Protein AF-A0A0K1W2I0-F1 (afdb_monomer_lite)

InterPro domains:
  IPR000515 ABC transporter type 1, transmembrane domain MetI-like [PF00528] (78-245)
  IPR000515 ABC transporter type 1, transmembrane domain MetI-like [PF00528] (479-649)
  IPR000515 ABC transporter type 1, transmembrane domain MetI-like [PS50928] (64-247)
  IPR000515 ABC transporter type 1, transmembrane domain MetI-like [PS50928] (460-642)
  IPR000515 ABC transporter type 1, transmembrane domain MetI-like [cd06261] (457-638)
  IPR035906 MetI-like superfamily [G3DSA:1.10.3720.10] (53-251)
  IPR035906 MetI-like superfamily [G3DSA:1.10.3720.10] (443-652)
  IPR035906 MetI-like superfamily [SSF161098] (61-244)
  IPR035906 MetI-like superfamily [SSF161098] (456-642)

pLDDT: mean 78.91, std 13.65, range [30.11, 96.5]

Foldseek 3Di:
DVVVVLVVLLVVLCVLQVQPVVLCVVLVVVLVVLVVLLPDADVVQQQDADPVRDGVVVQLVVLLVLLLLLLLQLLVLLLVVLLVLLQQLACVRHVDPVSNVVSVVLLLLLQLFFLLLQLLLCCLWFNLFSVSLSVSLSSVNSNQNSVQLNVQVNPFDCPQLVVCVVVVDDNVVSCVPRGCLSNVLSSLVSSLVSSLVSSLVCLLSCVVSVGGLVVVLNVCVVVVSSNSNSVSLVVLLVVSLVSVVVSVCCSPPQRDPDPPQPLCVVVVVLVVVLVCLVPDDLLRQVCCVVCVPPPDCPPVNVVVVVVLVVVLVVQQVVLVVVCVVPVDPVVQWDQDPVVNDTDGSSCVSVVVSSVVSVVVSVVVSVVSVVVSVVSVVVSVVQPDVVNCVVPDDPSVVSNVVVVVVSVVSNVVSVVPTDRGTDDPVSSVVSVVLVVLLQLAPPCLQPDADPVRPHRLVSQLSSLLSLLSLLLVLLLVLLLVLLQQLACLRDPPVSNVVSVVVLSSLQSRRLLVQLLSQCVSSNFGQNSLSNSSSSNSNSVSNVQSNVQQNPFDVVQLVVCVVVPDDSVRSCVVGPCVSRVLSSVLSSLVSSLVSSSVLLSSCSSRNGDLVVVLVVCSVVSVSNSNSNSSVSSSVVSVVSVVVSVQVNCCSPVVDHDPVVVVVVVVVCLLVVLVVLVVVCVVVVDLDADPSNVVSPVVVLVVQLVVVLVVVCVVDVPDDSVVSSVVSNVVSCVVVDVDPVVVVVSVVVVVVVVVVVVVVVLVVVVVVLVVVVVVLVVVLVVVLVVDPDPVVNVVVVVVSVVVVVVSVVVNVVVVVVVVVVVVVVVVVVVVD

Structure (mmCIF, N/CA/C/O backbone):
data_AF-A0A0K1W2I0-F1
#
_entry.id   AF-A0A0K1W2I0-F1
#
loop_
_atom_site.group_PDB
_atom_site.id
_atom_site.type_symbol
_atom_site.label_atom_id
_atom_site.label_alt_id
_atom_site.label_comp_id
_atom_site.label_asym_id
_atom_site.label_entity_id
_atom_site.label_seq_id
_atom_site.pdbx_PDB_ins_code
_atom_site.Cartn_x
_atom_site.Cartn_y
_atom_site.Cartn_z
_atom_site.occupancy
_atom_site.B_iso_or_equiv
_atom_site.auth_seq_id
_atom_site.auth_comp_id
_atom_site.auth_asym_id
_atom_site.auth_atom_id
_atom_site.pdbx_PDB_model_num
ATOM 1 N N . MET A 1 1 ? -6.404 26.599 7.116 1.00 41.75 1 MET A N 1
ATOM 2 C CA . MET A 1 1 ? -5.001 26.542 6.641 1.00 41.75 1 MET A CA 1
ATOM 3 C C . MET A 1 1 ? -4.699 25.268 5.850 1.00 41.75 1 MET A C 1
ATOM 5 O O . MET A 1 1 ? -4.425 25.400 4.671 1.00 41.75 1 MET A O 1
ATOM 9 N N . ILE A 1 2 ? -4.815 24.057 6.423 1.00 58.53 2 ILE A N 1
ATOM 10 C CA . ILE A 1 2 ? -4.527 22.793 5.698 1.00 58.53 2 ILE A CA 1
ATOM 11 C C . ILE A 1 2 ? -5.401 22.629 4.444 1.00 58.53 2 ILE A C 1
ATOM 13 O O . ILE A 1 2 ? -4.863 22.356 3.384 1.00 58.53 2 ILE A O 1
ATOM 17 N N . VAL A 1 3 ? -6.714 22.882 4.543 1.00 66.12 3 VAL A N 1
ATOM 18 C CA . VAL A 1 3 ? -7.646 22.783 3.399 1.00 66.12 3 VAL A CA 1
ATOM 19 C C . VAL A 1 3 ? -7.267 23.735 2.255 1.00 66.12 3 VAL A C 1
ATOM 21 O O . VAL A 1 3 ? -7.290 23.349 1.093 1.00 66.12 3 VAL A O 1
ATOM 24 N N . ILE A 1 4 ? -6.863 24.964 2.585 1.00 66.38 4 ILE A N 1
ATOM 25 C CA . ILE A 1 4 ? -6.439 25.971 1.598 1.00 66.38 4 ILE A CA 1
ATOM 26 C C . ILE A 1 4 ? -5.144 25.518 0.917 1.00 66.38 4 ILE A C 1
ATOM 28 O O . ILE A 1 4 ? -5.048 25.545 -0.303 1.00 66.38 4 ILE A O 1
ATOM 32 N N . PHE A 1 5 ? -4.173 25.028 1.693 1.00 72.88 5 PHE A N 1
ATOM 33 C CA . PHE A 1 5 ? -2.927 24.491 1.148 1.00 72.88 5 PHE A CA 1
ATOM 34 C C . PHE A 1 5 ? -3.173 23.295 0.220 1.00 72.88 5 PHE A C 1
ATOM 36 O O . PHE A 1 5 ? -2.599 23.238 -0.862 1.00 72.88 5 PHE A O 1
ATOM 43 N N . THR A 1 6 ? -4.059 22.368 0.601 1.00 76.62 6 THR A N 1
ATOM 44 C CA . THR A 1 6 ? -4.414 21.227 -0.254 1.00 76.62 6 THR A CA 1
ATOM 45 C C . THR A 1 6 ? -5.123 21.665 -1.530 1.00 76.62 6 THR A C 1
ATOM 47 O O . THR A 1 6 ? -4.810 21.132 -2.586 1.00 76.62 6 THR A O 1
ATOM 50 N N . MET A 1 7 ? -6.023 22.652 -1.465 1.00 80.12 7 MET A N 1
ATOM 51 C CA . MET A 1 7 ? -6.707 23.166 -2.657 1.00 80.12 7 MET A CA 1
ATOM 52 C C . MET A 1 7 ? -5.734 23.866 -3.603 1.00 80.12 7 MET A C 1
ATOM 54 O O . MET A 1 7 ? -5.746 23.580 -4.794 1.00 80.12 7 MET A O 1
ATOM 58 N N . ASN A 1 8 ? -4.822 24.687 -3.078 1.00 81.38 8 ASN A N 1
ATOM 59 C CA . ASN A 1 8 ? -3.780 25.316 -3.890 1.00 81.38 8 ASN A CA 1
ATOM 60 C C . ASN A 1 8 ? -2.857 24.275 -4.532 1.00 81.38 8 ASN A C 1
ATOM 62 O O . ASN A 1 8 ? -2.556 24.381 -5.714 1.00 81.38 8 ASN A O 1
ATOM 66 N N . ALA A 1 9 ? -2.445 23.243 -3.787 1.00 83.69 9 ALA A N 1
ATOM 67 C CA . ALA A 1 9 ? -1.625 22.166 -4.335 1.00 83.69 9 ALA A CA 1
ATOM 68 C C . ALA A 1 9 ? -2.345 21.423 -5.470 1.00 83.69 9 ALA A C 1
ATOM 70 O O . ALA A 1 9 ? -1.724 21.111 -6.480 1.00 83.69 9 ALA A O 1
ATOM 71 N N . VAL A 1 10 ? -3.652 21.180 -5.337 1.00 88.62 10 VAL A N 1
ATOM 72 C CA . VAL A 1 10 ? -4.473 20.557 -6.386 1.00 88.62 10 VAL A CA 1
ATOM 73 C C . VAL A 1 10 ? -4.577 21.458 -7.615 1.00 88.62 10 VAL A C 1
ATOM 75 O O . VAL A 1 10 ? -4.345 20.977 -8.717 1.00 88.62 10 VAL A O 1
ATOM 78 N N . ILE A 1 11 ? -4.854 22.754 -7.441 1.00 86.62 11 ILE A N 1
ATOM 79 C CA . ILE A 1 11 ? -4.939 23.723 -8.549 1.00 86.62 11 ILE A CA 1
ATOM 80 C C . ILE A 1 11 ? -3.606 23.805 -9.299 1.00 86.62 11 ILE A C 1
ATOM 82 O O . ILE A 1 11 ? -3.575 23.656 -10.516 1.00 86.62 11 ILE A O 1
ATOM 86 N N . VAL A 1 12 ? -2.494 23.964 -8.576 1.00 86.94 12 VAL A N 1
ATOM 87 C CA . VAL A 1 12 ? -1.147 23.979 -9.169 1.00 86.94 12 VAL A CA 1
ATOM 88 C C . VAL A 1 12 ? -0.862 22.673 -9.903 1.00 86.94 12 VAL A C 1
ATOM 90 O O . VAL A 1 12 ? -0.312 22.688 -10.998 1.00 86.94 12 VAL A O 1
ATOM 93 N N . SER A 1 13 ? -1.275 21.539 -9.338 1.00 87.81 13 SER A N 1
ATOM 94 C CA . SER A 1 13 ? -1.063 20.252 -9.991 1.00 87.81 13 SER A CA 1
ATOM 95 C C . SER A 1 13 ? -1.888 20.115 -11.274 1.00 87.81 13 SER A C 1
ATOM 97 O O . SER A 1 13 ? -1.385 19.553 -12.238 1.00 87.81 13 SER A O 1
ATOM 99 N N . PHE A 1 14 ? -3.113 20.656 -11.318 1.00 85.94 14 PHE A N 1
ATOM 100 C CA . PHE A 1 14 ? -3.935 20.699 -12.536 1.00 85.94 14 PHE A CA 1
ATOM 101 C C . PHE A 1 14 ? -3.268 21.498 -13.654 1.00 85.94 14 PHE A C 1
ATOM 103 O O . PHE A 1 14 ? -3.353 21.086 -14.807 1.00 85.94 14 PHE A O 1
ATOM 110 N N . ILE A 1 15 ? -2.599 22.597 -13.296 1.00 85.25 15 ILE A N 1
ATOM 111 C CA . ILE A 1 15 ? -1.836 23.425 -14.234 1.00 85.25 15 ILE A CA 1
ATOM 112 C C . ILE A 1 15 ? -0.607 22.656 -14.737 1.00 85.25 15 ILE A C 1
ATOM 114 O O . ILE A 1 15 ? -0.405 22.564 -15.933 1.00 85.25 15 ILE A O 1
ATOM 118 N N . ILE A 1 16 ? 0.187 22.052 -13.846 1.00 85.88 16 ILE A N 1
ATOM 119 C CA . ILE A 1 16 ? 1.435 21.352 -14.221 1.00 85.88 16 ILE A CA 1
ATOM 120 C C . ILE A 1 16 ? 1.182 20.119 -15.095 1.00 85.88 16 ILE A C 1
ATOM 122 O O . ILE A 1 16 ? 1.988 19.792 -15.956 1.00 85.88 16 ILE A O 1
ATOM 126 N N . VAL A 1 17 ? 0.097 19.392 -14.836 1.00 84.25 17 VAL A N 1
ATOM 127 C CA . VAL A 1 17 ? -0.219 18.148 -15.550 1.00 84.25 17 VAL A CA 1
ATOM 128 C C . VAL A 1 17 ? -0.859 18.420 -16.922 1.00 84.25 17 VAL A C 1
ATOM 130 O O . VAL A 1 17 ? -1.106 17.463 -17.654 1.00 84.25 17 VAL A O 1
ATOM 133 N N . ASP A 1 18 ? -1.123 19.691 -17.267 1.00 75.50 18 ASP A N 1
ATOM 134 C CA . ASP A 1 18 ? -1.845 20.118 -18.473 1.00 75.50 18 ASP A CA 1
ATOM 135 C C . ASP A 1 18 ? -3.101 19.267 -18.688 1.00 75.50 18 ASP A C 1
ATOM 137 O O . ASP A 1 18 ? -3.238 18.517 -19.656 1.00 75.50 18 ASP A O 1
ATOM 141 N N . GLY A 1 19 ? -4.009 19.313 -17.704 1.00 68.06 19 GLY A N 1
ATOM 142 C CA . GLY A 1 19 ? -5.184 18.447 -17.653 1.00 68.06 19 GLY A CA 1
ATOM 143 C C . GLY A 1 19 ? -6.075 18.576 -18.890 1.00 68.06 19 GLY A C 1
ATOM 144 O O . GLY A 1 19 ? -6.979 19.410 -18.923 1.00 68.06 19 GLY A O 1
ATOM 145 N N . ASN A 1 20 ? -5.856 17.716 -19.888 1.00 74.94 20 ASN A N 1
ATOM 146 C CA . ASN A 1 20 ? -6.513 17.789 -21.190 1.00 74.94 20 ASN A CA 1
ATOM 147 C C . ASN A 1 20 ? -7.908 17.136 -21.164 1.00 74.94 20 ASN A C 1
ATOM 149 O O . ASN A 1 20 ? -8.203 16.163 -21.863 1.00 74.94 20 ASN A O 1
ATOM 153 N N . TRP A 1 21 ? -8.782 17.660 -20.299 1.00 77.94 21 TRP A N 1
ATOM 154 C CA . TRP A 1 21 ? -10.155 17.178 -20.128 1.00 77.94 21 TRP A CA 1
ATOM 155 C C . TRP A 1 21 ? -10.953 17.237 -21.431 1.00 77.94 21 TRP A C 1
ATOM 157 O O . TRP A 1 21 ? -11.729 16.324 -21.701 1.00 77.94 21 TRP A O 1
ATOM 167 N N . GLY A 1 22 ? -10.724 18.260 -22.263 1.00 77.38 22 GLY A N 1
ATOM 168 C CA . GLY A 1 22 ? -11.358 18.385 -23.577 1.00 77.38 22 GLY A CA 1
ATOM 169 C C . GLY A 1 22 ? -11.068 17.180 -24.471 1.00 77.38 22 GLY A C 1
ATOM 170 O O . GLY A 1 22 ? -11.991 16.584 -25.017 1.00 77.38 22 GLY A O 1
ATOM 171 N N . GLN A 1 23 ? -9.810 16.739 -24.541 1.00 81.44 23 GLN A N 1
ATOM 172 C CA . GLN A 1 23 ? -9.437 15.554 -25.316 1.00 81.44 23 GLN A CA 1
ATOM 173 C C . GLN A 1 23 ? -10.052 14.265 -24.748 1.00 81.44 23 GLN A C 1
ATOM 175 O O . GLN A 1 23 ? -10.505 13.417 -25.516 1.00 81.44 23 GLN A O 1
ATOM 180 N N . LEU A 1 24 ? -10.128 14.125 -23.418 1.00 81.94 24 LEU A N 1
ATOM 181 C CA . LEU A 1 24 ? -10.789 12.981 -22.779 1.00 81.94 24 LEU A CA 1
ATOM 182 C C . LEU A 1 24 ? -12.282 12.917 -23.120 1.00 81.94 24 LEU A C 1
ATOM 184 O O . LEU A 1 24 ? -12.774 11.846 -23.474 1.00 81.94 24 LEU A O 1
ATOM 188 N N . PHE A 1 25 ? -13.001 14.038 -23.014 1.00 84.31 25 PHE A N 1
ATOM 189 C CA . PHE A 1 25 ? -14.437 14.075 -23.292 1.00 84.31 25 PHE A CA 1
ATOM 190 C C . PHE A 1 25 ? -14.732 13.933 -24.789 1.00 84.31 25 PHE A C 1
ATOM 192 O O . PHE A 1 25 ? -15.638 13.185 -25.152 1.00 84.31 25 PHE A O 1
ATOM 199 N N . ASN A 1 26 ? -13.914 14.531 -25.661 1.00 85.81 26 ASN A N 1
ATOM 200 C CA . ASN A 1 26 ? -14.048 14.382 -27.113 1.00 85.81 26 ASN A CA 1
ATOM 201 C C . ASN A 1 26 ? -13.794 12.935 -27.566 1.00 85.81 26 ASN A C 1
ATOM 203 O O . ASN A 1 26 ? -14.534 12.394 -28.386 1.00 85.81 26 ASN A O 1
ATOM 207 N N . ASN A 1 27 ? -12.800 12.262 -26.979 1.00 85.69 27 ASN A N 1
ATOM 208 C CA . ASN A 1 27 ? -12.487 10.864 -27.283 1.00 85.69 27 ASN A CA 1
ATOM 209 C C . ASN A 1 27 ? -13.275 9.864 -26.418 1.00 85.69 27 ASN A C 1
ATOM 211 O O . ASN A 1 27 ? -12.984 8.665 -26.454 1.00 85.69 27 ASN A O 1
ATOM 215 N N . PHE A 1 28 ? -14.289 10.300 -25.662 1.00 84.38 28 PHE A N 1
ATOM 216 C CA . PHE A 1 28 ? -15.050 9.407 -24.786 1.00 84.38 28 PHE A CA 1
ATOM 217 C C . PHE A 1 28 ? -15.751 8.291 -25.572 1.00 84.38 28 PHE A C 1
ATOM 219 O O . PHE A 1 28 ? -15.770 7.139 -25.139 1.00 84.38 28 PHE A O 1
ATOM 226 N N . ASN A 1 29 ? -16.225 8.586 -26.785 1.00 85.81 29 ASN A N 1
ATOM 227 C CA . ASN A 1 29 ? -16.778 7.570 -27.683 1.00 85.81 29 ASN A CA 1
ATOM 228 C C . ASN A 1 29 ? -15.737 6.502 -28.050 1.00 85.81 29 ASN A C 1
ATOM 230 O O . ASN A 1 29 ? -16.048 5.312 -28.029 1.00 85.81 29 ASN A O 1
ATOM 234 N N . ASN A 1 30 ? -14.482 6.893 -28.295 1.00 83.38 30 ASN A N 1
ATOM 235 C CA . ASN A 1 30 ? -13.389 5.952 -28.552 1.00 83.38 30 ASN A CA 1
ATOM 236 C C . ASN A 1 30 ? -13.070 5.100 -27.318 1.00 83.38 30 ASN A C 1
ATOM 238 O O . ASN A 1 30 ? -12.800 3.908 -27.455 1.00 83.38 30 ASN A O 1
ATOM 242 N N . LEU A 1 31 ? -13.151 5.678 -26.115 1.00 82.31 31 LEU A N 1
ATOM 243 C CA . LEU A 1 31 ? -13.019 4.937 -24.857 1.00 82.31 31 LEU A CA 1
ATOM 244 C C . LEU A 1 31 ? -14.104 3.864 -24.741 1.00 82.31 31 LEU A C 1
ATOM 246 O O . LEU A 1 31 ? -13.796 2.699 -24.495 1.00 82.31 31 LEU A O 1
ATOM 250 N N . VAL A 1 32 ? -15.365 4.237 -24.972 1.00 85.38 32 VAL A N 1
ATOM 251 C CA . VAL A 1 32 ? -16.505 3.311 -24.931 1.00 85.38 32 VAL A CA 1
ATOM 252 C C . VAL A 1 32 ? -16.375 2.228 -26.006 1.00 85.38 32 VAL A C 1
ATOM 254 O O . VAL A 1 32 ? -16.613 1.056 -25.718 1.00 85.38 32 VAL A O 1
ATOM 257 N N . LEU A 1 33 ? -15.946 2.579 -27.223 1.00 85.75 33 LEU A N 1
ATOM 258 C CA . LEU A 1 33 ? -15.707 1.622 -28.308 1.00 85.75 33 LEU A CA 1
ATOM 259 C C . LEU A 1 33 ? -14.598 0.625 -27.963 1.00 85.75 33 LEU A C 1
ATOM 261 O O . LEU A 1 33 ? -14.789 -0.576 -28.152 1.00 85.75 33 LEU A O 1
ATOM 265 N N . ARG A 1 34 ? -13.471 1.089 -27.414 1.00 82.56 34 ARG A N 1
ATOM 266 C CA . ARG A 1 34 ? -12.367 0.213 -26.993 1.00 82.56 34 ARG A CA 1
ATOM 267 C C . ARG A 1 34 ? -12.769 -0.685 -25.836 1.00 82.56 34 ARG A C 1
ATOM 269 O O . ARG A 1 34 ? -12.517 -1.882 -25.898 1.00 82.56 34 ARG A O 1
ATOM 276 N N . LEU A 1 35 ? -13.478 -0.159 -24.835 1.00 84.31 35 LEU A N 1
ATOM 277 C CA . LEU A 1 35 ? -14.062 -0.990 -23.781 1.00 84.31 35 LEU A CA 1
ATOM 278 C C . LEU A 1 35 ? -15.005 -2.042 -24.378 1.00 84.31 35 LEU A C 1
ATOM 280 O O . LEU A 1 35 ? -14.909 -3.214 -24.032 1.00 84.31 35 LEU A O 1
ATOM 284 N N . LYS A 1 36 ? -15.864 -1.667 -25.333 1.00 87.69 36 LYS A N 1
ATOM 285 C CA . LYS A 1 36 ? -16.755 -2.612 -26.021 1.00 87.69 36 LYS A CA 1
ATOM 286 C C . LYS A 1 36 ? -15.972 -3.693 -26.774 1.00 87.69 36 LYS A C 1
ATOM 288 O O . LYS A 1 36 ? -16.373 -4.850 -26.728 1.00 87.69 36 LYS A O 1
ATOM 293 N N . GLN A 1 37 ? -14.865 -3.349 -27.431 1.00 86.69 37 GLN A N 1
ATOM 294 C CA . GLN A 1 37 ? -13.967 -4.319 -28.072 1.00 86.69 37 GLN A CA 1
ATOM 295 C C . GLN A 1 37 ? -13.312 -5.252 -27.047 1.00 86.69 37 GLN A C 1
ATOM 297 O O . GLN A 1 37 ? -13.280 -6.457 -27.266 1.00 86.69 37 GLN A O 1
ATOM 302 N N . MET A 1 38 ? -12.886 -4.730 -25.895 1.00 87.31 38 MET A N 1
ATOM 303 C CA . MET A 1 38 ? -12.307 -5.530 -24.809 1.00 87.31 38 MET A CA 1
ATOM 304 C C . MET A 1 38 ? -13.272 -6.568 -24.230 1.00 87.31 38 MET A C 1
ATOM 306 O O . MET A 1 38 ? -12.813 -7.553 -23.660 1.00 87.31 38 MET A O 1
ATOM 310 N N . PHE A 1 39 ? -14.585 -6.383 -24.376 1.00 88.56 39 PHE A N 1
ATOM 311 C CA . PHE A 1 39 ? -15.599 -7.356 -23.951 1.00 88.56 39 PHE A CA 1
ATOM 312 C C . PHE A 1 39 ? -16.151 -8.223 -25.097 1.00 88.56 39 PHE A C 1
ATOM 314 O O . PHE A 1 39 ? -16.976 -9.101 -24.850 1.00 88.56 39 PHE A O 1
ATOM 321 N N . LYS A 1 40 ? -15.708 -8.018 -26.344 1.00 90.75 40 LYS A N 1
ATOM 322 C CA . LYS A 1 40 ? -16.050 -8.883 -27.483 1.00 90.75 40 LYS A CA 1
ATOM 323 C C . LYS A 1 40 ? -15.021 -10.005 -27.605 1.00 90.75 40 LYS A C 1
ATOM 325 O O . LYS A 1 40 ? -14.029 -9.864 -28.310 1.00 90.75 40 LYS A O 1
ATOM 330 N N . TRP A 1 41 ? -15.252 -11.112 -26.906 1.00 91.50 41 TRP A N 1
ATOM 331 C CA . TRP A 1 41 ? -14.350 -12.267 -26.940 1.00 91.50 41 TRP A CA 1
ATOM 332 C C . TRP A 1 41 ? -14.772 -13.274 -28.004 1.00 91.50 41 TRP A C 1
ATOM 334 O O . TRP A 1 41 ? -15.841 -13.877 -27.907 1.00 91.50 41 TRP A O 1
ATOM 344 N N . ASP A 1 42 ? -13.907 -13.483 -28.993 1.00 86.75 42 ASP A N 1
ATOM 345 C CA . ASP A 1 42 ? -14.069 -14.540 -29.987 1.00 86.75 42 ASP A CA 1
ATOM 346 C C . ASP A 1 42 ? -13.348 -15.812 -29.523 1.00 86.75 42 ASP A C 1
ATOM 348 O O . ASP A 1 42 ? -12.169 -16.046 -29.805 1.00 86.75 42 ASP A O 1
ATOM 352 N N . PHE A 1 43 ? -14.073 -16.647 -28.775 1.00 89.12 43 PHE A N 1
ATOM 353 C CA . PHE A 1 43 ? -13.524 -17.896 -28.256 1.00 89.12 43 PHE A CA 1
ATOM 354 C C . PHE A 1 43 ? -13.068 -18.847 -29.365 1.00 89.12 43 PHE A C 1
ATOM 356 O O . PHE A 1 43 ? -12.105 -19.579 -29.150 1.00 89.12 43 PHE A O 1
ATOM 363 N N . LYS A 1 44 ? -13.686 -18.819 -30.554 1.00 86.56 44 LYS A N 1
ATOM 364 C CA . LYS A 1 44 ? -13.301 -19.709 -31.657 1.00 86.56 44 LYS A CA 1
ATOM 365 C C . LYS A 1 44 ? -11.871 -19.403 -32.110 1.00 86.56 44 LYS A C 1
ATOM 367 O O . LYS A 1 44 ? -11.016 -20.284 -32.058 1.00 86.56 44 LYS A O 1
ATOM 372 N N . ASN A 1 45 ? -11.584 -18.131 -32.388 1.00 87.38 45 ASN A N 1
ATOM 373 C CA . ASN A 1 45 ? -10.238 -17.635 -32.699 1.00 87.38 45 ASN A CA 1
ATOM 374 C C . ASN A 1 45 ? -9.240 -17.892 -31.549 1.00 87.38 45 ASN A C 1
ATOM 376 O O . ASN A 1 45 ? -8.058 -18.143 -31.770 1.00 87.38 45 ASN A O 1
ATOM 380 N N . PHE A 1 46 ? -9.694 -17.879 -30.292 1.00 88.94 46 PHE A N 1
ATOM 381 C CA . PHE A 1 46 ? -8.802 -18.122 -29.152 1.00 88.94 46 PHE A CA 1
ATOM 382 C C . PHE A 1 46 ? -8.331 -19.578 -29.040 1.00 88.94 46 PHE A C 1
ATOM 384 O O . PHE A 1 46 ? -7.223 -19.813 -28.539 1.00 88.94 46 PHE A O 1
ATOM 391 N N . PHE A 1 47 ? -9.148 -20.538 -29.482 1.00 89.62 47 PHE A N 1
ATOM 392 C CA . PHE A 1 47 ? -8.812 -21.964 -29.497 1.00 89.62 47 PHE A CA 1
ATOM 393 C C . PHE A 1 47 ? -8.134 -22.418 -30.795 1.00 89.62 47 PHE A C 1
ATOM 395 O O . PHE A 1 47 ? -7.474 -23.460 -30.782 1.00 89.62 47 PHE A O 1
ATOM 402 N N . GLU A 1 48 ? -8.232 -21.640 -31.875 1.00 88.31 48 GLU A N 1
ATOM 403 C CA . GLU A 1 48 ? -7.508 -21.908 -33.118 1.00 88.31 48 GLU A CA 1
ATOM 404 C C . GLU A 1 48 ? -5.995 -21.971 -32.874 1.00 88.31 48 GLU A C 1
ATOM 406 O O . GLU A 1 48 ? -5.395 -21.131 -32.194 1.00 88.31 48 GLU A O 1
ATOM 411 N N . LYS A 1 49 ? -5.377 -23.030 -33.403 1.00 86.25 49 LYS A N 1
ATOM 412 C CA . LYS A 1 49 ? -3.940 -23.262 -33.285 1.00 86.25 49 LYS A CA 1
ATOM 413 C C . LYS A 1 49 ? -3.215 -22.434 -34.336 1.00 86.25 49 LYS A C 1
ATOM 415 O O . LYS A 1 49 ? -3.544 -22.478 -35.518 1.00 86.25 49 LYS A O 1
ATOM 420 N N . ASN A 1 50 ? -2.185 -21.713 -33.909 1.00 81.50 50 ASN A N 1
ATOM 421 C CA . ASN A 1 50 ? -1.277 -21.045 -34.833 1.00 81.50 50 ASN A CA 1
ATOM 422 C C . ASN A 1 50 ? -0.462 -22.082 -35.636 1.00 81.50 50 ASN A C 1
ATOM 424 O O . ASN A 1 50 ? -0.465 -23.268 -35.316 1.00 81.50 50 ASN A O 1
ATOM 428 N N . ARG A 1 51 ? 0.339 -21.621 -36.609 1.00 76.31 51 ARG A N 1
ATOM 429 C CA . ARG A 1 51 ? 1.282 -22.461 -37.386 1.00 76.31 51 ARG A CA 1
ATOM 430 C C . ARG A 1 51 ? 2.235 -23.316 -36.527 1.00 76.31 51 ARG A C 1
ATOM 432 O O . ARG A 1 51 ? 2.746 -24.314 -37.005 1.00 76.31 51 ARG A O 1
ATOM 439 N N . PHE A 1 52 ? 2.432 -22.943 -35.262 1.00 75.62 52 PHE A N 1
ATOM 440 C CA . PHE A 1 52 ? 3.245 -23.661 -34.274 1.00 75.62 52 PHE A CA 1
ATOM 441 C C . PHE A 1 52 ? 2.438 -24.616 -33.369 1.00 75.62 52 PHE A C 1
ATOM 443 O O . PHE A 1 52 ? 2.945 -25.079 -32.356 1.00 75.62 52 PHE A O 1
ATOM 450 N N . GLY A 1 53 ? 1.160 -24.873 -33.666 1.00 78.62 53 GLY A N 1
ATOM 451 C CA . GLY A 1 53 ? 0.307 -25.787 -32.894 1.00 78.62 53 GLY A CA 1
ATOM 452 C C . GLY A 1 53 ? -0.248 -25.223 -31.577 1.00 78.62 53 GLY A C 1
ATOM 453 O O . GLY A 1 53 ? -1.049 -25.888 -30.920 1.00 78.62 53 GLY A O 1
ATOM 454 N N . GLU A 1 54 ? 0.118 -23.996 -31.197 1.00 82.88 54 GLU A N 1
ATOM 455 C CA . GLU A 1 54 ? -0.331 -23.361 -29.955 1.00 82.88 54 GLU A CA 1
ATOM 456 C C . GLU A 1 54 ? -1.522 -22.423 -30.164 1.00 82.88 54 GLU A C 1
ATOM 458 O O . GLU A 1 54 ? -1.476 -21.491 -30.975 1.00 82.88 54 GLU A O 1
ATOM 463 N N . SER A 1 55 ? -2.570 -22.620 -29.365 1.00 90.81 55 SER A N 1
ATOM 464 C CA . SER A 1 55 ? -3.701 -21.697 -29.293 1.00 90.81 55 SER A CA 1
ATOM 465 C C . SER A 1 55 ? -3.381 -20.474 -28.428 1.00 90.81 55 SER A C 1
ATOM 467 O O . SER A 1 55 ? -2.467 -20.478 -27.594 1.00 90.81 55 SER A O 1
ATOM 469 N N . PHE A 1 56 ? -4.120 -19.381 -28.625 1.00 90.94 56 PHE A N 1
ATOM 470 C CA . PHE A 1 56 ? -4.009 -18.210 -27.751 1.00 90.94 56 PHE A CA 1
ATOM 471 C C . PHE A 1 56 ? -4.456 -18.536 -26.319 1.00 90.94 56 PHE A C 1
ATOM 473 O O . PHE A 1 56 ? -3.789 -18.124 -25.372 1.00 90.94 56 PHE A O 1
ATOM 480 N N . MET A 1 57 ? -5.521 -19.331 -26.157 1.00 91.69 57 MET A N 1
ATOM 481 C CA . MET A 1 57 ? -6.027 -19.745 -24.844 1.00 91.69 57 MET A CA 1
ATOM 482 C C . MET A 1 57 ? -4.973 -20.509 -24.031 1.00 91.69 57 MET A C 1
ATOM 484 O O . MET A 1 57 ? -4.762 -20.205 -22.857 1.00 91.69 57 MET A O 1
ATOM 488 N N . ASN A 1 58 ? -4.272 -21.464 -24.655 1.00 91.69 58 ASN A N 1
ATOM 489 C CA . ASN A 1 58 ? -3.234 -22.231 -23.966 1.00 91.69 58 ASN A CA 1
ATOM 490 C C . ASN A 1 58 ? -2.085 -21.322 -23.509 1.00 91.69 58 ASN A C 1
ATOM 492 O O . ASN A 1 58 ? -1.662 -21.381 -22.356 1.00 91.69 58 ASN A O 1
ATOM 496 N N . ARG A 1 59 ? -1.643 -20.403 -24.378 1.00 91.44 59 ARG A N 1
ATOM 497 C CA . ARG A 1 59 ? -0.624 -19.407 -24.020 1.00 91.44 59 ARG A CA 1
ATOM 498 C C . ARG A 1 59 ? -1.079 -18.502 -22.882 1.00 91.44 59 ARG A C 1
ATOM 500 O O . ARG A 1 59 ? -0.300 -18.272 -21.965 1.00 91.44 59 ARG A O 1
ATOM 507 N N . ALA A 1 60 ? -2.327 -18.032 -22.893 1.00 92.81 60 ALA A N 1
ATOM 508 C CA . ALA A 1 60 ? -2.875 -17.204 -21.820 1.00 92.81 60 ALA A CA 1
ATOM 509 C C . ALA A 1 60 ? -2.853 -17.929 -20.460 1.00 92.81 60 ALA A C 1
ATOM 511 O O . ALA A 1 60 ? -2.411 -17.353 -19.465 1.00 92.81 60 ALA A O 1
ATOM 512 N N . LEU A 1 61 ? -3.265 -19.201 -20.419 1.00 92.62 61 LEU A N 1
ATOM 513 C CA . LEU A 1 61 ? -3.280 -20.010 -19.196 1.00 92.62 61 LEU A CA 1
ATOM 514 C C . LEU A 1 61 ? -1.872 -20.362 -18.701 1.00 92.62 61 LEU A C 1
ATOM 516 O O . LEU A 1 61 ? -1.589 -20.183 -17.517 1.00 92.62 61 LEU A O 1
ATOM 520 N N . MET A 1 62 ? -0.973 -20.796 -19.590 1.00 91.50 62 MET A N 1
ATOM 521 C CA . MET A 1 62 ? 0.429 -21.068 -19.239 1.00 91.50 62 MET A CA 1
ATOM 522 C C . MET A 1 62 ? 1.132 -19.811 -18.729 1.00 91.50 62 MET A C 1
ATOM 524 O O . MET A 1 62 ? 1.884 -19.844 -17.756 1.00 91.50 62 MET A O 1
ATOM 528 N N . SER A 1 63 ? 0.836 -18.675 -19.350 1.00 92.12 63 SER A N 1
ATOM 529 C CA . SER A 1 63 ? 1.376 -17.386 -18.959 1.00 92.12 63 SER A CA 1
ATOM 530 C C . SER A 1 63 ? 0.871 -16.948 -17.577 1.00 92.12 63 SER A C 1
ATOM 532 O O . SER A 1 63 ? 1.681 -16.566 -16.729 1.00 92.12 63 SER A O 1
ATOM 534 N N . LEU A 1 64 ? -0.425 -17.121 -17.282 1.00 92.62 64 LEU A N 1
ATOM 535 C CA . LEU A 1 64 ? -0.979 -16.912 -15.937 1.00 92.62 64 LEU A CA 1
ATOM 536 C C . LEU A 1 64 ? -0.325 -17.843 -14.903 1.00 92.62 64 LEU A C 1
ATOM 538 O O . LEU A 1 64 ? 0.053 -17.390 -13.821 1.00 92.62 64 LEU A O 1
ATOM 542 N N . LEU A 1 65 ? -0.164 -19.129 -15.235 1.00 92.06 65 LEU A N 1
ATOM 543 C CA . LEU A 1 65 ? 0.478 -20.113 -14.362 1.00 92.06 65 LEU A CA 1
ATOM 544 C C . LEU A 1 65 ? 1.928 -19.713 -14.065 1.00 92.06 65 LEU A C 1
ATOM 546 O O . LEU A 1 65 ? 2.348 -19.744 -12.910 1.00 92.06 65 LEU A O 1
ATOM 550 N N . SER A 1 66 ? 2.679 -19.274 -15.077 1.00 90.75 66 SER A N 1
ATOM 551 C CA . SER A 1 66 ? 4.059 -18.818 -14.895 1.00 90.75 66 SER A CA 1
ATOM 552 C C . SER A 1 66 ? 4.133 -17.587 -13.981 1.00 90.75 66 SER A C 1
ATOM 554 O O . SER A 1 66 ? 4.944 -17.555 -13.057 1.00 90.75 66 SER A O 1
ATOM 556 N N . THR A 1 67 ? 3.226 -16.617 -14.151 1.00 92.69 67 THR A N 1
ATOM 557 C CA . THR A 1 67 ? 3.078 -15.466 -13.251 1.00 92.69 67 THR A CA 1
ATOM 558 C C . THR A 1 67 ? 2.766 -15.897 -11.817 1.00 92.69 67 THR A C 1
ATOM 560 O O . THR A 1 67 ? 3.375 -15.377 -10.881 1.00 92.69 67 THR A O 1
ATOM 563 N N . PHE A 1 68 ? 1.867 -16.863 -11.624 1.00 92.69 68 PHE A N 1
ATOM 564 C CA . PHE A 1 68 ? 1.542 -17.392 -10.299 1.00 92.69 68 PHE A CA 1
ATOM 565 C C . PHE A 1 68 ? 2.748 -18.056 -9.631 1.00 92.69 68 PHE A C 1
ATOM 567 O O . PHE A 1 68 ? 3.056 -17.740 -8.482 1.00 92.69 68 PHE A O 1
ATOM 574 N N . LEU A 1 69 ? 3.459 -18.926 -10.350 1.00 92.88 69 LEU A N 1
ATOM 575 C CA . LEU A 1 69 ? 4.632 -19.624 -9.830 1.00 92.88 69 LEU A CA 1
ATOM 576 C C . LEU A 1 69 ? 5.744 -18.631 -9.472 1.00 92.88 69 LEU A C 1
ATOM 578 O O . LEU A 1 69 ? 6.175 -18.599 -8.327 1.00 92.88 69 LEU A O 1
ATOM 582 N N . ILE A 1 70 ? 6.130 -17.735 -10.386 1.00 93.31 70 ILE A N 1
ATOM 583 C CA . ILE A 1 70 ? 7.147 -16.700 -10.113 1.00 93.31 70 ILE A CA 1
ATOM 584 C C . ILE A 1 70 ? 6.760 -15.847 -8.893 1.00 93.31 70 ILE A C 1
ATOM 586 O O . ILE A 1 70 ? 7.618 -15.467 -8.092 1.00 93.31 70 ILE A O 1
ATOM 590 N N . SER A 1 71 ? 5.464 -15.570 -8.713 1.00 93.81 71 SER A N 1
ATOM 591 C CA . SER A 1 71 ? 4.984 -14.861 -7.529 1.00 93.81 71 SER A CA 1
ATOM 592 C C . SER A 1 71 ? 5.184 -15.662 -6.244 1.00 93.81 71 SER A C 1
ATOM 594 O O . SER A 1 71 ? 5.548 -15.067 -5.234 1.00 93.81 71 SER A O 1
ATOM 596 N N . ILE A 1 72 ? 4.947 -16.979 -6.244 1.00 94.12 72 ILE A N 1
ATOM 597 C CA . ILE A 1 72 ? 5.117 -17.827 -5.053 1.00 94.12 72 ILE A CA 1
ATOM 598 C C . ILE A 1 72 ? 6.574 -17.805 -4.598 1.00 94.12 72 ILE A C 1
ATOM 600 O O . ILE A 1 72 ? 6.846 -17.484 -3.437 1.00 94.12 72 ILE A O 1
ATOM 604 N N . SER A 1 73 ? 7.510 -18.114 -5.498 1.00 94.44 73 SER A N 1
ATOM 605 C CA . SER A 1 73 ? 8.933 -18.171 -5.156 1.00 94.44 73 SER A CA 1
ATOM 606 C C . SER A 1 73 ? 9.462 -16.814 -4.696 1.00 94.44 73 SER A C 1
ATOM 608 O O . SER A 1 73 ? 10.069 -16.722 -3.625 1.00 94.44 73 SER A O 1
ATOM 610 N N . GLY A 1 74 ? 9.154 -15.747 -5.440 1.00 94.50 74 GLY A N 1
ATOM 611 C CA . GLY A 1 74 ? 9.554 -14.384 -5.098 1.00 94.50 74 GLY A CA 1
ATOM 612 C C . GLY A 1 74 ? 8.992 -13.916 -3.751 1.00 94.50 74 GLY A C 1
ATOM 613 O O . GLY A 1 74 ? 9.724 -13.326 -2.952 1.00 94.50 74 GLY A O 1
ATOM 614 N N . THR A 1 75 ? 7.720 -14.215 -3.448 1.00 95.56 75 THR A N 1
ATOM 615 C CA . THR A 1 75 ? 7.115 -13.844 -2.159 1.00 95.56 75 THR A CA 1
ATOM 616 C C . THR A 1 75 ? 7.723 -14.620 -0.996 1.00 95.56 75 THR A C 1
ATOM 618 O O . THR A 1 75 ? 8.013 -14.026 0.042 1.00 95.56 75 THR A O 1
ATOM 621 N N . ILE A 1 76 ? 7.908 -15.935 -1.121 1.00 95.19 76 ILE A N 1
ATOM 622 C CA . ILE A 1 76 ? 8.402 -16.760 -0.010 1.00 95.19 76 ILE A CA 1
ATOM 623 C C . ILE A 1 76 ? 9.854 -16.399 0.318 1.00 95.19 76 ILE A C 1
ATOM 625 O O . ILE A 1 76 ? 10.154 -16.093 1.472 1.00 95.19 76 ILE A O 1
ATOM 629 N N . ILE A 1 77 ? 10.733 -16.322 -0.686 1.00 95.81 77 ILE A N 1
ATOM 630 C CA . ILE A 1 77 ? 12.137 -15.931 -0.479 1.00 95.81 77 ILE A CA 1
ATOM 631 C C . ILE A 1 77 ? 12.209 -14.511 0.092 1.00 95.81 77 ILE A C 1
ATOM 633 O O . ILE A 1 77 ? 12.860 -14.274 1.113 1.00 95.81 77 ILE A O 1
ATOM 637 N N . GLY A 1 78 ? 11.478 -13.572 -0.516 1.00 96.00 78 GLY A N 1
ATOM 638 C CA . GLY A 1 78 ? 11.483 -12.181 -0.085 1.00 96.00 78 GLY A CA 1
ATOM 639 C C . GLY A 1 78 ? 10.950 -11.998 1.335 1.00 96.00 78 GLY A C 1
ATOM 640 O O . GLY A 1 78 ? 11.534 -11.255 2.120 1.00 96.00 78 GLY A O 1
ATOM 641 N N . THR A 1 79 ? 9.887 -12.712 1.716 1.00 94.88 79 THR A N 1
ATOM 642 C CA . THR A 1 79 ? 9.323 -12.624 3.071 1.00 94.88 79 THR A CA 1
ATOM 643 C C . THR A 1 79 ? 10.265 -13.190 4.126 1.00 94.88 79 THR A C 1
ATOM 645 O O . THR A 1 79 ? 10.419 -12.548 5.166 1.00 94.88 79 THR A O 1
ATOM 648 N N . ILE A 1 80 ? 10.945 -14.309 3.857 1.00 94.44 80 ILE A N 1
ATOM 649 C CA . ILE A 1 80 ? 11.952 -14.891 4.760 1.00 94.44 80 ILE A CA 1
ATOM 650 C C . ILE A 1 80 ? 13.103 -13.903 4.985 1.00 94.44 80 ILE A C 1
ATOM 652 O O . ILE A 1 80 ? 13.410 -13.569 6.131 1.00 94.44 80 ILE A O 1
ATOM 656 N N . ILE A 1 81 ? 13.685 -13.364 3.909 1.00 95.75 81 ILE A N 1
ATOM 657 C CA . ILE A 1 81 ? 14.779 -12.383 3.999 1.00 95.75 81 ILE A CA 1
ATOM 658 C C . ILE A 1 81 ? 14.309 -11.122 4.733 1.00 95.75 81 ILE A C 1
ATOM 660 O O . ILE A 1 81 ? 14.982 -10.622 5.635 1.00 95.75 81 ILE A O 1
ATOM 664 N N . SER A 1 82 ? 13.116 -10.627 4.405 1.00 95.12 82 SER A N 1
ATOM 665 C CA . SER A 1 82 ? 12.561 -9.429 5.036 1.00 95.12 82 SER A CA 1
ATOM 666 C C . SER A 1 82 ? 12.303 -9.599 6.529 1.00 95.12 82 SER A C 1
ATOM 668 O O . SER A 1 82 ? 12.431 -8.634 7.276 1.00 95.12 82 SER A O 1
ATOM 670 N N . LEU A 1 83 ? 11.952 -10.810 6.972 1.00 92.00 83 LEU A N 1
ATOM 671 C CA . LEU A 1 83 ? 11.722 -11.115 8.377 1.00 92.00 83 LEU A CA 1
ATOM 672 C C . LEU A 1 83 ? 13.032 -10.996 9.159 1.00 92.00 83 LEU A C 1
ATOM 674 O O . LEU A 1 83 ? 13.058 -10.365 10.213 1.00 92.00 83 LEU A O 1
ATOM 678 N N . ILE A 1 84 ? 14.122 -11.534 8.603 1.00 91.81 84 ILE A N 1
ATOM 679 C CA . ILE A 1 84 ? 15.470 -11.433 9.175 1.00 91.81 84 ILE A CA 1
ATOM 680 C C . ILE A 1 84 ? 15.888 -9.961 9.269 1.00 91.81 84 ILE A C 1
ATOM 682 O O . ILE A 1 84 ? 16.254 -9.491 10.347 1.00 91.81 84 ILE A O 1
ATOM 686 N N . ILE A 1 85 ? 15.762 -9.206 8.173 1.00 92.62 85 ILE A N 1
ATOM 687 C CA . ILE A 1 85 ? 16.128 -7.782 8.143 1.00 92.62 85 ILE A CA 1
ATOM 688 C C . ILE A 1 85 ? 15.267 -6.974 9.127 1.00 92.62 85 ILE A C 1
ATOM 690 O O . ILE A 1 85 ? 15.799 -6.159 9.875 1.00 92.62 85 ILE A O 1
ATOM 694 N N . ALA A 1 86 ? 13.956 -7.223 9.195 1.00 90.88 86 ALA A N 1
ATOM 695 C CA . ALA A 1 86 ? 13.049 -6.517 10.100 1.00 90.88 86 ALA A CA 1
ATOM 696 C C . ALA A 1 86 ? 13.370 -6.768 11.581 1.00 90.88 86 ALA A C 1
ATOM 698 O O . ALA A 1 86 ? 13.308 -5.839 12.391 1.00 90.88 86 ALA A O 1
ATOM 699 N N . ILE A 1 87 ? 13.745 -8.002 11.937 1.00 88.31 87 ILE A N 1
ATOM 700 C CA . ILE A 1 87 ? 14.224 -8.337 13.283 1.00 88.31 87 ILE A CA 1
ATOM 701 C C . ILE A 1 87 ? 15.511 -7.557 13.587 1.00 88.31 87 ILE A C 1
ATOM 703 O O . ILE A 1 87 ? 15.606 -6.939 14.650 1.00 88.31 87 ILE A O 1
ATOM 707 N N . CYS A 1 88 ? 16.457 -7.509 12.643 1.00 88.94 88 CYS A N 1
ATOM 708 C CA . CYS A 1 88 ? 17.707 -6.754 12.782 1.00 88.94 88 CYS A CA 1
ATOM 709 C C . CYS A 1 88 ? 17.501 -5.232 12.883 1.00 88.94 88 CYS A C 1
ATOM 711 O O . CYS A 1 88 ? 18.237 -4.547 13.596 1.00 88.94 88 CYS A O 1
ATOM 713 N N . SER A 1 89 ? 16.481 -4.695 12.214 1.00 87.38 89 SER A N 1
ATOM 714 C CA . SER A 1 89 ? 16.110 -3.278 12.259 1.00 87.38 89 SER A CA 1
ATOM 715 C C . SER A 1 89 ? 15.347 -2.869 13.527 1.00 87.38 89 SER A C 1
ATOM 717 O O . SER A 1 89 ? 15.211 -1.676 13.801 1.00 87.38 89 SER A O 1
ATOM 719 N N . SER A 1 90 ? 14.832 -3.808 14.325 1.00 85.69 90 SER A N 1
ATOM 720 C CA . SER A 1 90 ? 14.049 -3.462 15.516 1.00 85.69 90 SER A CA 1
ATOM 721 C C . SER A 1 90 ? 14.942 -2.995 16.667 1.00 85.69 90 SER A C 1
ATOM 723 O O . SER A 1 90 ? 15.737 -3.765 17.209 1.00 85.69 90 SER A O 1
ATOM 725 N N . TYR A 1 91 ? 14.742 -1.752 17.126 1.00 81.62 91 TYR A N 1
ATOM 726 C CA . TYR A 1 91 ? 15.478 -1.172 18.264 1.00 81.62 91 TYR A CA 1
ATOM 727 C C . TYR A 1 91 ? 15.235 -1.906 19.593 1.00 81.62 91 TYR A C 1
ATOM 729 O O . TYR A 1 91 ? 15.991 -1.737 20.551 1.00 81.62 91 TYR A O 1
ATOM 737 N N . ARG A 1 92 ? 14.157 -2.697 19.670 1.00 74.81 92 ARG A N 1
ATOM 738 C CA . ARG A 1 92 ? 13.806 -3.493 20.853 1.00 74.81 92 ARG A CA 1
ATOM 739 C C . ARG A 1 92 ? 14.556 -4.821 20.903 1.00 74.81 92 ARG A C 1
ATOM 741 O O . ARG A 1 92 ? 14.794 -5.320 21.999 1.00 74.81 92 ARG A O 1
ATOM 748 N N . VAL A 1 93 ? 14.913 -5.375 19.742 1.00 79.38 93 VAL A N 1
ATOM 749 C CA . VAL A 1 93 ? 15.571 -6.684 19.626 1.00 79.38 93 VAL A CA 1
ATOM 750 C C . VAL A 1 93 ? 17.085 -6.511 19.520 1.00 79.38 93 VAL A C 1
ATOM 752 O O . VAL A 1 93 ? 17.825 -7.038 20.349 1.00 79.38 93 VAL A O 1
ATOM 755 N N . VAL A 1 94 ? 17.555 -5.720 18.550 1.00 83.00 94 VAL A N 1
ATOM 756 C CA . VAL A 1 94 ? 18.984 -5.470 18.322 1.00 83.00 94 VAL A CA 1
ATOM 757 C C . VAL A 1 94 ? 19.380 -4.133 18.940 1.00 83.00 94 VAL A C 1
ATOM 759 O O . VAL A 1 94 ? 18.988 -3.066 18.472 1.00 83.00 94 VAL A O 1
ATOM 762 N N . LYS A 1 95 ? 20.195 -4.187 20.001 1.00 82.31 95 LYS A N 1
ATOM 763 C CA . LYS A 1 95 ? 20.689 -2.988 20.704 1.00 82.31 95 LYS A CA 1
ATOM 764 C C . LYS A 1 95 ? 21.817 -2.265 19.958 1.00 82.31 95 LYS A C 1
ATOM 766 O O . LYS A 1 95 ? 22.046 -1.084 20.214 1.00 82.31 95 LYS A O 1
ATOM 771 N N . ASN A 1 96 ? 22.534 -2.955 19.065 1.00 89.44 96 ASN A N 1
ATOM 772 C CA . ASN A 1 96 ? 23.620 -2.350 18.297 1.00 89.44 96 ASN A CA 1
ATOM 773 C C . ASN A 1 96 ? 23.054 -1.345 17.278 1.00 89.44 96 ASN A C 1
ATOM 775 O O . ASN A 1 96 ? 22.410 -1.729 16.301 1.00 89.44 96 ASN A O 1
ATOM 779 N N . LYS A 1 97 ? 23.331 -0.055 17.503 1.00 87.50 97 LYS A N 1
ATOM 780 C CA . LYS A 1 97 ? 22.855 1.044 16.653 1.00 87.50 97 LYS A CA 1
ATOM 781 C C . LYS A 1 97 ? 23.374 0.954 15.218 1.00 87.50 97 LYS A C 1
ATOM 783 O O . LYS A 1 97 ? 22.657 1.359 14.313 1.00 87.50 97 LYS A O 1
ATOM 788 N N . PHE A 1 98 ? 24.580 0.423 15.009 1.00 90.94 98 PHE A N 1
ATOM 789 C CA . PHE A 1 98 ? 25.194 0.342 13.684 1.00 90.94 98 PHE A CA 1
ATOM 790 C C . PHE A 1 98 ? 24.458 -0.655 12.783 1.00 90.94 98 PHE A C 1
ATOM 792 O O . PHE A 1 98 ? 23.953 -0.276 11.730 1.00 90.94 98 PHE A O 1
ATOM 799 N N . ILE A 1 99 ? 24.300 -1.900 13.251 1.00 89.12 99 ILE A N 1
ATOM 800 C CA . ILE A 1 99 ? 23.565 -2.958 12.534 1.00 89.12 99 ILE A CA 1
ATOM 801 C C . ILE A 1 99 ? 22.127 -2.514 12.259 1.00 89.12 99 ILE A C 1
ATOM 803 O O . ILE A 1 99 ? 21.634 -2.646 11.139 1.00 89.12 99 ILE A O 1
ATOM 807 N N . ASN A 1 100 ? 21.478 -1.940 13.273 1.00 88.69 100 ASN A N 1
ATOM 808 C CA . ASN A 1 100 ? 20.121 -1.430 13.159 1.00 88.69 100 ASN A CA 1
ATOM 809 C C . ASN A 1 100 ? 20.017 -0.353 12.058 1.00 88.69 100 ASN A C 1
ATOM 811 O O . ASN A 1 100 ? 19.200 -0.477 11.145 1.00 88.69 100 ASN A O 1
ATOM 815 N N . SER A 1 101 ? 20.898 0.652 12.098 1.00 86.62 101 SER A N 1
ATOM 816 C CA . SER A 1 101 ? 20.925 1.747 11.124 1.00 86.62 101 SER A CA 1
ATOM 817 C C . SER A 1 101 ? 21.187 1.252 9.700 1.00 86.62 101 SER A C 1
ATOM 819 O O . SER A 1 101 ? 20.533 1.715 8.769 1.00 86.62 101 SER A O 1
ATOM 821 N N . ILE A 1 102 ? 22.097 0.290 9.512 1.00 91.69 102 ILE A N 1
ATOM 822 C CA . ILE A 1 102 ? 22.364 -0.312 8.197 1.00 91.69 102 ILE A CA 1
ATOM 823 C C . ILE A 1 102 ? 21.124 -1.026 7.663 1.00 91.69 102 ILE A C 1
ATOM 825 O O . ILE A 1 102 ? 20.714 -0.770 6.533 1.00 91.69 102 ILE A O 1
ATOM 829 N N . CYS A 1 103 ? 20.487 -1.878 8.470 1.00 90.38 103 CYS A N 1
ATOM 830 C CA . CYS A 1 103 ? 19.314 -2.634 8.031 1.00 90.38 103 CYS A CA 1
ATOM 831 C C . CYS A 1 103 ? 18.139 -1.706 7.679 1.00 90.38 103 CYS A C 1
ATOM 833 O O . CYS A 1 103 ? 17.448 -1.929 6.686 1.00 90.38 103 CYS A O 1
ATOM 835 N N . ILE A 1 104 ? 17.937 -0.628 8.451 1.00 86.19 104 ILE A N 1
ATOM 836 C CA . ILE A 1 104 ? 16.935 0.403 8.136 1.00 86.19 104 ILE A CA 1
ATOM 837 C C . ILE A 1 104 ? 17.261 1.103 6.813 1.00 86.19 104 ILE A C 1
ATOM 839 O O . ILE A 1 104 ? 16.360 1.289 5.995 1.00 86.19 104 ILE A O 1
ATOM 843 N N . SER A 1 105 ? 18.525 1.467 6.586 1.00 84.69 105 SER A N 1
ATOM 844 C CA . SER A 1 105 ? 18.956 2.104 5.338 1.00 84.69 105 SER A CA 1
ATOM 845 C C . SER A 1 105 ? 18.741 1.193 4.130 1.00 84.69 105 SER A C 1
ATOM 847 O O . SER A 1 105 ? 18.199 1.649 3.129 1.00 84.69 105 SER A O 1
ATOM 849 N N . ILE A 1 106 ? 19.077 -0.099 4.236 1.00 89.06 106 ILE A N 1
ATOM 850 C CA . ILE A 1 106 ? 18.836 -1.092 3.175 1.00 89.06 106 ILE A CA 1
ATOM 851 C C . ILE A 1 106 ? 17.344 -1.164 2.834 1.00 89.06 106 ILE A C 1
ATOM 853 O O . ILE A 1 106 ? 16.979 -1.042 1.666 1.00 89.06 106 ILE A O 1
ATOM 857 N N . LEU A 1 107 ? 16.471 -1.308 3.839 1.00 87.56 107 LEU A N 1
ATOM 858 C CA . LEU A 1 107 ? 15.021 -1.345 3.611 1.00 87.56 107 LEU A CA 1
ATOM 859 C C . LEU A 1 107 ? 14.508 -0.068 2.950 1.00 87.56 107 LEU A C 1
ATOM 861 O O . LEU A 1 107 ? 13.614 -0.127 2.109 1.00 87.56 107 LEU A O 1
ATOM 865 N N . ALA A 1 108 ? 15.058 1.083 3.331 1.00 83.06 108 ALA A N 1
ATOM 866 C CA . ALA A 1 108 ? 14.635 2.344 2.762 1.00 83.06 108 ALA A CA 1
ATOM 867 C C . ALA A 1 108 ? 15.082 2.480 1.297 1.00 83.06 108 ALA A C 1
ATOM 869 O O . ALA A 1 108 ? 14.246 2.782 0.455 1.00 83.06 108 ALA A O 1
ATOM 870 N N . ILE A 1 109 ? 16.334 2.143 0.963 1.00 85.50 109 ILE A N 1
ATOM 871 C CA . ILE A 1 109 ? 16.845 2.149 -0.422 1.00 85.50 109 ILE A CA 1
ATOM 872 C C . ILE A 1 109 ? 16.049 1.186 -1.317 1.00 85.50 109 ILE A C 1
ATOM 874 O O . ILE A 1 109 ? 15.639 1.546 -2.418 1.00 85.50 109 ILE A O 1
ATOM 878 N N . LEU A 1 110 ? 15.762 -0.029 -0.839 1.00 88.00 110 LEU A N 1
ATOM 879 C CA . LEU A 1 110 ? 14.955 -0.998 -1.593 1.00 88.00 110 LEU A CA 1
ATOM 880 C C . LEU A 1 110 ? 13.507 -0.527 -1.822 1.00 88.00 110 LEU A C 1
ATOM 882 O O . LEU A 1 110 ? 12.810 -1.058 -2.684 1.00 88.00 110 LEU A O 1
ATOM 886 N N . ARG A 1 111 ? 13.024 0.452 -1.051 1.00 84.44 111 ARG A N 1
ATOM 887 C CA . ARG A 1 111 ? 11.675 1.023 -1.173 1.00 84.44 111 ARG A CA 1
ATOM 888 C C . ARG A 1 111 ? 11.598 2.260 -2.042 1.00 84.44 111 ARG A C 1
ATOM 890 O O . ARG A 1 111 ? 10.514 2.580 -2.530 1.00 84.44 111 ARG A O 1
ATOM 897 N N . THR A 1 112 ? 12.708 2.955 -2.223 1.00 82.88 112 THR A N 1
ATOM 898 C CA . THR A 1 112 ? 12.759 4.149 -3.061 1.00 82.88 112 THR A CA 1
ATOM 899 C C . THR A 1 112 ? 12.915 3.805 -4.538 1.00 82.88 112 THR A C 1
ATOM 901 O O . THR A 1 112 ? 12.322 4.479 -5.377 1.00 82.88 112 THR A O 1
ATOM 904 N N . ILE A 1 113 ? 13.648 2.736 -4.861 1.00 84.19 113 ILE A N 1
ATOM 905 C CA . ILE A 1 113 ? 13.859 2.284 -6.239 1.00 84.19 113 ILE A CA 1
ATOM 906 C C . ILE A 1 113 ? 12.618 1.519 -6.742 1.00 84.19 113 ILE A C 1
ATOM 908 O O . ILE A 1 113 ? 12.230 0.518 -6.131 1.00 84.19 113 ILE A O 1
ATOM 912 N N . PRO A 1 114 ? 11.989 1.939 -7.857 1.00 83.75 114 PRO A N 1
ATOM 913 C CA . PRO A 1 114 ? 10.880 1.200 -8.456 1.00 83.75 114 PRO A CA 1
ATOM 914 C C . PRO A 1 114 ? 11.279 -0.233 -8.837 1.00 83.75 114 PRO A C 1
ATOM 916 O O . PRO A 1 114 ? 12.373 -0.476 -9.340 1.00 83.75 114 PRO A O 1
ATOM 919 N N . SER A 1 115 ? 10.373 -1.196 -8.666 1.00 82.38 115 SER A N 1
ATOM 920 C CA . SER A 1 115 ? 10.673 -2.622 -8.880 1.00 82.38 115 SER A CA 1
ATOM 921 C C . SER A 1 115 ? 11.185 -2.944 -10.288 1.00 82.38 115 SER A C 1
ATOM 923 O O . SER A 1 115 ? 12.113 -3.737 -10.443 1.00 82.38 115 SER A O 1
ATOM 925 N N . PHE A 1 116 ? 10.648 -2.288 -11.318 1.00 86.00 116 PHE A N 1
ATOM 926 C CA . PHE A 1 116 ? 11.094 -2.498 -12.696 1.00 86.00 116 PHE A CA 1
ATOM 927 C C . PHE A 1 116 ? 12.522 -1.993 -12.961 1.00 86.00 116 PHE A C 1
ATOM 929 O O . PHE A 1 116 ? 13.195 -2.537 -13.829 1.00 86.00 116 PHE A O 1
ATOM 936 N N . VAL A 1 117 ? 13.009 -0.996 -12.212 1.00 88.25 117 VAL A N 1
ATOM 937 C CA . VAL A 1 117 ? 14.394 -0.503 -12.327 1.00 88.25 117 VAL A CA 1
ATOM 938 C C . VAL A 1 117 ? 15.361 -1.614 -11.925 1.00 88.25 117 VAL A C 1
ATOM 940 O O . VAL A 1 117 ? 16.346 -1.852 -12.621 1.00 88.25 117 VAL A O 1
ATOM 943 N N . PHE A 1 118 ? 15.031 -2.376 -10.874 1.00 89.50 118 PHE A N 1
ATOM 944 C CA . PHE A 1 118 ? 15.779 -3.591 -10.543 1.00 89.50 118 PHE A CA 1
ATOM 945 C C . PHE A 1 118 ? 15.726 -4.612 -11.677 1.00 89.50 118 PHE A C 1
ATOM 947 O O . PHE A 1 118 ? 16.749 -5.209 -11.986 1.00 89.50 118 PHE A O 1
ATOM 954 N N . SER A 1 119 ? 14.570 -4.795 -12.324 1.00 90.12 119 SER A N 1
ATOM 955 C CA . SER A 1 119 ? 14.473 -5.700 -13.477 1.00 90.12 119 SER A CA 1
ATOM 956 C C . SER A 1 119 ? 15.384 -5.276 -14.624 1.00 90.12 119 SER A C 1
ATOM 958 O O . SER A 1 119 ? 16.101 -6.120 -15.141 1.00 90.12 119 SER A O 1
ATOM 960 N N . LEU A 1 120 ? 15.416 -3.988 -14.981 1.00 88.62 120 LEU A N 1
ATOM 961 C CA . LEU A 1 120 ? 16.299 -3.474 -16.033 1.00 88.62 120 LEU A CA 1
ATOM 962 C C . LEU A 1 120 ? 17.770 -3.798 -15.741 1.00 88.62 120 LEU A C 1
ATOM 964 O O . LEU A 1 120 ? 18.459 -4.348 -16.595 1.00 88.62 120 LEU A O 1
ATOM 968 N N . ILE A 1 121 ? 18.228 -3.551 -14.512 1.00 89.31 121 ILE A N 1
ATOM 969 C CA . ILE A 1 121 ? 19.605 -3.863 -14.097 1.00 89.31 121 ILE A CA 1
ATOM 970 C C . ILE A 1 121 ? 19.863 -5.381 -14.125 1.00 89.31 121 ILE A C 1
ATOM 972 O O . ILE A 1 121 ? 20.903 -5.826 -14.605 1.00 89.31 121 ILE A O 1
ATOM 976 N N . LEU A 1 122 ? 18.914 -6.188 -13.641 1.00 92.06 122 LEU A N 1
ATOM 977 C CA . LEU A 1 122 ? 19.044 -7.647 -13.565 1.00 92.06 122 LEU A CA 1
ATOM 978 C C . LEU A 1 122 ? 19.028 -8.329 -14.942 1.00 92.06 122 LEU A C 1
ATOM 980 O O . LEU A 1 122 ? 19.620 -9.400 -15.077 1.00 92.06 122 LEU A O 1
ATOM 984 N N . ILE A 1 123 ? 18.415 -7.716 -15.965 1.00 90.81 123 ILE A N 1
ATOM 985 C CA . ILE A 1 123 ? 18.428 -8.237 -17.343 1.00 90.81 123 ILE A CA 1
ATOM 986 C C . ILE A 1 123 ? 19.863 -8.404 -17.853 1.00 90.81 123 ILE A C 1
ATOM 988 O O . ILE A 1 123 ? 20.115 -9.369 -18.559 1.00 90.81 123 ILE A O 1
ATOM 992 N N . GLY A 1 124 ? 20.807 -7.537 -17.472 1.00 87.94 124 GLY A N 1
ATOM 993 C CA . GLY A 1 124 ? 22.210 -7.664 -17.891 1.00 87.94 124 GLY A CA 1
ATOM 994 C C . GLY A 1 124 ? 22.972 -8.840 -17.257 1.00 87.94 124 GLY A C 1
ATOM 995 O O . GLY A 1 124 ? 24.029 -9.225 -17.749 1.00 87.94 124 GLY A O 1
ATOM 996 N N . TYR A 1 125 ? 22.441 -9.429 -16.180 1.00 91.94 125 TYR A N 1
ATOM 997 C CA . TYR A 1 125 ? 23.053 -10.573 -15.489 1.00 91.94 125 TYR A CA 1
ATOM 998 C C . TYR A 1 125 ? 22.360 -11.900 -15.795 1.00 91.94 125 TYR A C 1
ATOM 1000 O O . TYR A 1 125 ? 23.021 -12.925 -15.954 1.00 91.94 125 TYR A O 1
ATOM 1008 N N . PHE A 1 126 ? 21.028 -11.888 -15.860 1.00 92.62 126 PHE A N 1
ATOM 1009 C CA . PHE A 1 126 ? 20.194 -13.093 -15.938 1.00 92.62 126 PHE A CA 1
ATOM 1010 C C . PHE A 1 126 ? 19.331 -13.147 -17.211 1.00 92.62 126 PHE A C 1
ATOM 1012 O O . PHE A 1 126 ? 18.511 -14.055 -17.379 1.00 92.62 126 PHE A O 1
ATOM 1019 N N . GLY A 1 127 ? 19.482 -12.170 -18.110 1.00 89.94 127 GLY A N 1
ATOM 1020 C CA . GLY A 1 127 ? 18.722 -12.060 -19.352 1.00 89.94 127 GLY A CA 1
ATOM 1021 C C . GLY A 1 127 ? 17.243 -11.715 -19.151 1.00 89.94 127 GLY A C 1
ATOM 1022 O O . GLY A 1 127 ? 16.780 -11.365 -18.063 1.00 89.94 127 GLY A O 1
ATOM 1023 N N . GLN A 1 128 ? 16.464 -11.835 -20.224 1.00 90.38 128 GLN A N 1
ATOM 1024 C CA . GLN A 1 128 ? 14.997 -11.757 -20.203 1.00 90.38 128 GLN A CA 1
ATOM 1025 C C . GLN A 1 128 ? 14.412 -13.116 -19.783 1.00 90.38 128 GLN A C 1
ATOM 1027 O O . GLN A 1 128 ? 13.858 -13.852 -20.592 1.00 90.38 128 GLN A O 1
ATOM 1032 N N . SER A 1 129 ? 14.626 -13.497 -18.521 1.00 90.44 129 SER A N 1
ATOM 1033 C CA . SER A 1 129 ? 14.264 -14.816 -17.990 1.00 90.44 129 SER A CA 1
ATOM 1034 C C . SER A 1 129 ? 13.311 -14.735 -16.794 1.00 90.44 129 SER A C 1
ATOM 1036 O O . SER A 1 129 ? 13.166 -13.701 -16.134 1.00 90.44 129 SER A O 1
ATOM 1038 N N . SER A 1 130 ? 12.674 -15.864 -16.467 1.00 91.56 130 SER A N 1
ATOM 1039 C CA . SER A 1 130 ? 11.859 -16.007 -15.252 1.00 91.56 130 SER A CA 1
ATOM 1040 C C . SER A 1 130 ? 12.654 -15.741 -13.969 1.00 91.56 130 SER A C 1
ATOM 1042 O O . SER A 1 130 ? 12.071 -15.310 -12.974 1.00 91.56 130 SER A O 1
ATOM 1044 N N . LEU A 1 131 ? 13.975 -15.971 -13.987 1.00 92.88 131 LEU A N 1
ATOM 1045 C CA . LEU A 1 131 ? 14.858 -15.728 -12.848 1.00 92.88 131 LEU A CA 1
ATOM 1046 C C . LEU A 1 131 ? 14.992 -14.227 -12.554 1.00 92.88 131 LEU A C 1
ATOM 1048 O O . LEU A 1 131 ? 14.824 -13.811 -11.408 1.00 92.88 131 LEU A O 1
ATOM 1052 N N . THR A 1 132 ? 15.205 -13.408 -13.588 1.00 93.06 132 THR A N 1
ATOM 1053 C CA . THR A 1 132 ? 15.246 -11.938 -13.496 1.00 93.06 132 THR A CA 1
ATOM 1054 C C . THR A 1 132 ? 13.993 -11.388 -12.824 1.00 93.06 132 THR A C 1
ATOM 1056 O O . THR A 1 132 ? 14.068 -10.596 -11.879 1.00 93.06 132 THR A O 1
ATOM 1059 N N . LEU A 1 133 ? 12.828 -11.862 -13.277 1.00 92.12 133 LEU A N 1
ATOM 1060 C CA . LEU A 1 133 ? 11.534 -11.444 -12.752 1.00 92.12 133 LEU A CA 1
ATOM 1061 C C . LEU A 1 133 ? 11.332 -11.899 -11.299 1.00 92.12 133 LEU A C 1
ATOM 1063 O O . LEU A 1 133 ? 10.886 -11.106 -10.470 1.00 92.12 133 LEU A O 1
ATOM 1067 N N . MET A 1 134 ? 11.715 -13.137 -10.961 1.00 93.50 134 MET A N 1
ATOM 1068 C CA . MET A 1 134 ? 11.656 -13.643 -9.586 1.00 93.50 134 MET A CA 1
ATOM 1069 C C . MET A 1 134 ? 12.511 -12.798 -8.633 1.00 93.50 134 MET A C 1
ATOM 1071 O O . MET A 1 134 ? 12.029 -12.412 -7.568 1.00 93.50 134 MET A O 1
ATOM 1075 N N . ILE A 1 135 ? 13.761 -12.488 -8.998 1.00 94.12 135 ILE A N 1
ATOM 1076 C CA . ILE A 1 135 ? 14.676 -11.707 -8.148 1.00 94.12 135 ILE A CA 1
ATOM 1077 C C . ILE A 1 135 ? 14.152 -10.278 -7.973 1.00 94.12 135 ILE A C 1
ATOM 1079 O O . ILE A 1 135 ? 14.133 -9.764 -6.854 1.00 94.12 135 ILE A O 1
ATOM 1083 N N . SER A 1 136 ? 13.659 -9.645 -9.041 1.00 92.81 136 SER A N 1
ATOM 1084 C CA . SER A 1 136 ? 13.060 -8.308 -8.952 1.00 92.81 136 SER A CA 1
ATOM 1085 C C . SER A 1 136 ? 11.847 -8.281 -8.013 1.00 92.81 136 SER A C 1
ATOM 1087 O O . SER A 1 136 ? 11.743 -7.401 -7.153 1.00 92.81 136 SER A O 1
ATOM 1089 N N . ILE A 1 137 ? 10.970 -9.285 -8.102 1.00 93.00 137 ILE A N 1
ATOM 1090 C CA . ILE A 1 137 ? 9.824 -9.433 -7.199 1.00 93.00 137 ILE A CA 1
ATOM 1091 C C . ILE A 1 137 ? 10.259 -9.769 -5.771 1.00 93.00 137 ILE A C 1
ATOM 1093 O O . ILE A 1 137 ? 9.649 -9.285 -4.818 1.00 93.00 137 ILE A O 1
ATOM 1097 N N . CYS A 1 138 ? 11.332 -10.536 -5.588 1.00 95.12 138 CYS A N 1
ATOM 1098 C CA . CYS A 1 138 ? 11.919 -10.790 -4.277 1.00 95.12 138 CYS A CA 1
ATOM 1099 C C . CYS A 1 138 ? 12.401 -9.483 -3.622 1.00 95.12 138 CYS A C 1
ATOM 1101 O O . CYS A 1 138 ? 12.037 -9.208 -2.479 1.00 95.12 138 CYS A O 1
ATOM 1103 N N . LEU A 1 139 ? 13.140 -8.634 -4.347 1.00 94.38 139 LEU A N 1
ATOM 1104 C CA . LEU A 1 139 ? 13.592 -7.322 -3.855 1.00 94.38 139 LEU A CA 1
ATOM 1105 C C . LEU A 1 139 ? 12.415 -6.404 -3.498 1.00 94.38 139 LEU A C 1
ATOM 1107 O O . LEU A 1 139 ? 12.394 -5.789 -2.429 1.00 94.38 139 LEU A O 1
ATOM 1111 N N . PHE A 1 140 ? 11.395 -6.373 -4.355 1.00 90.69 140 PHE A N 1
ATOM 1112 C CA . PHE A 1 140 ? 10.156 -5.643 -4.097 1.00 90.69 140 PHE A CA 1
ATOM 1113 C C . PHE A 1 140 ? 9.409 -6.168 -2.859 1.00 90.69 140 PHE A C 1
ATOM 1115 O O . PHE A 1 140 ? 8.920 -5.390 -2.037 1.00 90.69 140 PHE A O 1
ATOM 1122 N N . THR A 1 141 ? 9.376 -7.488 -2.675 1.00 94.44 141 THR A N 1
ATOM 1123 C CA . THR A 1 141 ? 8.786 -8.119 -1.490 1.00 94.44 141 THR A CA 1
ATOM 1124 C C . THR A 1 141 ? 9.540 -7.690 -0.238 1.00 94.44 141 THR A C 1
ATOM 1126 O O . THR A 1 141 ? 8.907 -7.213 0.699 1.00 94.44 141 THR A O 1
ATOM 1129 N N . ILE A 1 142 ? 10.879 -7.773 -0.244 1.00 94.81 142 ILE A N 1
ATOM 1130 C CA . ILE A 1 142 ? 11.732 -7.383 0.890 1.00 94.81 142 ILE A CA 1
ATOM 1131 C C . ILE A 1 142 ? 11.430 -5.957 1.346 1.00 94.81 142 ILE A C 1
ATOM 1133 O O . ILE A 1 142 ? 11.275 -5.699 2.542 1.00 94.81 142 ILE A O 1
ATOM 1137 N N . SER A 1 143 ? 11.294 -5.055 0.381 1.00 89.69 143 SER A N 1
ATOM 1138 C CA . SER A 1 143 ? 10.967 -3.651 0.594 1.00 89.69 143 SER A CA 1
ATOM 1139 C C . SER A 1 143 ? 9.639 -3.442 1.340 1.00 89.69 143 SER A C 1
ATOM 1141 O O . SER A 1 143 ? 9.591 -2.763 2.373 1.00 89.69 143 SER A O 1
ATOM 1143 N N . ILE A 1 144 ? 8.553 -4.065 0.871 1.00 88.00 144 ILE A N 1
ATOM 1144 C CA . ILE A 1 144 ? 7.217 -3.887 1.460 1.00 88.00 144 ILE A CA 1
ATOM 1145 C C . ILE A 1 144 ? 7.081 -4.652 2.777 1.00 88.00 144 ILE A C 1
ATOM 1147 O O . ILE A 1 144 ? 6.670 -4.084 3.795 1.00 88.00 144 ILE A O 1
ATOM 1151 N N . THR A 1 145 ? 7.408 -5.944 2.780 1.00 92.44 145 THR A N 1
ATOM 1152 C CA . THR A 1 145 ? 7.178 -6.809 3.942 1.00 92.44 145 THR A CA 1
ATOM 1153 C C . THR A 1 145 ? 8.148 -6.504 5.067 1.00 92.44 145 THR A C 1
ATOM 1155 O O . THR A 1 145 ? 7.741 -6.563 6.222 1.00 92.44 145 THR A O 1
ATOM 1158 N N . GLY A 1 146 ? 9.377 -6.072 4.765 1.00 91.38 146 GLY A N 1
ATOM 1159 C CA . GLY A 1 146 ? 10.356 -5.681 5.780 1.00 91.38 146 GLY A CA 1
ATOM 1160 C C . GLY A 1 146 ? 9.863 -4.513 6.630 1.00 91.38 146 GLY A C 1
ATOM 1161 O O . GLY A 1 146 ? 9.923 -4.564 7.860 1.00 91.38 146 GLY A O 1
ATOM 1162 N N . ARG A 1 147 ? 9.269 -3.491 5.999 1.00 87.25 147 ARG A N 1
ATOM 1163 C CA . ARG A 1 147 ? 8.666 -2.367 6.728 1.00 87.25 147 ARG A CA 1
ATOM 1164 C C . ARG A 1 147 ? 7.449 -2.797 7.546 1.00 87.25 147 ARG A C 1
ATOM 1166 O O . ARG A 1 147 ? 7.332 -2.398 8.704 1.00 87.25 147 ARG A O 1
ATOM 1173 N N . LEU A 1 148 ? 6.555 -3.596 6.960 1.00 88.50 148 LEU A N 1
ATOM 1174 C CA . LEU A 1 148 ? 5.358 -4.079 7.654 1.00 88.50 148 LEU A CA 1
ATOM 1175 C C . LEU A 1 148 ? 5.724 -4.962 8.853 1.00 88.50 148 LEU A C 1
ATOM 1177 O O . LEU A 1 148 ? 5.148 -4.799 9.925 1.00 88.50 148 LEU A O 1
ATOM 1181 N N . TYR A 1 149 ? 6.708 -5.851 8.714 1.00 90.62 149 TYR A N 1
ATOM 1182 C CA . TYR A 1 149 ? 7.214 -6.664 9.816 1.00 90.62 149 TYR A CA 1
ATOM 1183 C C . TYR A 1 149 ? 7.856 -5.824 10.905 1.00 90.62 149 TYR A C 1
ATOM 1185 O O . TYR A 1 149 ? 7.529 -6.035 12.069 1.00 90.62 149 TYR A O 1
ATOM 1193 N N . LEU A 1 150 ? 8.687 -4.841 10.554 1.00 88.31 150 LEU A N 1
ATOM 1194 C CA . LEU A 1 150 ? 9.286 -3.930 11.528 1.00 88.31 150 LEU A CA 1
ATOM 1195 C C . LEU A 1 150 ? 8.211 -3.252 12.384 1.00 88.31 150 LEU A C 1
ATOM 1197 O O . LEU A 1 150 ? 8.287 -3.289 13.611 1.00 88.31 150 LEU A O 1
ATOM 1201 N N . GLU A 1 151 ? 7.169 -2.706 11.753 1.00 83.31 151 GLU A N 1
ATOM 1202 C CA . GLU A 1 151 ? 6.061 -2.066 12.469 1.00 83.31 151 GLU A CA 1
ATOM 1203 C C . GLU A 1 151 ? 5.323 -3.057 13.378 1.00 83.31 151 GLU A C 1
ATOM 1205 O O . GLU A 1 151 ? 5.004 -2.733 14.522 1.00 83.31 151 GLU A O 1
ATOM 1210 N N . LYS A 1 152 ? 5.090 -4.293 12.918 1.00 86.56 152 LYS A N 1
ATOM 1211 C CA . LYS A 1 152 ? 4.463 -5.331 13.749 1.00 86.56 152 LYS A CA 1
ATOM 1212 C C . LYS A 1 152 ? 5.335 -5.718 14.943 1.00 86.56 152 LYS A C 1
ATOM 1214 O O . LYS A 1 152 ? 4.799 -5.807 16.042 1.00 86.56 152 LYS A O 1
ATOM 1219 N N . ILE A 1 153 ? 6.646 -5.887 14.756 1.00 84.25 153 ILE A N 1
ATOM 1220 C CA . ILE A 1 153 ? 7.600 -6.243 15.820 1.00 84.25 153 ILE A CA 1
ATOM 1221 C C . ILE A 1 153 ? 7.666 -5.144 16.889 1.00 84.25 153 ILE A C 1
ATOM 1223 O O . ILE A 1 153 ? 7.678 -5.435 18.086 1.00 84.25 153 ILE A O 1
ATOM 1227 N N . GLU A 1 154 ? 7.686 -3.873 16.480 1.00 82.81 154 GLU A N 1
ATOM 1228 C CA . GLU A 1 154 ? 7.751 -2.732 17.404 1.00 82.81 154 GLU A CA 1
ATOM 1229 C C . GLU A 1 154 ? 6.479 -2.551 18.246 1.00 82.81 154 GLU A C 1
ATOM 1231 O O . GLU A 1 154 ? 6.543 -1.971 19.337 1.00 82.81 154 GLU A O 1
ATOM 1236 N N . HIS A 1 155 ? 5.346 -3.064 17.759 1.00 82.94 155 HIS A N 1
ATOM 1237 C CA . HIS A 1 155 ? 4.044 -3.016 18.421 1.00 82.94 155 HIS A CA 1
ATOM 1238 C C . HIS A 1 155 ? 3.706 -4.254 19.269 1.00 82.94 155 HIS A C 1
ATOM 1240 O O . HIS A 1 155 ? 2.661 -4.245 19.920 1.00 82.94 155 HIS A O 1
ATOM 1246 N N . LEU A 1 156 ? 4.564 -5.283 19.307 1.00 82.69 156 LEU A N 1
ATOM 1247 C CA . LEU A 1 156 ? 4.335 -6.483 20.123 1.00 82.69 156 LEU A CA 1
ATOM 1248 C C . LEU A 1 156 ? 4.218 -6.145 21.617 1.00 82.69 156 LEU A C 1
ATOM 1250 O O . LEU A 1 156 ? 4.998 -5.353 22.164 1.00 82.69 156 LEU A O 1
ATOM 1254 N N . ASN A 1 157 ? 3.249 -6.765 22.296 1.00 79.94 157 ASN A N 1
ATOM 1255 C CA . ASN A 1 157 ? 3.013 -6.538 23.715 1.00 79.94 157 ASN A CA 1
ATOM 1256 C C . ASN A 1 157 ? 3.847 -7.496 24.577 1.00 79.94 157 ASN A C 1
ATOM 1258 O O . ASN A 1 157 ? 3.419 -8.591 24.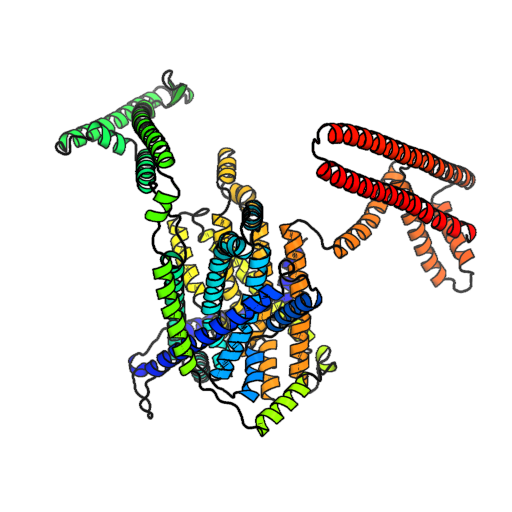935 1.00 79.94 157 ASN A O 1
ATOM 1262 N N . TYR A 1 158 ? 5.023 -7.039 25.000 1.00 80.00 158 TYR A N 1
ATOM 1263 C CA . TYR A 1 158 ? 5.929 -7.834 25.835 1.00 80.00 158 TYR A CA 1
ATOM 1264 C C . TYR A 1 158 ? 5.437 -8.067 27.273 1.00 80.00 158 TYR A C 1
ATOM 1266 O O . TYR A 1 158 ? 6.061 -8.837 27.993 1.00 80.00 158 TYR A O 1
ATOM 1274 N N . LYS A 1 159 ? 4.298 -7.498 27.703 1.00 84.62 159 LYS A N 1
ATOM 1275 C CA . LYS A 1 159 ? 3.781 -7.702 29.072 1.00 84.62 159 LYS A CA 1
ATOM 1276 C C . LYS A 1 159 ? 3.570 -9.178 29.409 1.00 84.62 159 LYS A C 1
ATOM 1278 O O . LYS A 1 159 ? 3.872 -9.596 30.521 1.00 84.62 159 LYS A O 1
ATOM 1283 N N . VAL A 1 160 ? 3.063 -9.966 28.457 1.00 82.50 160 VAL A N 1
ATOM 1284 C CA . VAL A 1 160 ? 2.843 -11.409 28.656 1.00 82.50 160 VAL A CA 1
ATOM 1285 C C . VAL A 1 160 ? 4.183 -12.130 28.794 1.00 82.50 160 VAL A C 1
ATOM 1287 O O . VAL A 1 160 ? 4.367 -12.916 29.720 1.00 82.50 160 VAL A O 1
ATOM 1290 N N . TYR A 1 161 ? 5.146 -11.802 27.934 1.00 84.38 161 TYR A N 1
ATOM 1291 C CA . TYR A 1 161 ? 6.510 -12.319 28.017 1.00 84.38 161 TYR A CA 1
ATOM 1292 C C . TYR A 1 161 ? 7.168 -12.000 29.368 1.00 84.38 161 TYR A C 1
ATOM 1294 O O . TYR A 1 161 ? 7.656 -12.910 30.036 1.00 84.38 161 TYR A O 1
ATOM 1302 N N . ASP A 1 162 ? 7.117 -10.742 29.806 1.00 85.19 162 ASP A N 1
ATOM 1303 C CA . ASP A 1 162 ? 7.694 -10.302 31.078 1.00 85.19 162 ASP A CA 1
ATOM 1304 C C . ASP A 1 162 ? 7.007 -10.981 32.270 1.00 85.19 162 ASP A C 1
ATOM 1306 O O . ASP A 1 162 ? 7.679 -11.402 33.210 1.00 85.19 162 ASP A O 1
ATOM 1310 N N . SER A 1 163 ? 5.684 -11.177 32.208 1.00 88.31 163 SER A N 1
ATOM 1311 C CA . SER A 1 163 ? 4.945 -11.910 33.243 1.00 88.31 163 SER A CA 1
ATOM 1312 C C . SER A 1 163 ? 5.364 -13.382 33.328 1.00 88.31 163 SER A C 1
ATOM 1314 O O . SER A 1 163 ? 5.610 -13.883 34.421 1.00 88.31 163 SER A O 1
ATOM 1316 N N . LEU A 1 164 ? 5.551 -14.058 32.187 1.00 85.12 164 LEU A N 1
ATOM 1317 C CA . LEU A 1 164 ? 6.014 -15.447 32.144 1.00 85.12 164 LEU A CA 1
ATOM 1318 C C . LEU A 1 164 ? 7.444 -15.569 32.682 1.00 85.12 164 LEU A C 1
ATOM 1320 O O . LEU A 1 164 ? 7.757 -16.489 33.441 1.00 85.12 164 LEU A O 1
ATOM 1324 N N . ARG A 1 165 ? 8.313 -14.612 32.337 1.00 87.94 165 ARG A N 1
ATOM 1325 C CA . ARG A 1 165 ? 9.671 -14.514 32.887 1.00 87.94 165 ARG A CA 1
ATOM 1326 C C . ARG A 1 165 ? 9.651 -14.314 34.401 1.00 87.94 165 ARG A C 1
ATOM 1328 O O . ARG A 1 165 ? 10.431 -14.966 35.088 1.00 87.94 165 ARG A O 1
ATOM 1335 N N . ALA A 1 166 ? 8.752 -13.473 34.912 1.00 89.62 166 ALA A N 1
ATOM 1336 C CA . ALA A 1 166 ? 8.589 -13.239 36.346 1.00 89.62 166 ALA A CA 1
ATOM 1337 C C . ALA A 1 166 ? 8.089 -14.486 37.098 1.00 89.62 166 ALA A C 1
ATOM 1339 O O . ALA A 1 166 ? 8.484 -14.699 38.237 1.00 89.62 166 ALA A O 1
ATOM 1340 N N . THR A 1 167 ? 7.293 -15.347 36.453 1.00 91.56 167 THR A N 1
ATOM 1341 C CA . THR A 1 167 ? 6.859 -16.643 37.017 1.00 91.56 167 THR A CA 1
ATOM 1342 C C . THR A 1 167 ? 7.916 -17.757 36.947 1.00 91.56 167 THR A C 1
ATOM 1344 O O . THR A 1 167 ? 7.625 -18.890 37.314 1.00 91.56 167 THR A O 1
ATOM 1347 N N . GLY A 1 168 ? 9.131 -17.469 36.462 1.00 89.69 168 GLY A N 1
ATOM 1348 C CA . GLY A 1 168 ? 10.227 -18.443 36.369 1.00 89.69 168 GLY A CA 1
ATOM 1349 C C . GLY A 1 168 ? 10.373 -19.143 35.012 1.00 89.69 168 GLY A C 1
ATOM 1350 O O . GLY A 1 168 ? 11.217 -20.024 34.870 1.00 89.69 168 GLY A O 1
ATOM 1351 N N . SER A 1 169 ? 9.614 -18.753 33.980 1.00 92.06 169 SER A N 1
ATOM 1352 C CA . SER A 1 169 ? 9.763 -19.344 32.643 1.00 92.06 169 SER A CA 1
ATOM 1353 C C . SER A 1 169 ? 11.120 -18.998 32.013 1.00 92.06 169 SER A C 1
ATOM 1355 O O . SER A 1 169 ? 11.598 -17.853 32.050 1.00 92.06 169 SER A O 1
ATOM 1357 N N . THR A 1 170 ? 11.720 -19.972 31.325 1.00 90.31 170 THR A N 1
ATOM 1358 C CA . THR A 1 170 ? 12.905 -19.751 30.482 1.00 90.31 170 THR A CA 1
ATOM 1359 C C . THR A 1 170 ? 12.603 -18.721 29.387 1.00 90.31 170 THR A C 1
ATOM 1361 O O . THR A 1 170 ? 11.448 -18.535 28.991 1.00 90.31 170 THR A O 1
ATOM 1364 N N . LYS A 1 171 ? 13.634 -18.007 28.901 1.00 78.88 171 LYS A N 1
ATOM 1365 C CA . LYS A 1 171 ? 13.482 -16.969 27.858 1.00 78.88 171 LYS A CA 1
ATOM 1366 C C . LYS A 1 171 ? 12.811 -17.523 26.602 1.00 78.88 171 LYS A C 1
ATOM 1368 O O . LYS A 1 171 ? 11.934 -16.876 26.041 1.00 78.88 171 LYS A O 1
ATOM 1373 N N . THR A 1 172 ? 13.199 -18.729 26.207 1.00 69.44 172 THR A N 1
ATOM 1374 C CA . THR A 1 172 ? 12.667 -19.438 25.043 1.00 69.44 172 THR A CA 1
ATOM 1375 C C . THR A 1 172 ? 11.193 -19.782 25.226 1.00 69.44 172 THR A C 1
ATOM 1377 O O . THR A 1 172 ? 10.379 -19.383 24.399 1.00 69.44 172 THR A O 1
ATOM 1380 N N . ASN A 1 173 ? 10.813 -20.414 26.340 1.00 77.62 173 ASN A N 1
ATOM 1381 C CA . ASN A 1 173 ? 9.414 -20.772 26.586 1.00 77.62 173 ASN A CA 1
ATOM 1382 C C . ASN A 1 173 ? 8.524 -19.538 26.754 1.00 77.62 173 ASN A C 1
ATOM 1384 O O . ASN A 1 173 ? 7.424 -19.498 26.209 1.00 77.62 173 ASN A O 1
ATOM 1388 N N . ALA A 1 174 ? 9.014 -18.500 27.438 1.00 79.75 174 ALA A N 1
ATOM 1389 C CA . ALA A 1 174 ? 8.282 -17.247 27.589 1.00 79.75 174 ALA A CA 1
ATOM 1390 C C . ALA A 1 174 ? 8.059 -16.564 26.230 1.00 79.75 174 ALA A C 1
ATOM 1392 O O . ALA A 1 174 ? 6.991 -16.008 25.985 1.00 79.75 174 ALA A O 1
ATOM 1393 N N . TYR A 1 175 ? 9.045 -16.624 25.329 1.00 77.06 175 TYR A N 1
ATOM 1394 C CA . TYR A 1 175 ? 8.932 -16.074 23.979 1.00 77.06 175 TYR A CA 1
ATOM 1395 C C . TYR A 1 175 ? 7.954 -16.879 23.114 1.00 77.06 175 TYR A C 1
ATOM 1397 O O . TYR A 1 175 ? 7.058 -16.302 22.497 1.00 77.06 175 TYR A O 1
ATOM 1405 N N . ILE A 1 176 ? 8.077 -18.209 23.116 1.00 74.31 176 ILE A N 1
ATOM 1406 C CA . ILE A 1 176 ? 7.204 -19.117 22.358 1.00 74.31 176 ILE A CA 1
ATOM 1407 C C . ILE A 1 176 ? 5.749 -19.013 22.829 1.00 74.31 176 ILE A C 1
ATOM 1409 O O . ILE A 1 176 ? 4.842 -19.060 22.005 1.00 74.31 176 ILE A O 1
ATOM 1413 N N . ALA A 1 177 ? 5.510 -18.855 24.131 1.00 75.44 177 ALA A N 1
ATOM 1414 C CA . ALA A 1 177 ? 4.161 -18.774 24.685 1.00 75.44 177 ALA A CA 1
ATOM 1415 C C . ALA A 1 177 ? 3.574 -17.353 24.662 1.00 75.44 177 ALA A C 1
ATOM 1417 O O . ALA A 1 177 ? 2.371 -17.197 24.468 1.00 75.44 177 ALA A O 1
ATOM 1418 N N . GLY A 1 178 ? 4.400 -16.322 24.865 1.00 74.12 178 GLY A N 1
ATOM 1419 C CA . GLY A 1 178 ? 3.943 -14.940 25.022 1.00 74.12 178 GLY A CA 1
ATOM 1420 C C . GLY A 1 178 ? 4.011 -14.083 23.759 1.00 74.12 178 GLY A C 1
ATOM 1421 O O . GLY A 1 178 ? 3.150 -13.233 23.573 1.00 74.12 178 GLY A O 1
ATOM 1422 N N . VAL A 1 179 ? 5.012 -14.286 22.894 1.00 78.56 179 VAL A N 1
ATOM 1423 C CA . VAL A 1 179 ? 5.310 -13.383 21.760 1.00 78.56 179 VAL A CA 1
ATOM 1424 C C . VAL A 1 179 ? 5.019 -14.043 20.413 1.00 78.56 179 VAL A C 1
ATOM 1426 O O . VAL A 1 179 ? 4.368 -13.457 19.547 1.00 78.56 179 VAL A O 1
ATOM 1429 N N . MET A 1 180 ? 5.466 -15.286 20.230 1.00 76.12 180 MET A N 1
ATOM 1430 C CA . MET A 1 180 ? 5.361 -16.004 18.956 1.00 76.12 180 MET A CA 1
ATOM 1431 C C . MET A 1 180 ? 3.916 -16.170 18.433 1.00 76.12 180 MET A C 1
ATOM 1433 O O . MET A 1 180 ? 3.701 -15.994 17.231 1.00 76.12 180 MET A O 1
ATOM 1437 N N . PRO A 1 181 ? 2.888 -16.439 19.264 1.00 74.19 181 PRO A N 1
ATOM 1438 C CA . PRO A 1 181 ? 1.516 -16.597 18.778 1.00 74.19 181 PRO A CA 1
ATOM 1439 C C . PRO A 1 181 ? 0.932 -15.289 18.227 1.00 74.19 181 PRO A C 1
ATOM 1441 O O . PRO A 1 181 ? 0.206 -15.305 17.236 1.00 74.19 181 PRO A O 1
ATOM 1444 N N . GLU A 1 182 ? 1.286 -14.149 18.828 1.00 74.19 182 GLU A N 1
ATOM 1445 C CA . GLU A 1 182 ? 0.856 -12.824 18.365 1.00 74.19 182 GLU A CA 1
ATOM 1446 C C . GLU A 1 182 ? 1.564 -12.440 17.055 1.00 74.19 182 GLU A C 1
ATOM 1448 O O . GLU A 1 182 ? 0.980 -11.826 16.158 1.00 74.19 182 GLU A O 1
ATOM 1453 N N . PHE A 1 183 ? 2.824 -12.850 16.907 1.00 76.75 183 PHE A N 1
ATOM 1454 C CA . PHE A 1 183 ? 3.647 -12.509 15.755 1.00 76.75 183 PHE A CA 1
ATOM 1455 C C . PHE A 1 183 ? 3.399 -13.398 14.525 1.00 76.75 183 PHE A C 1
ATOM 1457 O O . PHE A 1 183 ? 3.277 -12.885 13.413 1.00 76.75 183 PHE A O 1
ATOM 1464 N N . THR A 1 184 ? 3.254 -14.714 14.709 1.00 77.12 184 THR A N 1
ATOM 1465 C CA . THR A 1 184 ? 3.076 -15.697 13.616 1.00 77.12 184 THR A CA 1
ATOM 1466 C C . THR A 1 184 ? 1.894 -15.375 12.712 1.00 77.12 184 THR A C 1
ATOM 1468 O O . THR A 1 184 ? 2.007 -15.451 11.491 1.00 77.12 184 THR A O 1
ATOM 1471 N N . TRP A 1 185 ? 0.768 -14.942 13.280 1.00 77.88 185 TRP A N 1
ATOM 1472 C CA . TRP A 1 185 ? -0.383 -14.543 12.476 1.00 77.88 185 TRP A CA 1
ATOM 1473 C C . TRP A 1 185 ? -0.096 -13.346 11.570 1.00 77.88 185 TRP A C 1
ATOM 1475 O O . TRP A 1 185 ? -0.478 -13.318 10.396 1.00 77.88 185 TRP A O 1
ATOM 1485 N N . ASN A 1 186 ? 0.593 -12.354 12.128 1.00 81.69 186 ASN A N 1
ATOM 1486 C CA . ASN A 1 186 ? 0.979 -11.162 11.396 1.00 81.69 186 ASN A CA 1
ATOM 1487 C C . ASN A 1 186 ? 1.974 -11.502 10.277 1.00 81.69 186 ASN A C 1
ATOM 1489 O O . ASN A 1 186 ? 1.861 -10.907 9.206 1.00 81.69 186 ASN A O 1
ATOM 1493 N N . ILE A 1 187 ? 2.858 -12.493 10.479 1.00 84.94 187 ILE A N 1
ATOM 1494 C CA . ILE A 1 187 ? 3.742 -13.022 9.428 1.00 84.94 187 ILE A CA 1
ATOM 1495 C C . ILE A 1 187 ? 2.923 -13.472 8.216 1.00 84.94 187 ILE A C 1
ATOM 1497 O O . ILE A 1 187 ? 3.063 -12.924 7.125 1.00 84.94 187 ILE A O 1
ATOM 1501 N N . PHE A 1 188 ? 1.988 -14.402 8.413 1.00 83.88 188 PHE A N 1
ATOM 1502 C CA . PHE A 1 188 ? 1.202 -14.940 7.300 1.00 83.88 188 PHE A CA 1
ATOM 1503 C C . PHE A 1 188 ? 0.289 -13.902 6.654 1.00 83.88 188 PHE A C 1
ATOM 1505 O O . PHE A 1 188 ? 0.149 -13.881 5.434 1.00 83.88 188 PHE A O 1
ATOM 1512 N N . SER A 1 189 ? -0.306 -13.003 7.442 1.00 84.06 189 SER A N 1
ATOM 1513 C CA . SER A 1 189 ? -1.158 -11.952 6.881 1.00 84.06 189 SER A CA 1
ATOM 1514 C C . SER A 1 189 ? -0.383 -11.001 5.964 1.00 84.06 189 SER A C 1
ATOM 1516 O O . SER A 1 189 ? -0.943 -10.551 4.967 1.00 84.06 189 SER A O 1
ATOM 1518 N N . VAL A 1 190 ? 0.869 -10.674 6.296 1.00 88.31 190 VAL A N 1
ATOM 1519 C CA . VAL A 1 190 ? 1.729 -9.823 5.458 1.00 88.31 190 VAL A CA 1
ATOM 1520 C C . VAL A 1 190 ? 2.265 -10.606 4.259 1.00 88.31 190 VAL A C 1
ATOM 1522 O O . VAL A 1 190 ? 2.293 -10.058 3.162 1.00 88.31 190 VAL A O 1
ATOM 1525 N N . MET A 1 191 ? 2.612 -11.887 4.430 1.00 90.62 191 MET A N 1
ATOM 1526 C CA . MET A 1 191 ? 3.008 -12.772 3.328 1.00 90.62 191 MET A CA 1
ATOM 1527 C C . MET A 1 191 ? 1.907 -12.877 2.264 1.00 90.62 191 MET A C 1
ATOM 1529 O O . MET A 1 191 ? 2.184 -12.680 1.087 1.00 90.62 191 MET A O 1
ATOM 1533 N N . PHE A 1 192 ? 0.650 -13.120 2.655 1.00 88.69 192 PHE A N 1
ATOM 1534 C CA . PHE A 1 192 ? -0.467 -13.183 1.703 1.00 88.69 192 PHE A CA 1
ATOM 1535 C C . PHE A 1 192 ? -0.746 -11.848 1.019 1.00 88.69 192 PHE A C 1
ATOM 1537 O O . PHE A 1 192 ? -1.027 -11.822 -0.175 1.00 88.69 192 PHE A O 1
ATOM 1544 N N . TYR A 1 193 ? -0.631 -10.743 1.758 1.00 85.19 193 TYR A N 1
ATOM 1545 C CA . TYR A 1 193 ? -0.738 -9.410 1.173 1.00 85.19 193 TYR A CA 1
ATOM 1546 C C . TYR A 1 193 ? 0.347 -9.172 0.112 1.00 85.19 193 TYR A C 1
ATOM 1548 O O . TYR A 1 193 ? 0.056 -8.676 -0.977 1.00 85.19 193 TYR A O 1
ATOM 1556 N N . ALA A 1 194 ? 1.593 -9.556 0.402 1.00 90.19 194 ALA A N 1
ATOM 1557 C CA . ALA A 1 194 ? 2.687 -9.457 -0.557 1.00 90.19 194 ALA A CA 1
ATOM 1558 C C . ALA A 1 194 ? 2.478 -10.378 -1.760 1.00 90.19 194 ALA A C 1
ATOM 1560 O O . ALA A 1 194 ? 2.736 -9.968 -2.883 1.00 90.19 194 ALA A O 1
ATOM 1561 N N . PHE A 1 195 ? 1.951 -11.582 -1.543 1.00 90.56 195 PHE A N 1
ATOM 1562 C CA . PHE A 1 195 ? 1.644 -12.528 -2.609 1.00 90.56 195 PHE A CA 1
ATOM 1563 C C . PHE A 1 195 ? 0.614 -11.981 -3.606 1.00 90.56 195 PHE A C 1
ATOM 1565 O O . PHE A 1 195 ? 0.870 -11.940 -4.806 1.00 90.56 195 PHE A O 1
ATOM 1572 N N . GLU A 1 196 ? -0.516 -11.476 -3.105 1.00 86.06 196 GLU A N 1
ATOM 1573 C CA . GLU A 1 196 ? -1.544 -10.811 -3.917 1.00 86.06 196 GLU A CA 1
ATOM 1574 C C . GLU A 1 196 ? -0.962 -9.618 -4.691 1.00 86.06 196 GLU A C 1
ATOM 1576 O O . GLU A 1 196 ? -1.226 -9.437 -5.881 1.00 86.06 196 GLU A O 1
ATOM 1581 N N . THR A 1 197 ? -0.142 -8.810 -4.015 1.00 85.25 197 THR A N 1
ATOM 1582 C CA . THR A 1 197 ? 0.489 -7.627 -4.607 1.00 85.25 197 THR A CA 1
ATOM 1583 C C . THR A 1 197 ? 1.467 -8.027 -5.717 1.00 85.25 197 THR A C 1
ATOM 1585 O O . THR A 1 197 ? 1.430 -7.450 -6.802 1.00 85.25 197 THR A O 1
ATOM 1588 N N . ASN A 1 198 ? 2.291 -9.051 -5.499 1.00 91.19 198 ASN A N 1
ATOM 1589 C CA . ASN A 1 198 ? 3.304 -9.505 -6.449 1.00 91.19 198 ASN A CA 1
ATOM 1590 C C . ASN A 1 198 ? 2.702 -9.995 -7.768 1.00 91.19 198 ASN A C 1
ATOM 1592 O O . ASN A 1 198 ? 3.224 -9.638 -8.819 1.00 91.19 198 ASN A O 1
ATOM 1596 N N . ILE A 1 199 ? 1.572 -10.708 -7.742 1.00 88.69 199 ILE A N 1
ATOM 1597 C CA . ILE A 1 199 ? 0.863 -11.129 -8.966 1.00 88.69 199 ILE A CA 1
ATOM 1598 C C . ILE A 1 199 ? 0.503 -9.916 -9.835 1.00 88.69 199 ILE A C 1
ATOM 1600 O O . ILE A 1 199 ? 0.698 -9.938 -11.051 1.00 88.69 199 ILE A O 1
ATOM 1604 N N . ARG A 1 200 ? 0.031 -8.823 -9.216 1.00 84.62 200 ARG A N 1
ATOM 1605 C CA . ARG A 1 200 ? -0.299 -7.582 -9.936 1.00 84.62 200 ARG A CA 1
ATOM 1606 C C . ARG A 1 200 ? 0.942 -6.911 -10.514 1.00 84.62 200 ARG A C 1
ATOM 1608 O O . ARG A 1 200 ? 0.903 -6.453 -11.650 1.00 84.62 200 ARG A O 1
ATOM 1615 N N . TYR A 1 201 ? 2.033 -6.858 -9.751 1.00 84.00 201 TYR A N 1
ATOM 1616 C CA . TYR A 1 201 ? 3.280 -6.228 -10.196 1.00 84.00 201 TYR A CA 1
ATOM 1617 C C . TYR A 1 201 ? 4.010 -7.040 -11.270 1.00 84.00 201 TYR A C 1
ATOM 1619 O O . TYR A 1 201 ? 4.604 -6.445 -12.166 1.00 84.00 201 TYR A O 1
ATOM 1627 N N . ILE A 1 202 ? 3.923 -8.373 -11.250 1.00 88.38 202 ILE A N 1
ATOM 1628 C CA . ILE A 1 202 ? 4.473 -9.226 -12.313 1.00 88.38 202 ILE A CA 1
ATOM 1629 C C . ILE A 1 202 ? 3.817 -8.910 -13.656 1.00 88.38 202 ILE A C 1
ATOM 1631 O O . ILE A 1 202 ? 4.511 -8.862 -14.664 1.00 88.38 202 ILE A O 1
ATOM 1635 N N . ALA A 1 203 ? 2.514 -8.625 -13.687 1.00 84.00 203 ALA A N 1
ATOM 1636 C CA . ALA A 1 203 ? 1.848 -8.230 -14.927 1.00 84.00 203 ALA A CA 1
ATOM 1637 C C . ALA A 1 203 ? 2.386 -6.905 -15.507 1.00 84.00 203 ALA A C 1
ATOM 1639 O O . ALA A 1 203 ? 2.337 -6.709 -16.716 1.00 84.00 203 ALA A O 1
ATOM 1640 N N . ILE A 1 204 ? 2.936 -6.020 -14.668 1.00 81.25 204 ILE A N 1
ATOM 1641 C CA . ILE A 1 204 ? 3.571 -4.762 -15.094 1.00 81.25 204 ILE A CA 1
ATOM 1642 C C . ILE A 1 204 ? 4.994 -5.035 -15.594 1.00 81.25 204 ILE A C 1
ATOM 1644 O O . ILE A 1 204 ? 5.349 -4.711 -16.724 1.00 81.25 204 ILE A O 1
ATOM 1648 N N . ILE A 1 205 ? 5.816 -5.670 -14.756 1.00 83.50 205 ILE A N 1
ATOM 1649 C CA . ILE A 1 205 ? 7.241 -5.917 -15.029 1.00 83.50 205 ILE A CA 1
ATOM 1650 C C . ILE A 1 205 ? 7.430 -6.927 -16.177 1.00 83.50 205 ILE A C 1
ATOM 1652 O O . ILE A 1 205 ? 8.390 -6.839 -16.949 1.00 83.50 205 ILE A O 1
ATOM 1656 N N . GLY A 1 206 ? 6.490 -7.863 -16.323 1.00 82.69 206 GLY A N 1
ATOM 1657 C CA . GLY A 1 206 ? 6.436 -8.847 -17.402 1.00 82.69 206 GLY A CA 1
ATOM 1658 C C . GLY A 1 206 ? 6.419 -8.218 -18.794 1.00 82.69 206 GLY A C 1
ATOM 1659 O O . GLY A 1 206 ? 6.950 -8.810 -19.728 1.00 82.69 206 GLY A O 1
ATOM 1660 N N . GLY A 1 207 ? 5.901 -6.990 -18.930 1.00 80.69 207 GLY A N 1
ATOM 1661 C CA . GLY A 1 207 ? 5.933 -6.245 -20.191 1.00 80.69 207 GLY A CA 1
ATOM 1662 C C . GLY A 1 207 ? 7.348 -5.873 -20.660 1.00 80.69 207 GLY A C 1
ATOM 1663 O O . GLY A 1 207 ? 7.595 -5.855 -21.862 1.00 80.69 207 GLY A O 1
ATOM 1664 N N . ILE A 1 208 ? 8.283 -5.627 -19.730 1.00 81.19 208 ILE A N 1
ATOM 1665 C CA . ILE A 1 208 ? 9.694 -5.292 -20.026 1.00 81.19 208 ILE A CA 1
ATOM 1666 C C . ILE A 1 208 ? 10.542 -6.552 -20.131 1.00 81.19 208 ILE A C 1
ATOM 1668 O O . ILE A 1 208 ? 11.349 -6.704 -21.043 1.00 81.19 208 ILE A O 1
ATOM 1672 N N . THR A 1 209 ? 10.377 -7.447 -19.157 1.00 85.38 209 THR A N 1
ATOM 1673 C CA . THR A 1 209 ? 11.159 -8.686 -19.077 1.00 85.38 209 THR A CA 1
ATOM 1674 C C . THR A 1 209 ? 10.739 -9.707 -20.127 1.00 85.38 209 THR A C 1
ATOM 1676 O O . THR A 1 209 ? 11.480 -10.659 -20.329 1.00 85.38 209 THR A O 1
ATOM 1679 N N . LYS A 1 210 ? 9.597 -9.490 -20.800 1.00 85.94 210 LYS A N 1
ATOM 1680 C CA . LYS A 1 210 ? 8.966 -10.414 -21.752 1.00 85.94 210 LYS A CA 1
ATOM 1681 C C . LYS A 1 210 ? 8.746 -11.793 -21.131 1.00 85.94 210 LYS A C 1
ATOM 1683 O O . LYS A 1 210 ? 9.172 -12.811 -21.660 1.00 85.94 210 LYS A O 1
ATOM 1688 N N . VAL A 1 211 ? 8.150 -11.794 -19.939 1.00 88.00 211 VAL A N 1
ATOM 1689 C CA . VAL A 1 211 ? 7.838 -13.014 -19.191 1.00 88.00 211 VAL A CA 1
ATOM 1690 C C . VAL A 1 211 ? 6.438 -12.921 -18.595 1.00 88.00 211 VAL A C 1
ATOM 1692 O O . VAL A 1 211 ? 6.053 -11.913 -17.997 1.00 88.00 211 VAL A O 1
ATOM 1695 N N . GLY A 1 212 ? 5.693 -14.021 -18.692 1.00 89.69 212 GLY A N 1
ATOM 1696 C CA . GLY A 1 212 ? 4.382 -14.166 -18.069 1.00 89.69 212 GLY A CA 1
ATOM 1697 C C . GLY A 1 212 ? 3.317 -13.273 -18.700 1.00 89.69 212 GLY A C 1
ATOM 1698 O O . GLY A 1 212 ? 3.423 -12.855 -19.854 1.00 89.69 212 GLY A O 1
ATOM 1699 N N . ILE A 1 213 ? 2.234 -13.026 -17.960 1.00 89.69 213 ILE A N 1
ATOM 1700 C CA . ILE A 1 213 ? 1.012 -12.455 -18.552 1.00 89.69 213 ILE A CA 1
ATOM 1701 C C . ILE A 1 213 ? 1.197 -11.012 -19.027 1.00 89.69 213 ILE A C 1
ATOM 1703 O O . ILE A 1 213 ? 0.535 -10.579 -19.969 1.00 89.69 213 ILE A O 1
ATOM 1707 N N . GLY A 1 214 ? 2.148 -10.289 -18.427 1.00 87.38 214 GLY A N 1
ATOM 1708 C CA . GLY A 1 214 ? 2.508 -8.931 -18.827 1.00 87.38 214 GLY A CA 1
ATOM 1709 C C . GLY A 1 214 ? 3.053 -8.842 -20.252 1.00 87.38 214 GLY A C 1
ATOM 1710 O O . GLY A 1 214 ? 2.711 -7.907 -20.972 1.00 87.38 214 GLY A O 1
ATOM 1711 N N . GLU A 1 215 ? 3.832 -9.834 -20.689 1.00 89.62 215 GLU A N 1
ATOM 1712 C CA . GLU A 1 215 ? 4.341 -9.910 -22.063 1.00 89.62 215 GLU A CA 1
ATOM 1713 C C . GLU A 1 215 ? 3.195 -10.042 -23.067 1.00 89.62 215 GLU A C 1
ATOM 1715 O O . GLU A 1 215 ? 3.106 -9.278 -24.028 1.00 89.62 215 GLU A O 1
ATOM 1720 N N . LEU A 1 216 ? 2.281 -10.987 -22.820 1.00 90.56 216 LEU A N 1
ATOM 1721 C CA . LEU A 1 216 ? 1.132 -11.209 -23.694 1.00 90.56 216 LEU A CA 1
ATOM 1722 C C . LEU A 1 216 ? 0.247 -9.967 -23.768 1.00 90.56 216 LEU A C 1
ATOM 1724 O O . LEU A 1 216 ? -0.218 -9.617 -24.852 1.00 90.56 216 LEU A O 1
ATOM 1728 N N . ILE A 1 217 ? 0.024 -9.285 -22.644 1.00 88.69 217 ILE A N 1
ATOM 1729 C CA . ILE A 1 217 ? -0.735 -8.033 -22.624 1.00 88.69 217 ILE A CA 1
ATOM 1730 C C . ILE A 1 217 ? -0.028 -6.982 -23.489 1.00 88.69 217 ILE A C 1
ATOM 1732 O O . ILE A 1 217 ? -0.656 -6.432 -24.391 1.00 88.69 217 ILE A O 1
ATOM 1736 N N . ASN A 1 218 ? 1.272 -6.749 -23.275 1.00 84.88 218 ASN A N 1
ATOM 1737 C CA . ASN A 1 218 ? 2.034 -5.732 -24.003 1.00 84.88 218 ASN A CA 1
ATOM 1738 C C . ASN A 1 218 ? 2.061 -5.998 -25.521 1.00 84.88 218 ASN A C 1
ATOM 1740 O O . ASN A 1 218 ? 1.803 -5.098 -26.318 1.00 84.88 218 ASN A O 1
ATOM 1744 N N . ASN A 1 219 ? 2.263 -7.255 -25.923 1.00 88.19 219 ASN A N 1
ATOM 1745 C CA . ASN A 1 219 ? 2.274 -7.655 -27.331 1.00 88.19 219 ASN A CA 1
ATOM 1746 C C . ASN A 1 219 ? 0.902 -7.495 -28.007 1.00 88.19 219 ASN A C 1
ATOM 1748 O O . ASN A 1 219 ? 0.824 -7.136 -29.176 1.00 88.19 219 ASN A O 1
ATOM 1752 N N . ASN A 1 220 ? -0.208 -7.758 -27.310 1.00 89.25 220 ASN A N 1
ATOM 1753 C CA . ASN A 1 220 ? -1.535 -7.559 -27.908 1.00 89.25 220 ASN A CA 1
ATOM 1754 C C . ASN A 1 220 ? -1.947 -6.078 -27.929 1.00 89.25 220 ASN A C 1
ATOM 1756 O O . ASN A 1 220 ? -2.695 -5.684 -28.822 1.00 89.25 220 ASN A O 1
ATOM 1760 N N . ILE A 1 221 ? -1.434 -5.257 -27.005 1.00 85.38 221 ILE A N 1
ATOM 1761 C CA . ILE A 1 221 ? -1.591 -3.795 -27.051 1.00 85.38 221 ILE A CA 1
ATOM 1762 C C . ILE A 1 221 ? -0.860 -3.223 -28.267 1.00 85.38 221 ILE A C 1
ATOM 1764 O O . ILE A 1 221 ? -1.461 -2.451 -29.014 1.00 85.38 221 ILE A O 1
ATOM 1768 N N . SER A 1 222 ? 0.395 -3.621 -28.507 1.00 84.62 222 SER A N 1
ATOM 1769 C CA . SER A 1 222 ? 1.160 -3.141 -29.667 1.00 84.62 222 SER A CA 1
ATOM 1770 C C . SER A 1 222 ? 0.525 -3.555 -30.998 1.00 84.62 222 SER A C 1
ATOM 1772 O O . SER A 1 222 ? 0.542 -2.784 -31.952 1.00 84.62 222 SER A O 1
ATOM 1774 N N . LEU A 1 223 ? -0.120 -4.725 -31.038 1.00 89.25 223 LEU A N 1
ATOM 1775 C CA . LEU A 1 223 ? -0.891 -5.214 -32.187 1.00 89.25 223 LEU A CA 1
ATOM 1776 C C . LEU A 1 223 ? -2.336 -4.682 -32.253 1.00 89.25 223 LEU A C 1
ATOM 1778 O O . LEU A 1 223 ? -3.089 -5.105 -33.127 1.00 89.25 223 LEU A O 1
ATOM 1782 N N . GLN A 1 224 ? -2.750 -3.807 -31.329 1.00 86.19 224 GLN A N 1
ATOM 1783 C CA . GLN A 1 224 ? -4.108 -3.246 -31.229 1.00 86.19 224 GLN A CA 1
ATOM 1784 C C . GLN A 1 224 ? -5.240 -4.295 -31.148 1.00 86.19 224 GLN A C 1
ATOM 1786 O O . GLN A 1 224 ? -6.387 -4.030 -31.512 1.00 86.19 224 GLN A O 1
ATOM 1791 N N . ARG A 1 225 ? -4.948 -5.493 -30.627 1.00 89.06 225 ARG A N 1
ATOM 1792 C CA . ARG A 1 225 ? -5.915 -6.590 -30.441 1.00 89.06 225 ARG A CA 1
ATOM 1793 C C . ARG A 1 225 ? -6.626 -6.469 -29.097 1.00 89.06 225 ARG A C 1
ATOM 1795 O O . ARG A 1 225 ? -6.333 -7.190 -28.139 1.00 89.06 225 ARG A O 1
ATOM 1802 N N . TRP A 1 226 ? -7.532 -5.498 -29.009 1.00 86.94 226 TRP A N 1
ATOM 1803 C CA . TRP A 1 226 ? -8.231 -5.148 -27.768 1.00 86.94 226 TRP A CA 1
ATOM 1804 C C . TRP A 1 226 ? -9.132 -6.266 -27.230 1.00 86.94 226 TRP A C 1
ATOM 1806 O O . TRP A 1 226 ? -9.288 -6.372 -26.016 1.00 86.94 226 TRP A O 1
ATOM 1816 N N . ASP A 1 227 ? -9.647 -7.132 -28.103 1.00 90.12 227 ASP A N 1
ATOM 1817 C CA . ASP A 1 227 ? -10.373 -8.362 -27.765 1.00 90.12 227 ASP A CA 1
ATOM 1818 C C . ASP A 1 227 ? -9.536 -9.292 -26.867 1.00 90.12 227 ASP A C 1
ATOM 1820 O O . ASP A 1 227 ? -9.965 -9.692 -25.780 1.00 90.12 227 ASP A O 1
ATOM 1824 N N . ARG A 1 228 ? -8.294 -9.569 -27.279 1.00 91.19 228 ARG A N 1
ATOM 1825 C CA . ARG A 1 228 ? -7.343 -10.421 -26.553 1.00 91.19 228 ARG A CA 1
ATOM 1826 C C . ARG A 1 228 ? -6.840 -9.754 -25.283 1.00 91.19 228 ARG A C 1
ATOM 1828 O O . ARG A 1 228 ? -6.728 -10.418 -24.253 1.00 91.19 228 ARG A O 1
ATOM 1835 N N . VAL A 1 229 ? -6.566 -8.447 -25.333 1.00 88.25 229 VAL A N 1
ATOM 1836 C CA . VAL A 1 229 ? -6.178 -7.667 -24.146 1.00 88.25 229 VAL A CA 1
ATOM 1837 C C . VAL A 1 229 ? -7.281 -7.740 -23.095 1.00 88.25 229 VAL A C 1
ATOM 1839 O O . VAL A 1 229 ? -7.011 -8.102 -21.953 1.00 88.25 229 VAL A O 1
ATOM 1842 N N . GLY A 1 230 ? -8.531 -7.472 -23.473 1.00 88.94 230 GLY A N 1
ATOM 1843 C CA . GLY A 1 230 ? -9.667 -7.535 -22.560 1.00 88.94 230 GLY A CA 1
ATOM 1844 C C . GLY A 1 230 ? -9.847 -8.910 -21.913 1.00 88.94 230 GLY A C 1
ATOM 1845 O O . GLY A 1 230 ? -10.056 -8.987 -20.701 1.00 88.94 230 GLY A O 1
ATOM 1846 N N . PHE A 1 231 ? -9.666 -9.990 -22.679 1.00 91.12 231 PHE A N 1
ATOM 1847 C CA . PHE A 1 231 ? -9.709 -11.351 -22.143 1.00 91.12 231 PHE A CA 1
ATOM 1848 C C . PHE A 1 231 ? -8.571 -11.644 -21.149 1.00 91.12 231 PHE A C 1
ATOM 1850 O O . PHE A 1 231 ? -8.829 -12.163 -20.064 1.00 91.12 231 PHE A O 1
ATOM 1857 N N . LEU A 1 232 ? -7.322 -11.274 -21.467 1.00 90.38 232 LEU A N 1
ATOM 1858 C CA . LEU A 1 232 ? -6.172 -11.460 -20.564 1.00 90.38 232 LEU A CA 1
ATOM 1859 C C . LEU A 1 232 ? -6.358 -10.709 -19.242 1.00 90.38 232 LEU A C 1
ATOM 1861 O O . LEU A 1 232 ? -6.063 -11.240 -18.171 1.00 90.38 232 LEU A O 1
ATOM 1865 N N . LEU A 1 233 ? -6.877 -9.483 -19.314 1.00 86.62 233 LEU A N 1
ATOM 1866 C CA . LEU A 1 233 ? -7.167 -8.672 -18.138 1.00 86.62 233 LEU A CA 1
ATOM 1867 C C . LEU A 1 233 ? -8.298 -9.271 -17.303 1.00 86.62 233 LEU A C 1
ATOM 1869 O O . LEU A 1 233 ? -8.173 -9.343 -16.083 1.00 86.62 233 LEU A O 1
ATOM 1873 N N . PHE A 1 234 ? -9.371 -9.743 -17.941 1.00 88.00 234 PHE A N 1
ATOM 1874 C CA . PHE A 1 234 ? -10.447 -10.451 -17.252 1.00 88.00 234 PHE A CA 1
ATOM 1875 C C . PHE A 1 234 ? -9.933 -11.705 -16.539 1.00 88.00 234 PHE A C 1
ATOM 1877 O O . PHE A 1 234 ? -10.244 -11.914 -15.369 1.00 88.00 234 PHE A O 1
ATOM 1884 N N . LEU A 1 235 ? -9.104 -12.505 -17.212 1.00 90.12 235 LEU A N 1
ATOM 1885 C CA . LEU A 1 235 ? -8.519 -13.724 -16.662 1.00 90.12 235 LEU A CA 1
ATOM 1886 C C . LEU A 1 235 ? -7.616 -13.415 -15.454 1.00 90.12 235 LEU A C 1
ATOM 1888 O O . LEU A 1 235 ? -7.722 -14.081 -14.425 1.00 90.12 235 LEU A O 1
ATOM 1892 N N . LEU A 1 236 ? -6.805 -12.354 -15.527 1.00 87.44 236 LEU A N 1
ATOM 1893 C CA . LEU A 1 236 ? -5.994 -11.867 -14.406 1.00 87.44 236 LEU A CA 1
ATOM 1894 C C . LEU A 1 236 ? -6.855 -11.397 -13.221 1.00 87.44 236 LEU A C 1
ATOM 1896 O O . LEU A 1 236 ? -6.583 -11.757 -12.077 1.00 87.44 236 LEU A O 1
ATOM 1900 N N . VAL A 1 237 ? -7.903 -10.613 -13.481 1.00 84.62 237 VAL A N 1
ATOM 1901 C CA . VAL A 1 237 ? -8.839 -10.113 -12.459 1.00 84.62 237 VAL A CA 1
ATOM 1902 C C . VAL A 1 237 ? -9.568 -11.274 -11.779 1.00 84.62 237 VAL A C 1
ATOM 1904 O O . VAL A 1 237 ? -9.609 -11.344 -10.550 1.00 84.62 237 VAL A O 1
ATOM 1907 N N . LEU A 1 238 ? -10.095 -12.216 -12.566 1.00 87.88 238 LEU A N 1
ATOM 1908 C CA . LEU A 1 238 ? -10.756 -13.426 -12.079 1.00 87.88 238 LEU A CA 1
ATOM 1909 C C . LEU A 1 238 ? -9.814 -14.243 -11.190 1.00 87.88 238 LEU A C 1
ATOM 1911 O O . LEU A 1 238 ? -10.198 -14.662 -10.097 1.00 87.88 238 LEU A O 1
ATOM 1915 N N . PHE A 1 239 ? -8.567 -14.415 -11.627 1.00 88.62 239 PHE A N 1
ATOM 1916 C CA . PHE A 1 239 ? -7.545 -15.122 -10.870 1.00 88.62 239 PHE A CA 1
ATOM 1917 C C . PHE A 1 239 ? -7.257 -14.464 -9.515 1.00 88.62 239 PHE A C 1
ATOM 1919 O O . PHE A 1 239 ? -7.239 -15.148 -8.492 1.00 88.62 239 PHE A O 1
ATOM 1926 N N . ILE A 1 240 ? -7.107 -13.136 -9.480 1.00 85.19 240 ILE A N 1
ATOM 1927 C CA . ILE A 1 240 ? -6.896 -12.381 -8.234 1.00 85.19 240 ILE A CA 1
ATOM 1928 C C . ILE A 1 240 ? -8.082 -12.550 -7.280 1.00 85.19 240 ILE A C 1
ATOM 1930 O O . ILE A 1 240 ? -7.872 -12.763 -6.088 1.00 85.19 240 ILE A O 1
ATOM 1934 N N . VAL A 1 241 ? -9.321 -12.496 -7.779 1.00 84.19 241 VAL A N 1
ATOM 1935 C CA . VAL A 1 241 ? -10.525 -12.676 -6.947 1.00 84.19 241 VAL A CA 1
ATOM 1936 C C . VAL A 1 241 ? -10.586 -14.084 -6.349 1.00 84.19 241 VAL A C 1
ATOM 1938 O O . VAL A 1 241 ? -10.873 -14.240 -5.158 1.00 84.19 241 VAL A O 1
ATOM 1941 N N . ILE A 1 242 ? -10.284 -15.117 -7.144 1.00 87.88 242 ILE A N 1
ATOM 1942 C CA . ILE A 1 242 ? -10.207 -16.506 -6.663 1.00 87.88 242 ILE A CA 1
ATOM 1943 C C . ILE A 1 242 ? -9.139 -16.623 -5.573 1.00 87.88 242 ILE A C 1
ATOM 1945 O O . ILE A 1 242 ? -9.382 -17.211 -4.519 1.00 87.88 242 ILE A O 1
ATOM 1949 N N . LEU A 1 243 ? -7.975 -16.020 -5.795 1.00 85.75 243 LEU A N 1
ATOM 1950 C CA . LEU A 1 243 ? -6.852 -16.050 -4.870 1.00 85.75 243 LEU A CA 1
ATOM 1951 C C . LEU A 1 243 ? -7.153 -15.313 -3.557 1.00 85.75 243 LEU A C 1
ATOM 1953 O O . LEU A 1 243 ? -6.864 -15.846 -2.487 1.00 85.75 243 LEU A O 1
ATOM 1957 N N . GLU A 1 244 ? -7.806 -14.149 -3.601 1.00 83.00 244 GLU A N 1
ATOM 1958 C CA . GLU A 1 244 ? -8.253 -13.423 -2.402 1.00 83.00 244 GLU A CA 1
ATOM 1959 C C . GLU A 1 244 ? -9.282 -14.248 -1.608 1.00 83.00 244 GLU A C 1
ATOM 1961 O O . GLU A 1 244 ? -9.209 -14.324 -0.377 1.00 83.00 244 GLU A O 1
ATOM 1966 N N . SER A 1 245 ? -10.192 -14.942 -2.302 1.00 83.81 245 SER A N 1
ATOM 1967 C CA . SER A 1 245 ? -11.144 -15.872 -1.683 1.00 83.81 245 SER A CA 1
ATOM 1968 C C . SER A 1 245 ? -10.437 -17.053 -1.006 1.00 83.81 245 SER A C 1
ATOM 1970 O O . SER A 1 245 ? -10.712 -17.358 0.158 1.00 83.81 245 SER A O 1
ATOM 1972 N N . LEU A 1 246 ? -9.463 -17.678 -1.676 1.00 85.19 246 LEU A N 1
ATOM 1973 C CA . LEU A 1 246 ? -8.658 -18.767 -1.110 1.00 85.19 246 LEU A CA 1
ATOM 1974 C C . LEU A 1 246 ? -7.857 -18.308 0.114 1.00 85.19 246 LEU A C 1
ATOM 1976 O O . LEU A 1 246 ? -7.858 -18.993 1.140 1.00 85.19 246 LEU A O 1
ATOM 1980 N N . ILE A 1 247 ? -7.233 -17.128 0.051 1.00 84.31 247 ILE A N 1
ATOM 1981 C CA . ILE A 1 247 ? -6.523 -16.522 1.184 1.00 84.31 247 ILE A CA 1
ATOM 1982 C C . ILE A 1 247 ? -7.491 -16.278 2.340 1.00 84.31 247 ILE A C 1
ATOM 1984 O O . ILE A 1 247 ? -7.177 -16.624 3.477 1.00 84.31 247 ILE A O 1
ATOM 1988 N N . TYR A 1 248 ? -8.679 -15.726 2.081 1.00 83.00 248 TYR A N 1
ATOM 1989 C CA . TYR A 1 248 ? -9.701 -15.510 3.107 1.00 83.00 248 TYR A CA 1
ATOM 1990 C C . TYR A 1 248 ? -10.130 -16.823 3.781 1.00 83.00 248 TYR A C 1
ATOM 1992 O O . TYR A 1 248 ? -10.260 -16.880 5.010 1.00 83.00 248 TYR A O 1
ATOM 2000 N N . LEU A 1 249 ? -10.310 -17.891 3.000 1.00 82.56 249 LEU A N 1
ATOM 2001 C CA . LEU A 1 249 ? -10.631 -19.219 3.520 1.00 82.56 249 LEU A CA 1
ATOM 2002 C C . LEU A 1 249 ? -9.484 -19.776 4.376 1.00 82.56 249 LEU A C 1
ATOM 2004 O O . LEU A 1 249 ? -9.716 -20.164 5.523 1.00 82.56 249 LEU A O 1
ATOM 2008 N N . ALA A 1 250 ? -8.245 -19.742 3.881 1.00 80.88 250 ALA A N 1
ATOM 2009 C CA . ALA A 1 250 ? -7.069 -20.183 4.632 1.00 80.88 250 ALA A CA 1
ATOM 2010 C C . ALA A 1 250 ? -6.914 -19.405 5.951 1.00 80.88 250 ALA A C 1
ATOM 2012 O O . ALA A 1 250 ? -6.723 -19.988 7.024 1.00 80.88 250 ALA A O 1
ATOM 2013 N N . LYS A 1 251 ? -7.101 -18.083 5.890 1.00 76.88 251 LYS A N 1
ATOM 2014 C CA . LYS A 1 251 ? -7.065 -17.158 7.024 1.00 76.88 251 LYS A CA 1
ATOM 2015 C C . LYS A 1 251 ? -8.049 -17.585 8.123 1.00 76.88 251 LYS A C 1
ATOM 2017 O O . LYS A 1 251 ? -7.656 -17.779 9.275 1.00 76.88 251 LYS A O 1
ATOM 2022 N N . ASN A 1 252 ? -9.316 -17.782 7.768 1.00 77.38 252 ASN A N 1
ATOM 2023 C CA . ASN A 1 252 ? -10.392 -17.985 8.740 1.00 77.38 252 ASN A CA 1
ATOM 2024 C C . ASN A 1 252 ? -10.589 -19.433 9.207 1.00 77.38 252 ASN A C 1
ATOM 2026 O O . ASN A 1 252 ? -11.188 -19.639 10.270 1.00 77.38 252 ASN A O 1
ATOM 2030 N N . TYR A 1 253 ? -10.151 -20.419 8.420 1.00 75.25 253 TYR A N 1
ATOM 2031 C CA . TYR A 1 253 ? -10.382 -21.838 8.708 1.00 75.25 253 TYR A CA 1
ATOM 2032 C C . TYR A 1 253 ? -9.120 -22.620 9.085 1.00 75.25 253 TYR A C 1
ATOM 2034 O O . TYR A 1 253 ? -9.241 -23.595 9.829 1.00 75.25 253 TYR A O 1
ATOM 2042 N N . LEU A 1 254 ? -7.936 -22.219 8.607 1.00 72.69 254 LEU A N 1
ATOM 2043 C CA . LEU A 1 254 ? -6.686 -22.957 8.838 1.00 72.69 254 LEU A CA 1
ATOM 2044 C C . LEU A 1 254 ? -5.771 -22.268 9.856 1.00 72.69 254 LEU A C 1
ATOM 2046 O O . LEU A 1 254 ? -5.164 -22.938 10.692 1.00 72.69 254 LEU A O 1
ATOM 2050 N N . LEU A 1 255 ? -5.678 -20.937 9.806 1.00 69.06 255 LEU A N 1
ATOM 2051 C CA . LEU A 1 255 ? -4.691 -20.189 10.586 1.00 69.06 255 LEU A CA 1
ATOM 2052 C C . LEU A 1 255 ? -5.257 -19.542 11.858 1.00 69.06 255 LEU A C 1
ATOM 2054 O O . LEU A 1 255 ? -4.636 -19.690 12.910 1.00 69.06 255 LEU A O 1
ATOM 2058 N N . MET A 1 256 ? -6.417 -18.870 11.816 1.00 65.56 256 MET A N 1
ATOM 2059 C CA . MET A 1 256 ? -7.020 -18.322 13.041 1.00 65.56 256 MET A CA 1
ATOM 2060 C C . MET A 1 256 ? -7.489 -19.441 13.967 1.00 65.56 256 MET A C 1
ATOM 2062 O O . MET A 1 256 ? -8.450 -20.155 13.671 1.00 65.56 256 MET A O 1
ATOM 2066 N N . ASP A 1 257 ? -6.869 -19.524 15.143 1.00 61.56 257 ASP A N 1
ATOM 2067 C CA . ASP A 1 257 ? -7.487 -20.207 16.269 1.00 61.56 257 ASP A CA 1
ATOM 2068 C C . ASP A 1 257 ? -8.702 -19.376 16.683 1.00 61.56 257 ASP A C 1
ATOM 2070 O O . ASP A 1 257 ? -8.581 -18.338 17.330 1.00 61.56 257 ASP A O 1
ATOM 2074 N N . LYS A 1 258 ? -9.900 -19.797 16.273 1.00 59.44 258 LYS A N 1
ATOM 2075 C CA . LYS A 1 258 ? -11.115 -19.302 16.923 1.00 59.44 258 LYS A CA 1
ATOM 2076 C C . LYS A 1 258 ? -11.009 -19.710 18.384 1.00 59.44 258 LYS A C 1
ATOM 2078 O O . LYS A 1 258 ? -10.784 -20.895 18.636 1.00 59.44 258 LYS A O 1
ATOM 2083 N N . ASP A 1 259 ? -11.178 -18.755 19.302 1.00 54.00 259 ASP A N 1
ATOM 2084 C CA . ASP A 1 259 ? -11.161 -19.020 20.739 1.00 54.00 259 ASP A CA 1
ATOM 2085 C C . ASP A 1 259 ? -11.929 -20.314 21.018 1.00 54.00 259 ASP A C 1
ATOM 2087 O O . ASP A 1 259 ? -13.133 -20.422 20.742 1.00 54.00 259 ASP A O 1
ATOM 2091 N N . PHE A 1 260 ? -11.218 -21.325 21.511 1.00 56.38 260 PHE A N 1
ATOM 2092 C CA . PHE A 1 260 ? -11.821 -22.594 21.875 1.00 56.38 260 PHE A CA 1
ATOM 2093 C C . PHE A 1 260 ? -12.549 -22.401 23.206 1.00 56.38 260 PHE A C 1
ATOM 2095 O O . PHE A 1 260 ? -12.051 -22.736 24.277 1.00 56.38 260 PHE A O 1
ATOM 2102 N N . ILE A 1 261 ? -13.718 -21.761 23.146 1.00 56.25 261 ILE A N 1
ATOM 2103 C CA . ILE A 1 261 ? -14.506 -21.443 24.335 1.00 56.25 261 ILE A CA 1
ATOM 2104 C C . ILE A 1 261 ? -15.447 -22.609 24.605 1.00 56.25 261 ILE A C 1
ATOM 2106 O O . ILE A 1 261 ? -16.526 -22.724 24.015 1.00 56.25 261 ILE A O 1
ATOM 2110 N N . ILE A 1 262 ? -15.005 -23.488 25.500 1.00 58.00 262 ILE A N 1
ATOM 2111 C CA . ILE A 1 262 ? -15.766 -24.641 25.974 1.00 58.00 262 ILE A CA 1
ATOM 2112 C C . ILE A 1 262 ? -17.100 -24.155 26.565 1.00 58.00 262 ILE A C 1
ATOM 2114 O O . ILE A 1 262 ? -17.146 -23.180 27.308 1.00 58.00 262 ILE A O 1
ATOM 2118 N N . GLY A 1 263 ? -18.212 -24.792 26.187 1.00 62.66 263 GLY A N 1
ATOM 2119 C CA . GLY A 1 263 ? -19.538 -24.508 26.759 1.00 62.66 263 GLY A CA 1
ATOM 2120 C C . GLY A 1 263 ? -20.286 -23.286 26.196 1.00 62.66 263 GLY A C 1
ATOM 2121 O O . GLY A 1 263 ? -21.505 -23.195 26.370 1.00 62.66 263 GLY A O 1
ATOM 2122 N N . LYS A 1 264 ? -19.638 -22.399 25.420 1.00 67.19 264 LYS A N 1
ATOM 2123 C CA . LYS A 1 264 ? -20.272 -21.160 24.908 1.00 67.19 264 LYS A CA 1
ATOM 2124 C C . LYS A 1 264 ? -21.382 -21.379 23.878 1.00 67.19 264 LYS A C 1
ATOM 2126 O O . LYS A 1 264 ? -22.148 -20.459 23.612 1.00 67.19 264 LYS A O 1
ATOM 2131 N N . ASN A 1 265 ? -21.494 -22.561 23.270 1.00 72.75 265 ASN A N 1
ATOM 2132 C CA . ASN A 1 265 ? -22.567 -22.848 22.309 1.00 72.75 265 ASN A CA 1
ATOM 2133 C C . ASN A 1 265 ? -23.945 -22.869 22.983 1.00 72.75 265 ASN A C 1
ATOM 2135 O O . ASN A 1 265 ? -24.902 -22.327 22.430 1.00 72.75 265 ASN A O 1
ATOM 2139 N N . LYS A 1 266 ? -24.036 -23.419 24.202 1.00 76.94 266 LYS A N 1
ATOM 2140 C CA . LYS A 1 266 ? -25.272 -23.392 24.998 1.00 76.94 266 LYS A CA 1
ATOM 2141 C C . LYS A 1 266 ? -25.620 -21.955 25.402 1.00 76.94 266 LYS A C 1
ATOM 2143 O O . LYS A 1 266 ? -26.754 -21.527 25.202 1.00 76.94 266 LYS A O 1
ATOM 2148 N N . GLU A 1 267 ? -24.625 -21.176 25.833 1.00 79.62 267 GLU A N 1
ATOM 2149 C CA . GLU A 1 267 ? -24.787 -19.747 26.141 1.00 79.62 267 GLU A CA 1
ATOM 2150 C C . GLU A 1 267 ? -25.245 -18.938 24.916 1.00 79.62 267 GLU A C 1
ATOM 2152 O O . GLU A 1 267 ? -26.232 -18.208 24.983 1.00 79.62 267 GLU A O 1
ATOM 2157 N N . LYS A 1 268 ? -24.585 -19.108 23.761 1.00 81.38 268 LYS A N 1
ATOM 2158 C CA . LYS A 1 268 ? -24.952 -18.452 22.495 1.00 81.38 268 LYS A CA 1
ATOM 2159 C C . LYS A 1 268 ? -26.365 -18.815 22.057 1.00 81.38 268 LYS A C 1
ATOM 2161 O O . LYS A 1 268 ? -27.066 -17.948 21.544 1.00 81.38 268 LYS A O 1
ATOM 2166 N N . ASN A 1 269 ? -26.795 -20.061 22.245 1.00 84.75 269 ASN A N 1
ATOM 2167 C CA . ASN A 1 269 ? -28.156 -20.478 21.917 1.00 84.75 269 ASN A CA 1
ATOM 2168 C C . ASN A 1 269 ? -29.195 -19.776 22.799 1.00 84.75 269 ASN A C 1
ATOM 2170 O O . ASN A 1 269 ? -30.216 -19.329 22.278 1.00 84.75 269 ASN A O 1
ATOM 2174 N N . ILE A 1 270 ? -28.927 -19.611 24.096 1.00 83.69 270 ILE A N 1
ATOM 2175 C CA . ILE A 1 270 ? -29.812 -18.865 25.003 1.00 83.69 270 ILE A CA 1
ATOM 2176 C C . ILE A 1 270 ? -29.831 -17.374 24.647 1.00 83.69 270 ILE A C 1
ATOM 2178 O O . ILE A 1 270 ? -30.907 -16.800 24.503 1.00 83.69 270 ILE A O 1
ATOM 2182 N N . ILE A 1 271 ? -28.674 -16.760 24.380 1.00 83.56 271 ILE A N 1
ATOM 2183 C CA . ILE A 1 271 ? -28.590 -15.357 23.932 1.00 83.56 271 ILE A CA 1
ATOM 2184 C C . ILE A 1 271 ? -29.344 -15.156 22.610 1.00 83.56 271 ILE A C 1
ATOM 2186 O O . ILE A 1 271 ? -30.091 -14.190 22.459 1.00 83.56 271 ILE A O 1
ATOM 2190 N N . LYS A 1 272 ? -29.209 -16.087 21.655 1.00 86.12 272 LYS A N 1
ATOM 2191 C CA . LYS A 1 272 ? -29.984 -16.071 20.406 1.00 86.12 272 LYS A CA 1
ATOM 2192 C C . LYS A 1 272 ? -31.486 -16.162 20.672 1.00 86.12 272 LYS A C 1
ATOM 2194 O O . LYS A 1 272 ? -32.236 -15.446 20.015 1.00 86.12 272 LYS A O 1
ATOM 2199 N N . LYS A 1 273 ? -31.932 -17.002 21.616 1.00 85.81 273 LYS A N 1
ATOM 2200 C CA . LYS A 1 273 ? -33.347 -17.080 22.021 1.00 85.81 273 LYS A CA 1
ATOM 2201 C C . LYS A 1 273 ? -33.830 -15.749 22.607 1.00 85.81 273 LYS A C 1
ATOM 2203 O O . LYS A 1 273 ? -34.834 -15.234 22.128 1.00 85.81 273 LYS A O 1
ATOM 2208 N N . ILE A 1 274 ? -33.079 -15.147 23.533 1.00 83.88 274 ILE A N 1
ATOM 2209 C CA . ILE A 1 274 ? -33.394 -13.833 24.123 1.00 83.88 274 ILE A CA 1
ATOM 2210 C C . ILE A 1 274 ? -33.507 -12.755 23.033 1.00 83.88 274 ILE A C 1
ATOM 2212 O O . ILE A 1 274 ? -34.503 -12.037 22.967 1.00 83.88 274 ILE A O 1
ATOM 2216 N N . ASN A 1 275 ? -32.530 -12.671 22.126 1.00 80.38 275 ASN A N 1
ATOM 2217 C CA . ASN A 1 275 ? -32.546 -11.688 21.038 1.00 80.38 275 ASN A CA 1
ATOM 2218 C C . ASN A 1 275 ? -33.700 -11.929 20.054 1.00 80.38 275 ASN A C 1
ATOM 2220 O O . ASN A 1 275 ? -34.311 -10.978 19.569 1.00 80.38 275 ASN A O 1
ATOM 2224 N N . LYS A 1 276 ? -34.041 -13.195 19.781 1.00 84.88 276 LYS A N 1
ATOM 2225 C CA . LYS A 1 276 ? -35.190 -13.559 18.942 1.00 84.88 276 LYS A CA 1
ATOM 2226 C C . LYS A 1 276 ? -36.515 -13.114 19.569 1.00 84.88 276 LYS A C 1
ATOM 2228 O O . LYS A 1 276 ? -37.380 -12.642 18.838 1.00 84.88 276 LYS A O 1
ATOM 2233 N N . ILE A 1 277 ? -36.657 -13.233 20.891 1.00 82.75 277 ILE A N 1
ATOM 2234 C CA . ILE A 1 277 ? -37.838 -12.779 21.642 1.00 82.75 277 ILE A CA 1
ATOM 2235 C C . ILE A 1 277 ? -37.947 -11.249 21.607 1.00 82.75 277 ILE A C 1
ATOM 2237 O O . ILE A 1 277 ? -39.010 -10.722 21.275 1.00 82.75 277 ILE A O 1
ATOM 2241 N N . LYS A 1 278 ? -36.840 -10.536 21.864 1.00 77.25 278 LYS A N 1
ATOM 2242 C CA . LYS A 1 278 ? -36.797 -9.064 21.811 1.00 77.25 278 LYS A CA 1
ATOM 2243 C C . LYS A 1 278 ? -37.197 -8.518 20.437 1.00 77.25 278 LYS A C 1
ATOM 2245 O O . LYS A 1 278 ? -38.035 -7.627 20.360 1.00 77.25 278 LYS A O 1
ATOM 2250 N N . ASN A 1 279 ? -36.662 -9.100 19.362 1.00 74.19 279 ASN A N 1
ATOM 2251 C CA . ASN A 1 279 ? -36.880 -8.620 17.991 1.00 74.19 279 ASN A CA 1
ATOM 2252 C C . ASN A 1 279 ? -38.195 -9.112 17.352 1.00 74.19 279 ASN A C 1
ATOM 2254 O O . ASN A 1 279 ? -38.530 -8.710 16.238 1.00 74.19 279 ASN A O 1
ATOM 2258 N N . MET A 1 280 ? -38.940 -10.013 18.000 1.00 79.00 280 MET A N 1
ATOM 2259 C CA . MET A 1 280 ? -40.208 -10.517 17.468 1.00 79.00 280 MET A CA 1
ATOM 2260 C C . MET A 1 280 ? -41.319 -9.465 17.571 1.00 79.00 280 MET A C 1
ATOM 2262 O O . MET A 1 280 ? -41.508 -8.858 18.621 1.00 79.00 280 MET A O 1
ATOM 2266 N N . ASN A 1 281 ? -42.126 -9.317 16.517 1.00 83.50 281 ASN A N 1
ATOM 2267 C CA . ASN A 1 281 ? -43.338 -8.490 16.550 1.00 83.50 281 ASN A CA 1
ATOM 2268 C C . ASN A 1 281 ? -44.294 -8.959 17.673 1.00 83.50 281 ASN A C 1
ATOM 2270 O O . ASN A 1 281 ? -44.529 -10.162 17.808 1.00 83.50 281 ASN A O 1
ATOM 2274 N N . ASN A 1 282 ? -44.855 -8.024 18.448 1.00 79.06 282 ASN A N 1
ATOM 2275 C CA . ASN A 1 282 ? -45.702 -8.281 19.617 1.00 79.06 282 ASN A CA 1
ATOM 2276 C C . ASN A 1 282 ? -46.905 -9.183 19.307 1.00 79.06 282 ASN A C 1
ATOM 2278 O O . ASN A 1 282 ? -47.119 -10.170 20.004 1.00 79.06 282 ASN A O 1
ATOM 2282 N N . LEU A 1 283 ? -47.621 -8.937 18.204 1.00 80.81 283 LEU A N 1
ATOM 2283 C CA . LEU A 1 283 ? -48.750 -9.784 17.797 1.00 80.81 283 LEU A CA 1
ATOM 2284 C C . LEU A 1 283 ? -48.306 -11.228 17.516 1.00 80.81 283 LEU A C 1
ATOM 2286 O O . LEU A 1 283 ? -48.947 -12.189 17.935 1.00 80.81 283 LEU A O 1
ATOM 2290 N N . LYS A 1 284 ? -47.181 -11.384 16.809 1.00 81.19 284 LYS A N 1
ATOM 2291 C CA . LYS A 1 284 ? -46.613 -12.695 16.469 1.00 81.19 284 LYS A CA 1
ATOM 2292 C C . LYS A 1 284 ? -46.136 -13.431 17.721 1.00 81.19 284 LYS A C 1
ATOM 2294 O O . LYS A 1 284 ? -46.296 -14.644 17.806 1.00 81.19 284 LYS A O 1
ATOM 2299 N N . TYR A 1 285 ? -45.565 -12.704 18.677 1.00 83.62 285 TYR A N 1
ATOM 2300 C CA . TYR A 1 285 ? -45.122 -13.257 19.950 1.00 83.62 285 TYR A CA 1
ATOM 2301 C C . TYR A 1 285 ? -46.297 -13.719 20.815 1.00 83.62 285 TYR A C 1
ATOM 2303 O O . TYR A 1 285 ? -46.294 -14.858 21.269 1.00 83.62 285 TYR A O 1
ATOM 2311 N N . TYR A 1 286 ? -47.328 -12.886 20.974 1.00 82.31 286 TYR A N 1
ATOM 2312 C CA . TYR A 1 286 ? -48.512 -13.226 21.765 1.00 82.31 286 TYR A CA 1
ATOM 2313 C C . TYR A 1 286 ? -49.228 -14.463 21.224 1.00 82.31 286 TYR A C 1
ATOM 2315 O O . TYR A 1 286 ? -49.561 -15.366 21.984 1.00 82.31 286 TYR A O 1
ATOM 2323 N N . ILE A 1 287 ? -49.379 -14.558 19.897 1.00 79.38 287 ILE A N 1
ATOM 2324 C CA . ILE A 1 287 ? -49.924 -15.757 19.245 1.00 79.38 287 ILE A CA 1
ATOM 2325 C C . ILE A 1 287 ? -49.034 -16.974 19.537 1.00 79.38 287 ILE A C 1
ATOM 2327 O O . ILE A 1 287 ? -49.535 -18.038 19.883 1.00 79.38 287 ILE A O 1
ATOM 2331 N N . ASN A 1 288 ? -47.713 -16.825 19.439 1.00 77.44 288 ASN A N 1
ATOM 2332 C CA . ASN A 1 288 ? -46.792 -17.923 19.712 1.00 77.44 288 ASN A CA 1
ATOM 2333 C C . ASN A 1 288 ? -46.795 -18.381 21.173 1.00 77.44 288 ASN A C 1
ATOM 2335 O O . ASN A 1 288 ? -46.498 -19.545 21.394 1.00 77.44 288 ASN A O 1
ATOM 2339 N N . ILE A 1 289 ? -47.072 -17.510 22.149 1.00 77.12 289 ILE A N 1
ATOM 2340 C CA . ILE A 1 289 ? -47.177 -17.891 23.566 1.00 77.12 289 ILE A CA 1
ATOM 2341 C C . ILE A 1 289 ? -48.537 -18.494 23.874 1.00 77.12 289 ILE A C 1
ATOM 2343 O O . ILE A 1 289 ? -48.613 -19.611 24.376 1.00 77.12 289 ILE A O 1
ATOM 2347 N N . LYS A 1 290 ? -49.612 -17.772 23.554 1.00 71.00 290 LYS A N 1
ATOM 2348 C CA . LYS A 1 290 ? -50.971 -18.177 23.921 1.00 71.00 290 LYS A CA 1
ATOM 2349 C C . LYS A 1 290 ? -51.374 -19.486 23.241 1.00 71.00 290 LYS A C 1
ATOM 2351 O O . LYS A 1 290 ? -52.138 -20.260 23.797 1.00 71.00 290 LYS A O 1
ATOM 2356 N N . TYR A 1 291 ? -50.778 -19.768 22.080 1.00 69.56 291 TYR A N 1
ATOM 2357 C CA . TYR A 1 291 ? -50.999 -20.991 21.312 1.00 69.56 291 TYR A CA 1
ATOM 2358 C C . TYR A 1 291 ? -49.718 -21.847 21.170 1.00 69.56 291 TYR A C 1
ATOM 2360 O O . TYR A 1 291 ? -49.625 -22.664 20.255 1.00 69.56 291 TYR A O 1
ATOM 2368 N N . LYS A 1 292 ? -48.725 -21.694 22.074 1.00 60.47 292 LYS A N 1
ATOM 2369 C CA . LYS A 1 292 ? -47.402 -22.378 22.029 1.00 60.47 292 LYS A CA 1
ATOM 2370 C C . LYS A 1 292 ? -47.508 -23.905 22.009 1.00 60.47 292 LYS A C 1
ATOM 2372 O O . LYS A 1 292 ? -46.683 -24.560 21.377 1.00 60.47 292 LYS A O 1
ATOM 2377 N N . PHE A 1 293 ? -48.536 -24.452 22.660 1.00 51.94 293 PHE A N 1
ATOM 2378 C CA . PHE A 1 293 ? -48.809 -25.892 22.751 1.00 51.94 293 PHE A CA 1
ATOM 2379 C C . PHE A 1 293 ? -49.809 -26.409 21.703 1.00 51.94 293 PHE A C 1
ATOM 2381 O O . PHE A 1 293 ? -49.959 -27.616 21.538 1.00 51.94 293 PHE A O 1
ATOM 2388 N N . ILE A 1 294 ? -50.453 -25.525 20.933 1.00 48.19 294 ILE A N 1
ATOM 2389 C CA . ILE A 1 294 ? -51.591 -25.876 20.075 1.00 48.19 294 ILE A CA 1
ATOM 2390 C C . ILE A 1 294 ? -51.228 -25.591 18.618 1.00 48.19 294 ILE A C 1
ATOM 2392 O O . ILE A 1 294 ? -51.693 -24.651 17.980 1.00 48.19 294 ILE A O 1
ATOM 2396 N N . LYS A 1 295 ? -50.408 -26.469 18.039 1.00 48.03 295 LYS A N 1
ATOM 2397 C CA . LYS A 1 295 ? -50.189 -26.520 16.583 1.00 48.03 295 LYS A CA 1
ATOM 2398 C C . LYS A 1 295 ? -51.463 -26.879 15.785 1.00 48.03 295 LYS A C 1
ATOM 2400 O O . LYS A 1 295 ? -51.393 -26.891 14.559 1.00 48.03 295 LYS A O 1
ATOM 2405 N N . LYS A 1 296 ? -52.608 -27.166 16.432 1.00 52.50 296 LYS A N 1
ATOM 2406 C CA . LYS A 1 296 ? -53.792 -27.772 15.790 1.00 52.50 296 LYS A CA 1
ATOM 2407 C C . LYS A 1 296 ? -54.976 -26.834 15.460 1.00 52.50 296 LYS A C 1
ATOM 2409 O O . LYS A 1 296 ? -55.585 -27.051 14.421 1.00 52.50 296 LYS A O 1
ATOM 2414 N N . ASN A 1 297 ? -55.250 -25.734 16.175 1.00 65.19 297 ASN A N 1
ATOM 2415 C CA . ASN A 1 297 ? -56.437 -24.892 15.891 1.00 65.19 297 ASN A CA 1
ATOM 2416 C C . ASN A 1 297 ? -56.131 -23.607 15.091 1.00 65.19 297 ASN A C 1
ATOM 2418 O O . ASN A 1 297 ? -56.131 -22.490 15.610 1.00 65.19 297 ASN A O 1
ATOM 2422 N N . LYS A 1 298 ? -55.943 -23.733 13.763 1.00 68.94 298 LYS A N 1
ATOM 2423 C CA . LYS A 1 298 ? -55.849 -22.577 12.829 1.00 68.94 298 LYS A CA 1
ATOM 2424 C C . LYS A 1 298 ? -57.073 -21.643 12.902 1.00 68.94 298 LYS A C 1
ATOM 2426 O O . LYS A 1 298 ? -56.945 -20.453 12.602 1.00 68.94 298 LYS A O 1
ATOM 2431 N N . GLN A 1 299 ? -58.243 -22.168 13.270 1.00 73.00 299 GLN A N 1
ATOM 2432 C CA . GLN A 1 299 ? -59.499 -21.416 13.363 1.00 73.00 299 GLN A CA 1
ATOM 2433 C C . GLN A 1 299 ? -59.499 -20.406 14.521 1.00 73.00 299 GLN A C 1
ATOM 2435 O O . GLN A 1 299 ? -59.874 -19.253 14.312 1.00 73.00 299 GLN A O 1
ATOM 2440 N N . GLU A 1 300 ? -58.982 -20.767 15.696 1.00 71.94 300 GLU A N 1
ATOM 2441 C CA . GLU A 1 300 ? -58.884 -19.857 16.848 1.00 71.94 300 GLU A CA 1
ATOM 2442 C C . GLU A 1 300 ? -57.900 -18.712 16.601 1.00 71.94 300 GLU A C 1
ATOM 2444 O O . GLU A 1 300 ? -58.191 -17.559 16.914 1.00 71.94 300 GLU A O 1
ATOM 2449 N N . ILE A 1 301 ? -56.775 -18.988 15.933 1.00 76.00 301 ILE A N 1
ATOM 2450 C CA . ILE A 1 301 ? -55.816 -17.948 15.533 1.00 76.00 301 ILE A CA 1
ATOM 2451 C C . ILE A 1 301 ? -56.466 -16.964 14.549 1.00 76.00 301 ILE A C 1
ATOM 2453 O O . ILE A 1 301 ? -56.244 -15.753 14.644 1.00 76.00 301 ILE A O 1
ATOM 2457 N N . LYS A 1 302 ? -57.277 -17.456 13.597 1.00 78.94 302 LYS A N 1
ATOM 2458 C CA . LYS A 1 302 ? -58.051 -16.595 12.685 1.00 78.94 302 LYS A CA 1
ATOM 2459 C C . LYS A 1 302 ? -59.091 -15.771 13.452 1.00 78.94 302 LYS A C 1
ATOM 2461 O O . LYS A 1 302 ? -59.168 -14.565 13.218 1.00 78.94 302 LYS A O 1
ATOM 2466 N N . LYS A 1 303 ? -59.826 -16.386 14.388 1.00 82.31 303 LYS A N 1
ATOM 2467 C CA . LYS A 1 303 ? -60.812 -15.713 15.252 1.00 82.31 303 LYS A CA 1
ATOM 2468 C C . LYS A 1 303 ? -60.153 -14.601 16.072 1.00 82.31 303 LYS A C 1
ATOM 2470 O O . LYS A 1 303 ? -60.617 -13.468 16.016 1.00 82.31 303 LYS A O 1
ATOM 2475 N N . PHE A 1 304 ? -59.010 -14.881 16.700 1.00 82.94 304 PHE A N 1
ATOM 2476 C CA . PHE A 1 304 ? -58.225 -13.908 17.464 1.00 82.94 304 PHE A CA 1
ATOM 2477 C C . PHE A 1 304 ? -57.685 -12.758 16.604 1.00 82.94 304 PHE A C 1
ATOM 2479 O O . PHE A 1 304 ? -57.774 -11.596 16.984 1.00 82.94 304 PHE A O 1
ATOM 2486 N N . LYS A 1 305 ? -57.137 -13.041 15.413 1.00 82.12 305 LYS A N 1
ATOM 2487 C CA . LYS A 1 305 ? -56.687 -11.973 14.501 1.00 82.12 305 LYS A CA 1
ATOM 2488 C C . LYS A 1 305 ? -57.848 -11.074 14.068 1.00 82.12 305 LYS A C 1
ATOM 2490 O O . LYS A 1 305 ? -57.656 -9.866 13.936 1.00 82.12 305 LYS A O 1
ATOM 2495 N N . LYS A 1 306 ? -59.037 -11.653 13.855 1.00 85.00 306 LYS A N 1
ATOM 2496 C CA . LYS A 1 306 ? -60.256 -10.916 13.496 1.00 85.00 306 LYS A CA 1
ATOM 2497 C C . LYS A 1 306 ? -60.731 -10.039 14.658 1.00 85.00 306 LYS A C 1
ATOM 2499 O O . LYS A 1 306 ? -60.962 -8.855 14.435 1.00 85.00 306 LYS A O 1
ATOM 2504 N N . THR A 1 307 ? -60.784 -10.559 15.887 1.00 84.12 307 THR A N 1
ATOM 2505 C CA . THR A 1 307 ? -61.143 -9.767 17.078 1.00 84.12 307 THR A CA 1
ATOM 2506 C C . THR A 1 307 ? -60.113 -8.684 17.390 1.00 84.12 307 THR A C 1
ATOM 2508 O O . THR A 1 307 ? -60.495 -7.540 17.595 1.00 84.12 307 THR A O 1
ATOM 2511 N N . HIS A 1 308 ? -58.812 -8.978 17.316 1.00 85.69 308 HIS A N 1
ATOM 2512 C CA . HIS A 1 308 ? -57.755 -7.979 17.507 1.00 85.69 308 HIS A CA 1
ATOM 2513 C C . HIS A 1 308 ? -57.865 -6.822 16.499 1.00 85.69 308 HIS A C 1
ATOM 2515 O O . HIS A 1 308 ? -57.774 -5.653 16.871 1.00 85.69 308 HIS A O 1
ATOM 2521 N N . LYS A 1 309 ? -58.127 -7.127 15.219 1.00 85.81 309 LYS A N 1
ATOM 2522 C CA . LYS A 1 309 ? -58.344 -6.107 14.180 1.00 85.81 309 LYS A CA 1
ATOM 2523 C C . LYS A 1 309 ? -59.641 -5.322 14.404 1.00 85.81 309 LYS A C 1
ATOM 2525 O O . LYS A 1 309 ? -59.646 -4.109 14.197 1.00 85.81 309 LYS A O 1
ATOM 2530 N N . ASN A 1 310 ? -60.712 -5.989 14.839 1.00 86.56 310 ASN A N 1
ATOM 2531 C CA . ASN A 1 310 ? -61.978 -5.338 15.171 1.00 86.56 310 ASN A CA 1
ATOM 2532 C C . ASN A 1 310 ? -61.826 -4.384 16.357 1.00 86.56 310 ASN A C 1
ATOM 2534 O O . ASN A 1 310 ? -62.255 -3.247 16.235 1.00 86.56 310 ASN A O 1
ATOM 2538 N N . ASN A 1 311 ? -61.140 -4.771 17.432 1.00 85.44 311 ASN A N 1
ATOM 2539 C CA . ASN A 1 311 ? -60.921 -3.901 18.591 1.00 85.44 311 ASN A CA 1
ATOM 2540 C C . ASN A 1 311 ? -60.136 -2.637 18.217 1.00 85.44 311 ASN A C 1
ATOM 2542 O O . ASN A 1 311 ? -60.509 -1.543 18.621 1.00 85.44 311 ASN A O 1
ATOM 2546 N N . ILE A 1 312 ? -59.112 -2.751 17.360 1.00 83.06 312 ILE A N 1
ATOM 2547 C CA . ILE A 1 312 ? -58.397 -1.578 16.821 1.00 83.06 312 ILE A CA 1
ATOM 2548 C C . ILE A 1 312 ? -59.339 -0.682 16.007 1.00 83.06 312 ILE A C 1
ATOM 2550 O O . ILE A 1 312 ? -59.245 0.543 16.071 1.00 83.06 312 ILE A O 1
ATOM 2554 N N . ARG A 1 313 ? -60.233 -1.280 15.212 1.00 84.12 313 ARG A N 1
ATOM 2555 C CA . ARG A 1 313 ? -61.187 -0.537 14.381 1.00 84.12 313 ARG A CA 1
ATOM 2556 C C . ARG A 1 313 ? -62.241 0.169 15.231 1.00 84.12 313 ARG A C 1
ATOM 2558 O O . ARG A 1 313 ? -62.486 1.342 14.987 1.00 84.12 313 ARG A O 1
ATOM 2565 N N . VAL A 1 314 ? -62.805 -0.512 16.226 1.00 85.88 314 VAL A N 1
ATOM 2566 C CA . VAL A 1 314 ? -63.770 0.045 17.186 1.00 85.88 314 VAL A CA 1
ATOM 2567 C C . VAL A 1 314 ? -63.149 1.224 17.926 1.00 85.88 314 VAL A C 1
ATOM 2569 O O . VAL A 1 314 ? -63.744 2.290 17.948 1.00 85.88 314 VAL A O 1
ATOM 2572 N N . ASN A 1 315 ? -61.913 1.079 18.411 1.00 80.62 315 ASN A N 1
ATOM 2573 C CA . ASN A 1 315 ? -61.215 2.137 19.142 1.00 80.62 315 ASN A CA 1
ATOM 2574 C C . ASN A 1 315 ? -60.894 3.371 18.273 1.00 80.62 315 ASN A C 1
ATOM 2576 O O . ASN A 1 315 ? -60.875 4.503 18.745 1.00 80.62 315 ASN A O 1
ATOM 2580 N N . LYS A 1 316 ? -60.653 3.170 16.971 1.00 81.50 316 LYS A N 1
ATOM 2581 C CA . LYS A 1 316 ? -60.521 4.277 16.010 1.00 81.50 316 LYS A CA 1
ATOM 2582 C C . LYS A 1 316 ? -61.860 4.934 15.686 1.00 81.50 316 LYS A C 1
ATOM 2584 O O . LYS A 1 316 ? -61.907 6.146 15.522 1.00 81.50 316 LYS A O 1
ATOM 2589 N N . LEU A 1 317 ? -62.928 4.149 15.549 1.00 85.12 317 LEU A N 1
ATOM 2590 C CA . LEU A 1 317 ? -64.266 4.666 15.262 1.00 85.12 317 LEU A CA 1
ATOM 2591 C C . LEU A 1 317 ? -64.806 5.479 16.442 1.00 85.12 317 LEU A C 1
ATOM 2593 O O . LEU A 1 317 ? -65.280 6.586 16.214 1.00 85.12 317 LEU A O 1
ATOM 2597 N N . SER A 1 318 ? -64.643 4.984 17.674 1.00 80.94 318 SER A N 1
ATOM 2598 C CA . SER A 1 318 ? -65.005 5.706 18.899 1.00 80.94 318 SER A CA 1
ATOM 2599 C C . SER A 1 318 ? -64.226 7.014 19.044 1.00 80.94 318 SER A C 1
ATOM 2601 O O . SER A 1 318 ? -64.794 8.041 19.406 1.00 80.94 318 SER A O 1
ATOM 2603 N N . PHE A 1 319 ? -62.939 7.015 18.688 1.00 82.75 319 PHE A N 1
ATOM 2604 C CA . PHE A 1 319 ? -62.138 8.235 18.666 1.00 82.75 319 PHE A CA 1
ATOM 2605 C C . PHE A 1 319 ? -62.577 9.217 17.574 1.00 82.75 319 PHE A C 1
ATOM 2607 O O . PHE A 1 319 ? -62.645 10.414 17.822 1.00 82.75 319 PHE A O 1
ATOM 2614 N N . ASN A 1 320 ? -62.923 8.737 16.378 1.00 82.25 320 ASN A N 1
ATOM 2615 C CA . ASN A 1 320 ? -63.403 9.604 15.301 1.00 82.25 320 ASN A CA 1
ATOM 2616 C C . ASN A 1 320 ? -64.759 10.244 15.634 1.00 82.25 320 ASN A C 1
ATOM 2618 O O . ASN A 1 320 ? -64.972 11.406 15.296 1.00 82.25 320 ASN A O 1
ATOM 2622 N N . SER A 1 321 ? -65.666 9.521 16.303 1.00 81.06 321 SER A N 1
ATOM 2623 C CA . SER A 1 321 ? -66.897 10.115 16.843 1.00 81.06 321 SER A CA 1
ATOM 2624 C C . SER A 1 321 ? -66.604 11.102 17.973 1.00 81.06 321 SER A C 1
ATOM 2626 O O . SER A 1 321 ? -67.234 12.149 18.040 1.00 81.06 321 SER A O 1
ATOM 2628 N N . PHE A 1 322 ? -65.606 10.817 18.815 1.00 81.19 322 PHE A N 1
ATOM 2629 C CA . PHE A 1 322 ? -65.182 11.715 19.888 1.00 81.19 322 PHE A CA 1
ATOM 2630 C C . PHE A 1 322 ? -64.587 13.026 19.351 1.00 81.19 322 PHE A C 1
ATOM 2632 O O . PHE A 1 322 ? -64.981 14.090 19.807 1.00 81.19 322 PHE A O 1
ATOM 2639 N N . ILE A 1 323 ? -63.722 12.981 18.327 1.00 82.06 323 ILE A N 1
ATOM 2640 C CA . ILE A 1 323 ? -63.153 14.184 17.686 1.00 82.06 323 ILE A CA 1
ATOM 2641 C C . ILE A 1 323 ? -64.245 15.079 17.094 1.00 82.06 323 ILE A C 1
ATOM 2643 O O . ILE A 1 323 ? -64.135 16.299 17.174 1.00 82.06 323 ILE A O 1
ATOM 2647 N N . LYS A 1 324 ? -65.287 14.486 16.491 1.00 78.75 324 LYS A N 1
ATOM 2648 C CA . LYS A 1 324 ? -66.413 15.254 15.939 1.00 78.75 324 LYS A CA 1
ATOM 2649 C C . LYS A 1 324 ? -67.158 16.048 17.016 1.00 78.75 324 LYS A C 1
ATOM 2651 O O . LYS A 1 324 ? -67.659 17.122 16.710 1.00 78.75 324 LYS A O 1
ATOM 2656 N N . ASN A 1 325 ? -67.193 15.537 18.246 1.00 77.44 325 ASN A N 1
ATOM 2657 C CA . ASN A 1 325 ? -67.896 16.160 19.365 1.00 77.44 325 ASN A CA 1
ATOM 2658 C C . ASN A 1 325 ? -66.980 17.066 20.211 1.00 77.44 325 ASN A C 1
ATOM 2660 O O . ASN A 1 325 ? -67.457 18.036 20.787 1.00 77.44 325 ASN A O 1
ATOM 2664 N N . GLU A 1 326 ? -65.672 16.790 20.271 1.00 73.44 326 GLU A N 1
ATOM 2665 C CA . GLU A 1 326 ? -64.687 17.590 21.007 1.00 73.44 326 GLU A CA 1
ATOM 2666 C C . GLU A 1 326 ? -63.393 17.845 20.196 1.00 73.44 326 GLU A C 1
ATOM 2668 O O . GLU A 1 326 ? -62.454 17.036 20.205 1.00 73.44 326 GLU A O 1
ATOM 2673 N N . PRO A 1 327 ? -63.267 19.020 19.547 1.00 75.81 327 PRO A N 1
ATOM 2674 C CA . PRO A 1 327 ? -62.092 19.373 18.744 1.00 75.81 327 PRO A CA 1
ATOM 2675 C C . PRO A 1 327 ? -60.857 19.770 19.577 1.00 75.81 327 PRO A C 1
ATOM 2677 O O . PRO A 1 327 ? -59.783 20.003 19.021 1.00 75.81 327 PRO A O 1
ATOM 2680 N N . ASN A 1 328 ? -60.968 19.851 20.909 1.00 81.06 328 ASN A N 1
ATOM 2681 C CA . ASN A 1 328 ? -59.858 20.252 21.772 1.00 81.06 328 ASN A CA 1
ATOM 2682 C C . ASN A 1 328 ? -58.808 19.133 21.908 1.00 81.06 328 ASN A C 1
ATOM 2684 O O . ASN A 1 328 ? -59.011 18.141 22.610 1.00 81.06 328 ASN A O 1
ATOM 2688 N N . ILE A 1 329 ? -57.638 19.357 21.305 1.00 73.94 329 ILE A N 1
ATOM 2689 C CA . ILE A 1 329 ? -56.512 18.411 21.242 1.00 73.94 329 ILE A CA 1
ATOM 2690 C C . ILE A 1 329 ? -56.068 17.911 22.627 1.00 73.94 329 ILE A C 1
ATOM 2692 O O . ILE A 1 329 ? -55.657 16.757 22.751 1.00 73.94 329 ILE A O 1
ATOM 2696 N N . LYS A 1 330 ? -56.167 18.732 23.686 1.00 75.38 330 LYS A N 1
ATOM 2697 C CA . LYS A 1 330 ? -55.759 18.320 25.044 1.00 75.38 330 LYS A CA 1
ATOM 2698 C C . LYS A 1 330 ? -56.602 17.162 25.584 1.00 75.38 330 LYS A C 1
ATOM 2700 O O . LYS A 1 330 ? -56.075 16.329 26.311 1.00 75.38 330 LYS A O 1
ATOM 2705 N N . LYS A 1 331 ? -57.878 17.079 25.197 1.00 77.75 331 LYS A N 1
ATOM 2706 C CA . LYS A 1 331 ? -58.812 16.035 25.646 1.00 77.75 331 LYS A CA 1
ATOM 2707 C C . LYS A 1 331 ? -58.713 14.738 24.835 1.00 77.75 331 LYS A C 1
ATOM 2709 O O . LYS A 1 331 ? -59.305 13.730 25.199 1.00 77.75 331 LYS A O 1
ATOM 2714 N N . TRP A 1 332 ? -57.925 14.720 23.757 1.00 79.81 332 TRP A N 1
ATOM 2715 C CA . TRP A 1 332 ? -57.692 13.514 22.947 1.00 79.81 332 TRP A CA 1
ATOM 2716 C C . TRP A 1 332 ? -56.782 12.488 23.631 1.00 79.81 332 TRP A C 1
ATOM 2718 O O . TRP A 1 332 ? -56.619 11.364 23.139 1.00 79.81 332 TRP A O 1
ATOM 2728 N N . PHE A 1 333 ? -56.156 12.886 24.736 1.00 79.94 333 PHE A N 1
ATOM 2729 C CA . PHE A 1 333 ? -55.237 12.080 25.514 1.00 79.94 333 PHE A CA 1
ATOM 2730 C C . PHE A 1 333 ? -55.815 11.859 26.904 1.00 79.94 333 PHE A C 1
ATOM 2732 O O . PHE A 1 333 ? -56.268 12.800 27.549 1.00 79.94 333 PHE A O 1
ATOM 2739 N N . ILE A 1 334 ? -55.755 10.616 27.369 1.00 81.94 334 ILE A N 1
ATOM 2740 C CA . ILE A 1 334 ? -56.099 10.255 28.738 1.00 81.94 334 ILE A CA 1
ATOM 2741 C C . ILE A 1 334 ? -54.816 9.882 29.471 1.00 81.94 334 ILE A C 1
ATOM 2743 O O . ILE A 1 334 ? -53.963 9.171 28.925 1.00 81.94 334 ILE A O 1
ATOM 2747 N N . TYR A 1 335 ? -54.640 10.408 30.680 1.00 78.62 335 TYR A N 1
ATOM 2748 C CA . TYR A 1 335 ? -53.549 9.967 31.533 1.00 78.62 335 TYR A CA 1
ATOM 2749 C C . TYR A 1 335 ? -53.930 8.624 32.132 1.00 78.62 335 TYR A C 1
ATOM 2751 O O . TYR A 1 335 ? -54.883 8.520 32.904 1.00 78.62 335 TYR A O 1
ATOM 2759 N N . ASP A 1 336 ? -53.200 7.591 31.739 1.00 74.69 336 ASP A N 1
ATOM 2760 C CA . ASP A 1 336 ? -53.465 6.250 32.215 1.00 74.69 336 ASP A CA 1
ATOM 2761 C C . ASP A 1 336 ? -52.698 6.007 33.517 1.00 74.69 336 ASP A C 1
ATOM 2763 O O . ASP A 1 336 ? -51.465 5.958 33.519 1.00 74.69 336 ASP A O 1
ATOM 2767 N N . GLN A 1 337 ? -53.425 5.868 34.628 1.00 74.81 337 GLN A N 1
ATOM 2768 C CA . GLN A 1 337 ? -52.839 5.662 35.956 1.00 74.81 337 GLN A CA 1
ATOM 2769 C C . GLN A 1 337 ? -52.056 4.351 36.062 1.00 74.81 337 GLN A C 1
ATOM 2771 O O . GLN A 1 337 ? -51.093 4.276 36.821 1.00 74.81 337 GLN A O 1
ATOM 2776 N N . TYR A 1 338 ? -52.422 3.332 35.283 1.00 64.31 338 TYR A N 1
ATOM 2777 C CA . TYR A 1 338 ? -51.725 2.052 35.284 1.00 64.31 338 TYR A CA 1
ATOM 2778 C C . TYR A 1 338 ? -50.387 2.129 34.521 1.00 64.31 338 TYR A C 1
ATOM 2780 O O . TYR A 1 338 ? -49.470 1.351 34.791 1.00 64.31 338 TYR A O 1
ATOM 2788 N N . PHE A 1 339 ? -50.231 3.089 33.599 1.00 59.81 339 PHE A N 1
ATOM 2789 C CA . PHE A 1 339 ? -49.020 3.245 32.777 1.00 59.81 339 PHE A CA 1
ATOM 2790 C C . PHE A 1 339 ? -48.196 4.507 33.050 1.00 59.81 339 PHE A C 1
ATOM 2792 O O . PHE A 1 339 ? -47.103 4.625 32.493 1.00 59.81 339 PHE A O 1
ATOM 2799 N N . SER A 1 340 ? -48.698 5.442 33.857 1.00 70.44 340 SER A N 1
ATOM 2800 C CA . SER A 1 340 ? -48.082 6.747 34.146 1.00 70.44 340 SER A CA 1
ATOM 2801 C C . SER A 1 340 ? -47.693 7.554 32.895 1.00 70.44 340 SER A C 1
ATOM 2803 O O . SER A 1 340 ? -46.685 8.262 32.879 1.00 70.44 340 SER A O 1
ATOM 2805 N N . ILE A 1 341 ? -48.457 7.415 31.805 1.00 71.94 341 ILE A N 1
ATOM 2806 C CA . ILE A 1 341 ? -48.199 8.059 30.507 1.00 71.94 341 ILE A CA 1
ATOM 2807 C C . ILE A 1 341 ? -49.527 8.552 29.917 1.00 71.94 341 ILE A C 1
ATOM 2809 O O . ILE A 1 341 ? -50.565 7.907 30.050 1.00 71.94 341 ILE A O 1
ATOM 2813 N N . TRP A 1 342 ? -49.482 9.683 29.208 1.00 74.94 342 TRP A N 1
ATOM 2814 C CA . TRP A 1 342 ? -50.593 10.167 28.389 1.00 74.94 342 TRP A CA 1
ATOM 2815 C C . TRP A 1 342 ? -50.760 9.307 27.134 1.00 74.94 342 TRP A C 1
ATOM 2817 O O . TRP A 1 342 ? -49.891 9.276 26.258 1.00 74.94 342 TRP A O 1
ATOM 2827 N N . VAL A 1 343 ? -51.893 8.619 27.028 1.00 75.62 343 VAL A N 1
ATOM 2828 C CA . VAL A 1 343 ? -52.220 7.737 25.907 1.00 75.62 343 VAL A CA 1
ATOM 2829 C C . VAL A 1 343 ? -53.338 8.360 25.085 1.00 75.62 343 VAL A C 1
ATOM 2831 O O . VAL A 1 343 ? -54.359 8.794 25.608 1.00 75.62 343 VAL A O 1
ATOM 2834 N N . ARG A 1 344 ? -53.155 8.399 23.764 1.00 77.44 344 ARG A N 1
ATOM 2835 C CA . ARG A 1 344 ? -54.191 8.883 22.848 1.00 77.44 344 ARG A CA 1
ATOM 2836 C C . ARG A 1 344 ? -55.343 7.881 22.774 1.00 77.44 344 ARG A C 1
ATOM 2838 O O . ARG A 1 344 ? -55.092 6.682 22.638 1.00 77.44 344 ARG A O 1
ATOM 2845 N N . LEU A 1 345 ? -56.580 8.369 22.822 1.00 78.19 345 LEU A N 1
ATOM 2846 C CA . LEU A 1 345 ? -57.788 7.542 22.943 1.00 78.19 345 LEU A CA 1
ATOM 2847 C C . LEU A 1 345 ? -57.915 6.459 21.846 1.00 78.19 345 LEU A C 1
ATOM 2849 O O . LEU A 1 345 ? -58.236 5.315 22.156 1.00 78.19 345 LEU A O 1
ATOM 2853 N N . ASP A 1 346 ? -57.548 6.744 20.590 1.00 77.38 346 ASP A N 1
ATOM 2854 C CA . ASP A 1 346 ? -57.547 5.752 19.491 1.00 77.38 346 ASP A CA 1
ATOM 2855 C C . ASP A 1 346 ? -56.554 4.596 19.680 1.00 77.38 346 ASP A C 1
ATOM 2857 O O . ASP A 1 346 ? -56.701 3.520 19.086 1.00 77.38 346 ASP A O 1
ATOM 2861 N N . LYS A 1 347 ? -55.515 4.810 20.487 1.00 76.81 347 LYS A N 1
ATOM 2862 C CA . LYS A 1 347 ? -54.411 3.870 20.679 1.00 76.81 347 LYS A CA 1
ATOM 2863 C C . LYS A 1 347 ? -54.495 3.078 21.972 1.00 76.81 347 LYS A C 1
ATOM 2865 O O . LYS A 1 347 ? -53.729 2.123 22.072 1.00 76.81 347 LYS A O 1
ATOM 2870 N N . THR A 1 348 ? -55.431 3.385 22.872 1.00 78.56 348 THR A N 1
ATOM 2871 C CA . THR A 1 348 ? -55.576 2.741 24.193 1.00 78.56 348 THR A CA 1
ATOM 2872 C C . THR A 1 348 ? -55.470 1.217 24.109 1.00 78.56 348 THR A C 1
ATOM 2874 O O . THR A 1 348 ? -54.523 0.648 24.652 1.00 78.56 348 THR A O 1
ATOM 2877 N N . TYR A 1 349 ? -56.318 0.545 23.323 1.00 81.12 349 TYR A N 1
ATOM 2878 C CA . TYR A 1 349 ? -56.265 -0.915 23.160 1.00 81.12 349 TYR A CA 1
ATOM 2879 C C . TYR A 1 349 ? -54.892 -1.434 22.692 1.00 81.12 349 TYR A C 1
ATOM 2881 O O . TYR A 1 349 ? -54.389 -2.436 23.198 1.00 81.12 349 TYR A O 1
ATOM 2889 N N . VAL A 1 350 ? -54.256 -0.752 21.732 1.00 78.12 350 VAL A N 1
ATOM 2890 C CA . VAL A 1 350 ? -52.949 -1.157 21.187 1.00 78.12 350 VAL A CA 1
ATOM 2891 C C . VAL A 1 350 ? -51.843 -0.983 22.227 1.00 78.12 350 VAL A C 1
ATOM 2893 O O . VAL A 1 350 ? -50.948 -1.824 22.304 1.00 78.12 350 VAL A O 1
ATOM 2896 N N . THR A 1 351 ? -51.891 0.081 23.028 1.00 77.56 351 THR A N 1
ATOM 2897 C CA . THR A 1 351 ? -50.952 0.310 24.136 1.00 77.56 351 THR A CA 1
ATOM 2898 C C . THR A 1 351 ? -51.113 -0.728 25.243 1.00 77.56 351 THR A C 1
ATOM 2900 O O . THR A 1 351 ? -50.111 -1.339 25.612 1.00 77.56 351 THR A O 1
ATOM 2903 N N . TYR A 1 352 ? -52.346 -1.017 25.678 1.00 79.12 352 TYR A N 1
ATOM 2904 C CA . TYR A 1 352 ? -52.639 -2.076 26.654 1.00 79.12 352 TYR A CA 1
ATOM 2905 C C . TYR A 1 352 ? -52.129 -3.439 26.167 1.00 79.12 352 TYR A C 1
ATOM 2907 O O . TYR A 1 352 ? -51.349 -4.099 26.853 1.00 79.12 352 TYR A O 1
ATOM 2915 N N . PHE A 1 353 ? -52.478 -3.815 24.932 1.00 81.38 353 PHE A N 1
ATOM 2916 C CA . PHE A 1 353 ? -52.028 -5.067 24.325 1.00 81.38 353 PHE A CA 1
ATOM 2917 C C . PHE A 1 353 ? -50.501 -5.145 24.232 1.00 81.38 353 PHE A C 1
ATOM 2919 O O . PHE A 1 353 ? -49.897 -6.136 24.630 1.00 81.38 353 PHE A O 1
ATOM 2926 N N . ASN A 1 354 ? -49.838 -4.101 23.727 1.00 76.94 354 ASN A N 1
ATOM 2927 C CA . ASN A 1 354 ? -48.380 -4.100 23.619 1.00 76.94 354 ASN A CA 1
ATOM 2928 C C . ASN A 1 354 ? -47.699 -4.247 24.981 1.00 76.94 354 ASN A C 1
ATOM 2930 O O . ASN A 1 354 ? -46.667 -4.916 25.051 1.00 76.94 354 ASN A O 1
ATOM 2934 N N . LYS A 1 355 ? -48.271 -3.663 26.040 1.00 77.56 355 LYS A N 1
ATOM 2935 C CA . LYS A 1 355 ? -47.714 -3.764 27.386 1.00 77.56 355 LYS A CA 1
ATOM 2936 C C . LYS A 1 355 ? -47.888 -5.156 27.985 1.00 77.56 355 LYS A C 1
ATOM 2938 O O . LYS A 1 355 ? -46.921 -5.697 28.511 1.00 77.56 355 LYS A O 1
ATOM 2943 N N . GLU A 1 356 ? -49.059 -5.768 27.823 1.00 80.44 356 GLU A N 1
ATOM 2944 C CA . GLU A 1 356 ? -49.309 -7.165 28.211 1.00 80.44 356 GLU A CA 1
ATOM 2945 C C . GLU A 1 356 ? -48.288 -8.103 27.545 1.00 80.44 356 GLU A C 1
ATOM 2947 O O . GLU A 1 356 ? -47.643 -8.927 28.196 1.00 80.44 356 GLU A O 1
ATOM 2952 N N . VAL A 1 357 ? -48.054 -7.918 26.241 1.00 80.56 357 VAL A N 1
ATOM 2953 C CA . VAL A 1 357 ? -47.049 -8.688 25.500 1.00 80.56 357 VAL A CA 1
ATOM 2954 C C . VAL A 1 357 ? -45.632 -8.427 26.012 1.00 80.56 357 VAL A C 1
ATOM 2956 O O . VAL A 1 357 ? -44.823 -9.352 26.075 1.00 80.56 357 VAL A O 1
ATOM 2959 N N . GLU A 1 358 ? -45.304 -7.184 26.354 1.00 79.56 358 GLU A N 1
ATOM 2960 C CA . GLU A 1 358 ? -43.991 -6.813 26.883 1.00 79.56 358 GLU A CA 1
ATOM 2961 C C . GLU A 1 358 ? -43.721 -7.453 28.252 1.00 79.56 358 GLU A C 1
ATOM 2963 O O . GLU A 1 358 ? -42.628 -7.973 28.469 1.00 79.56 358 GLU A O 1
ATOM 2968 N N . ILE A 1 359 ? -44.722 -7.509 29.135 1.00 81.69 359 ILE A N 1
ATOM 2969 C CA . ILE A 1 359 ? -44.635 -8.205 30.428 1.00 81.69 359 ILE A CA 1
ATOM 2970 C C . ILE A 1 359 ? -44.347 -9.696 30.204 1.00 81.69 359 ILE A C 1
ATOM 2972 O O . ILE A 1 359 ? -43.388 -10.233 30.759 1.00 81.69 359 ILE A O 1
ATOM 2976 N N . LEU A 1 360 ? -45.092 -10.350 29.305 1.00 84.25 360 LEU A N 1
ATOM 2977 C CA . LEU A 1 360 ? -44.871 -11.758 28.950 1.00 84.25 360 LEU A CA 1
ATOM 2978 C C . LEU A 1 360 ? -43.489 -12.005 28.323 1.00 84.25 360 LEU A C 1
ATOM 2980 O O . LEU A 1 360 ? -42.867 -13.045 28.553 1.00 84.25 360 LEU A O 1
ATOM 2984 N N . LYS A 1 361 ? -42.987 -11.059 27.520 1.00 81.56 361 LYS A N 1
ATOM 2985 C CA . LYS A 1 361 ? -41.614 -11.093 26.994 1.00 81.56 361 LYS A CA 1
ATOM 2986 C C . LYS A 1 361 ? -40.587 -11.001 28.107 1.00 81.56 361 LYS A C 1
ATOM 2988 O O . LYS A 1 361 ? -39.624 -11.762 28.088 1.00 81.56 361 LYS A O 1
ATOM 2993 N N . ASN A 1 362 ? -40.782 -10.088 29.051 1.00 83.19 362 ASN A N 1
ATOM 2994 C CA . ASN A 1 362 ? -39.843 -9.866 30.140 1.00 83.19 362 ASN A CA 1
ATOM 2995 C C . ASN A 1 362 ? -39.751 -11.087 31.055 1.00 83.19 362 ASN A C 1
ATOM 2997 O O . ASN A 1 362 ? -38.637 -11.515 31.323 1.00 83.19 362 ASN A O 1
ATOM 3001 N N . ILE A 1 363 ? -40.874 -11.728 31.395 1.00 87.44 363 ILE A N 1
ATOM 3002 C CA . ILE A 1 363 ? -40.890 -12.970 32.189 1.00 87.44 363 ILE A CA 1
ATOM 3003 C C . ILE A 1 363 ? -40.082 -14.087 31.501 1.00 87.44 363 ILE A C 1
ATOM 3005 O O . ILE A 1 363 ? -39.194 -14.688 32.110 1.00 87.44 363 ILE A O 1
ATOM 3009 N N . GLU A 1 364 ? -40.326 -14.348 30.207 1.00 86.31 364 GLU A N 1
ATOM 3010 C CA . GLU A 1 364 ? -39.579 -15.387 29.474 1.00 86.31 364 GLU A CA 1
ATOM 3011 C C . GLU A 1 364 ? -38.088 -15.017 29.352 1.00 86.31 364 GLU A C 1
ATOM 3013 O O . GLU A 1 364 ? -37.214 -15.874 29.491 1.00 86.31 364 GLU A O 1
ATOM 3018 N N . ILE A 1 365 ? -37.765 -13.735 29.158 1.00 86.19 365 ILE A N 1
ATOM 3019 C CA . ILE A 1 365 ? -36.381 -13.250 29.117 1.00 86.19 365 ILE A CA 1
ATOM 3020 C C . ILE A 1 365 ? -35.684 -13.398 30.478 1.00 86.19 365 ILE A C 1
ATOM 3022 O O . ILE A 1 365 ? -34.525 -13.814 30.488 1.00 86.19 365 ILE A O 1
ATOM 3026 N N . GLU A 1 366 ? -36.341 -13.077 31.596 1.00 89.50 366 GLU A N 1
ATOM 3027 C CA . GLU A 1 366 ? -35.795 -13.219 32.956 1.00 89.50 366 GLU A CA 1
ATOM 3028 C C . GLU A 1 366 ? -35.423 -14.682 33.225 1.00 89.50 366 GLU A C 1
ATOM 3030 O O . GLU A 1 366 ? -34.272 -14.975 33.549 1.00 89.50 366 GLU A O 1
ATOM 3035 N N . SER A 1 367 ? -36.333 -15.617 32.926 1.00 90.00 367 SER A N 1
ATOM 3036 C CA . SER A 1 367 ? -36.078 -17.056 33.094 1.00 90.00 367 SER A CA 1
ATOM 3037 C C . SER A 1 367 ? -34.872 -17.546 32.273 1.00 90.00 367 SER A C 1
ATOM 3039 O O . SER A 1 367 ? -34.031 -18.317 32.743 1.00 90.00 367 SER A O 1
ATOM 3041 N N . LEU A 1 368 ? -34.722 -17.051 31.039 1.00 88.81 368 LEU A N 1
ATOM 3042 C CA . LEU A 1 368 ? -33.589 -17.385 30.177 1.00 88.81 368 LEU A CA 1
ATOM 3043 C C . LEU A 1 368 ? -32.282 -16.754 30.673 1.00 88.81 368 LEU A C 1
ATOM 3045 O O . LEU A 1 368 ? -31.219 -17.361 30.507 1.00 88.81 368 LEU A O 1
ATOM 3049 N N . LYS A 1 369 ? -32.327 -15.557 31.273 1.00 89.69 369 LYS A N 1
ATOM 3050 C CA . LYS A 1 369 ? -31.154 -14.941 31.912 1.00 89.69 369 LYS A CA 1
ATOM 3051 C C . LYS A 1 369 ? -30.708 -15.758 33.121 1.00 89.69 369 LYS A C 1
ATOM 3053 O O . LYS A 1 369 ? -29.513 -16.011 33.240 1.00 89.69 369 LYS A O 1
ATOM 3058 N N . GLU A 1 370 ? -31.627 -16.215 33.964 1.00 90.38 370 GLU A N 1
ATOM 3059 C CA . GLU A 1 370 ? -31.302 -17.063 35.118 1.00 90.38 370 GLU A CA 1
ATOM 3060 C C . GLU A 1 370 ? -30.653 -18.383 34.693 1.00 90.38 370 GLU A C 1
ATOM 3062 O O . GLU A 1 370 ? -29.597 -18.758 35.210 1.00 90.38 370 GLU A O 1
ATOM 3067 N N . MET A 1 371 ? -31.211 -19.057 33.678 1.00 87.88 371 MET A N 1
ATOM 3068 C CA . MET A 1 371 ? -30.587 -20.250 33.088 1.00 87.88 371 MET A CA 1
ATOM 3069 C C . MET A 1 371 ? -29.169 -19.963 32.581 1.00 87.88 371 MET A C 1
ATOM 3071 O O . MET A 1 371 ? -28.267 -20.790 32.724 1.00 87.88 371 MET A O 1
ATOM 3075 N N . LEU A 1 372 ? -28.955 -18.787 31.989 1.00 87.44 372 LEU A N 1
ATOM 3076 C CA . LEU A 1 372 ? -27.652 -18.367 31.488 1.00 87.44 372 LEU A CA 1
ATOM 3077 C C . LEU A 1 372 ? -26.647 -18.092 32.616 1.00 87.44 372 LEU A C 1
ATOM 3079 O O . LEU A 1 372 ? -25.468 -18.402 32.444 1.00 87.44 372 LEU A O 1
ATOM 3083 N N . VAL A 1 373 ? -27.084 -17.547 33.755 1.00 87.19 373 VAL A N 1
ATOM 3084 C CA . VAL A 1 373 ? -26.238 -17.357 34.947 1.00 87.19 373 VAL A CA 1
ATOM 3085 C C . VAL A 1 373 ? -25.808 -18.711 35.515 1.00 87.19 373 VAL A C 1
ATOM 3087 O O . VAL A 1 373 ? -24.606 -18.960 35.620 1.00 87.19 373 VAL A O 1
ATOM 3090 N N . LYS A 1 374 ? -26.756 -19.631 35.743 1.00 86.62 374 LYS A N 1
ATOM 3091 C CA . LYS A 1 374 ? -26.466 -20.989 36.246 1.00 86.62 374 LYS A CA 1
ATOM 3092 C C . LYS A 1 374 ? -25.498 -21.753 35.336 1.00 86.62 374 LYS A C 1
ATOM 3094 O O . LYS A 1 374 ? -24.557 -22.394 35.799 1.00 86.62 374 LYS A O 1
ATOM 3099 N N . LEU A 1 375 ? -25.679 -21.651 34.017 1.00 83.62 375 LEU A N 1
ATOM 3100 C CA . LEU A 1 375 ? -24.767 -22.268 33.050 1.00 83.62 375 LEU A CA 1
ATOM 3101 C C . LEU A 1 375 ? -23.353 -21.683 33.107 1.00 83.62 375 LEU A C 1
ATOM 3103 O O . LEU A 1 375 ? -22.388 -22.437 32.994 1.00 83.62 375 LEU A O 1
ATOM 3107 N N . LYS A 1 376 ? -23.213 -20.366 33.293 1.00 80.69 376 LYS A N 1
ATOM 3108 C CA . LYS A 1 376 ? -21.900 -19.718 33.418 1.00 80.69 376 LYS A CA 1
ATOM 3109 C C . LYS A 1 376 ? -21.159 -20.158 34.678 1.00 80.69 376 LYS A C 1
ATOM 3111 O O . LYS A 1 376 ? -19.947 -20.355 34.620 1.00 80.69 376 LYS A O 1
ATOM 3116 N N . GLU A 1 377 ? -21.859 -20.323 35.795 1.00 81.62 377 GLU A N 1
ATOM 3117 C CA . GLU A 1 377 ? -21.269 -20.805 37.049 1.00 81.62 377 GLU A CA 1
ATOM 3118 C C . GLU A 1 377 ? -20.809 -22.261 36.947 1.00 81.62 377 GLU A C 1
ATOM 3120 O O . GLU A 1 377 ? -19.668 -22.571 37.294 1.00 81.62 377 GLU A O 1
ATOM 3125 N N . ASN A 1 378 ? -21.641 -23.138 36.379 1.00 79.56 378 ASN A N 1
ATOM 3126 C CA . ASN A 1 378 ? -21.264 -24.532 36.138 1.00 79.56 378 ASN A CA 1
ATOM 3127 C C . ASN A 1 378 ? -20.087 -24.646 35.163 1.00 79.56 378 ASN A C 1
ATOM 3129 O O . ASN A 1 378 ? -19.156 -25.413 35.403 1.00 79.56 378 ASN A O 1
ATOM 3133 N N . ASN A 1 379 ? -20.077 -23.840 34.096 1.00 73.44 379 ASN A N 1
ATOM 3134 C CA . ASN A 1 379 ? -18.952 -23.792 33.166 1.00 73.44 379 ASN A CA 1
ATOM 3135 C C . ASN A 1 379 ? -17.664 -23.334 33.865 1.00 73.44 379 ASN A C 1
ATOM 3137 O O . ASN A 1 379 ? -16.625 -23.936 33.625 1.00 73.44 379 ASN A O 1
ATOM 3141 N N . LYS A 1 380 ? -17.708 -22.331 34.758 1.00 70.88 380 LYS A N 1
ATOM 3142 C CA . LYS A 1 380 ? -16.524 -21.891 35.522 1.00 70.88 380 LYS A CA 1
ATOM 3143 C C . LYS A 1 380 ? -15.908 -23.020 36.352 1.00 70.88 380 LYS A C 1
ATOM 3145 O O . LYS A 1 380 ? -14.689 -23.150 36.354 1.00 70.88 380 LYS A O 1
ATOM 3150 N N . LYS A 1 381 ? -16.732 -23.853 36.998 1.00 68.50 381 LYS A N 1
ATOM 3151 C CA . LYS A 1 381 ? -16.268 -24.998 37.807 1.00 68.50 381 LYS A CA 1
ATOM 3152 C C . LYS A 1 381 ? -15.586 -26.094 36.970 1.00 68.50 381 LYS A C 1
ATOM 3154 O O . LYS A 1 381 ? -14.709 -26.785 37.470 1.00 68.50 381 LYS A O 1
ATOM 3159 N N . LEU A 1 382 ? -15.953 -26.234 35.693 1.00 67.38 382 LEU A N 1
ATOM 3160 C CA . LEU A 1 382 ? -15.409 -27.246 34.773 1.00 67.38 382 LEU A CA 1
ATOM 3161 C C . LEU A 1 382 ? -14.073 -26.847 34.115 1.00 67.38 382 LEU A C 1
ATOM 3163 O O . LEU A 1 382 ? -13.399 -27.700 33.534 1.00 67.38 382 LEU A O 1
ATOM 3167 N N . ILE A 1 383 ? -13.670 -25.571 34.172 1.00 68.00 383 ILE A N 1
ATOM 3168 C CA . ILE A 1 383 ? -12.445 -25.069 33.522 1.00 68.00 383 ILE A CA 1
ATOM 3169 C C . ILE A 1 383 ? -11.227 -25.407 34.396 1.00 68.00 383 ILE A C 1
ATOM 3171 O O . ILE A 1 383 ? -10.638 -24.550 35.046 1.00 68.00 383 ILE A O 1
ATOM 3175 N N . THR A 1 384 ? -10.830 -26.680 34.408 1.00 71.50 384 THR A N 1
ATOM 3176 C CA . THR A 1 384 ? -9.513 -27.101 34.909 1.00 71.50 384 THR A CA 1
ATOM 3177 C C . THR A 1 384 ? -8.507 -27.163 33.750 1.00 71.50 384 THR A C 1
ATOM 3179 O O . THR A 1 384 ? -8.889 -27.541 32.636 1.00 71.50 384 THR A O 1
ATOM 3182 N N . PRO A 1 385 ? -7.210 -26.850 33.962 1.00 69.19 385 PRO A N 1
ATOM 3183 C CA . PRO A 1 385 ? -6.198 -26.911 32.900 1.00 69.19 385 PRO A CA 1
ATOM 3184 C C . PRO A 1 385 ? -6.144 -28.270 32.179 1.00 69.19 385 PRO A C 1
ATOM 3186 O O . PRO A 1 385 ? -6.008 -28.323 30.957 1.00 69.19 385 PRO A O 1
ATOM 3189 N N . ARG A 1 386 ? -6.326 -29.375 32.922 1.00 72.56 386 ARG A N 1
ATOM 3190 C CA . ARG A 1 386 ? -6.372 -30.745 32.376 1.00 72.56 386 ARG A CA 1
ATOM 3191 C C . ARG A 1 386 ? -7.557 -30.953 31.429 1.00 72.56 386 ARG A C 1
ATOM 3193 O O . ARG A 1 386 ? -7.366 -31.434 30.312 1.00 72.56 386 ARG A O 1
ATOM 3200 N N . TYR A 1 387 ? -8.761 -30.547 31.833 1.00 73.81 387 TYR A N 1
ATOM 3201 C CA . TYR A 1 387 ? -9.959 -30.675 31.001 1.00 73.81 387 TYR A CA 1
ATOM 3202 C C . TYR A 1 387 ? -9.849 -29.841 29.717 1.00 73.81 387 TYR A C 1
ATOM 3204 O O . TYR A 1 387 ? -10.120 -30.346 28.624 1.00 73.81 387 TYR A O 1
ATOM 3212 N N . VAL A 1 388 ? -9.357 -28.602 29.826 1.00 70.31 388 VAL A N 1
ATOM 3213 C CA . VAL A 1 388 ? -9.141 -27.712 28.674 1.00 70.31 388 VAL A CA 1
ATOM 3214 C C . VAL A 1 388 ? -8.145 -28.313 27.681 1.00 70.31 388 VAL A C 1
ATOM 3216 O O . VAL A 1 388 ? -8.428 -28.339 26.483 1.00 70.31 388 VAL A O 1
ATOM 3219 N N . ASN A 1 389 ? -7.021 -28.851 28.162 1.00 69.88 389 ASN A N 1
ATOM 3220 C CA . ASN A 1 389 ? -6.023 -29.489 27.302 1.00 69.88 389 ASN A CA 1
ATOM 3221 C C . ASN A 1 389 ? -6.564 -30.749 26.611 1.00 69.88 389 ASN A C 1
ATOM 3223 O O . ASN A 1 389 ? -6.326 -30.920 25.419 1.00 69.88 389 ASN A O 1
ATOM 3227 N N . SER A 1 390 ? -7.344 -31.584 27.309 1.00 77.31 390 SER A N 1
ATOM 3228 C CA . SER A 1 390 ? -7.928 -32.808 26.730 1.00 77.31 390 SER A CA 1
ATOM 3229 C C . SER A 1 390 ? -8.927 -32.535 25.596 1.00 77.31 390 SER A C 1
ATOM 3231 O O . SER A 1 390 ? -9.047 -33.320 24.658 1.00 77.31 390 SER A O 1
ATOM 3233 N N . LYS A 1 391 ? -9.643 -31.405 25.662 1.00 74.19 391 LYS A N 1
ATOM 3234 C CA . LYS A 1 391 ? -10.649 -31.004 24.669 1.00 74.19 391 LYS A CA 1
ATOM 3235 C C . LYS A 1 391 ? -10.089 -30.099 23.570 1.00 74.19 391 LYS A C 1
ATOM 3237 O O . LYS A 1 391 ? -10.812 -29.816 22.615 1.00 74.19 391 LYS A O 1
ATOM 3242 N N . ARG A 1 392 ? -8.837 -29.638 23.678 1.00 67.44 392 ARG A N 1
ATOM 3243 C CA . ARG A 1 392 ? -8.228 -28.699 22.726 1.00 67.44 392 ARG A CA 1
ATOM 3244 C C . ARG A 1 392 ? -8.165 -29.327 21.323 1.00 67.44 392 ARG A C 1
ATOM 3246 O O . ARG A 1 392 ? -7.583 -30.400 21.163 1.00 67.44 392 ARG A O 1
ATOM 3253 N N . PRO A 1 393 ? -8.715 -28.676 20.282 1.00 70.81 393 PRO A N 1
ATOM 3254 C CA . PRO A 1 393 ? -8.646 -29.206 18.928 1.00 70.81 393 PRO A CA 1
ATOM 3255 C C . PRO A 1 393 ? -7.189 -29.244 18.451 1.00 70.81 393 PRO A C 1
ATOM 3257 O O . PRO A 1 393 ? -6.424 -28.302 18.677 1.00 70.81 393 PRO A O 1
ATOM 3260 N N . LYS A 1 394 ? -6.803 -30.324 17.759 1.00 75.12 394 LYS A N 1
ATOM 3261 C CA . LYS A 1 394 ? -5.464 -30.510 17.169 1.00 75.12 394 LYS A CA 1
ATOM 3262 C C . LYS A 1 394 ? -5.266 -29.627 15.919 1.00 75.12 394 LYS A C 1
ATOM 3264 O O . LYS A 1 394 ? -4.945 -30.116 14.842 1.00 75.12 394 LYS A O 1
ATOM 3269 N N . ASN A 1 395 ? -5.458 -28.311 16.048 1.00 73.06 395 ASN A N 1
ATOM 3270 C CA . ASN A 1 395 ? -5.326 -27.342 14.948 1.00 73.06 395 ASN A CA 1
ATOM 3271 C C . ASN A 1 395 ? -3.917 -27.328 14.331 1.00 73.06 395 ASN A C 1
ATOM 3273 O O . ASN A 1 395 ? -3.764 -26.983 13.162 1.00 73.06 395 ASN A O 1
ATOM 3277 N N . TRP A 1 396 ? -2.899 -27.751 15.086 1.00 75.12 396 TRP A N 1
ATOM 3278 C CA . TRP A 1 396 ? -1.526 -27.886 14.599 1.00 75.12 396 TRP A CA 1
ATOM 3279 C C . TRP A 1 396 ? -1.409 -28.839 13.396 1.00 75.12 396 TRP A C 1
ATOM 3281 O O . TRP A 1 396 ? -0.634 -28.553 12.491 1.00 75.12 396 TRP A O 1
ATOM 3291 N N . VAL A 1 397 ? -2.233 -29.895 13.319 1.00 81.81 397 VAL A N 1
ATOM 3292 C CA . VAL A 1 397 ? -2.246 -30.834 12.179 1.00 81.81 397 VAL A CA 1
ATOM 3293 C C . VAL A 1 397 ? -2.715 -30.132 10.905 1.00 81.81 397 VAL A C 1
ATOM 3295 O O . VAL A 1 397 ? -2.072 -30.227 9.866 1.00 81.81 397 VAL A O 1
ATOM 3298 N N . LYS A 1 398 ? -3.803 -29.353 10.991 1.00 81.88 398 LYS A N 1
ATOM 3299 C CA . LYS A 1 398 ? -4.314 -28.570 9.852 1.00 81.88 398 LYS A CA 1
ATOM 3300 C C . LYS A 1 398 ? -3.277 -27.566 9.350 1.00 81.88 398 LYS A C 1
ATOM 3302 O O . LYS A 1 398 ? -3.144 -27.374 8.146 1.00 81.88 398 LYS A O 1
ATOM 3307 N N . ARG A 1 399 ? -2.537 -26.945 10.274 1.00 81.69 399 ARG A N 1
ATOM 3308 C CA . ARG A 1 399 ? -1.451 -26.013 9.950 1.00 81.69 399 ARG A CA 1
ATOM 3309 C C . ARG A 1 399 ? -0.280 -26.717 9.274 1.00 81.69 399 ARG A C 1
ATOM 3311 O O . ARG A 1 399 ? 0.208 -26.199 8.281 1.00 81.69 399 ARG A O 1
ATOM 3318 N N . LEU A 1 400 ? 0.130 -27.891 9.757 1.00 83.94 400 LEU A N 1
ATOM 3319 C CA . LEU A 1 400 ? 1.181 -28.684 9.111 1.00 83.94 400 LEU A CA 1
ATOM 3320 C C . LEU A 1 400 ? 0.809 -29.077 7.685 1.00 83.94 400 LEU A C 1
ATOM 3322 O O . LEU A 1 400 ? 1.615 -28.871 6.789 1.00 83.94 400 LEU A O 1
ATOM 3326 N N . ILE A 1 401 ? -0.414 -29.567 7.461 1.00 85.75 401 ILE A N 1
ATOM 3327 C CA . ILE A 1 401 ? -0.895 -29.900 6.111 1.00 85.75 401 ILE A CA 1
ATOM 3328 C C . ILE A 1 401 ? -0.857 -28.655 5.218 1.00 85.75 401 ILE A C 1
ATOM 3330 O O . ILE A 1 401 ? -0.334 -28.699 4.109 1.00 85.75 401 ILE A O 1
ATOM 3334 N N . PHE A 1 402 ? -1.360 -27.524 5.715 1.00 85.25 402 PHE A N 1
ATOM 3335 C CA . PHE A 1 402 ? -1.360 -26.268 4.972 1.00 85.25 402 PHE A CA 1
ATOM 3336 C C . PHE A 1 402 ? 0.053 -25.785 4.609 1.00 85.25 402 PHE A C 1
ATOM 3338 O O . PHE A 1 402 ? 0.299 -25.416 3.461 1.00 85.25 402 PHE A O 1
ATOM 3345 N N . PHE A 1 403 ? 0.996 -25.819 5.555 1.00 84.88 403 PHE A N 1
ATOM 3346 C CA . PHE A 1 403 ? 2.388 -25.452 5.287 1.00 84.88 403 PHE A CA 1
ATOM 3347 C C . PHE A 1 403 ? 3.094 -26.460 4.387 1.00 84.88 403 PHE A C 1
ATOM 3349 O O . PHE A 1 403 ? 3.885 -26.041 3.550 1.00 84.88 403 PHE A O 1
ATOM 3356 N N . GLY A 1 404 ? 2.763 -27.748 4.492 1.00 88.56 404 GLY A N 1
ATOM 3357 C CA . GLY A 1 404 ? 3.228 -28.777 3.568 1.00 88.56 404 GLY A CA 1
ATOM 3358 C C . GLY A 1 404 ? 2.811 -28.473 2.131 1.00 88.56 404 GLY A C 1
ATOM 3359 O O . GLY A 1 404 ? 3.655 -28.483 1.243 1.00 88.56 404 GLY A O 1
ATOM 3360 N N . ILE A 1 405 ? 1.547 -28.092 1.906 1.00 90.12 405 ILE A N 1
ATOM 3361 C CA . ILE A 1 405 ? 1.052 -27.692 0.578 1.00 90.12 405 ILE A CA 1
ATOM 3362 C C . ILE A 1 405 ? 1.807 -26.463 0.055 1.00 90.12 405 ILE A C 1
ATOM 3364 O O . ILE A 1 405 ? 2.264 -26.469 -1.086 1.00 90.12 405 ILE A O 1
ATOM 3368 N N . ILE A 1 406 ? 1.977 -25.420 0.878 1.00 89.19 406 ILE A N 1
ATOM 3369 C CA . ILE A 1 406 ? 2.731 -24.216 0.481 1.00 89.19 406 ILE A CA 1
ATOM 3370 C C . ILE A 1 406 ? 4.185 -24.563 0.147 1.00 89.19 406 ILE A C 1
ATOM 3372 O O . ILE A 1 406 ? 4.725 -24.050 -0.828 1.00 89.19 406 ILE A O 1
ATOM 3376 N N . PHE A 1 407 ? 4.817 -25.432 0.934 1.00 90.75 407 PHE A N 1
ATOM 3377 C CA . PHE A 1 407 ? 6.206 -25.830 0.738 1.00 90.75 407 PHE A CA 1
ATOM 3378 C C . PHE A 1 407 ? 6.395 -26.661 -0.537 1.00 90.75 407 PHE A C 1
ATOM 3380 O O . PHE A 1 407 ? 7.316 -26.398 -1.304 1.00 90.75 407 PHE A O 1
ATOM 3387 N N . ILE A 1 408 ? 5.482 -27.594 -0.821 1.00 93.81 408 ILE A N 1
ATOM 3388 C CA . ILE A 1 408 ? 5.474 -28.358 -2.077 1.00 93.81 408 ILE A CA 1
ATOM 3389 C C . ILE A 1 408 ? 5.281 -27.417 -3.273 1.00 93.81 408 ILE A C 1
ATOM 3391 O O . ILE A 1 408 ? 6.031 -27.497 -4.243 1.00 93.81 408 ILE A O 1
ATOM 3395 N N . LEU A 1 409 ? 4.327 -26.482 -3.191 1.00 92.31 409 LEU A N 1
ATOM 3396 C CA . LEU A 1 409 ? 4.115 -25.470 -4.232 1.00 92.31 409 LEU A CA 1
ATOM 3397 C C . LEU A 1 409 ? 5.342 -24.573 -4.426 1.00 92.31 409 LEU A C 1
ATOM 3399 O O . LEU A 1 409 ? 5.645 -24.192 -5.553 1.00 92.31 409 LEU A O 1
ATOM 3403 N N . PHE A 1 410 ? 6.056 -24.244 -3.351 1.00 93.94 410 PHE A N 1
ATOM 3404 C CA . PHE A 1 410 ? 7.295 -23.476 -3.414 1.00 93.94 410 PHE A CA 1
ATOM 3405 C C . PHE A 1 410 ? 8.412 -24.244 -4.127 1.00 93.94 410 PHE A C 1
ATOM 3407 O O . PHE A 1 410 ? 9.049 -23.687 -5.017 1.00 93.94 410 PHE A O 1
ATOM 3414 N N . ILE A 1 411 ? 8.610 -25.525 -3.801 1.00 94.38 411 ILE A N 1
ATOM 3415 C CA . ILE A 1 411 ? 9.589 -26.378 -4.492 1.00 94.38 411 ILE A CA 1
ATOM 3416 C C . ILE A 1 411 ? 9.232 -26.497 -5.976 1.00 94.38 411 ILE A C 1
ATOM 3418 O O . ILE A 1 411 ? 10.079 -26.239 -6.827 1.00 94.38 411 ILE A O 1
ATOM 3422 N N . TYR A 1 412 ? 7.971 -26.798 -6.294 1.00 94.56 412 TYR A N 1
ATOM 3423 C CA . TYR A 1 412 ? 7.492 -26.878 -7.677 1.00 94.56 412 TYR A CA 1
ATOM 3424 C C . TYR A 1 412 ? 7.645 -25.548 -8.433 1.00 94.56 412 TYR A C 1
ATOM 3426 O O . TYR A 1 412 ? 7.952 -25.497 -9.625 1.00 94.56 412 TYR A O 1
ATOM 3434 N N . SER A 1 413 ? 7.456 -24.431 -7.734 1.00 93.94 413 SER A N 1
ATOM 3435 C CA . SER A 1 413 ? 7.708 -23.113 -8.295 1.00 93.94 413 SER A CA 1
ATOM 3436 C C . SER A 1 413 ? 9.183 -22.897 -8.627 1.00 93.94 413 SER A C 1
ATOM 3438 O O . SER A 1 413 ? 9.457 -22.298 -9.664 1.00 93.94 413 SER A O 1
ATOM 3440 N N . LEU A 1 414 ? 10.116 -23.355 -7.788 1.00 92.25 414 LEU A N 1
ATOM 3441 C CA . LEU A 1 414 ? 11.552 -23.222 -8.039 1.00 92.25 414 LEU A CA 1
ATOM 3442 C C . LEU A 1 414 ? 12.014 -24.077 -9.221 1.00 92.25 414 LEU A C 1
ATOM 3444 O O . LEU A 1 414 ? 12.835 -23.611 -10.005 1.00 92.25 414 LEU A O 1
ATOM 3448 N N . THR A 1 415 ? 11.459 -25.280 -9.401 1.00 91.50 415 THR A N 1
ATOM 3449 C CA . THR A 1 415 ? 11.825 -26.162 -10.526 1.00 91.50 415 THR A CA 1
ATOM 3450 C C . THR A 1 415 ? 11.424 -25.596 -11.889 1.00 91.50 415 THR A C 1
ATOM 3452 O O . THR A 1 415 ? 12.070 -25.891 -12.887 1.00 91.50 415 THR A O 1
ATOM 3455 N N . ASN A 1 416 ? 10.382 -24.760 -11.944 1.00 89.25 416 ASN A N 1
ATOM 3456 C CA . ASN A 1 416 ? 9.922 -24.127 -13.185 1.00 89.25 416 ASN A CA 1
ATOM 3457 C C . ASN A 1 416 ? 10.702 -22.857 -13.564 1.00 89.25 416 ASN A C 1
ATOM 3459 O O . ASN A 1 416 ? 10.508 -22.315 -14.654 1.00 89.25 416 ASN A O 1
ATOM 3463 N N . ILE A 1 417 ? 11.568 -22.353 -12.683 1.00 88.25 417 ILE A N 1
ATOM 3464 C CA . ILE A 1 417 ? 12.362 -21.156 -12.956 1.00 88.25 417 ILE A CA 1
ATOM 3465 C C . ILE A 1 417 ? 13.609 -21.568 -13.731 1.00 88.25 417 ILE A C 1
ATOM 3467 O O . ILE A 1 417 ? 14.452 -22.310 -13.235 1.00 88.25 417 ILE A O 1
ATOM 3471 N N . LYS A 1 418 ? 13.750 -21.054 -14.955 1.00 86.00 418 LYS A N 1
ATOM 3472 C CA . LYS A 1 418 ? 14.956 -21.262 -15.761 1.00 86.00 418 LYS A CA 1
ATOM 3473 C C . LYS A 1 418 ? 16.106 -20.446 -15.175 1.00 86.00 418 LYS A C 1
ATOM 3475 O O . LYS A 1 418 ? 16.094 -19.217 -15.258 1.00 86.00 418 LYS A O 1
ATOM 3480 N N . PHE A 1 419 ? 17.086 -21.129 -14.590 1.00 85.75 419 PHE A N 1
ATOM 3481 C CA . PHE A 1 419 ? 18.309 -20.513 -14.086 1.00 85.75 419 PHE A CA 1
ATOM 3482 C C . PHE A 1 419 ? 19.269 -20.248 -15.249 1.00 85.75 419 PHE A C 1
ATOM 3484 O O . PHE A 1 419 ? 20.035 -21.120 -15.643 1.00 85.75 419 PHE A O 1
ATOM 3491 N N . VAL A 1 420 ? 19.184 -19.045 -15.822 1.00 85.94 420 VAL A N 1
ATOM 3492 C CA . VAL A 1 420 ? 20.057 -18.580 -16.909 1.00 85.94 420 VAL A CA 1
ATOM 3493 C C . VAL A 1 420 ? 20.968 -17.486 -16.365 1.00 85.94 420 VAL A C 1
ATOM 3495 O O . VAL A 1 420 ? 20.488 -16.511 -15.787 1.00 85.94 420 VAL A O 1
ATOM 3498 N N . ILE A 1 421 ? 22.275 -17.652 -16.549 1.00 89.75 421 ILE A N 1
ATOM 3499 C CA . ILE A 1 421 ? 23.295 -16.637 -16.268 1.00 89.75 421 ILE A CA 1
ATOM 3500 C C . ILE A 1 421 ? 23.887 -16.233 -17.617 1.00 89.75 421 ILE A C 1
ATOM 3502 O O . ILE A 1 421 ? 24.135 -17.097 -18.454 1.00 89.75 421 ILE A O 1
ATOM 3506 N N . MET A 1 422 ? 24.053 -14.932 -17.849 1.00 91.19 422 MET A N 1
ATOM 3507 C CA . MET A 1 422 ? 24.601 -14.424 -19.108 1.00 91.19 422 MET A CA 1
ATOM 3508 C C . MET A 1 422 ? 26.110 -14.658 -19.219 1.00 91.19 422 MET A C 1
ATOM 3510 O O . MET A 1 422 ? 26.804 -14.818 -18.214 1.00 91.19 422 MET A O 1
ATOM 3514 N N . ASP A 1 423 ? 26.626 -14.622 -20.446 1.00 91.50 423 ASP A N 1
ATOM 3515 C CA . ASP A 1 423 ? 28.052 -14.794 -20.711 1.00 91.50 423 ASP A CA 1
ATOM 3516 C C . ASP A 1 423 ? 28.910 -13.732 -20.013 1.00 91.50 423 ASP A C 1
ATOM 3518 O O . ASP A 1 423 ? 28.491 -12.592 -19.774 1.00 91.50 423 ASP A O 1
ATOM 3522 N N . LYS A 1 424 ? 30.163 -14.099 -19.718 1.00 91.75 424 LYS A N 1
ATOM 3523 C CA . LYS A 1 424 ? 31.111 -13.261 -18.966 1.00 91.75 424 LYS A CA 1
ATOM 3524 C C . LYS A 1 424 ? 31.326 -11.885 -19.608 1.00 91.75 424 LYS A C 1
ATOM 3526 O O . LYS A 1 424 ? 31.482 -10.898 -18.890 1.00 91.75 424 LYS A O 1
ATOM 3531 N N . GLU A 1 425 ? 31.297 -11.800 -20.937 1.00 91.62 425 GLU A N 1
ATOM 3532 C CA . GLU A 1 425 ? 31.401 -10.537 -21.678 1.00 91.62 425 GLU A CA 1
ATOM 3533 C C . GLU A 1 425 ? 30.219 -9.608 -21.397 1.00 91.62 425 GLU A C 1
ATOM 3535 O O . GLU A 1 425 ? 30.402 -8.427 -21.087 1.00 91.62 425 GLU A O 1
ATOM 3540 N N . ILE A 1 426 ? 29.001 -10.153 -21.420 1.00 88.81 426 ILE A N 1
ATOM 3541 C CA . ILE A 1 426 ? 27.784 -9.386 -21.170 1.00 88.81 426 ILE A CA 1
ATOM 3542 C C . ILE A 1 426 ? 27.731 -8.954 -19.703 1.00 88.81 426 ILE A C 1
ATOM 3544 O O . ILE A 1 426 ? 27.435 -7.791 -19.422 1.00 88.81 426 ILE A O 1
ATOM 3548 N N . ILE A 1 427 ? 28.126 -9.824 -18.771 1.00 91.62 427 ILE A N 1
ATOM 3549 C CA . ILE A 1 427 ? 28.262 -9.475 -17.350 1.00 91.62 427 ILE A CA 1
ATOM 3550 C C . ILE A 1 427 ? 29.286 -8.348 -17.156 1.00 91.62 427 ILE A C 1
ATOM 3552 O O . ILE A 1 427 ? 29.015 -7.389 -16.432 1.00 91.62 427 ILE A O 1
ATOM 3556 N N . ASN A 1 428 ? 30.441 -8.404 -17.824 1.00 93.06 428 ASN A N 1
ATOM 3557 C CA . ASN A 1 428 ? 31.440 -7.336 -17.754 1.00 93.06 428 ASN A CA 1
ATOM 3558 C C . ASN A 1 428 ? 30.911 -6.013 -18.326 1.00 93.06 428 ASN A C 1
ATOM 3560 O O . ASN A 1 428 ? 31.088 -4.965 -17.699 1.00 93.06 428 ASN A O 1
ATOM 3564 N N . SER A 1 429 ? 30.207 -6.054 -19.460 1.00 89.69 429 SER A N 1
ATOM 3565 C CA . SER A 1 429 ? 29.552 -4.873 -20.037 1.00 89.69 429 SER A CA 1
ATOM 3566 C C . SER A 1 429 ? 28.478 -4.297 -19.100 1.00 89.69 429 SER A C 1
ATOM 3568 O O . SER A 1 429 ? 28.360 -3.079 -18.941 1.00 89.69 429 SER A O 1
ATOM 3570 N N . THR A 1 430 ? 27.756 -5.162 -18.386 1.00 90.12 430 THR A N 1
ATOM 3571 C CA . THR A 1 430 ? 26.748 -4.784 -17.389 1.00 90.12 430 THR A CA 1
ATOM 3572 C C . THR A 1 430 ? 27.401 -4.143 -16.168 1.00 90.12 430 THR A C 1
ATOM 3574 O O . THR A 1 430 ? 26.966 -3.083 -15.723 1.00 90.12 430 THR A O 1
ATOM 3577 N N . ASN A 1 431 ? 28.510 -4.700 -15.675 1.00 93.44 431 ASN A N 1
ATOM 3578 C CA . ASN A 1 431 ? 29.294 -4.111 -14.587 1.00 93.44 431 ASN A CA 1
ATOM 3579 C C . ASN A 1 431 ? 29.818 -2.712 -14.957 1.00 93.44 431 ASN A C 1
ATOM 3581 O O . ASN A 1 431 ? 29.769 -1.795 -14.136 1.00 93.44 431 ASN A O 1
ATOM 3585 N N . GLN A 1 432 ? 30.289 -2.516 -16.194 1.00 92.19 432 GLN A N 1
ATOM 3586 C CA . GLN A 1 432 ? 30.682 -1.192 -16.692 1.00 92.19 432 GLN A CA 1
ATOM 3587 C C . GLN A 1 432 ? 29.487 -0.236 -16.784 1.00 92.19 432 GLN A C 1
ATOM 3589 O O . GLN A 1 432 ? 29.595 0.927 -16.396 1.00 92.19 432 GLN A O 1
ATOM 3594 N N . SER A 1 433 ? 28.338 -0.730 -17.244 1.00 90.94 433 SER A N 1
ATOM 3595 C CA . SER A 1 433 ? 27.093 0.039 -17.300 1.00 90.94 433 SER A CA 1
ATOM 3596 C C . SER A 1 433 ? 26.671 0.508 -15.906 1.00 90.94 433 SER A C 1
ATOM 3598 O O . SER A 1 433 ? 26.374 1.683 -15.721 1.00 90.94 433 SER A O 1
ATOM 3600 N N . ILE A 1 434 ? 26.759 -0.355 -14.890 1.00 91.75 434 ILE A N 1
ATOM 3601 C CA . ILE A 1 434 ? 26.473 -0.003 -13.491 1.00 91.75 434 ILE A CA 1
ATOM 3602 C C . ILE A 1 434 ? 27.455 1.036 -12.954 1.00 91.75 434 ILE A C 1
ATOM 3604 O O . ILE A 1 434 ? 27.029 1.984 -12.298 1.00 91.75 434 ILE A O 1
ATOM 3608 N N . LYS A 1 435 ? 28.752 0.928 -13.270 1.00 93.25 435 LYS A N 1
ATOM 3609 C CA . LYS A 1 435 ? 29.722 1.979 -12.917 1.00 93.25 435 LYS A CA 1
ATOM 3610 C C . LYS A 1 435 ? 29.320 3.337 -13.503 1.00 93.25 435 LYS A C 1
ATOM 3612 O O . LYS A 1 435 ? 29.411 4.338 -12.802 1.00 93.25 435 LYS A O 1
ATOM 3617 N N . ARG A 1 436 ? 28.813 3.371 -14.742 1.00 91.69 436 ARG A N 1
ATOM 3618 C CA . ARG A 1 436 ? 28.289 4.600 -15.369 1.00 91.69 436 ARG A CA 1
ATOM 3619 C C . ARG A 1 436 ? 27.010 5.110 -14.701 1.00 91.69 436 ARG A C 1
ATOM 3621 O O . ARG A 1 436 ? 26.863 6.313 -14.564 1.00 91.69 436 ARG A O 1
ATOM 3628 N N . ILE A 1 437 ? 26.130 4.228 -14.218 1.00 91.25 437 ILE A N 1
ATOM 3629 C CA . ILE A 1 437 ? 24.947 4.628 -13.426 1.00 91.25 437 ILE A CA 1
ATOM 3630 C C . ILE A 1 437 ? 25.365 5.380 -12.152 1.00 91.25 437 ILE A C 1
ATOM 3632 O O . ILE A 1 437 ? 24.704 6.337 -11.755 1.00 91.25 437 ILE A O 1
ATOM 3636 N N . PHE A 1 438 ? 26.469 4.982 -11.515 1.00 90.44 438 PHE A N 1
ATOM 3637 C CA . PHE A 1 438 ? 26.995 5.691 -10.344 1.00 90.44 438 PHE A CA 1
ATOM 3638 C C . PHE A 1 438 ? 27.748 6.987 -10.688 1.00 90.44 438 PHE A C 1
ATOM 3640 O O . PHE A 1 438 ? 27.901 7.839 -9.812 1.00 90.44 438 PHE A O 1
ATOM 3647 N N . ASN A 1 439 ? 28.173 7.174 -11.941 1.00 91.50 439 ASN A N 1
ATOM 3648 C CA . ASN A 1 439 ? 28.762 8.422 -12.424 1.00 91.50 439 ASN A CA 1
ATOM 3649 C C . ASN A 1 439 ? 27.654 9.427 -12.786 1.00 91.50 439 ASN A C 1
ATOM 3651 O O . ASN A 1 439 ? 27.311 9.618 -13.951 1.00 91.50 439 ASN A O 1
ATOM 3655 N N . ILE A 1 440 ? 27.032 10.009 -11.759 1.00 87.00 440 ILE A N 1
ATOM 3656 C CA . ILE A 1 440 ? 25.841 10.854 -11.904 1.00 87.00 440 ILE A CA 1
ATOM 3657 C C . ILE A 1 440 ? 26.157 12.126 -12.705 1.00 87.00 440 ILE A C 1
ATOM 3659 O O . ILE A 1 440 ? 26.997 12.933 -12.305 1.00 87.00 440 ILE A O 1
ATOM 3663 N N . ASP A 1 441 ? 25.407 12.354 -13.788 1.00 85.00 441 ASP A N 1
ATOM 3664 C CA . ASP A 1 441 ? 25.423 13.625 -14.517 1.00 85.00 441 ASP A CA 1
ATOM 3665 C C . ASP A 1 441 ? 24.686 14.716 -13.723 1.00 85.00 441 ASP A C 1
ATOM 3667 O O . ASP A 1 441 ? 23.473 14.917 -13.850 1.00 85.00 441 ASP A O 1
ATOM 3671 N N . TRP A 1 442 ? 25.436 15.451 -12.903 1.00 86.50 442 TRP A N 1
ATOM 3672 C CA . TRP A 1 442 ? 24.913 16.536 -12.074 1.00 86.50 442 TRP A CA 1
ATOM 3673 C C . TRP A 1 442 ? 24.252 17.666 -12.874 1.00 86.50 442 TRP A C 1
ATOM 3675 O O . TRP A 1 442 ? 23.386 18.352 -12.330 1.00 86.50 442 TRP A O 1
ATOM 3685 N N . LYS A 1 443 ? 24.608 17.867 -14.153 1.00 85.62 443 LYS A N 1
ATOM 3686 C CA . LYS A 1 443 ? 24.002 18.925 -14.980 1.00 85.62 443 LYS A CA 1
ATOM 3687 C C . LYS A 1 443 ? 22.550 18.594 -15.309 1.00 85.62 443 LYS A C 1
ATOM 3689 O O . LYS A 1 443 ? 21.682 19.456 -15.169 1.00 85.62 443 LYS A O 1
ATOM 3694 N N . SER A 1 444 ? 22.276 17.332 -15.644 1.00 83.81 444 SER A N 1
ATOM 3695 C CA . SER A 1 444 ? 20.925 16.843 -15.955 1.00 83.81 444 SER A CA 1
ATOM 3696 C C . SER A 1 444 ? 19.927 16.978 -14.792 1.00 83.81 444 SER A C 1
ATOM 3698 O O . SER A 1 444 ? 18.714 17.024 -15.012 1.00 83.81 444 SER A O 1
ATOM 3700 N N . LEU A 1 445 ? 20.413 17.092 -13.546 1.00 83.75 445 LEU A N 1
ATOM 3701 C CA . LEU A 1 445 ? 19.548 17.296 -12.381 1.00 83.75 445 LEU A CA 1
ATOM 3702 C C . LEU A 1 445 ? 18.795 18.630 -12.446 1.00 83.75 445 LEU A C 1
ATOM 3704 O O . LEU A 1 445 ? 17.608 18.680 -12.117 1.00 83.75 445 LEU A O 1
ATOM 3708 N N . PHE A 1 446 ? 19.481 19.691 -12.876 1.00 83.88 446 PHE A N 1
ATOM 3709 C CA . PHE A 1 446 ? 18.982 21.065 -12.802 1.00 83.88 446 PHE A CA 1
ATOM 3710 C C . PHE A 1 446 ? 18.626 21.654 -14.167 1.00 83.88 446 PHE A C 1
ATOM 3712 O O . PHE A 1 446 ? 17.701 22.460 -14.247 1.00 83.88 446 PHE A O 1
ATOM 3719 N N . MET A 1 447 ? 19.318 21.252 -15.235 1.00 79.81 447 MET A N 1
ATOM 3720 C CA . MET A 1 447 ? 19.207 21.869 -16.558 1.00 79.81 447 MET A CA 1
ATOM 3721 C C . MET A 1 447 ? 18.844 20.851 -17.640 1.00 79.81 447 MET A C 1
ATOM 3723 O O . MET A 1 447 ? 19.174 19.668 -17.546 1.00 79.81 447 MET A O 1
ATOM 3727 N N . GLN A 1 448 ? 18.171 21.337 -18.685 1.00 79.50 448 GLN A N 1
ATOM 3728 C CA . GLN A 1 448 ? 18.022 20.603 -19.940 1.00 79.50 448 GLN A CA 1
ATOM 3729 C C . GLN A 1 448 ? 19.381 20.531 -20.646 1.00 79.50 448 GLN A C 1
ATOM 3731 O O . GLN A 1 448 ? 20.197 21.449 -20.542 1.00 79.50 448 GLN A O 1
ATOM 3736 N N . THR A 1 449 ? 19.637 19.437 -21.356 1.00 71.75 449 THR A N 1
ATOM 3737 C CA . THR A 1 449 ? 20.850 19.263 -22.169 1.00 71.75 449 THR A CA 1
ATOM 3738 C C . THR A 1 449 ? 20.462 18.749 -23.552 1.00 71.75 449 THR A C 1
ATOM 3740 O O . THR A 1 449 ? 19.350 18.267 -23.736 1.00 71.75 449 THR A O 1
ATOM 3743 N N . ASN A 1 450 ? 21.377 18.760 -24.526 1.00 68.94 450 ASN A N 1
ATOM 3744 C CA . ASN A 1 450 ? 21.087 18.259 -25.881 1.00 68.94 450 ASN A CA 1
ATOM 3745 C C . ASN A 1 450 ? 20.602 16.793 -25.907 1.00 68.94 450 ASN A C 1
ATOM 3747 O O . ASN A 1 450 ? 19.947 16.383 -26.858 1.00 68.94 450 ASN A O 1
ATOM 3751 N N . LYS A 1 451 ? 20.921 16.001 -24.872 1.00 66.75 451 LYS A N 1
ATOM 3752 C CA . LYS A 1 451 ? 20.463 14.609 -24.716 1.00 66.75 451 LYS A CA 1
ATOM 3753 C C . LYS A 1 451 ? 19.226 14.472 -23.820 1.00 66.75 451 LYS A C 1
ATOM 3755 O O . LYS A 1 451 ? 18.592 13.425 -23.824 1.00 66.75 451 LYS A O 1
ATOM 3760 N N . VAL A 1 452 ? 18.898 15.489 -23.022 1.00 74.56 452 VAL A N 1
ATOM 3761 C CA . VAL A 1 452 ? 17.891 15.424 -21.953 1.00 74.56 452 VAL A CA 1
ATOM 3762 C C . VAL A 1 452 ? 16.890 16.563 -22.122 1.00 74.56 452 VAL A C 1
ATOM 3764 O O . VAL A 1 452 ? 17.203 17.719 -21.842 1.00 74.56 452 VAL A O 1
ATOM 3767 N N . SER A 1 453 ? 15.665 16.223 -22.528 1.00 71.94 453 SER A N 1
ATOM 3768 C CA . SER A 1 453 ? 14.593 17.192 -22.798 1.00 71.94 453 SER A CA 1
ATOM 3769 C C . SER A 1 453 ? 14.026 17.868 -21.544 1.00 71.94 453 SER A C 1
ATOM 3771 O O . SER A 1 453 ? 13.503 18.975 -21.629 1.00 71.94 453 SER A O 1
ATOM 3773 N N . HIS A 1 454 ? 14.143 17.244 -20.368 1.00 82.56 454 HIS A N 1
ATOM 3774 C CA . HIS A 1 454 ? 13.607 17.762 -19.105 1.00 82.56 454 HIS A CA 1
ATOM 3775 C C . HIS A 1 454 ? 14.597 17.550 -17.960 1.00 82.56 454 HIS A C 1
ATOM 3777 O O . HIS A 1 454 ? 15.158 16.464 -17.820 1.00 82.56 454 HIS A O 1
ATOM 3783 N N . SER A 1 455 ? 14.782 18.559 -17.103 1.00 88.50 455 SER A N 1
ATOM 3784 C CA . SER A 1 455 ? 15.609 18.401 -15.901 1.00 88.50 455 SER A CA 1
ATOM 3785 C C . SER A 1 455 ? 14.971 17.402 -14.934 1.00 88.50 455 SER A C 1
ATOM 3787 O O . SER A 1 455 ? 13.742 17.320 -14.832 1.00 88.50 455 SER A O 1
ATOM 3789 N N . VAL A 1 456 ? 15.779 16.667 -14.167 1.00 88.94 456 VAL A N 1
ATOM 3790 C CA . VAL A 1 456 ? 15.254 15.681 -13.200 1.00 88.94 456 VAL A CA 1
ATOM 3791 C C . VAL A 1 456 ? 14.302 16.331 -12.190 1.00 88.94 456 VAL A C 1
ATOM 3793 O O . VAL A 1 456 ? 13.281 15.741 -11.843 1.00 88.94 456 VAL A O 1
ATOM 3796 N N . ILE A 1 457 ? 14.577 17.566 -11.760 1.00 89.50 457 ILE A N 1
ATOM 3797 C CA . ILE A 1 457 ? 13.684 18.308 -10.857 1.00 89.50 457 ILE A CA 1
ATOM 3798 C C . ILE A 1 457 ? 12.315 18.555 -11.498 1.00 89.50 457 ILE A C 1
ATOM 3800 O O . ILE A 1 457 ? 11.299 18.340 -10.838 1.00 89.50 457 ILE A O 1
ATOM 3804 N N . SER A 1 458 ? 12.269 18.958 -12.772 1.00 90.06 458 SER A N 1
ATOM 3805 C CA . SER A 1 458 ? 10.995 19.166 -13.474 1.00 90.06 458 SER A CA 1
ATOM 3806 C C . SER A 1 458 ? 10.177 17.873 -13.563 1.00 90.06 458 SER A C 1
ATOM 3808 O O . SER A 1 458 ? 8.992 17.876 -13.240 1.00 90.06 458 SER A O 1
ATOM 3810 N N . LEU A 1 459 ? 10.832 16.742 -13.847 1.00 90.62 459 LEU A N 1
ATOM 3811 C CA . LEU A 1 459 ? 10.195 15.423 -13.901 1.00 90.62 459 LEU A CA 1
ATOM 3812 C C . LEU A 1 459 ? 9.665 14.976 -12.535 1.00 90.62 459 LEU A C 1
ATOM 3814 O O . LEU A 1 459 ? 8.587 14.388 -12.439 1.00 90.62 459 LEU A O 1
ATOM 3818 N N . ILE A 1 460 ? 10.394 15.268 -11.456 1.00 91.31 460 ILE A N 1
ATOM 3819 C CA . ILE A 1 460 ? 9.941 15.000 -10.086 1.00 91.31 460 ILE A CA 1
ATOM 3820 C C . ILE A 1 460 ? 8.723 15.862 -9.737 1.00 91.31 460 ILE A C 1
ATOM 3822 O O . ILE A 1 460 ? 7.781 15.352 -9.130 1.00 91.31 460 ILE A O 1
ATOM 3826 N N . ILE A 1 461 ? 8.714 17.141 -10.126 1.00 91.56 461 ILE A N 1
ATOM 3827 C CA . ILE A 1 461 ? 7.583 18.054 -9.906 1.00 91.56 461 ILE A CA 1
ATOM 3828 C C . ILE A 1 461 ? 6.345 17.587 -10.683 1.00 91.56 461 ILE A C 1
ATOM 3830 O O . ILE A 1 461 ? 5.253 17.551 -10.118 1.00 91.56 461 ILE A O 1
ATOM 3834 N N . GLU A 1 462 ? 6.501 17.162 -11.935 1.00 91.62 462 GLU A N 1
ATOM 3835 C CA . GLU A 1 462 ? 5.407 16.594 -12.730 1.00 91.62 462 GLU A CA 1
ATOM 3836 C C . GLU A 1 462 ? 4.874 15.292 -12.106 1.00 91.62 462 GLU A C 1
ATOM 3838 O O . GLU A 1 462 ? 3.664 15.093 -11.967 1.00 91.62 462 GLU A O 1
ATOM 3843 N N . THR A 1 463 ? 5.774 14.425 -11.634 1.00 92.25 463 THR A N 1
ATOM 3844 C CA . THR A 1 463 ? 5.429 13.173 -10.937 1.00 92.25 463 THR A CA 1
ATOM 3845 C C . THR A 1 463 ? 4.674 13.452 -9.634 1.00 92.25 463 THR A C 1
ATOM 3847 O O . THR A 1 463 ? 3.672 12.801 -9.329 1.00 92.25 463 THR A O 1
ATOM 3850 N N . LEU A 1 464 ? 5.113 14.454 -8.869 1.00 92.25 464 LEU A N 1
ATOM 3851 C CA . LEU A 1 464 ? 4.424 14.948 -7.678 1.00 92.25 464 LEU A CA 1
ATOM 3852 C C . LEU A 1 464 ? 3.026 15.457 -8.008 1.00 92.25 464 LEU A C 1
ATOM 3854 O O . LEU A 1 464 ? 2.074 15.057 -7.344 1.00 92.25 464 LEU A O 1
ATOM 3858 N N . ALA A 1 465 ? 2.903 16.320 -9.016 1.00 92.94 465 ALA A N 1
ATOM 3859 C CA . ALA A 1 465 ? 1.629 16.887 -9.437 1.00 92.94 465 ALA A CA 1
ATOM 3860 C C . ALA A 1 465 ? 0.653 15.777 -9.862 1.00 92.94 465 ALA A C 1
ATOM 3862 O O . ALA A 1 465 ? -0.486 15.728 -9.392 1.00 92.94 465 ALA A O 1
ATOM 3863 N N . THR A 1 466 ? 1.140 14.806 -10.637 1.00 93.50 466 THR A N 1
ATOM 3864 C CA . THR A 1 466 ? 0.392 13.607 -11.042 1.00 93.50 466 THR A CA 1
ATOM 3865 C C . THR A 1 466 ? -0.105 12.816 -9.829 1.00 93.50 466 THR A C 1
ATOM 3867 O O . THR A 1 466 ? -1.285 12.458 -9.747 1.00 93.50 466 THR A O 1
ATOM 3870 N N . ALA A 1 467 ? 0.770 12.579 -8.845 1.00 93.75 467 ALA A N 1
ATOM 3871 C CA . ALA A 1 467 ? 0.420 11.874 -7.618 1.00 93.75 467 ALA A CA 1
ATOM 3872 C C . ALA A 1 467 ? -0.574 12.664 -6.750 1.00 93.75 467 ALA A C 1
ATOM 3874 O O . ALA A 1 467 ? -1.498 12.063 -6.199 1.00 93.75 467 ALA A O 1
ATOM 3875 N N . VAL A 1 468 ? -0.426 13.988 -6.628 1.00 93.56 468 VAL A N 1
ATOM 3876 C CA . VAL A 1 468 ? -1.344 14.859 -5.873 1.00 93.56 468 VAL A CA 1
ATOM 3877 C C . VAL A 1 468 ? -2.734 14.839 -6.505 1.00 93.56 468 VAL A C 1
ATOM 3879 O O . VAL A 1 468 ? -3.701 14.559 -5.795 1.00 93.56 468 VAL A O 1
ATOM 3882 N N . LEU A 1 469 ? -2.840 15.057 -7.821 1.00 94.12 469 LEU A N 1
ATOM 3883 C CA . LEU A 1 469 ? -4.119 15.021 -8.540 1.00 94.12 469 LEU A CA 1
ATOM 3884 C C . LEU A 1 469 ? -4.805 13.667 -8.409 1.00 94.12 469 LEU A C 1
ATOM 3886 O O . LEU A 1 469 ? -5.960 13.600 -7.984 1.00 94.12 469 LEU A O 1
ATOM 3890 N N . GLY A 1 470 ? -4.087 12.583 -8.717 1.00 95.00 470 GLY A N 1
ATOM 3891 C CA . GLY A 1 470 ? -4.647 11.238 -8.648 1.00 95.00 470 GLY A CA 1
ATOM 3892 C C . GLY A 1 470 ? -5.084 10.875 -7.230 1.00 95.00 470 GLY A C 1
ATOM 3893 O O . GLY A 1 470 ? -6.174 10.337 -7.024 1.00 95.00 470 GLY A O 1
ATOM 3894 N N . THR A 1 471 ? -4.289 11.244 -6.220 1.00 95.56 471 THR A N 1
ATOM 3895 C CA . THR A 1 471 ? -4.670 11.022 -4.819 1.00 95.56 471 THR A CA 1
ATOM 3896 C C . THR A 1 471 ? -5.911 11.823 -4.447 1.00 95.56 471 THR A C 1
ATOM 3898 O O . THR A 1 471 ? -6.807 11.289 -3.797 1.00 95.56 471 THR A O 1
ATOM 3901 N N . PHE A 1 472 ? -5.988 13.091 -4.847 1.00 94.56 472 PHE A N 1
ATOM 3902 C CA . PHE A 1 472 ? -7.113 13.956 -4.520 1.00 94.56 472 PHE A CA 1
ATOM 3903 C C . PHE A 1 472 ? -8.418 13.435 -5.131 1.00 94.56 472 PHE A C 1
ATOM 3905 O O . PHE A 1 472 ? -9.346 13.125 -4.382 1.00 94.56 472 PHE A O 1
ATOM 3912 N N . ILE A 1 473 ? -8.455 13.233 -6.454 1.00 94.88 473 ILE A N 1
ATOM 3913 C CA . ILE A 1 473 ? -9.636 12.729 -7.174 1.00 94.88 473 ILE A CA 1
ATOM 3914 C C . ILE A 1 473 ? -10.056 11.365 -6.611 1.00 94.88 473 ILE A C 1
ATOM 3916 O O . ILE A 1 473 ? -11.217 11.161 -6.250 1.00 94.88 473 ILE A O 1
ATOM 3920 N N . GLY A 1 474 ? -9.101 10.442 -6.457 1.00 96.38 474 GLY A N 1
ATOM 3921 C CA . GLY A 1 474 ? -9.379 9.108 -5.933 1.00 96.38 474 GLY A CA 1
ATOM 3922 C C . GLY A 1 474 ? -9.848 9.110 -4.477 1.00 96.38 474 GLY A C 1
ATOM 3923 O O . GLY A 1 474 ? -10.738 8.341 -4.121 1.00 96.38 474 GLY A O 1
ATOM 3924 N N . SER A 1 475 ? -9.289 9.975 -3.624 1.00 95.88 475 SER A N 1
ATOM 3925 C CA . SER A 1 475 ? -9.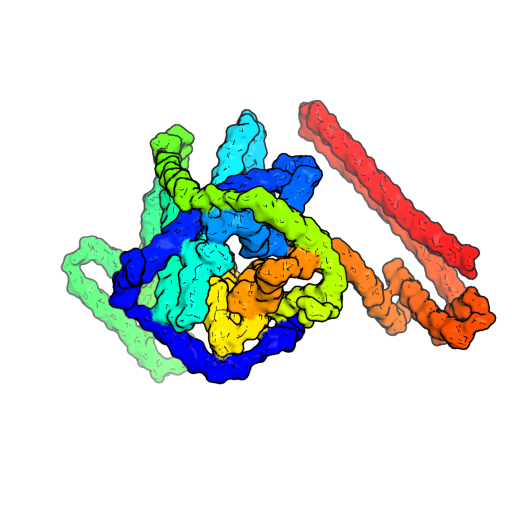685 10.078 -2.213 1.00 95.88 475 SER A CA 1
ATOM 3926 C C . SER A 1 475 ? -11.073 10.687 -2.031 1.00 95.88 475 SER A C 1
ATOM 3928 O O . SER A 1 475 ? -11.817 10.227 -1.164 1.00 95.88 475 SER A O 1
ATOM 3930 N N . LEU A 1 476 ? -11.447 11.654 -2.876 1.00 94.94 476 LEU A N 1
ATOM 3931 C CA . LEU A 1 476 ? -12.784 12.237 -2.897 1.00 94.94 476 LEU A CA 1
ATOM 3932 C C . LEU A 1 476 ? -13.823 11.156 -3.221 1.00 94.94 476 LEU A C 1
ATOM 3934 O O . LEU A 1 476 ? -14.746 10.930 -2.437 1.00 94.94 476 LEU A O 1
ATOM 3938 N N . LEU A 1 477 ? -13.621 10.419 -4.318 1.00 96.06 477 LEU A N 1
ATOM 3939 C CA . LEU A 1 477 ? -14.502 9.318 -4.717 1.00 96.06 477 LEU A CA 1
ATOM 3940 C C . LEU A 1 477 ? -14.529 8.197 -3.665 1.00 96.06 477 LEU A C 1
ATOM 3942 O O . LEU A 1 477 ? -15.598 7.700 -3.308 1.00 96.06 477 LEU A O 1
ATOM 3946 N N . ALA A 1 478 ? -13.370 7.843 -3.099 1.00 96.50 478 ALA A N 1
ATOM 3947 C CA . ALA A 1 478 ? -13.270 6.845 -2.037 1.00 96.50 478 ALA A CA 1
ATOM 3948 C C . ALA A 1 478 ? -13.995 7.234 -0.751 1.00 96.50 478 ALA A C 1
ATOM 3950 O O . ALA A 1 478 ? -14.432 6.358 -0.004 1.00 96.50 478 ALA A O 1
ATOM 3951 N N . TYR A 1 479 ? -14.069 8.524 -0.426 1.00 94.50 479 TYR A N 1
ATOM 3952 C CA . TYR A 1 479 ? -14.786 8.986 0.756 1.00 94.50 479 TYR A CA 1
ATOM 3953 C C . TYR A 1 479 ? -16.287 8.722 0.602 1.00 94.50 479 TYR A C 1
ATOM 3955 O O . TYR A 1 479 ? -16.894 8.104 1.479 1.00 94.50 479 TYR A O 1
ATOM 3963 N N . PHE A 1 480 ? -16.859 9.086 -0.551 1.00 94.44 480 PHE A N 1
ATOM 3964 C CA . PHE A 1 480 ? -18.267 8.831 -0.864 1.00 94.44 480 PHE A CA 1
ATOM 3965 C C . PHE A 1 480 ? -18.584 7.335 -0.965 1.00 94.44 480 PHE A C 1
ATOM 3967 O O . PHE A 1 480 ? -19.516 6.859 -0.316 1.00 94.44 480 PHE A O 1
ATOM 3974 N N . LEU A 1 481 ? -17.786 6.561 -1.707 1.00 95.31 481 LEU A N 1
ATOM 3975 C CA . LEU A 1 481 ? -17.986 5.111 -1.816 1.00 95.31 481 LEU A CA 1
ATOM 3976 C C . LEU A 1 481 ? -17.750 4.387 -0.481 1.00 95.31 481 LEU A C 1
ATOM 3978 O O . LEU A 1 481 ? -18.435 3.411 -0.172 1.00 95.31 481 LEU A O 1
ATOM 3982 N N . GLY A 1 482 ? -16.817 4.866 0.346 1.00 94.94 482 GLY A N 1
ATOM 3983 C CA . GLY A 1 482 ? -16.579 4.352 1.698 1.00 94.94 482 GLY A CA 1
ATOM 3984 C C . GLY A 1 482 ? -17.796 4.536 2.601 1.00 94.94 482 GLY A C 1
ATOM 3985 O O . GLY A 1 482 ? -18.180 3.619 3.324 1.00 94.94 482 GLY A O 1
ATOM 3986 N N . LEU A 1 483 ? -18.444 5.697 2.502 1.00 93.81 483 LEU A N 1
ATOM 3987 C CA . LEU A 1 483 ? -19.663 6.016 3.238 1.00 93.81 483 LEU A CA 1
ATOM 3988 C C . LEU A 1 483 ? -20.836 5.137 2.781 1.00 93.81 483 LEU A C 1
ATOM 3990 O O . LEU A 1 483 ? -21.511 4.534 3.614 1.00 93.81 483 LEU A O 1
ATOM 3994 N N . LEU A 1 484 ? -21.028 4.997 1.465 1.00 95.00 484 LEU A N 1
ATOM 3995 C CA . LEU A 1 484 ? -22.087 4.170 0.871 1.00 95.00 484 LEU A CA 1
ATOM 3996 C C . LEU A 1 484 ? -21.875 2.665 1.072 1.00 95.00 484 LEU A C 1
ATOM 3998 O O . LEU A 1 484 ? -22.833 1.901 1.003 1.00 95.00 484 LEU A O 1
ATOM 4002 N N . SER A 1 485 ? -20.642 2.223 1.323 1.00 93.44 485 SER A N 1
ATOM 4003 C CA . SER A 1 485 ? -20.325 0.818 1.595 1.00 93.44 485 SER A CA 1
ATOM 4004 C C . SER A 1 485 ? -20.352 0.454 3.083 1.00 93.44 485 SER A C 1
ATOM 4006 O O . SER A 1 485 ? -20.188 -0.723 3.398 1.00 93.44 485 SER A O 1
ATOM 4008 N N . SER A 1 486 ? -20.576 1.404 3.998 1.00 93.50 486 SER A N 1
ATOM 4009 C CA . SER A 1 486 ? -20.644 1.155 5.447 1.00 93.50 486 SER A CA 1
ATOM 4010 C C . SER A 1 486 ? -22.074 0.846 5.899 1.00 93.50 486 SER A C 1
ATOM 4012 O O . SER A 1 486 ? -22.968 1.681 5.770 1.00 93.50 486 SER A O 1
ATOM 4014 N N . ASP A 1 487 ? -22.290 -0.330 6.492 1.00 89.00 487 ASP A N 1
ATOM 4015 C CA . ASP A 1 487 ? -23.591 -0.726 7.064 1.00 89.00 487 ASP A CA 1
ATOM 4016 C C . ASP A 1 487 ? -23.913 -0.039 8.404 1.00 89.00 487 ASP A C 1
ATOM 4018 O O . ASP A 1 487 ? -25.040 -0.137 8.892 1.00 89.00 487 ASP A O 1
ATOM 4022 N N . THR A 1 488 ? -22.958 0.707 8.969 1.00 87.06 488 THR A N 1
ATOM 4023 C CA . THR A 1 488 ? -23.180 1.590 10.123 1.00 87.06 488 THR A CA 1
ATOM 4024 C C . THR A 1 488 ? -23.812 2.925 9.717 1.00 87.06 488 THR A C 1
ATOM 4026 O O . THR A 1 488 ? -24.556 3.511 10.505 1.00 87.06 488 THR A O 1
ATOM 4029 N N . ILE A 1 489 ? -23.522 3.425 8.507 1.00 87.44 489 ILE A N 1
ATOM 4030 C CA . ILE A 1 489 ? -24.010 4.733 8.036 1.00 87.44 489 ILE A CA 1
ATOM 4031 C C . ILE A 1 489 ? -25.265 4.590 7.174 1.00 87.44 489 ILE A C 1
ATOM 4033 O O . ILE A 1 489 ? -26.231 5.328 7.380 1.00 87.44 489 ILE A O 1
ATOM 4037 N N . VAL A 1 490 ? -25.254 3.669 6.207 1.00 89.94 490 VAL A N 1
ATOM 4038 C CA . VAL A 1 490 ? -26.375 3.451 5.283 1.00 89.94 490 VAL A CA 1
ATOM 4039 C C . VAL A 1 490 ? -27.072 2.118 5.551 1.00 89.94 490 VAL A C 1
ATOM 4041 O O . VAL A 1 490 ? -26.583 1.268 6.289 1.00 89.94 490 VAL A O 1
ATOM 4044 N N . ASN A 1 491 ? -28.239 1.912 4.935 1.00 89.25 491 ASN A N 1
ATOM 4045 C CA . ASN A 1 491 ? -28.970 0.650 5.047 1.00 89.25 491 ASN A CA 1
ATOM 4046 C C . ASN A 1 491 ? -28.126 -0.531 4.522 1.00 89.25 491 ASN A C 1
ATOM 4048 O O . ASN A 1 491 ? -27.464 -0.422 3.489 1.00 89.25 491 ASN A O 1
ATOM 4052 N N . PHE A 1 492 ? -28.223 -1.683 5.189 1.00 88.56 492 PHE A N 1
ATOM 4053 C CA . PHE A 1 492 ? -27.498 -2.917 4.880 1.00 88.56 492 PHE A CA 1
ATOM 4054 C C . PHE A 1 492 ? -27.563 -3.327 3.397 1.00 88.56 492 PHE A C 1
ATOM 4056 O O . PHE A 1 492 ? -26.563 -3.784 2.847 1.00 88.56 492 PHE A O 1
ATOM 4063 N N . TYR A 1 493 ? -28.708 -3.147 2.726 1.00 92.56 493 TYR A N 1
ATOM 4064 C CA . TYR A 1 493 ? -28.843 -3.477 1.299 1.00 92.56 493 TYR A CA 1
ATOM 4065 C C . TYR A 1 493 ? -27.990 -2.572 0.402 1.00 92.56 493 TYR A C 1
ATOM 4067 O O . TYR A 1 493 ? -27.278 -3.073 -0.467 1.00 92.56 493 TYR A O 1
ATOM 4075 N N . VAL A 1 494 ? -28.014 -1.259 0.657 1.00 93.25 494 VAL A N 1
ATOM 4076 C CA . VAL A 1 494 ? -27.193 -0.273 -0.064 1.00 93.25 494 VAL A CA 1
ATOM 4077 C C . VAL A 1 494 ? -25.719 -0.570 0.184 1.00 93.25 494 VAL A C 1
ATOM 4079 O O . VAL A 1 494 ? -24.960 -0.737 -0.769 1.00 93.25 494 VAL A O 1
ATOM 4082 N N . ALA A 1 495 ? -25.346 -0.767 1.454 1.00 92.25 495 ALA A N 1
ATOM 4083 C CA . ALA A 1 495 ? -23.990 -1.140 1.829 1.00 92.25 495 ALA A CA 1
ATOM 4084 C C . ALA A 1 495 ? -23.521 -2.382 1.064 1.00 92.25 495 ALA A C 1
ATOM 4086 O O . ALA A 1 495 ? -22.435 -2.372 0.499 1.00 92.25 495 ALA A O 1
ATOM 4087 N N . LYS A 1 496 ? -24.338 -3.437 0.969 1.00 90.62 496 LYS A N 1
ATOM 4088 C CA . LYS A 1 496 ? -23.967 -4.676 0.270 1.00 90.62 496 LYS A CA 1
ATOM 4089 C C . LYS A 1 496 ? -23.715 -4.472 -1.229 1.00 90.62 496 LYS A C 1
ATOM 4091 O O . LYS A 1 496 ? -22.749 -5.033 -1.744 1.00 90.62 496 LYS A O 1
ATOM 4096 N N . ILE A 1 497 ? -24.531 -3.660 -1.906 1.00 93.75 497 ILE A N 1
ATOM 4097 C CA . ILE A 1 497 ? -24.348 -3.327 -3.330 1.00 93.75 497 ILE A CA 1
ATOM 4098 C C . ILE A 1 497 ? -23.018 -2.593 -3.532 1.00 93.75 497 ILE A C 1
ATOM 4100 O O . ILE A 1 497 ? -22.188 -3.023 -4.332 1.00 93.75 497 ILE A O 1
ATOM 4104 N N . PHE A 1 498 ? -22.755 -1.545 -2.749 1.00 93.00 498 PHE A N 1
ATOM 4105 C CA . PHE A 1 498 ? -21.500 -0.796 -2.854 1.00 93.00 498 PHE A CA 1
ATOM 4106 C C . PHE A 1 498 ? -20.282 -1.612 -2.389 1.00 93.00 498 PHE A C 1
ATOM 4108 O O . PHE A 1 498 ? -19.205 -1.495 -2.974 1.00 93.00 498 PHE A O 1
ATOM 4115 N N . LYS A 1 499 ? -20.429 -2.516 -1.407 1.00 88.31 499 LYS A N 1
ATOM 4116 C CA . LYS A 1 499 ? -19.391 -3.499 -1.038 1.00 88.31 499 LYS A CA 1
ATOM 4117 C C . LYS A 1 499 ? -19.037 -4.392 -2.238 1.00 88.31 499 LYS A C 1
ATOM 4119 O O . LYS A 1 499 ? -17.861 -4.644 -2.461 1.00 88.31 499 LYS A O 1
ATOM 4124 N N . PHE A 1 500 ? -20.014 -4.828 -3.033 1.00 84.81 500 PHE A N 1
ATOM 4125 C CA . PHE A 1 500 ? -19.757 -5.626 -4.237 1.00 84.81 500 PHE A CA 1
ATOM 4126 C C . PHE A 1 500 ? -19.067 -4.819 -5.349 1.00 84.81 500 PHE A C 1
ATOM 4128 O O . PHE A 1 500 ? -18.036 -5.248 -5.860 1.00 84.81 500 PHE A O 1
ATOM 4135 N N . ILE A 1 501 ? -19.564 -3.614 -5.655 1.00 87.25 501 ILE A N 1
ATOM 4136 C CA . ILE A 1 501 ? -18.957 -2.711 -6.655 1.00 87.25 501 ILE A CA 1
ATOM 4137 C C . ILE A 1 501 ? -17.485 -2.435 -6.320 1.00 87.25 501 ILE A C 1
ATOM 4139 O O . ILE A 1 501 ? -16.609 -2.490 -7.179 1.00 87.25 501 ILE A O 1
ATOM 4143 N N . THR A 1 502 ? -17.195 -2.179 -5.047 1.00 85.56 502 THR A N 1
ATOM 4144 C CA . THR A 1 502 ? -15.836 -1.853 -4.595 1.00 85.56 502 THR A CA 1
ATOM 4145 C C . THR A 1 502 ? -14.884 -3.044 -4.656 1.00 85.56 502 THR A C 1
ATOM 4147 O O . THR A 1 502 ? -13.700 -2.838 -4.909 1.00 85.56 502 THR A O 1
ATOM 4150 N N . ILE A 1 503 ? -15.371 -4.280 -4.500 1.00 82.62 503 ILE A N 1
ATOM 4151 C CA . ILE A 1 503 ? -14.569 -5.494 -4.731 1.00 82.62 503 ILE A CA 1
ATOM 4152 C C . ILE A 1 503 ? -14.162 -5.593 -6.207 1.00 82.62 503 ILE A C 1
ATOM 4154 O O . ILE A 1 503 ? -12.993 -5.842 -6.489 1.00 82.62 503 ILE A O 1
ATOM 4158 N N . ILE A 1 504 ? -15.081 -5.323 -7.141 1.00 82.31 504 ILE A N 1
ATOM 4159 C CA . ILE A 1 504 ? -14.787 -5.357 -8.584 1.00 82.31 504 ILE A CA 1
ATOM 4160 C C . ILE A 1 504 ? -13.720 -4.319 -8.950 1.00 82.31 504 ILE A C 1
ATOM 4162 O O . ILE A 1 504 ? -12.719 -4.660 -9.573 1.00 82.31 504 ILE A O 1
ATOM 4166 N N . ILE A 1 505 ? -13.896 -3.066 -8.516 1.00 84.69 505 ILE A N 1
ATOM 4167 C CA . ILE A 1 505 ? -12.942 -1.977 -8.794 1.00 84.69 505 ILE A CA 1
ATOM 4168 C C . ILE A 1 505 ? -11.547 -2.309 -8.234 1.00 84.69 505 ILE A C 1
ATOM 4170 O O . ILE A 1 505 ? -10.533 -1.985 -8.842 1.00 84.69 505 ILE A O 1
ATOM 4174 N N . ARG A 1 506 ? -11.470 -2.979 -7.079 1.00 82.31 506 ARG A N 1
ATOM 4175 C CA . ARG A 1 506 ? -10.197 -3.386 -6.457 1.00 82.31 506 ARG A CA 1
ATOM 4176 C C . ARG A 1 506 ? -9.486 -4.521 -7.172 1.00 82.31 506 ARG A C 1
ATOM 4178 O O . ARG A 1 506 ? -8.275 -4.656 -7.015 1.00 82.31 506 ARG A O 1
ATOM 4185 N N . ALA A 1 507 ? -10.223 -5.344 -7.903 1.00 78.56 507 ALA A N 1
ATOM 4186 C CA . ALA A 1 507 ? -9.647 -6.493 -8.572 1.00 78.56 507 ALA A CA 1
ATOM 4187 C C . ALA A 1 507 ? -8.818 -6.091 -9.806 1.00 78.56 507 ALA A C 1
ATOM 4189 O O . ALA A 1 507 ? -7.958 -6.862 -10.224 1.00 78.56 507 ALA A O 1
ATOM 4190 N N . VAL A 1 508 ? -9.022 -4.880 -10.343 1.00 81.75 508 VAL A N 1
ATOM 4191 C CA . VAL A 1 508 ? -8.291 -4.320 -11.490 1.00 81.75 508 VAL A CA 1
ATOM 4192 C C . VAL A 1 508 ? -7.033 -3.561 -11.019 1.00 81.75 508 VAL A C 1
ATOM 4194 O O . VAL A 1 508 ? -7.152 -2.529 -10.355 1.00 81.75 508 VAL A O 1
ATOM 4197 N N . PRO A 1 509 ? -5.812 -4.030 -11.346 1.00 81.75 509 PRO A N 1
ATOM 4198 C CA . PRO A 1 509 ? -4.578 -3.276 -11.120 1.00 81.75 509 PRO A CA 1
ATOM 4199 C C . PRO A 1 509 ? -4.570 -1.860 -11.721 1.00 81.75 509 PRO A C 1
ATOM 4201 O O . PRO A 1 509 ? -5.028 -1.649 -12.842 1.00 81.75 509 PRO A O 1
ATOM 4204 N N . THR A 1 510 ? -3.929 -0.906 -11.036 1.00 87.50 510 THR A N 1
ATOM 4205 C CA . THR A 1 510 ? -3.786 0.501 -11.468 1.00 87.50 510 THR A CA 1
ATOM 4206 C C . THR A 1 510 ? -3.202 0.652 -12.877 1.00 87.50 510 THR A C 1
ATOM 4208 O O . THR A 1 510 ? -3.649 1.485 -13.659 1.00 87.50 510 THR A O 1
ATOM 4211 N N . TYR A 1 511 ? -2.240 -0.200 -13.230 1.00 83.00 511 TYR A N 1
ATOM 4212 C CA . TYR A 1 511 ? -1.609 -0.240 -14.550 1.00 83.00 511 TYR A CA 1
ATOM 4213 C C . TYR A 1 511 ? -2.584 -0.504 -15.702 1.00 83.00 511 TYR A C 1
ATOM 4215 O O . TYR A 1 511 ? -2.418 0.027 -16.796 1.00 83.00 511 TYR A O 1
ATOM 4223 N N . ILE A 1 512 ? -3.643 -1.275 -15.456 1.00 81.62 512 ILE A N 1
ATOM 4224 C CA . ILE A 1 512 ? -4.672 -1.530 -16.466 1.00 81.62 512 ILE A CA 1
ATOM 4225 C C . ILE A 1 512 ? -5.433 -0.242 -16.767 1.00 81.62 512 ILE A C 1
ATOM 4227 O O . ILE A 1 512 ? -5.659 0.086 -17.929 1.00 81.62 512 ILE A O 1
ATOM 4231 N N . TYR A 1 513 ? -5.782 0.519 -15.725 1.00 88.81 513 TYR A N 1
ATOM 4232 C CA . TYR A 1 513 ? -6.403 1.829 -15.903 1.00 88.81 513 TYR A CA 1
ATOM 4233 C C . TYR A 1 513 ? -5.488 2.778 -16.681 1.00 88.81 513 TYR A C 1
ATOM 4235 O O . TYR A 1 513 ? -5.972 3.491 -17.555 1.00 88.81 513 TYR A O 1
ATOM 4243 N N . ALA A 1 514 ? -4.175 2.738 -16.429 1.00 89.56 514 ALA A N 1
ATOM 4244 C CA . ALA A 1 514 ? -3.198 3.516 -17.189 1.00 89.56 514 ALA A CA 1
ATOM 4245 C C . ALA A 1 514 ? -3.222 3.175 -18.682 1.00 89.56 514 ALA A C 1
ATOM 4247 O O . ALA A 1 514 ? -3.382 4.084 -19.489 1.00 89.56 514 ALA A O 1
ATOM 4248 N N . ILE A 1 515 ? -3.173 1.891 -19.056 1.00 82.81 515 ILE A N 1
ATOM 4249 C CA . ILE A 1 515 ? -3.282 1.475 -20.465 1.00 82.81 515 ILE A CA 1
ATOM 4250 C C . ILE A 1 515 ? -4.577 1.998 -21.093 1.00 82.81 515 ILE A C 1
ATOM 4252 O O . ILE A 1 515 ? -4.538 2.561 -22.183 1.00 82.81 515 ILE A O 1
ATOM 4256 N N . ILE A 1 516 ? -5.718 1.845 -20.412 1.00 84.62 516 ILE A N 1
ATOM 4257 C CA . ILE A 1 516 ? -7.020 2.281 -20.938 1.00 84.62 516 ILE A CA 1
ATOM 4258 C C . ILE A 1 516 ? -7.009 3.792 -21.214 1.00 84.62 516 ILE A C 1
ATOM 4260 O O . ILE A 1 516 ? -7.361 4.205 -22.323 1.00 84.62 516 ILE A O 1
ATOM 4264 N N . PHE A 1 517 ? -6.565 4.607 -20.251 1.00 88.94 517 PHE A N 1
ATOM 4265 C CA . PHE A 1 517 ? -6.535 6.065 -20.398 1.00 88.94 517 PHE A CA 1
ATOM 4266 C C . PHE A 1 517 ? -5.491 6.543 -21.414 1.00 88.94 517 PHE A C 1
ATOM 4268 O O . PHE A 1 517 ? -5.812 7.409 -22.228 1.00 88.94 517 PHE A O 1
ATOM 4275 N N . VAL A 1 518 ? -4.287 5.956 -21.430 1.00 87.12 518 VAL A N 1
ATOM 4276 C CA . VAL A 1 518 ? -3.244 6.251 -22.435 1.00 87.12 518 VAL A CA 1
ATOM 4277 C C . VAL A 1 518 ? -3.764 5.977 -23.835 1.00 87.12 518 VAL A C 1
ATOM 4279 O O . VAL A 1 518 ? -3.530 6.751 -24.756 1.00 87.12 518 VAL A O 1
ATOM 4282 N N . SER A 1 519 ? -4.524 4.899 -24.000 1.00 80.69 519 SER A N 1
ATOM 4283 C CA . SER A 1 519 ? -5.054 4.532 -25.302 1.00 80.69 519 SER A CA 1
ATOM 4284 C C . SER A 1 519 ? -5.986 5.630 -25.871 1.00 80.69 519 SER A C 1
ATOM 4286 O O . SER A 1 519 ? -5.989 5.866 -27.078 1.00 80.69 519 SER A O 1
ATOM 4288 N N . VAL A 1 520 ? -6.745 6.329 -25.023 1.00 82.56 520 VAL A N 1
ATOM 4289 C CA . VAL A 1 520 ? -7.779 7.300 -25.434 1.00 82.56 520 VAL A CA 1
ATOM 4290 C C . VAL A 1 520 ? -7.243 8.727 -25.520 1.00 82.56 520 VAL A C 1
ATOM 4292 O O . VAL A 1 520 ? -7.598 9.465 -26.439 1.00 82.56 520 VAL A O 1
ATOM 4295 N N . ILE A 1 521 ? -6.423 9.121 -24.548 1.00 86.19 521 ILE A N 1
ATOM 4296 C CA . ILE A 1 521 ? -5.904 10.489 -24.415 1.00 86.19 521 ILE A CA 1
ATOM 4297 C C . ILE A 1 521 ? -4.566 10.636 -25.154 1.00 86.19 521 ILE A C 1
ATOM 4299 O O . ILE A 1 521 ? -4.256 11.707 -25.656 1.00 86.19 521 ILE A O 1
ATOM 4303 N N . GLY A 1 522 ? -3.786 9.559 -25.263 1.00 84.06 522 GLY A N 1
ATOM 4304 C CA . GLY A 1 522 ? -2.378 9.601 -25.658 1.00 84.06 522 GLY A CA 1
ATOM 4305 C C . GLY A 1 522 ? -1.455 9.521 -24.443 1.00 84.06 522 GLY A C 1
ATOM 4306 O O . GLY A 1 522 ? -1.922 9.353 -23.319 1.00 84.06 522 GLY A O 1
ATOM 4307 N N . LEU A 1 523 ? -0.145 9.607 -24.674 1.00 86.19 523 LEU A N 1
ATOM 4308 C CA . LEU A 1 523 ? 0.900 9.558 -23.641 1.00 86.19 523 LEU A CA 1
ATOM 4309 C C . LEU A 1 523 ? 0.887 10.837 -22.785 1.00 86.19 523 LEU A C 1
ATOM 4311 O O . LEU A 1 523 ? 0.589 11.910 -23.300 1.00 86.19 523 LEU A O 1
ATOM 4315 N N . GLY A 1 524 ? 1.241 10.743 -21.499 1.00 88.38 524 GLY A N 1
ATOM 4316 C CA . GLY A 1 524 ? 1.391 11.931 -20.643 1.00 88.38 524 GLY A CA 1
ATOM 4317 C C . GLY A 1 524 ? 1.047 11.728 -19.161 1.00 88.38 524 GLY A C 1
ATOM 4318 O O . GLY A 1 524 ? 0.569 10.666 -18.773 1.00 88.38 524 GLY A O 1
ATOM 4319 N N . PRO A 1 525 ? 1.272 12.743 -18.308 1.00 90.94 525 PRO A N 1
ATOM 4320 C CA . PRO A 1 525 ? 1.001 12.668 -16.867 1.00 90.94 525 PRO A CA 1
ATOM 4321 C C . PRO A 1 525 ? -0.496 12.678 -16.518 1.00 90.94 525 PRO A C 1
ATOM 4323 O O . PRO A 1 525 ? -0.911 12.098 -15.511 1.00 90.94 525 PRO A O 1
ATOM 4326 N N . PHE A 1 526 ? -1.344 13.291 -17.353 1.00 91.50 526 PHE A N 1
ATOM 4327 C CA . PHE A 1 526 ? -2.774 13.426 -17.062 1.00 91.50 526 PHE A CA 1
ATOM 4328 C C . PHE A 1 526 ? -3.494 12.075 -16.986 1.00 91.50 526 PHE A C 1
ATOM 4330 O O . PHE A 1 526 ? -4.194 11.799 -16.008 1.00 91.50 526 PHE A O 1
ATOM 4337 N N . ASN A 1 527 ? -3.259 11.186 -17.952 1.00 90.75 527 ASN A N 1
ATOM 4338 C CA . ASN A 1 527 ? -3.807 9.826 -17.930 1.00 90.75 527 ASN A CA 1
ATOM 4339 C C . ASN A 1 527 ? -3.290 9.020 -16.704 1.00 90.75 527 ASN A C 1
ATOM 4341 O O . ASN A 1 527 ? -4.036 8.222 -16.131 1.00 90.75 527 ASN A O 1
ATOM 4345 N N . GLY A 1 528 ? -2.064 9.295 -16.236 1.00 92.50 528 GLY A N 1
ATOM 4346 C CA . GLY A 1 528 ? -1.449 8.697 -15.056 1.00 92.50 528 GLY A CA 1
ATOM 4347 C C . GLY A 1 528 ? -2.151 9.131 -13.783 1.00 92.50 528 GLY A C 1
ATOM 4348 O O . GLY A 1 528 ? -2.432 8.305 -12.914 1.00 92.50 528 GLY A O 1
ATOM 4349 N N . SER A 1 529 ? -2.533 10.407 -13.705 1.00 94.44 529 SER A N 1
ATOM 4350 C CA . SER A 1 529 ? -3.312 10.938 -12.587 1.00 94.44 529 SER A CA 1
ATOM 4351 C C . SER A 1 529 ? -4.688 10.263 -12.489 1.00 94.44 529 SER A C 1
ATOM 4353 O O . SER A 1 529 ? -5.103 9.873 -11.396 1.00 94.44 529 SER A O 1
ATOM 4355 N N . LEU A 1 530 ? -5.353 10.012 -13.623 1.00 93.25 530 LEU A N 1
ATOM 4356 C CA . LEU A 1 530 ? -6.635 9.299 -13.684 1.00 93.25 530 LEU A CA 1
ATOM 4357 C C . LEU A 1 530 ? -6.492 7.816 -13.318 1.00 93.25 530 LEU A C 1
ATOM 4359 O O . LEU A 1 530 ? -7.306 7.280 -12.561 1.00 93.25 530 LEU A O 1
ATOM 4363 N N . ALA A 1 531 ? -5.435 7.154 -13.793 1.00 93.50 531 ALA A N 1
ATOM 4364 C CA . ALA A 1 531 ? -5.141 5.774 -13.421 1.00 93.50 531 ALA A CA 1
ATOM 4365 C C . ALA A 1 531 ? -4.908 5.640 -11.910 1.00 93.50 531 ALA A C 1
ATOM 4367 O O . ALA A 1 531 ? -5.525 4.803 -11.245 1.00 93.50 531 ALA A O 1
ATOM 4368 N N . ILE A 1 532 ? -4.084 6.525 -11.344 1.00 94.75 532 ILE A N 1
ATOM 4369 C CA . ILE A 1 532 ? -3.828 6.598 -9.904 1.00 94.75 532 ILE A CA 1
ATOM 4370 C C . ILE A 1 532 ? -5.098 6.928 -9.130 1.00 94.75 532 ILE A C 1
ATOM 4372 O O . ILE A 1 532 ? -5.287 6.386 -8.039 1.00 94.75 532 ILE A O 1
ATOM 4376 N N . ALA A 1 533 ? -5.987 7.769 -9.664 1.00 95.56 533 ALA A N 1
ATOM 4377 C CA . ALA A 1 533 ? -7.273 8.051 -9.038 1.00 95.56 533 ALA A CA 1
ATOM 4378 C C . ALA A 1 533 ? -8.114 6.779 -8.885 1.00 95.56 533 ALA A C 1
ATOM 4380 O O . ALA A 1 533 ? -8.624 6.527 -7.792 1.00 95.56 533 ALA A O 1
ATOM 4381 N N . MET A 1 534 ? -8.176 5.928 -9.914 1.00 94.62 534 MET A N 1
ATOM 4382 C CA . MET A 1 534 ? -8.870 4.635 -9.841 1.00 94.62 534 MET A CA 1
ATOM 4383 C C . MET A 1 534 ? -8.232 3.688 -8.811 1.00 94.62 534 MET A C 1
ATOM 4385 O O . MET A 1 534 ? -8.932 3.133 -7.958 1.00 94.62 534 MET A O 1
ATOM 4389 N N . GLY A 1 535 ? -6.900 3.556 -8.814 1.00 91.81 535 GLY A N 1
ATOM 4390 C CA . GLY A 1 535 ? -6.175 2.737 -7.829 1.00 91.81 535 GLY A CA 1
ATOM 4391 C C . GLY A 1 535 ? -6.328 3.248 -6.387 1.00 91.81 535 GLY A C 1
ATOM 4392 O O . GLY A 1 535 ? -6.525 2.482 -5.442 1.00 91.81 535 GLY A O 1
ATOM 4393 N N . THR A 1 536 ? -6.324 4.567 -6.207 1.00 95.19 536 THR A N 1
ATOM 4394 C CA . THR A 1 536 ? -6.556 5.236 -4.919 1.00 95.19 536 THR A CA 1
ATOM 4395 C C . THR A 1 536 ? -7.977 5.021 -4.429 1.00 95.19 536 THR A C 1
ATOM 4397 O O . THR A 1 536 ? -8.181 4.689 -3.257 1.00 95.19 536 THR A O 1
ATOM 4400 N N . MET A 1 537 ? -8.951 5.174 -5.329 1.00 95.69 537 MET A N 1
ATOM 4401 C CA . MET A 1 537 ? -10.363 4.967 -5.048 1.00 95.69 537 MET A CA 1
ATOM 4402 C C . MET A 1 537 ? -10.600 3.554 -4.507 1.00 95.69 537 MET A C 1
ATOM 4404 O O . MET A 1 537 ? -11.258 3.378 -3.478 1.00 95.69 537 MET A O 1
ATOM 4408 N N . SER A 1 538 ? -10.001 2.548 -5.146 1.00 90.06 538 SER A N 1
ATOM 4409 C CA . SER A 1 538 ? -10.163 1.139 -4.785 1.00 90.06 538 SER A CA 1
ATOM 4410 C C . SER A 1 538 ? -9.622 0.818 -3.378 1.00 90.06 538 SER A C 1
ATOM 4412 O O . SER A 1 538 ? -10.276 0.136 -2.576 1.00 90.06 538 SER A O 1
ATOM 4414 N N . MET A 1 539 ? -8.447 1.351 -3.024 1.00 89.12 539 MET A N 1
ATOM 4415 C CA . MET A 1 539 ? -7.81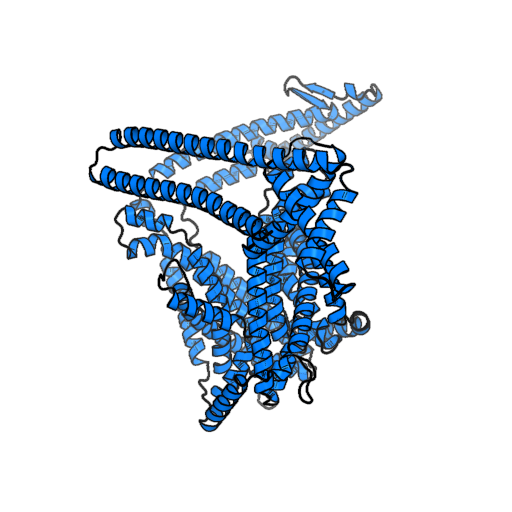2 1.119 -1.726 1.00 89.12 539 MET A CA 1
ATOM 4416 C C . MET A 1 539 ? -8.504 1.881 -0.596 1.00 89.12 539 MET A C 1
ATOM 4418 O O . MET A 1 539 ? -8.901 1.274 0.403 1.00 89.12 539 MET A O 1
ATOM 4422 N N . LEU A 1 540 ? -8.665 3.197 -0.761 1.00 94.62 540 LEU A N 1
ATOM 4423 C CA . LEU A 1 540 ? -9.182 4.071 0.289 1.00 94.62 540 LEU A CA 1
ATOM 4424 C C . LEU A 1 540 ? -10.654 3.809 0.597 1.00 94.62 540 LEU A C 1
ATOM 4426 O O . LEU A 1 540 ? -11.049 3.984 1.743 1.00 94.62 540 LEU A O 1
ATOM 4430 N N . THR A 1 541 ? -11.452 3.324 -0.360 1.00 95.19 541 THR A N 1
ATOM 4431 C CA . THR A 1 541 ? -12.857 2.982 -0.088 1.00 95.19 541 THR A CA 1
ATOM 4432 C C . THR A 1 541 ? -12.978 1.947 1.030 1.00 95.19 541 THR A C 1
ATOM 4434 O O . THR A 1 541 ? -13.768 2.124 1.955 1.00 95.19 541 THR A O 1
ATOM 4437 N N . LYS A 1 542 ? -12.150 0.892 0.997 1.00 90.69 542 LYS A N 1
ATOM 4438 C CA . LYS A 1 542 ? -12.133 -0.145 2.039 1.00 90.69 542 LYS A CA 1
ATOM 4439 C C . LYS A 1 542 ? -11.729 0.432 3.396 1.00 90.69 542 LYS A C 1
ATOM 4441 O O . LYS A 1 542 ? -12.384 0.145 4.392 1.00 90.69 542 LYS A O 1
ATOM 4446 N N . TYR A 1 543 ? -10.674 1.243 3.432 1.00 91.81 543 TYR A N 1
ATOM 4447 C CA . TYR A 1 543 ? -10.177 1.826 4.681 1.00 91.81 543 TYR A CA 1
ATOM 4448 C C . TYR A 1 543 ? -11.155 2.837 5.273 1.00 91.81 543 TYR A C 1
ATOM 4450 O O . TYR A 1 543 ? -11.439 2.784 6.465 1.00 91.81 543 TYR A O 1
ATOM 4458 N N . ASN A 1 544 ? -11.743 3.697 4.443 1.00 94.00 544 ASN A N 1
ATOM 4459 C CA . ASN A 1 544 ? -12.789 4.621 4.867 1.00 94.00 544 ASN A CA 1
ATOM 4460 C C . ASN A 1 544 ? -14.000 3.856 5.409 1.00 94.00 544 ASN A C 1
ATOM 4462 O O . ASN A 1 544 ? -14.486 4.184 6.486 1.00 94.00 544 ASN A O 1
ATOM 4466 N N . ARG A 1 545 ? -14.438 2.788 4.728 1.00 94.62 545 ARG A N 1
ATOM 4467 C CA . ARG A 1 545 ? -15.516 1.915 5.209 1.00 94.62 545 ARG A CA 1
ATOM 4468 C C . ARG A 1 545 ? -15.214 1.319 6.584 1.00 94.62 545 ARG A C 1
ATOM 4470 O O . ARG A 1 545 ? -16.064 1.395 7.460 1.00 94.62 545 ARG A O 1
ATOM 4477 N N . GLU A 1 546 ? -14.019 0.765 6.793 1.00 91.38 546 GLU A N 1
ATOM 4478 C CA . GLU A 1 546 ? -13.598 0.206 8.092 1.00 91.38 546 GLU A CA 1
ATOM 4479 C C . GLU A 1 546 ? -13.555 1.282 9.193 1.00 91.38 546 GLU A C 1
ATOM 4481 O O . GLU A 1 546 ? -13.956 1.043 10.334 1.00 91.38 546 GLU A O 1
ATOM 4486 N N . VAL A 1 547 ? -13.139 2.505 8.850 1.00 93.12 547 VAL A N 1
ATOM 4487 C CA . VAL A 1 547 ? -13.192 3.653 9.765 1.00 93.12 547 VAL A CA 1
ATOM 4488 C C . VAL A 1 547 ? -14.637 4.008 10.112 1.00 93.12 547 VAL A C 1
ATOM 4490 O O . VAL A 1 547 ? -14.943 4.197 11.284 1.00 93.12 547 VAL A O 1
ATOM 4493 N N . PHE A 1 548 ? -15.538 4.047 9.131 1.00 93.38 548 PHE A N 1
ATOM 4494 C CA . PHE A 1 548 ? -16.957 4.323 9.355 1.00 93.38 548 PHE A CA 1
ATOM 4495 C C . PHE A 1 548 ? -17.660 3.216 10.149 1.00 93.38 548 PHE A C 1
ATOM 4497 O O . PHE A 1 548 ? -18.505 3.505 10.988 1.00 93.38 548 PHE A O 1
ATOM 4504 N N . GLU A 1 549 ? -17.293 1.952 9.940 1.00 90.00 549 GLU A N 1
ATOM 4505 C CA . GLU A 1 549 ? -17.841 0.816 10.689 1.00 90.00 549 GLU A CA 1
ATOM 4506 C C . GLU A 1 549 ? -17.354 0.785 12.153 1.00 90.00 549 GLU A C 1
ATOM 4508 O O . GLU A 1 549 ? -18.038 0.233 13.013 1.00 90.00 549 GLU A O 1
ATOM 4513 N N . SER A 1 550 ? -16.215 1.421 12.462 1.00 88.19 550 SER A N 1
ATOM 4514 C CA . SER A 1 550 ? -15.626 1.460 13.813 1.00 88.19 550 SER A CA 1
ATOM 4515 C C . SER A 1 550 ? -16.068 2.645 14.686 1.00 88.19 550 SER A C 1
ATOM 4517 O O . SER A 1 550 ? -15.636 2.750 15.837 1.00 88.19 550 SER A O 1
ATOM 4519 N N . ILE A 1 551 ? -16.938 3.530 14.184 1.00 88.62 551 ILE A N 1
ATOM 4520 C CA . ILE A 1 551 ? -17.417 4.697 14.941 1.00 88.62 551 ILE A CA 1
ATOM 4521 C C . ILE A 1 551 ? -18.301 4.302 16.131 1.00 88.62 551 ILE A C 1
ATOM 4523 O O . ILE A 1 551 ? -19.047 3.321 16.101 1.00 88.62 551 ILE A O 1
ATOM 4527 N N . ASN A 1 552 ? -18.283 5.122 17.184 1.00 84.75 552 ASN A N 1
ATOM 4528 C CA . ASN A 1 552 ? -19.135 4.913 18.348 1.00 84.75 552 ASN A CA 1
ATOM 4529 C C . ASN A 1 552 ? -20.576 5.361 18.050 1.00 84.75 552 ASN A C 1
ATOM 4531 O O . ASN A 1 552 ? -20.922 6.542 18.164 1.00 84.75 552 ASN A O 1
ATOM 4535 N N . THR A 1 553 ? -21.440 4.401 17.716 1.00 81.62 553 THR A N 1
ATOM 4536 C CA . THR A 1 553 ? -22.856 4.651 17.400 1.00 81.62 553 THR A CA 1
ATOM 4537 C C . THR A 1 553 ? -23.646 5.233 18.576 1.00 81.62 553 THR A C 1
ATOM 4539 O O . THR A 1 553 ? -24.643 5.921 18.351 1.00 81.62 553 THR A O 1
ATOM 4542 N N . LYS A 1 554 ? -23.177 5.064 19.824 1.00 77.00 554 LYS A N 1
ATOM 4543 C CA . LYS A 1 554 ? -23.808 5.658 21.013 1.00 77.00 554 LYS A CA 1
ATOM 4544 C C . LYS A 1 554 ? -23.816 7.186 20.940 1.00 77.00 554 LYS A C 1
ATOM 4546 O O . LYS A 1 554 ? -24.866 7.785 21.154 1.00 77.00 554 LYS A O 1
ATOM 4551 N N . LEU A 1 555 ? -22.695 7.807 20.562 1.00 74.69 555 LEU A N 1
ATOM 4552 C CA . LEU A 1 555 ? -22.602 9.266 20.397 1.00 74.69 555 LEU A CA 1
ATOM 4553 C C . LEU A 1 555 ? -23.594 9.774 19.339 1.00 74.69 555 LEU A C 1
ATOM 4555 O O . LEU A 1 555 ? -24.262 10.783 19.533 1.00 74.69 555 LEU A O 1
ATOM 4559 N N . ILE A 1 556 ? -23.754 9.029 18.244 1.00 79.56 556 ILE A N 1
ATOM 4560 C CA . ILE A 1 556 ? -24.687 9.374 17.162 1.00 79.56 556 ILE A CA 1
ATOM 4561 C C . ILE A 1 556 ? -26.141 9.265 17.639 1.00 79.56 556 ILE A C 1
ATOM 4563 O O . ILE A 1 556 ? -26.958 10.133 17.334 1.00 79.56 556 ILE A O 1
ATOM 4567 N N . SER A 1 557 ? -26.465 8.224 18.412 1.00 76.50 557 SER A N 1
ATOM 4568 C CA . SER A 1 557 ? -27.802 8.049 18.992 1.00 76.50 557 SER A CA 1
ATOM 4569 C C . SER A 1 557 ? -28.146 9.129 20.025 1.00 76.50 557 SER A C 1
ATOM 4571 O O . SER A 1 557 ? -29.294 9.559 20.086 1.00 76.50 557 SER A O 1
ATOM 4573 N N . GLN A 1 558 ? -27.156 9.629 20.773 1.00 71.81 558 GLN A N 1
ATOM 4574 C CA . GLN A 1 558 ? -27.327 10.750 21.703 1.00 71.81 558 GLN A CA 1
ATOM 4575 C C . GLN A 1 558 ? -27.626 12.053 20.956 1.00 71.81 558 GLN A C 1
ATOM 4577 O O . GLN A 1 558 ? -28.599 12.718 21.288 1.00 71.81 558 GLN A O 1
ATOM 4582 N N . LEU A 1 559 ? -26.870 12.364 19.895 1.00 72.31 559 LEU A N 1
ATOM 4583 C CA . LEU A 1 559 ? -27.149 13.522 19.033 1.00 72.31 559 LEU A CA 1
ATOM 4584 C C . LEU A 1 559 ? -28.543 13.437 18.386 1.00 72.31 559 LEU A C 1
ATOM 4586 O O . LEU A 1 559 ? -29.233 14.441 18.228 1.00 72.31 559 LEU A O 1
ATOM 4590 N N . GLN A 1 560 ? -28.992 12.231 18.027 1.00 74.44 560 GLN A N 1
ATOM 4591 C CA . GLN A 1 560 ? -30.354 12.033 17.532 1.00 74.44 560 GLN A CA 1
ATOM 4592 C C . GLN A 1 560 ? -31.409 12.311 18.606 1.00 74.44 560 GLN A C 1
ATOM 4594 O O . GLN A 1 560 ? -32.425 12.932 18.305 1.00 74.44 560 GLN A O 1
ATOM 4599 N N . ALA A 1 561 ? -31.176 11.861 19.840 1.00 66.44 561 ALA A N 1
ATOM 4600 C CA . ALA A 1 561 ? -32.086 12.094 20.958 1.00 66.44 561 ALA A CA 1
ATOM 4601 C C . ALA A 1 561 ? -32.202 13.586 21.311 1.00 66.44 561 ALA A C 1
ATOM 4603 O O . ALA A 1 561 ? -33.264 14.025 21.737 1.00 66.44 561 ALA A O 1
ATOM 4604 N N . THR A 1 562 ? -31.152 14.377 21.063 1.00 68.31 562 THR A N 1
ATOM 4605 C CA . THR A 1 562 ? -31.171 15.842 21.211 1.00 68.31 562 THR A CA 1
ATOM 4606 C C . THR A 1 562 ? -31.801 16.576 20.020 1.00 68.31 562 THR A C 1
ATOM 4608 O O . THR A 1 562 ? -31.760 17.800 19.976 1.00 68.31 562 THR A O 1
ATOM 4611 N N . GLY A 1 563 ? -32.358 15.861 19.034 1.00 70.38 563 GLY A N 1
ATOM 4612 C CA . GLY A 1 563 ? -33.075 16.452 17.899 1.00 70.38 563 GLY A CA 1
ATOM 4613 C C . GLY A 1 563 ? -32.217 16.806 16.680 1.00 70.38 563 GLY A C 1
ATOM 4614 O O . GLY A 1 563 ? -32.717 17.457 15.764 1.00 70.38 563 GLY A O 1
ATOM 4615 N N . PHE A 1 564 ? -30.947 16.381 16.614 1.00 77.69 564 PHE A N 1
ATOM 4616 C CA . PHE A 1 564 ? -30.100 16.685 15.454 1.00 77.69 564 PHE A CA 1
ATOM 4617 C C . PHE A 1 564 ? -30.573 15.912 14.216 1.00 77.69 564 PHE A C 1
ATOM 4619 O O . PHE A 1 564 ? -30.778 14.691 14.252 1.00 77.69 564 PHE A O 1
ATOM 4626 N N . ASN A 1 565 ? -30.671 16.611 13.083 1.00 84.62 565 ASN A N 1
ATOM 4627 C CA . ASN A 1 565 ? -30.994 15.995 11.796 1.00 84.62 565 ASN A CA 1
ATOM 4628 C C . ASN A 1 565 ? -29.816 15.152 11.251 1.00 84.62 565 ASN A C 1
ATOM 4630 O O . ASN A 1 565 ? -28.718 15.145 11.808 1.00 84.62 565 ASN A O 1
ATOM 4634 N N . PHE A 1 566 ? -30.017 14.404 10.159 1.00 82.81 566 PHE A N 1
ATOM 4635 C CA . PHE A 1 566 ? -28.983 13.506 9.618 1.00 82.81 566 PHE A CA 1
ATOM 4636 C C . PHE A 1 566 ? -27.662 14.223 9.280 1.00 82.81 566 PHE A C 1
ATOM 4638 O O . PHE A 1 566 ? -26.597 13.748 9.676 1.00 82.81 566 PHE A O 1
ATOM 4645 N N . LEU A 1 567 ? -27.724 15.381 8.615 1.00 86.38 567 LEU A N 1
ATOM 4646 C CA . LEU A 1 567 ? -26.536 16.156 8.233 1.00 86.38 567 LEU A CA 1
ATOM 4647 C C . LEU A 1 567 ? -25.789 16.695 9.458 1.00 86.38 567 LEU A C 1
ATOM 4649 O O . LEU A 1 567 ? -24.561 16.641 9.510 1.00 86.38 567 LEU A O 1
ATOM 4653 N N . GLN A 1 568 ? -26.517 17.154 10.475 1.00 85.56 568 GLN A N 1
ATOM 4654 C CA . GLN A 1 568 ? -25.939 17.601 11.739 1.00 85.56 568 GLN A CA 1
ATOM 4655 C C . GLN A 1 568 ? -25.299 16.429 12.498 1.00 85.56 568 GLN A C 1
ATOM 4657 O O . GLN A 1 568 ? -24.162 16.548 12.953 1.00 85.56 568 GLN A O 1
ATOM 4662 N N . LYS A 1 569 ? -25.954 15.262 12.571 1.00 84.94 569 LYS A N 1
ATOM 4663 C CA . LYS A 1 569 ? -25.358 14.044 13.154 1.00 84.94 569 LYS A CA 1
ATOM 4664 C C . LYS A 1 569 ? -24.086 13.624 12.424 1.00 84.94 569 LYS A C 1
ATOM 4666 O O . LYS A 1 569 ? -23.117 13.221 13.062 1.00 84.94 569 LYS A O 1
ATOM 4671 N N . PHE A 1 570 ? -24.067 13.732 11.099 1.00 87.44 570 PHE A N 1
ATOM 4672 C CA . PHE A 1 570 ? -22.883 13.421 10.308 1.00 87.44 570 PHE A CA 1
ATOM 4673 C C . PHE A 1 570 ? -21.740 14.409 10.591 1.00 87.44 570 PHE A C 1
ATOM 4675 O O . PHE A 1 570 ? -20.623 13.993 10.902 1.00 87.44 570 PHE A O 1
ATOM 4682 N N . LYS A 1 571 ? -22.035 15.714 10.580 1.00 87.19 571 LYS A N 1
ATOM 4683 C CA . LYS A 1 571 ? -21.066 16.793 10.822 1.00 87.19 571 LYS A CA 1
ATOM 4684 C C . LYS A 1 571 ? -20.482 16.788 12.235 1.00 87.19 571 LYS A C 1
ATOM 4686 O O . LYS A 1 571 ? -19.277 16.965 12.379 1.00 87.19 571 LYS A O 1
ATOM 4691 N N . TYR A 1 572 ? -21.310 16.597 13.260 1.00 86.19 572 TYR A N 1
ATOM 4692 C CA . TYR A 1 572 ? -20.897 16.701 14.667 1.00 86.19 572 TYR A CA 1
ATOM 4693 C C . TYR A 1 572 ? -20.612 15.348 15.329 1.00 86.19 572 TYR A C 1
ATOM 4695 O O . TYR A 1 572 ? -19.895 15.294 16.322 1.00 86.19 572 TYR A O 1
ATOM 4703 N N . GLY A 1 573 ? -21.139 14.252 14.783 1.00 85.75 573 GLY A N 1
ATOM 4704 C CA . GLY A 1 573 ? -20.932 12.901 15.300 1.00 85.75 573 GLY A CA 1
ATOM 4705 C C . GLY A 1 573 ? -19.897 12.114 14.505 1.00 85.75 573 GLY A C 1
ATOM 4706 O O . GLY A 1 573 ? -18.936 11.618 15.084 1.00 85.75 573 GLY A O 1
ATOM 4707 N N . VAL A 1 574 ? -20.083 11.986 13.189 1.00 88.94 574 VAL A N 1
ATOM 4708 C CA . VAL A 1 574 ? -19.277 11.078 12.350 1.00 88.94 574 VAL A CA 1
ATOM 4709 C C . VAL A 1 574 ? -17.932 11.700 11.973 1.00 88.94 574 VAL A C 1
ATOM 4711 O O . VAL A 1 574 ? -16.893 11.139 12.314 1.00 88.94 574 VAL A O 1
ATOM 4714 N N . ILE A 1 575 ? -17.931 12.874 11.330 1.00 88.12 575 ILE A N 1
ATOM 4715 C CA . ILE A 1 575 ? -16.707 13.511 10.809 1.00 88.12 575 ILE A CA 1
ATOM 4716 C C . ILE A 1 575 ? -15.606 13.655 11.879 1.00 88.12 575 ILE A C 1
ATOM 4718 O O . ILE A 1 575 ? -14.471 13.260 11.595 1.00 88.12 575 ILE A O 1
ATOM 4722 N N . PRO A 1 576 ? -15.877 14.146 13.107 1.00 86.00 576 PRO A N 1
ATOM 4723 C CA . PRO A 1 576 ? -14.834 14.322 14.119 1.00 86.00 576 PRO A CA 1
ATOM 4724 C C . PRO A 1 576 ? -14.185 13.002 14.553 1.00 86.00 576 PRO A C 1
ATOM 4726 O O . PRO A 1 576 ? -12.989 12.976 14.833 1.00 86.00 576 PRO A O 1
ATOM 4729 N N . GLN A 1 577 ? -14.950 11.903 14.565 1.00 86.81 577 GLN A N 1
ATOM 4730 C CA . GLN A 1 577 ? -14.445 10.573 14.920 1.00 86.81 577 GLN A CA 1
ATOM 4731 C C . GLN A 1 577 ? -13.580 9.968 13.808 1.00 86.81 577 GLN A C 1
ATOM 4733 O O . GLN A 1 577 ? -12.651 9.214 14.092 1.00 86.81 577 GLN A O 1
ATOM 4738 N N . THR A 1 578 ? -13.858 10.294 12.542 1.00 90.38 578 THR A N 1
ATOM 4739 C CA . THR A 1 578 ? -13.215 9.635 11.397 1.00 90.38 578 THR A CA 1
ATOM 4740 C C . THR A 1 578 ? -12.069 10.428 10.777 1.00 90.38 578 THR A C 1
ATOM 4742 O O . THR A 1 578 ? -11.171 9.827 10.190 1.00 90.38 578 THR A O 1
ATOM 4745 N N . ASN A 1 579 ? -12.064 11.760 10.901 1.00 84.94 579 ASN A N 1
ATOM 4746 C CA . ASN A 1 579 ? -11.174 12.640 10.134 1.00 84.94 579 ASN A CA 1
ATOM 4747 C C . ASN A 1 579 ? -9.678 12.308 10.301 1.00 84.94 579 ASN A C 1
ATOM 4749 O O . ASN A 1 579 ? -8.946 12.239 9.319 1.00 84.94 579 ASN A O 1
ATOM 4753 N N . SER A 1 580 ? -9.226 12.031 11.530 1.00 84.88 580 SER A N 1
ATOM 4754 C CA . SER A 1 580 ? -7.811 11.720 11.800 1.00 84.88 580 SER A CA 1
ATOM 4755 C C . SER A 1 580 ? -7.333 10.475 11.040 1.00 84.88 580 SER A C 1
ATOM 4757 O O . SER A 1 580 ? -6.290 10.504 10.383 1.00 84.88 580 SER A O 1
ATOM 4759 N N . ASN A 1 581 ? -8.138 9.408 11.046 1.00 85.94 581 ASN A N 1
ATOM 4760 C CA . ASN A 1 581 ? -7.811 8.168 10.343 1.00 85.94 581 ASN A CA 1
ATOM 4761 C C . ASN A 1 581 ? -7.890 8.345 8.823 1.00 85.94 581 ASN A C 1
ATOM 4763 O O . ASN A 1 581 ? -6.982 7.918 8.115 1.00 85.94 581 ASN A O 1
ATOM 4767 N N . VAL A 1 582 ? -8.935 9.016 8.323 1.00 89.56 582 VAL A N 1
ATOM 4768 C CA . VAL A 1 582 ? -9.109 9.276 6.883 1.00 89.56 582 VAL A CA 1
ATOM 4769 C C . VAL A 1 582 ? -7.921 10.068 6.329 1.00 89.56 582 VAL A C 1
ATOM 4771 O O . VAL A 1 582 ? -7.312 9.644 5.349 1.00 89.56 582 VAL A O 1
ATOM 4774 N N . ILE A 1 583 ? -7.516 11.161 6.987 1.00 87.00 583 ILE A N 1
ATOM 4775 C CA . ILE A 1 583 ? -6.355 11.956 6.555 1.00 87.00 583 ILE A CA 1
ATOM 4776 C C . ILE A 1 583 ? -5.069 11.120 6.619 1.00 87.00 583 ILE A C 1
ATOM 4778 O O . ILE A 1 583 ? -4.252 11.178 5.699 1.00 87.00 583 ILE A O 1
ATOM 4782 N N . ALA A 1 584 ? -4.879 10.317 7.671 1.00 83.56 584 ALA A N 1
ATOM 4783 C CA . ALA A 1 584 ? -3.705 9.454 7.784 1.00 83.56 584 ALA A CA 1
ATOM 4784 C C . ALA A 1 584 ? -3.615 8.444 6.626 1.00 83.56 584 ALA A C 1
ATOM 4786 O O . ALA A 1 584 ? -2.523 8.234 6.088 1.00 83.56 584 ALA A O 1
ATOM 4787 N N . TYR A 1 585 ? -4.745 7.867 6.203 1.00 89.19 585 TYR A N 1
ATOM 4788 C CA . TYR A 1 585 ? -4.795 6.974 5.046 1.00 89.19 585 TYR A CA 1
ATOM 4789 C C . TYR A 1 585 ? -4.546 7.699 3.725 1.00 89.19 585 TYR A C 1
ATOM 4791 O O . TYR A 1 585 ? -3.831 7.156 2.886 1.00 89.19 585 TYR A O 1
ATOM 4799 N N . ILE A 1 586 ? -5.054 8.923 3.550 1.00 91.50 586 ILE A N 1
ATOM 4800 C CA . ILE A 1 586 ? -4.773 9.741 2.359 1.00 91.50 586 ILE A CA 1
ATOM 4801 C C . ILE A 1 586 ? -3.270 10.032 2.247 1.00 91.50 586 ILE A C 1
ATOM 4803 O O . ILE A 1 586 ? -2.688 9.812 1.190 1.00 91.50 586 ILE A O 1
ATOM 4807 N N . ILE A 1 587 ? -2.612 10.443 3.338 1.00 87.38 587 ILE A N 1
ATOM 4808 C CA . ILE A 1 587 ? -1.159 10.709 3.356 1.00 87.38 587 ILE A CA 1
ATOM 4809 C C . ILE A 1 587 ? -0.359 9.437 3.064 1.00 87.38 587 ILE A C 1
ATOM 4811 O O . ILE A 1 587 ? 0.627 9.470 2.333 1.00 87.38 587 ILE A O 1
ATOM 4815 N N . TYR A 1 588 ? -0.768 8.308 3.645 1.00 83.81 588 TYR A N 1
ATOM 4816 C CA . TYR A 1 588 ? -0.137 7.021 3.368 1.00 83.81 588 TYR A CA 1
ATOM 4817 C C . TYR A 1 588 ? -0.294 6.615 1.898 1.00 83.81 588 TYR A C 1
ATOM 4819 O O . TYR A 1 588 ? 0.662 6.153 1.280 1.00 83.81 588 TYR A O 1
ATOM 4827 N N . ARG A 1 589 ? -1.481 6.822 1.320 1.00 89.75 589 ARG A N 1
ATOM 4828 C CA . ARG A 1 589 ? -1.749 6.486 -0.077 1.00 89.75 589 ARG A CA 1
ATOM 4829 C C . ARG A 1 589 ? -1.031 7.423 -1.044 1.00 89.75 589 ARG A C 1
ATOM 4831 O O . ARG A 1 589 ? -0.569 6.950 -2.070 1.00 89.75 589 ARG A O 1
ATOM 4838 N N . PHE A 1 590 ? -0.870 8.696 -0.699 1.00 90.69 590 PHE A N 1
ATOM 4839 C CA . PHE A 1 590 ? -0.085 9.650 -1.479 1.00 90.69 590 PHE A CA 1
ATOM 4840 C C . PHE A 1 590 ? 1.385 9.221 -1.644 1.00 90.69 590 PHE A C 1
ATOM 4842 O O . PHE A 1 590 ? 1.896 9.239 -2.759 1.00 90.69 590 PHE A O 1
ATOM 4849 N N . ASP A 1 591 ? 2.040 8.772 -0.566 1.00 85.06 591 ASP A N 1
ATOM 4850 C CA . ASP A 1 591 ? 3.415 8.232 -0.604 1.00 85.06 591 ASP A CA 1
ATOM 4851 C C . ASP A 1 591 ? 3.518 7.021 -1.552 1.00 85.06 591 ASP A C 1
ATOM 4853 O O . ASP A 1 591 ? 4.411 6.946 -2.396 1.00 85.06 591 ASP A O 1
ATOM 4857 N N . ILE A 1 592 ? 2.540 6.109 -1.486 1.00 85.88 592 ILE A N 1
ATOM 4858 C CA . ILE A 1 592 ? 2.453 4.972 -2.416 1.00 85.88 592 ILE A CA 1
ATOM 4859 C C . ILE A 1 592 ? 2.250 5.453 -3.855 1.00 85.88 592 ILE A C 1
ATOM 4861 O O . ILE A 1 592 ? 2.971 5.018 -4.748 1.00 85.88 592 ILE A O 1
ATOM 4865 N N . ASN A 1 593 ? 1.297 6.358 -4.078 1.00 91.75 593 ASN A N 1
ATOM 4866 C CA . ASN A 1 593 ? 0.951 6.856 -5.404 1.00 91.75 593 ASN A CA 1
ATOM 4867 C C . ASN A 1 593 ? 2.141 7.542 -6.078 1.00 91.75 593 ASN A C 1
ATOM 4869 O O . ASN A 1 593 ? 2.351 7.327 -7.264 1.00 91.75 593 ASN A O 1
ATOM 4873 N N . PHE A 1 594 ? 2.946 8.309 -5.336 1.00 89.00 594 PHE A N 1
ATOM 4874 C CA . PHE A 1 594 ? 4.155 8.939 -5.872 1.00 89.00 594 PHE A CA 1
ATOM 4875 C C . PHE A 1 594 ? 5.136 7.911 -6.458 1.00 89.00 594 PHE A C 1
ATOM 4877 O O . PHE A 1 594 ? 5.635 8.088 -7.567 1.00 89.00 594 PHE A O 1
ATOM 4884 N N . LYS A 1 595 ? 5.357 6.794 -5.755 1.00 85.94 595 LYS A N 1
ATOM 4885 C CA . LYS A 1 595 ? 6.177 5.673 -6.250 1.00 85.94 595 LYS A CA 1
ATOM 4886 C C . LYS A 1 595 ? 5.503 4.938 -7.413 1.00 85.94 595 LYS A C 1
ATOM 4888 O O . LYS A 1 595 ? 6.177 4.469 -8.326 1.00 85.94 595 LYS A O 1
ATOM 4893 N N . GLU A 1 596 ? 4.176 4.845 -7.388 1.00 86.81 596 GLU A N 1
ATOM 4894 C CA . GLU A 1 596 ? 3.380 4.178 -8.419 1.00 86.81 596 GLU A CA 1
ATOM 4895 C C . GLU A 1 596 ? 3.423 4.934 -9.761 1.00 86.81 596 GLU A C 1
ATO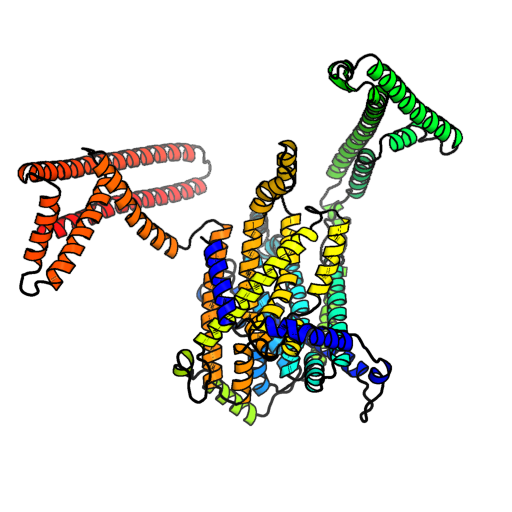M 4897 O O . GLU A 1 596 ? 3.558 4.278 -10.792 1.00 86.81 596 GLU A O 1
ATOM 4902 N N . VAL A 1 597 ? 3.444 6.280 -9.776 1.00 90.12 597 VAL A N 1
ATOM 4903 C CA . VAL A 1 597 ? 3.613 7.084 -11.015 1.00 90.12 597 VAL A CA 1
ATOM 4904 C C . VAL A 1 597 ? 4.843 6.629 -11.805 1.00 90.12 597 VAL A C 1
ATOM 4906 O O . VAL A 1 597 ? 4.761 6.414 -13.014 1.00 90.12 597 VAL A O 1
ATOM 4909 N N . ALA A 1 598 ? 5.976 6.425 -11.123 1.00 87.12 598 ALA A N 1
ATOM 4910 C CA . ALA A 1 598 ? 7.212 5.993 -11.772 1.00 87.12 598 ALA A CA 1
ATOM 4911 C C . ALA A 1 598 ? 7.053 4.633 -12.468 1.00 87.12 598 ALA A C 1
ATOM 4913 O O . ALA A 1 598 ? 7.605 4.422 -13.541 1.00 87.12 598 ALA A O 1
ATOM 4914 N N . THR A 1 599 ? 6.264 3.718 -11.895 1.00 85.38 599 THR A N 1
ATOM 4915 C CA . THR A 1 599 ? 5.973 2.417 -12.522 1.00 85.38 599 THR A CA 1
ATOM 4916 C C . THR A 1 599 ? 4.979 2.520 -13.679 1.00 85.38 599 THR A C 1
ATOM 4918 O O . THR A 1 599 ? 5.124 1.813 -14.671 1.00 85.38 599 THR A O 1
ATOM 4921 N N . LEU A 1 600 ? 3.994 3.419 -13.592 1.00 88.06 600 LEU A N 1
ATOM 4922 C CA . LEU A 1 600 ? 2.994 3.631 -14.643 1.00 88.06 600 LEU A CA 1
ATOM 4923 C C . LEU A 1 600 ? 3.577 4.319 -15.884 1.00 88.06 600 LEU A C 1
ATOM 4925 O O . LEU A 1 600 ? 3.081 4.107 -16.989 1.00 88.06 600 LEU A O 1
ATOM 4929 N N . GLY A 1 601 ? 4.670 5.074 -15.737 1.00 85.94 601 GLY A N 1
ATOM 4930 C CA . GLY A 1 601 ? 5.374 5.663 -16.878 1.00 85.94 601 GLY A CA 1
ATOM 4931 C C . GLY A 1 601 ? 5.867 4.641 -17.909 1.00 85.94 601 GLY A C 1
ATOM 4932 O O . GLY A 1 601 ? 6.025 4.985 -19.074 1.00 85.94 601 GLY A O 1
ATOM 4933 N N . LEU A 1 602 ? 6.008 3.365 -17.534 1.00 81.69 602 LEU A N 1
ATOM 4934 C CA . LEU A 1 602 ? 6.337 2.282 -18.468 1.00 81.69 602 LEU A CA 1
ATOM 4935 C C . LEU A 1 602 ? 5.314 2.085 -19.587 1.00 81.69 602 LEU A C 1
ATOM 4937 O O . LEU A 1 602 ? 5.688 1.728 -20.698 1.00 81.69 602 LEU A O 1
ATOM 4941 N N . VAL A 1 603 ? 4.035 2.327 -19.298 1.00 80.69 603 VAL A N 1
ATOM 4942 C CA . VAL A 1 603 ? 2.954 2.300 -20.297 1.00 80.69 603 VAL A CA 1
ATOM 4943 C C . VAL A 1 603 ? 2.640 3.674 -20.854 1.00 80.69 603 VAL A C 1
ATOM 4945 O O . VAL A 1 603 ? 1.596 3.866 -21.466 1.00 80.69 603 VAL A O 1
ATOM 4948 N N . GLY A 1 604 ? 3.529 4.644 -20.641 1.00 82.88 604 GLY A N 1
ATOM 4949 C CA . GLY A 1 604 ? 3.330 5.998 -21.135 1.00 82.88 604 GLY A CA 1
ATOM 4950 C C . GLY A 1 604 ? 2.404 6.852 -20.278 1.00 82.88 604 GLY A C 1
ATOM 4951 O O . GLY A 1 604 ? 2.005 7.934 -20.711 1.00 82.88 604 GLY A O 1
ATOM 4952 N N . ALA A 1 605 ? 2.088 6.394 -19.061 1.00 86.06 605 ALA A N 1
ATOM 4953 C CA . ALA A 1 605 ? 1.246 7.120 -18.116 1.00 86.06 605 ALA A CA 1
ATOM 4954 C C . ALA A 1 605 ? 2.025 7.987 -17.114 1.00 86.06 605 ALA A C 1
ATOM 4956 O O . ALA A 1 605 ? 1.643 8.140 -15.954 1.00 86.06 605 ALA A O 1
ATOM 4957 N N . GLY A 1 606 ? 3.165 8.509 -17.564 1.00 85.88 606 GLY A N 1
ATOM 4958 C CA . GLY A 1 606 ? 4.061 9.366 -16.797 1.00 85.88 606 GLY A CA 1
ATOM 4959 C C . GLY A 1 606 ? 5.423 9.492 -17.475 1.00 85.88 606 GLY A C 1
ATOM 4960 O O . GLY A 1 606 ? 6.012 8.495 -17.896 1.00 85.88 606 GLY A O 1
ATOM 4961 N N . THR A 1 607 ? 5.944 10.712 -17.562 1.00 88.25 607 THR A N 1
ATOM 4962 C CA . THR A 1 607 ? 7.216 11.013 -18.243 1.00 88.25 607 THR A CA 1
ATOM 4963 C C . THR A 1 607 ? 8.419 10.375 -17.550 1.00 88.25 607 THR A C 1
ATOM 4965 O O . THR A 1 607 ? 9.284 9.804 -18.207 1.00 88.25 607 THR A O 1
ATOM 4968 N N . LEU A 1 608 ? 8.454 10.394 -16.215 1.00 89.44 608 LEU A N 1
ATOM 4969 C CA . LEU A 1 608 ? 9.587 9.910 -15.423 1.00 89.44 608 LEU A CA 1
ATOM 4970 C C . LEU A 1 608 ? 9.866 8.410 -15.630 1.00 89.44 608 LEU A C 1
ATOM 4972 O O . LEU A 1 608 ? 11.006 8.018 -15.873 1.00 89.44 608 LEU A O 1
ATOM 4976 N N . GLY A 1 609 ? 8.834 7.563 -15.575 1.00 88.25 609 GLY A N 1
ATOM 4977 C CA . GLY A 1 609 ? 8.981 6.121 -15.817 1.00 88.25 609 GLY A CA 1
ATOM 4978 C C . GLY A 1 609 ? 9.299 5.783 -17.274 1.00 88.25 609 GLY A C 1
ATOM 4979 O O . GLY A 1 609 ? 10.097 4.883 -17.539 1.00 88.25 609 GLY A O 1
ATOM 4980 N N . TYR A 1 610 ? 8.721 6.540 -18.211 1.00 88.31 610 TYR A N 1
ATOM 4981 C CA . TYR A 1 610 ? 9.015 6.416 -19.636 1.00 88.31 610 TYR A CA 1
ATOM 4982 C C . TYR A 1 610 ? 10.492 6.720 -19.923 1.00 88.31 610 TYR A C 1
ATOM 4984 O O . TYR A 1 610 ? 11.177 5.919 -20.560 1.00 88.31 610 TYR A O 1
ATOM 4992 N N . LEU A 1 611 ? 11.013 7.824 -19.375 1.00 89.94 611 LEU A N 1
ATOM 4993 C CA . LEU A 1 611 ? 12.411 8.229 -19.533 1.00 89.94 611 LEU A CA 1
ATOM 4994 C C . LEU A 1 611 ? 13.388 7.271 -18.843 1.00 89.94 611 LEU A C 1
ATOM 4996 O O . LEU A 1 611 ? 14.449 7.015 -19.402 1.00 89.94 611 LEU A O 1
ATOM 5000 N N . LEU A 1 612 ? 13.035 6.671 -17.696 1.00 89.31 612 LEU A N 1
ATOM 5001 C CA . LEU A 1 612 ? 13.841 5.592 -17.100 1.00 89.31 612 LEU A CA 1
ATOM 5002 C C . LEU A 1 612 ? 14.057 4.445 -18.092 1.00 89.31 612 LEU A C 1
ATOM 5004 O O . LEU A 1 612 ? 15.187 4.003 -18.296 1.00 89.31 612 LEU A O 1
ATOM 5008 N N . ASN A 1 613 ? 12.979 3.973 -18.719 1.00 87.00 613 ASN A N 1
ATOM 5009 C CA . ASN A 1 613 ? 13.065 2.884 -19.685 1.00 87.00 613 ASN A CA 1
ATOM 5010 C C . ASN A 1 613 ? 13.800 3.312 -20.967 1.00 87.00 613 ASN A C 1
ATOM 5012 O O . ASN A 1 613 ? 14.619 2.555 -21.490 1.00 87.00 613 ASN A O 1
ATOM 5016 N N . ALA A 1 614 ? 13.554 4.534 -21.450 1.00 88.50 614 ALA A N 1
ATOM 5017 C CA . ALA A 1 614 ? 14.201 5.078 -22.640 1.00 88.50 614 ALA A CA 1
ATOM 5018 C C . ALA A 1 614 ? 15.714 5.256 -22.444 1.00 88.50 614 ALA A C 1
ATOM 5020 O O . ALA A 1 614 ? 16.491 4.754 -23.250 1.00 88.50 614 ALA A O 1
ATOM 5021 N N . TYR A 1 615 ? 16.154 5.888 -21.351 1.00 90.31 615 TYR A N 1
ATOM 5022 C CA . TYR A 1 615 ? 17.579 6.081 -21.057 1.00 90.31 615 TYR A CA 1
ATOM 5023 C C . TYR A 1 615 ? 18.309 4.755 -20.876 1.00 90.31 615 TYR A C 1
ATOM 5025 O O . TYR A 1 615 ? 19.430 4.605 -21.360 1.00 90.31 615 TYR A O 1
ATOM 5033 N N . PHE A 1 616 ? 17.667 3.766 -20.249 1.00 89.38 616 PHE A N 1
ATOM 5034 C CA . PHE A 1 616 ? 18.242 2.429 -20.148 1.00 89.38 616 PHE A CA 1
ATOM 5035 C C . PHE A 1 616 ? 18.375 1.762 -21.526 1.00 89.38 616 PHE A C 1
ATOM 5037 O O . PHE A 1 616 ? 19.446 1.265 -21.873 1.00 89.38 616 PHE A O 1
ATOM 5044 N N . SER A 1 617 ? 17.316 1.807 -22.343 1.00 87.44 617 SER A N 1
ATOM 5045 C CA . SER A 1 617 ? 17.294 1.208 -23.687 1.00 87.44 617 SER A CA 1
ATOM 5046 C C . SER A 1 617 ? 18.309 1.857 -24.637 1.00 87.44 617 SER A C 1
ATOM 5048 O O . SER A 1 617 ? 18.957 1.165 -25.418 1.00 87.44 617 SER A O 1
ATOM 5050 N N . LEU A 1 618 ? 18.500 3.176 -24.524 1.00 90.12 618 LEU A N 1
ATOM 5051 C CA . LEU A 1 618 ? 19.475 3.962 -25.288 1.00 90.12 618 LEU A CA 1
ATOM 5052 C C . LEU A 1 618 ? 20.906 3.889 -24.721 1.00 90.12 618 LEU A C 1
ATOM 5054 O O . LEU A 1 618 ? 21.810 4.530 -25.256 1.00 90.12 618 LEU A O 1
ATOM 5058 N N . ARG A 1 619 ? 21.138 3.113 -23.648 1.00 89.19 619 ARG A N 1
ATOM 5059 C CA . ARG A 1 619 ? 22.435 2.982 -22.950 1.00 89.19 619 ARG A CA 1
ATOM 5060 C C . ARG A 1 619 ? 22.978 4.306 -22.386 1.00 89.19 619 ARG A C 1
ATOM 5062 O O . ARG A 1 619 ? 24.184 4.470 -22.194 1.00 89.19 619 ARG A O 1
ATOM 5069 N N . TRP A 1 620 ? 22.091 5.249 -22.080 1.00 90.31 620 TRP A N 1
ATOM 5070 C CA . TRP A 1 620 ? 22.380 6.534 -21.434 1.00 90.31 620 TRP A CA 1
ATOM 5071 C C . TRP A 1 620 ? 22.414 6.369 -19.910 1.00 90.31 620 TRP A C 1
ATOM 5073 O O . TRP A 1 620 ? 21.581 6.886 -19.163 1.00 90.31 620 TRP A O 1
ATOM 5083 N N . PHE A 1 621 ? 23.373 5.565 -19.446 1.00 91.12 621 PHE A N 1
ATOM 5084 C CA . PHE A 1 621 ? 23.446 5.110 -18.057 1.00 91.12 621 PHE A CA 1
ATOM 5085 C C . PHE A 1 621 ? 23.722 6.230 -17.046 1.00 91.12 621 PHE A C 1
ATOM 5087 O O . PHE A 1 621 ? 23.205 6.166 -15.936 1.00 91.12 621 PHE A O 1
ATOM 5094 N N . GLU A 1 622 ? 24.468 7.271 -17.421 1.00 90.69 622 GLU A N 1
ATOM 5095 C CA . GLU A 1 622 ? 24.747 8.423 -16.545 1.00 90.69 622 GLU A CA 1
ATOM 5096 C C . GLU A 1 622 ? 23.472 9.245 -16.285 1.00 90.69 622 GLU A C 1
ATOM 5098 O O . GLU A 1 622 ? 23.179 9.616 -15.147 1.00 90.69 622 GLU A O 1
ATOM 5103 N N . GLN A 1 623 ? 22.655 9.455 -17.324 1.00 89.75 623 GLN A N 1
ATOM 5104 C CA . GLN A 1 623 ? 21.360 10.141 -17.244 1.00 89.75 623 GLN A CA 1
ATOM 5105 C C . GLN A 1 623 ? 20.336 9.296 -16.476 1.00 89.75 623 GLN A C 1
ATOM 5107 O O . GLN A 1 623 ? 19.598 9.807 -15.631 1.00 89.75 623 GLN A O 1
ATOM 5112 N N . PHE A 1 624 ? 20.320 7.982 -16.721 1.00 90.50 624 PHE A N 1
ATOM 5113 C CA . PHE A 1 624 ? 19.537 7.028 -15.935 1.00 90.50 624 PHE A CA 1
ATOM 5114 C C . PHE A 1 624 ? 19.921 7.064 -14.449 1.00 90.50 624 PHE A C 1
ATOM 5116 O O . PHE A 1 624 ? 19.044 7.041 -13.582 1.00 90.50 624 PHE A O 1
ATOM 5123 N N . GLY A 1 625 ? 21.221 7.155 -14.153 1.00 90.31 625 GLY A N 1
ATOM 5124 C CA . GLY A 1 625 ? 21.770 7.299 -12.809 1.00 90.31 625 GLY A CA 1
ATOM 5125 C C . GLY A 1 625 ? 21.336 8.589 -12.125 1.00 90.31 625 GLY A C 1
ATOM 5126 O O . GLY A 1 625 ? 20.824 8.540 -11.007 1.00 90.31 625 GLY A O 1
ATOM 5127 N N . ALA A 1 626 ? 21.444 9.727 -12.814 1.00 90.44 626 ALA A N 1
ATOM 5128 C CA . ALA A 1 626 ? 20.994 11.023 -12.307 1.00 90.44 626 ALA A CA 1
ATOM 5129 C C . ALA A 1 626 ? 19.494 11.036 -11.979 1.00 90.44 626 ALA A C 1
ATOM 5131 O O . ALA A 1 626 ? 19.083 11.491 -10.908 1.00 90.44 626 ALA A O 1
ATOM 5132 N N . LEU A 1 627 ? 18.672 10.477 -12.868 1.00 89.38 627 LEU A N 1
ATOM 5133 C CA . LEU A 1 627 ? 17.227 10.414 -12.680 1.00 89.38 627 LEU A CA 1
ATOM 5134 C C . LEU A 1 627 ? 16.834 9.432 -11.562 1.00 89.38 627 LEU A C 1
ATOM 5136 O O . LEU A 1 627 ? 16.010 9.768 -10.711 1.00 89.38 627 LEU A O 1
ATOM 5140 N N . SER A 1 628 ? 17.485 8.265 -11.490 1.00 89.12 628 SER A N 1
ATOM 5141 C CA . SER A 1 628 ? 17.317 7.307 -10.386 1.00 89.12 628 SER A CA 1
ATOM 5142 C C . SER A 1 628 ? 17.719 7.914 -9.039 1.00 89.12 628 SER A C 1
ATOM 5144 O O . SER A 1 628 ? 16.990 7.778 -8.056 1.00 89.12 628 SER A O 1
ATOM 5146 N N . PHE A 1 629 ? 18.839 8.639 -8.991 1.00 89.00 629 PHE A N 1
ATOM 5147 C CA . PHE A 1 629 ? 19.295 9.345 -7.797 1.00 89.00 629 PHE A CA 1
ATOM 5148 C C . PHE A 1 629 ? 18.291 10.412 -7.345 1.00 89.00 629 PHE A C 1
ATOM 5150 O O . PHE A 1 629 ? 17.944 10.462 -6.164 1.00 89.00 629 PHE A O 1
ATOM 5157 N N . GLY A 1 630 ? 17.767 11.215 -8.277 1.00 88.25 630 GLY A N 1
ATOM 5158 C CA . GLY A 1 630 ? 16.736 12.211 -7.985 1.00 88.25 630 GLY A CA 1
ATOM 5159 C C . GLY A 1 630 ? 15.477 11.596 -7.369 1.00 88.25 630 GLY A C 1
ATOM 5160 O O . GLY A 1 630 ? 14.982 12.094 -6.357 1.00 88.25 630 GLY A O 1
ATOM 5161 N N . ILE A 1 631 ? 14.998 10.471 -7.914 1.00 86.88 631 ILE A N 1
ATOM 5162 C CA . ILE A 1 631 ? 13.856 9.724 -7.358 1.00 86.88 631 ILE A CA 1
ATOM 5163 C C . ILE A 1 631 ? 14.161 9.244 -5.940 1.00 86.88 631 ILE A C 1
ATOM 5165 O O . ILE A 1 631 ? 13.332 9.420 -5.047 1.00 86.88 631 ILE A O 1
ATOM 5169 N N . ILE A 1 632 ? 15.340 8.660 -5.707 1.00 86.50 632 ILE A N 1
ATOM 5170 C CA . ILE A 1 632 ? 15.738 8.159 -4.385 1.00 86.50 632 ILE A CA 1
ATOM 5171 C C . ILE A 1 632 ? 15.781 9.302 -3.366 1.00 86.50 632 ILE A C 1
ATOM 5173 O O . ILE A 1 632 ? 15.145 9.220 -2.316 1.00 86.50 632 ILE A O 1
ATOM 5177 N N . LEU A 1 633 ? 16.483 10.390 -3.683 1.00 87.38 633 LEU A N 1
ATOM 5178 C CA . LEU A 1 633 ? 16.598 11.556 -2.808 1.00 87.38 633 LEU A CA 1
ATOM 5179 C C . LEU A 1 633 ? 15.217 12.127 -2.462 1.00 87.38 633 LEU A C 1
ATOM 5181 O O . LEU A 1 633 ? 14.915 12.412 -1.300 1.00 87.38 633 LEU A O 1
ATOM 5185 N N . PHE A 1 634 ? 14.361 12.267 -3.471 1.00 86.06 634 PHE A N 1
ATOM 5186 C CA . PHE A 1 634 ? 13.057 12.878 -3.295 1.00 86.06 634 PHE A CA 1
ATOM 5187 C C . PHE A 1 634 ? 12.069 11.964 -2.556 1.00 86.06 634 PHE A C 1
ATOM 5189 O O . PHE A 1 634 ? 11.366 12.418 -1.657 1.00 86.06 634 PHE A O 1
ATOM 5196 N N . THR A 1 635 ? 12.047 10.662 -2.846 1.00 83.38 635 THR A N 1
ATOM 5197 C CA . THR A 1 635 ? 11.234 9.692 -2.088 1.00 83.38 635 THR A CA 1
ATOM 5198 C C . THR A 1 635 ? 11.621 9.658 -0.607 1.00 83.38 635 THR A C 1
ATOM 5200 O O . THR A 1 635 ? 10.729 9.648 0.241 1.00 83.38 635 THR A O 1
ATOM 5203 N N . PHE A 1 636 ? 12.914 9.731 -0.268 1.00 83.62 636 PHE A N 1
ATOM 5204 C CA . PHE A 1 636 ? 13.363 9.871 1.124 1.00 83.62 636 PHE A CA 1
ATOM 5205 C C . PHE A 1 636 ? 12.806 11.132 1.798 1.00 83.62 636 PHE A C 1
ATOM 5207 O O . PHE A 1 636 ? 12.306 11.072 2.927 1.00 83.62 636 PHE A O 1
ATOM 5214 N N . LEU A 1 637 ? 12.857 12.268 1.100 1.00 85.56 637 LEU A N 1
ATOM 5215 C CA . LEU A 1 637 ? 12.302 13.533 1.577 1.00 85.56 637 LEU A CA 1
ATOM 5216 C C . LEU A 1 637 ? 10.784 13.429 1.799 1.00 85.56 637 LEU A C 1
ATOM 5218 O O . LEU A 1 637 ? 10.281 13.852 2.843 1.00 85.56 637 LEU A O 1
ATOM 5222 N N . MET A 1 638 ? 10.059 12.789 0.881 1.00 81.94 638 MET A N 1
ATOM 5223 C CA . MET A 1 638 ? 8.616 12.570 1.003 1.00 81.94 638 MET A CA 1
ATOM 5224 C C . MET A 1 638 ? 8.251 11.646 2.163 1.00 81.94 638 MET A C 1
ATOM 5226 O O . MET A 1 638 ? 7.314 11.939 2.907 1.00 81.94 638 MET A O 1
ATOM 5230 N N . GLU A 1 639 ? 8.999 10.565 2.377 1.00 78.25 639 GLU A N 1
ATOM 5231 C CA . GLU A 1 639 ? 8.790 9.665 3.513 1.00 78.25 639 GLU A CA 1
ATOM 5232 C C . GLU A 1 639 ? 9.004 10.377 4.853 1.00 78.25 639 GLU A C 1
ATOM 5234 O O . GLU A 1 639 ? 8.237 10.166 5.804 1.00 78.25 639 GLU A O 1
ATOM 5239 N N . TRP A 1 640 ? 10.016 11.246 4.922 1.00 82.06 640 TRP A N 1
ATOM 5240 C CA . TRP A 1 640 ? 10.289 12.080 6.088 1.00 82.06 640 TRP A CA 1
ATOM 5241 C C . TRP A 1 640 ? 9.134 13.051 6.370 1.00 82.06 640 TRP A C 1
ATOM 5243 O O . TRP A 1 640 ? 8.597 13.049 7.485 1.00 82.06 640 TRP A O 1
ATOM 5253 N N . ILE A 1 641 ? 8.668 13.791 5.356 1.00 82.31 641 ILE A N 1
ATOM 5254 C CA . ILE A 1 641 ? 7.513 14.701 5.466 1.00 82.31 641 ILE A CA 1
ATOM 5255 C C . ILE A 1 641 ? 6.254 13.933 5.888 1.00 82.31 641 ILE A C 1
ATOM 5257 O O . ILE A 1 641 ? 5.569 14.321 6.838 1.00 82.31 641 ILE A O 1
ATOM 5261 N N . ALA A 1 642 ? 5.959 12.811 5.232 1.00 76.50 642 ALA A N 1
ATOM 5262 C CA . ALA A 1 642 ? 4.788 11.994 5.523 1.00 76.50 642 ALA A CA 1
ATOM 5263 C C . ALA A 1 642 ? 4.813 11.450 6.960 1.00 76.50 642 ALA A C 1
ATOM 5265 O O . ALA A 1 642 ? 3.782 11.444 7.641 1.00 76.50 642 ALA A O 1
ATOM 5266 N N . LYS A 1 643 ? 5.982 11.033 7.469 1.00 76.00 643 LYS A N 1
ATOM 5267 C CA . LYS A 1 643 ? 6.141 10.624 8.872 1.00 76.00 643 LYS A CA 1
ATOM 5268 C C . LYS A 1 643 ? 5.844 11.783 9.826 1.00 76.00 643 LYS A C 1
ATOM 5270 O O . LYS A 1 643 ? 5.061 11.597 10.757 1.00 76.00 643 LYS A O 1
ATOM 5275 N N . MET A 1 644 ? 6.395 12.968 9.564 1.00 76.81 644 MET A N 1
ATOM 5276 C CA . MET A 1 644 ? 6.144 14.166 10.376 1.00 76.81 644 MET A CA 1
ATOM 5277 C C . MET A 1 644 ? 4.659 14.536 10.411 1.00 76.81 644 MET A C 1
ATOM 5279 O O . MET A 1 644 ? 4.111 14.805 11.482 1.00 76.81 644 MET A O 1
ATOM 5283 N N . MET A 1 645 ? 3.986 14.518 9.258 1.00 76.19 645 MET A N 1
ATOM 5284 C CA . MET A 1 645 ? 2.557 14.826 9.176 1.00 76.19 645 MET A CA 1
ATOM 5285 C C . MET A 1 645 ? 1.714 13.809 9.954 1.00 76.19 645 MET A C 1
ATOM 5287 O O . MET A 1 645 ? 0.824 14.205 10.709 1.00 76.19 645 MET A O 1
ATOM 5291 N N . ARG A 1 646 ? 2.013 12.508 9.831 1.00 71.25 646 ARG A N 1
ATOM 5292 C CA . ARG A 1 646 ? 1.307 11.445 10.568 1.00 71.25 646 ARG A CA 1
ATOM 5293 C C . ARG A 1 646 ? 1.472 11.576 12.083 1.00 71.25 646 ARG A C 1
ATOM 5295 O O . ARG A 1 646 ? 0.492 11.422 12.809 1.00 71.25 646 ARG A O 1
ATOM 5302 N N . GLU A 1 647 ? 2.675 11.883 12.569 1.00 72.50 647 GLU A N 1
ATOM 5303 C CA . GLU A 1 647 ? 2.923 12.087 14.005 1.00 72.50 647 GLU A CA 1
ATOM 5304 C C . GLU A 1 647 ? 2.154 13.296 14.553 1.00 72.50 647 GLU A C 1
ATOM 5306 O O . GLU A 1 647 ? 1.532 13.200 15.617 1.00 72.50 647 GLU A O 1
ATOM 5311 N N . LYS A 1 648 ? 2.112 14.394 13.789 1.00 74.50 648 LYS A N 1
ATOM 5312 C CA . LYS A 1 648 ? 1.327 15.580 14.138 1.00 74.50 648 LYS A CA 1
ATOM 5313 C C . LYS A 1 648 ? -0.169 15.287 14.189 1.00 74.50 648 LYS A C 1
ATOM 5315 O O . LYS A 1 648 ? -0.820 15.686 15.142 1.00 74.50 648 LYS A O 1
ATOM 5320 N N . ILE A 1 649 ? -0.719 14.563 13.218 1.00 73.25 649 ILE A N 1
ATOM 5321 C CA . ILE A 1 649 ? -2.160 14.259 13.180 1.00 73.25 649 ILE A CA 1
ATOM 5322 C C . ILE A 1 649 ? -2.563 13.286 14.296 1.00 73.25 649 ILE A C 1
ATOM 5324 O O . ILE A 1 649 ? -3.602 13.470 14.927 1.00 73.25 649 ILE A O 1
ATOM 5328 N N . LYS A 1 650 ? -1.742 12.263 14.567 1.00 66.62 650 LYS A N 1
ATOM 5329 C CA . LYS A 1 650 ? -2.085 11.206 15.531 1.00 66.62 650 LYS A CA 1
ATOM 5330 C C . LYS A 1 650 ? -1.858 11.613 16.987 1.00 66.62 650 LYS A C 1
ATOM 5332 O O . LYS A 1 650 ? -2.635 11.221 17.851 1.00 66.62 650 LYS A O 1
ATOM 5337 N N . TYR A 1 651 ? -0.793 12.363 17.268 1.00 69.50 651 TYR A N 1
ATOM 5338 C CA . TYR A 1 651 ? -0.384 12.688 18.640 1.00 69.50 651 TYR A CA 1
ATOM 5339 C C . TYR A 1 651 ? -0.453 14.183 18.963 1.00 69.50 651 TYR A C 1
ATOM 5341 O O . TYR A 1 651 ? -0.073 14.569 20.066 1.00 69.50 651 TYR A O 1
ATOM 5349 N N . ASN A 1 652 ? -0.883 15.022 18.011 1.00 67.44 652 ASN A N 1
ATOM 5350 C CA . ASN A 1 652 ? -0.836 16.487 18.098 1.00 67.44 652 ASN A CA 1
ATOM 5351 C C . ASN A 1 652 ? 0.549 17.029 18.500 1.00 67.44 652 ASN A C 1
ATOM 5353 O O . ASN A 1 652 ? 0.669 18.078 19.129 1.00 67.44 652 ASN A O 1
ATOM 5357 N N . LYS A 1 653 ? 1.609 16.285 18.160 1.00 63.78 653 LYS A N 1
ATOM 5358 C CA . LYS A 1 653 ? 3.000 16.650 18.431 1.00 63.78 653 LYS A CA 1
ATOM 5359 C C . LYS A 1 653 ? 3.593 17.268 17.181 1.00 63.78 653 LYS A C 1
ATOM 5361 O O . LYS A 1 653 ? 3.652 16.620 16.138 1.00 63.78 653 LYS A O 1
ATOM 5366 N N . ASN A 1 654 ? 4.044 18.511 17.274 1.00 62.84 654 ASN A N 1
ATOM 5367 C CA . ASN A 1 654 ? 4.829 19.081 16.195 1.00 62.84 654 ASN A CA 1
ATOM 5368 C C . ASN A 1 654 ? 6.246 18.474 16.209 1.00 62.84 654 ASN A C 1
ATOM 5370 O O . ASN A 1 654 ? 6.768 18.082 17.256 1.00 62.84 654 ASN A O 1
ATOM 5374 N N . PRO A 1 655 ? 6.905 18.415 15.047 1.00 61.66 655 PRO A N 1
ATOM 5375 C CA . PRO A 1 655 ? 8.338 18.185 14.974 1.00 61.66 655 PRO A CA 1
ATOM 5376 C C . PRO A 1 655 ? 9.090 19.253 15.773 1.00 61.66 655 PRO A C 1
ATOM 5378 O O . PRO A 1 655 ? 8.742 20.431 15.693 1.00 61.66 655 PRO A O 1
ATOM 5381 N N . LYS A 1 656 ? 10.179 18.869 16.452 1.00 64.56 656 LYS A N 1
ATOM 5382 C CA . LYS A 1 656 ? 11.014 19.790 17.251 1.00 64.56 656 LYS A CA 1
ATOM 5383 C C . LYS A 1 656 ? 11.424 21.053 16.483 1.00 64.56 656 LYS A C 1
ATOM 5385 O O . LYS A 1 656 ? 11.452 22.135 17.054 1.00 64.56 656 LYS A O 1
ATOM 5390 N N . LEU A 1 657 ? 11.711 20.913 15.186 1.00 55.44 657 LEU A N 1
ATOM 5391 C CA . LEU A 1 657 ? 12.089 22.021 14.306 1.00 55.44 657 LEU A CA 1
ATOM 5392 C C . LEU A 1 657 ? 10.922 22.991 14.046 1.00 55.44 657 LEU A C 1
ATOM 5394 O O . LEU A 1 657 ? 11.115 24.201 14.040 1.00 55.44 657 LEU A O 1
ATOM 5398 N N . ILE A 1 658 ? 9.701 22.475 13.882 1.00 62.88 658 ILE A N 1
ATOM 5399 C CA . ILE A 1 658 ? 8.502 23.303 13.703 1.00 62.88 658 ILE A CA 1
ATOM 5400 C C . ILE A 1 658 ? 8.125 23.975 15.021 1.00 62.88 658 ILE A C 1
ATOM 5402 O O . ILE A 1 658 ? 7.811 25.157 15.003 1.00 62.88 658 ILE A O 1
ATOM 5406 N N . ASP A 1 659 ? 8.199 23.276 16.157 1.00 62.59 659 ASP A N 1
ATOM 5407 C CA . ASP A 1 659 ? 8.001 23.905 17.470 1.00 62.59 659 ASP A CA 1
ATOM 5408 C C . ASP A 1 659 ? 9.019 25.016 17.714 1.00 62.59 659 ASP A C 1
ATOM 5410 O O . ASP A 1 659 ? 8.655 26.094 18.174 1.00 62.59 659 ASP A O 1
ATOM 5414 N N . PHE A 1 660 ? 10.279 24.803 17.333 1.00 63.22 660 PHE A N 1
ATOM 5415 C CA . PHE A 1 660 ? 11.302 25.841 17.381 1.00 63.22 660 PHE A CA 1
ATOM 5416 C C . PHE A 1 660 ? 10.922 27.067 16.529 1.00 63.22 660 PHE A C 1
ATOM 5418 O O . PHE A 1 660 ? 10.982 28.194 17.020 1.00 63.22 660 PHE A O 1
ATOM 5425 N N . ILE A 1 661 ? 10.463 26.865 15.287 1.00 58.72 661 ILE A N 1
ATOM 5426 C CA . ILE A 1 661 ? 10.025 27.949 14.390 1.00 58.72 661 ILE A CA 1
ATOM 5427 C C . ILE A 1 661 ? 8.762 28.649 14.919 1.00 58.72 661 ILE A C 1
ATOM 5429 O O . ILE A 1 661 ? 8.716 29.876 14.964 1.00 58.72 661 ILE A O 1
ATOM 5433 N N . ILE A 1 662 ? 7.748 27.898 15.359 1.00 57.69 662 ILE A N 1
ATOM 5434 C CA . ILE A 1 662 ? 6.501 28.437 15.923 1.00 57.69 662 ILE A CA 1
ATOM 5435 C C . ILE A 1 662 ? 6.800 29.257 17.172 1.00 57.69 662 ILE A C 1
ATOM 5437 O O . ILE A 1 662 ? 6.266 30.354 17.304 1.00 57.69 662 ILE A O 1
ATOM 5441 N N . ASN A 1 663 ? 7.659 28.762 18.064 1.00 54.19 663 ASN A N 1
ATOM 5442 C CA . ASN A 1 663 ? 8.052 29.489 19.266 1.00 54.19 663 ASN A CA 1
ATOM 5443 C C . ASN A 1 663 ? 8.768 30.796 18.908 1.00 54.19 663 ASN A C 1
ATOM 5445 O O . ASN A 1 663 ? 8.475 31.823 19.514 1.00 54.19 663 ASN A O 1
ATOM 5449 N N . LYS A 1 664 ? 9.609 30.788 17.865 1.00 55.38 664 LYS A N 1
ATOM 5450 C CA . LYS A 1 664 ? 10.300 31.981 17.350 1.00 55.38 664 LYS A CA 1
ATOM 5451 C C . LYS A 1 664 ? 9.356 32.995 16.680 1.00 55.38 664 LYS A C 1
ATOM 5453 O O . LYS A 1 664 ? 9.580 34.198 16.768 1.00 55.38 664 LYS A O 1
ATOM 5458 N N . ILE A 1 665 ? 8.282 32.539 16.029 1.00 54.50 665 ILE A N 1
ATOM 5459 C CA . ILE A 1 665 ? 7.266 33.408 15.402 1.00 54.50 665 ILE A CA 1
ATOM 5460 C C . ILE A 1 665 ? 6.272 33.948 16.441 1.00 54.50 665 ILE A C 1
ATOM 5462 O O . ILE A 1 665 ? 5.916 35.126 16.406 1.00 54.50 665 ILE A O 1
ATOM 5466 N N . ARG A 1 666 ? 5.824 33.107 17.382 1.00 51.44 666 ARG A N 1
ATOM 5467 C CA . ARG A 1 666 ? 4.939 33.510 18.486 1.00 51.44 666 ARG A CA 1
ATOM 5468 C C . ARG A 1 666 ? 5.602 34.541 19.378 1.00 51.44 666 ARG A C 1
ATOM 5470 O O . ARG A 1 666 ? 4.933 35.501 19.742 1.00 51.44 666 ARG A O 1
ATOM 5477 N N . SER A 1 667 ? 6.897 34.387 19.660 1.00 52.72 667 SER A N 1
ATOM 5478 C CA . SER A 1 667 ? 7.635 35.413 20.387 1.00 52.72 667 SER A CA 1
ATOM 5479 C C . SER A 1 667 ? 7.597 36.753 19.659 1.00 52.72 667 SER A C 1
ATOM 5481 O O . SER A 1 667 ? 7.466 37.756 20.323 1.00 52.72 667 SER A O 1
ATOM 5483 N N . LEU A 1 668 ? 7.607 36.814 18.324 1.00 51.69 668 LEU A N 1
ATOM 5484 C CA . LEU A 1 668 ? 7.560 38.095 17.600 1.00 51.69 668 LEU A CA 1
ATOM 5485 C C . LEU A 1 668 ? 6.161 38.740 17.583 1.00 51.69 668 LEU A C 1
ATOM 5487 O O . LEU A 1 668 ? 6.036 39.936 17.814 1.00 51.69 668 LEU A O 1
ATOM 5491 N N . LYS A 1 669 ? 5.092 37.967 17.344 1.00 48.09 669 LYS A N 1
ATOM 5492 C CA . LYS A 1 669 ? 3.722 38.522 17.261 1.00 48.09 669 LYS A CA 1
ATOM 5493 C C . LYS A 1 669 ? 3.101 38.861 18.617 1.00 48.09 669 LYS A C 1
ATOM 5495 O O . LYS A 1 669 ? 2.352 39.826 18.711 1.00 48.09 669 LYS A O 1
ATOM 5500 N N . TYR A 1 670 ? 3.403 38.079 19.653 1.00 50.94 670 TYR A N 1
ATOM 5501 C CA . TYR A 1 670 ? 2.930 38.349 21.013 1.00 50.94 670 TYR A CA 1
ATOM 5502 C C . TYR A 1 670 ? 3.522 39.651 21.562 1.00 50.94 670 TYR A C 1
ATOM 5504 O O . TYR A 1 670 ? 2.830 40.391 22.249 1.00 50.94 670 TYR A O 1
ATOM 5512 N N . ILE A 1 671 ? 4.773 39.952 21.199 1.00 49.41 671 ILE A N 1
ATOM 5513 C CA . ILE A 1 671 ? 5.453 41.190 21.579 1.00 49.41 671 ILE A CA 1
ATOM 5514 C C . ILE A 1 671 ? 4.728 42.418 21.008 1.00 49.41 671 ILE A C 1
ATOM 5516 O O . ILE A 1 671 ? 4.417 43.324 21.773 1.00 49.41 671 ILE A O 1
ATOM 5520 N N . ASN A 1 672 ? 4.394 42.421 19.712 1.00 46.84 672 ASN A N 1
ATOM 5521 C CA . ASN A 1 672 ? 3.701 43.552 19.078 1.00 46.84 672 ASN A CA 1
ATOM 5522 C C . ASN A 1 672 ? 2.281 43.752 19.629 1.00 46.84 672 ASN A C 1
ATOM 5524 O O . ASN A 1 672 ? 1.920 44.867 19.983 1.00 46.84 672 ASN A O 1
ATOM 5528 N N . TYR A 1 673 ? 1.498 42.674 19.761 1.00 50.53 673 TYR A N 1
ATOM 5529 C CA . TYR A 1 673 ? 0.136 42.744 20.309 1.00 50.53 673 TYR A CA 1
ATOM 5530 C C . TYR A 1 673 ? 0.120 43.302 21.739 1.00 50.53 673 TYR A C 1
ATOM 5532 O O . TYR A 1 673 ? -0.658 44.193 22.065 1.00 50.53 673 TYR A O 1
ATOM 5540 N N . LYS A 1 674 ? 1.020 42.799 22.594 1.00 48.59 674 LYS A N 1
ATOM 5541 C CA . LYS A 1 674 ? 1.098 43.216 23.996 1.00 48.59 674 LYS A CA 1
ATOM 5542 C C . LYS A 1 674 ? 1.639 44.641 24.140 1.00 48.59 674 LYS A C 1
ATOM 5544 O O . LYS A 1 674 ? 1.260 45.343 25.066 1.00 48.59 674 LYS A O 1
ATOM 5549 N N . PHE A 1 675 ? 2.504 45.080 23.226 1.00 50.25 675 PHE A N 1
ATOM 5550 C CA . PHE A 1 675 ? 2.993 46.458 23.165 1.00 50.25 675 PHE A CA 1
ATOM 5551 C C . PHE A 1 675 ? 1.882 47.447 22.788 1.00 50.25 675 PHE A C 1
ATOM 5553 O O . PHE A 1 675 ? 1.749 48.473 23.452 1.00 50.25 675 PHE A O 1
ATOM 5560 N N . GLU A 1 676 ? 1.065 47.135 21.776 1.00 48.34 676 GLU A N 1
ATOM 5561 C CA . GLU A 1 676 ? -0.090 47.968 21.414 1.00 48.34 676 GLU A CA 1
ATOM 5562 C C . GLU A 1 676 ? -1.083 48.068 22.575 1.00 48.34 676 GLU A C 1
ATOM 5564 O O . GLU A 1 676 ? -1.479 49.171 22.935 1.00 48.34 676 GLU A O 1
ATOM 5569 N N . GLU A 1 677 ? -1.387 46.950 23.242 1.00 46.06 677 GLU A N 1
ATOM 5570 C CA . GLU A 1 677 ? -2.197 46.926 24.467 1.00 46.06 677 GLU A CA 1
ATOM 5571 C C . GLU A 1 677 ? -1.599 47.833 25.568 1.00 46.06 677 GLU A C 1
ATOM 5573 O O . GLU A 1 677 ? -2.297 48.653 26.164 1.00 46.06 677 GLU A O 1
ATOM 5578 N N . LEU A 1 678 ? -0.287 47.761 25.814 1.00 52.16 678 LEU A N 1
ATOM 5579 C CA . LEU A 1 678 ? 0.393 48.550 26.852 1.00 52.16 678 LEU A CA 1
ATOM 5580 C C . LEU A 1 678 ? 0.446 50.057 26.558 1.00 52.16 678 LEU A C 1
ATOM 5582 O O . LEU A 1 678 ? 0.301 50.855 27.489 1.00 52.16 678 LEU A O 1
ATOM 5586 N N . MET A 1 679 ? 0.636 50.449 25.294 1.00 51.59 679 MET A N 1
ATOM 5587 C CA . MET A 1 679 ? 0.604 51.853 24.862 1.00 51.59 679 MET A CA 1
ATOM 5588 C C . MET A 1 679 ? -0.816 52.424 24.914 1.00 51.59 679 MET A C 1
ATOM 5590 O O . MET A 1 679 ? -0.994 53.564 25.345 1.00 51.59 679 MET A O 1
ATOM 5594 N N . PHE A 1 680 ? -1.825 51.624 24.553 1.00 45.97 680 PHE A N 1
ATOM 5595 C CA . PHE A 1 680 ? -3.232 52.025 24.613 1.00 45.97 680 PHE A CA 1
ATOM 5596 C C . PHE A 1 680 ? -3.706 52.244 26.060 1.00 45.97 680 PHE A C 1
ATOM 5598 O O . PHE A 1 680 ? -4.428 53.198 26.336 1.00 45.97 680 PHE A O 1
ATOM 5605 N N . PHE A 1 681 ? -3.252 51.408 27.005 1.00 45.41 681 PHE A N 1
ATOM 5606 C CA . PHE A 1 681 ? -3.665 51.470 28.416 1.00 45.41 681 PHE A CA 1
ATOM 5607 C C . PHE A 1 681 ? -2.716 52.248 29.349 1.00 45.41 681 PHE A C 1
ATOM 5609 O O . PHE A 1 681 ? -2.978 52.302 30.551 1.00 45.41 681 PHE A O 1
ATOM 5616 N N . LYS A 1 682 ? -1.621 52.845 28.841 1.00 54.00 682 LYS A N 1
ATOM 5617 C CA . LYS A 1 682 ? -0.629 53.637 29.614 1.00 54.00 682 LYS A CA 1
ATOM 5618 C C . LYS A 1 682 ? -0.253 53.007 30.967 1.00 54.00 682 LYS A C 1
ATOM 5620 O O . LYS A 1 682 ? -0.218 53.664 32.010 1.00 54.00 682 LYS A O 1
ATOM 5625 N N . LYS A 1 683 ? 0.013 51.702 30.967 1.00 48.31 683 LYS A N 1
ATOM 5626 C CA . LYS A 1 683 ? 0.244 50.940 32.200 1.00 48.31 683 LYS A CA 1
ATOM 5627 C C . LYS A 1 683 ? 1.592 51.326 32.829 1.00 48.31 683 LYS A C 1
ATOM 5629 O O . LYS A 1 683 ? 2.635 51.229 32.190 1.00 48.31 683 LYS A O 1
ATOM 5634 N N . SER A 1 684 ? 1.589 51.744 34.097 1.00 49.44 684 SER A N 1
ATOM 5635 C CA . SER A 1 684 ? 2.788 52.239 34.803 1.00 49.44 684 SER A CA 1
ATOM 5636 C C . SER A 1 684 ? 3.735 51.135 35.302 1.00 49.44 684 SER A C 1
ATOM 5638 O O . SER A 1 684 ? 4.873 51.420 35.679 1.00 49.44 684 SER A O 1
ATOM 5640 N N . THR A 1 685 ? 3.288 49.875 35.297 1.00 49.28 685 THR A N 1
ATOM 5641 C CA . THR A 1 685 ? 4.040 48.703 35.769 1.00 49.28 685 THR A CA 1
ATOM 5642 C C . THR A 1 685 ? 3.960 47.564 34.750 1.00 49.28 685 THR A C 1
ATOM 5644 O O . THR A 1 685 ? 2.896 47.289 34.198 1.00 49.28 685 THR A O 1
ATOM 5647 N N . LEU A 1 686 ? 5.104 46.921 34.486 1.00 51.84 686 LEU A N 1
ATOM 5648 C CA . LEU A 1 686 ? 5.265 45.859 33.486 1.00 51.84 686 LEU A CA 1
ATOM 5649 C C . LEU A 1 686 ? 5.658 44.547 34.171 1.00 51.84 686 LEU A C 1
ATOM 5651 O O . LEU A 1 686 ? 6.585 44.531 34.985 1.00 51.84 686 LEU A O 1
ATOM 5655 N N . LEU A 1 687 ? 5.017 43.438 33.797 1.00 49.44 687 LEU A N 1
ATOM 5656 C CA . LEU A 1 687 ? 5.494 42.098 34.155 1.00 49.44 687 LEU A CA 1
ATOM 5657 C C . LEU A 1 687 ? 6.838 41.803 33.455 1.00 49.44 687 LEU A C 1
ATOM 5659 O O . LEU A 1 687 ? 7.183 42.408 32.439 1.00 49.44 687 LEU A O 1
ATOM 5663 N N . PHE A 1 688 ? 7.625 40.853 33.971 1.00 49.44 688 PHE A N 1
ATOM 5664 C CA . PHE A 1 688 ? 8.952 40.531 33.414 1.00 49.44 688 PHE A CA 1
ATOM 5665 C C . PHE A 1 688 ? 8.909 40.138 31.926 1.00 49.44 688 PHE A C 1
ATOM 5667 O O . PHE A 1 688 ? 9.756 40.547 31.135 1.00 49.44 688 PHE A O 1
ATOM 5674 N N . GLU A 1 689 ? 7.898 39.373 31.520 1.00 46.25 689 GLU A N 1
ATOM 5675 C CA . GLU A 1 689 ? 7.729 38.968 30.122 1.00 46.25 689 GLU A CA 1
ATOM 5676 C C . GLU A 1 689 ? 7.322 40.146 29.223 1.00 46.25 689 GLU A C 1
ATOM 5678 O O . GLU A 1 689 ? 7.728 40.206 28.064 1.00 46.25 689 GLU A O 1
ATOM 5683 N N . GLU A 1 690 ? 6.582 41.110 29.775 1.00 49.19 690 GLU A N 1
ATOM 5684 C CA . GLU A 1 690 ? 6.124 42.327 29.094 1.00 49.19 690 GLU A CA 1
ATOM 5685 C C . GLU A 1 690 ? 7.265 43.330 28.900 1.00 49.19 690 GLU A C 1
ATOM 5687 O O . GLU A 1 690 ? 7.413 43.905 27.824 1.00 49.19 690 GLU A O 1
ATOM 5692 N N . SER A 1 691 ? 8.137 43.488 29.900 1.00 51.94 691 SER A N 1
ATOM 5693 C CA . SER A 1 691 ? 9.325 44.342 29.781 1.00 51.94 691 SER A CA 1
ATOM 5694 C C . SER A 1 691 ? 10.352 43.765 28.804 1.00 51.94 691 SER A C 1
ATOM 5696 O O . SER A 1 691 ? 10.932 44.497 28.000 1.00 51.94 691 SER A O 1
ATOM 5698 N N . ARG A 1 692 ? 10.529 42.436 28.800 1.00 49.16 692 ARG A N 1
ATOM 5699 C CA . ARG A 1 692 ? 11.373 41.741 27.819 1.00 49.16 692 ARG A CA 1
ATOM 5700 C C . ARG A 1 692 ? 10.829 41.899 26.401 1.00 49.16 692 ARG A C 1
ATOM 5702 O O . ARG A 1 692 ? 11.607 42.129 25.480 1.00 49.16 692 ARG A O 1
ATOM 5709 N N . ALA A 1 693 ? 9.514 41.786 26.232 1.00 49.88 693 ALA A N 1
ATOM 5710 C CA . ALA A 1 693 ? 8.839 42.001 24.961 1.00 49.88 693 ALA A CA 1
ATOM 5711 C C . ALA A 1 693 ? 9.090 43.413 24.413 1.00 49.88 693 ALA A C 1
ATOM 5713 O O . ALA A 1 693 ? 9.611 43.561 23.307 1.00 49.88 693 ALA A O 1
ATOM 5714 N N . PHE A 1 694 ? 8.805 44.429 25.229 1.00 53.00 694 PHE A N 1
ATOM 5715 C CA . PHE A 1 694 ? 9.007 45.840 24.900 1.00 53.00 694 PHE A CA 1
ATOM 5716 C C . PHE A 1 694 ? 10.442 46.130 24.429 1.00 53.00 694 PHE A C 1
ATOM 5718 O O . PHE A 1 694 ? 10.640 46.764 23.396 1.00 53.00 694 PHE A O 1
ATOM 5725 N N . TYR A 1 695 ? 11.440 45.590 25.135 1.00 55.34 695 TYR A N 1
ATOM 5726 C CA . TYR A 1 695 ? 12.859 45.757 24.807 1.00 55.34 695 TYR A CA 1
ATOM 5727 C C . TYR A 1 695 ? 13.252 45.180 23.437 1.00 55.34 695 TYR A C 1
ATOM 5729 O O . TYR A 1 695 ? 14.024 45.789 22.698 1.00 55.34 695 TYR A O 1
ATOM 5737 N N . TYR A 1 696 ? 12.745 43.995 23.082 1.00 52.19 696 TYR A N 1
ATOM 5738 C CA . TYR A 1 696 ? 13.061 43.390 21.784 1.00 52.19 696 TYR A CA 1
ATOM 5739 C C . TYR A 1 696 ? 12.448 44.172 20.624 1.00 52.19 696 TYR A C 1
ATOM 5741 O O . TYR A 1 696 ? 13.091 44.292 19.584 1.00 52.19 696 TYR A O 1
ATOM 5749 N N . TYR A 1 697 ? 11.235 44.702 20.798 1.00 55.16 697 TYR A N 1
ATOM 5750 C CA . TYR A 1 697 ? 10.572 45.507 19.775 1.00 55.16 697 TYR A CA 1
ATOM 5751 C C . TYR A 1 697 ? 11.284 46.840 19.541 1.00 55.16 697 TYR A C 1
ATOM 5753 O O . TYR A 1 697 ? 11.653 47.133 18.404 1.00 55.16 697 TYR A O 1
ATOM 5761 N N . SER A 1 698 ? 11.546 47.602 20.611 1.00 56.22 698 SER A N 1
ATOM 5762 C CA . SER A 1 698 ? 12.185 48.919 20.504 1.00 56.22 698 SER A CA 1
ATOM 5763 C C . SER A 1 698 ? 13.562 48.828 19.856 1.00 56.22 698 SER A C 1
ATOM 5765 O O . SER A 1 698 ? 13.864 49.589 18.942 1.00 56.22 698 SER A O 1
ATOM 5767 N N . ASN A 1 699 ? 14.368 47.835 20.238 1.00 61.03 699 ASN A N 1
ATOM 5768 C CA . ASN A 1 699 ? 15.652 47.601 19.585 1.00 61.03 699 ASN A CA 1
ATOM 5769 C C . ASN A 1 699 ? 15.493 47.275 18.099 1.00 61.03 699 ASN A C 1
ATOM 5771 O O . ASN A 1 699 ? 16.297 47.727 17.292 1.00 61.03 699 ASN A O 1
ATOM 5775 N N . ASN A 1 700 ? 14.483 46.497 17.714 1.00 62.91 700 ASN A N 1
ATOM 5776 C CA . ASN A 1 700 ? 14.318 46.100 16.321 1.00 62.91 700 ASN A CA 1
ATOM 5777 C C . ASN A 1 700 ? 13.929 47.290 15.426 1.00 62.91 700 ASN A C 1
ATOM 5779 O O . ASN A 1 700 ? 14.464 47.400 14.325 1.00 62.91 700 ASN A O 1
ATOM 5783 N N . GLU A 1 701 ? 13.067 48.194 15.904 1.00 60.31 701 GLU A N 1
ATOM 5784 C CA . GLU A 1 701 ? 12.727 49.443 15.200 1.00 60.31 701 GLU A CA 1
ATOM 5785 C C . GLU A 1 701 ? 13.933 50.391 15.112 1.00 60.31 701 GLU A C 1
ATOM 5787 O O . GLU A 1 701 ? 14.297 50.812 14.014 1.00 60.31 701 GLU A O 1
ATOM 5792 N N . ILE A 1 702 ? 14.655 50.601 16.220 1.00 66.56 702 ILE A N 1
ATOM 5793 C CA . ILE A 1 702 ? 15.894 51.400 16.248 1.00 66.56 702 ILE A CA 1
ATOM 5794 C C . ILE A 1 702 ? 16.927 50.855 15.248 1.00 66.56 702 ILE A C 1
ATOM 5796 O O . ILE A 1 702 ? 17.541 51.612 14.497 1.00 66.56 702 ILE A O 1
ATOM 5800 N N . PHE A 1 703 ? 17.116 49.532 15.187 1.00 67.19 703 PHE A N 1
ATOM 5801 C CA . PHE A 1 703 ? 18.060 48.909 14.252 1.00 67.19 703 PHE A CA 1
ATOM 5802 C C . PHE A 1 703 ? 17.597 48.966 12.791 1.00 67.19 703 PHE A C 1
ATOM 5804 O O . PHE A 1 703 ? 18.430 48.951 11.878 1.00 67.19 703 PHE A O 1
ATOM 5811 N N . LYS A 1 704 ? 16.286 49.009 12.548 1.00 70.25 704 LYS A N 1
ATOM 5812 C CA . LYS A 1 704 ? 15.711 49.160 11.209 1.00 70.25 704 LYS A CA 1
ATOM 5813 C C . LYS A 1 704 ? 15.939 50.579 10.694 1.00 70.25 704 LYS A C 1
ATOM 5815 O O . LYS A 1 704 ? 16.422 50.738 9.574 1.00 70.25 704 LYS A O 1
ATOM 5820 N N . GLU A 1 705 ? 15.701 51.578 11.538 1.00 69.19 705 GLU A N 1
ATOM 5821 C CA . GLU A 1 705 ? 15.970 52.984 11.241 1.00 69.19 705 GLU A CA 1
ATOM 5822 C C . GLU A 1 705 ? 17.474 53.249 11.066 1.00 69.19 705 GLU A C 1
ATOM 5824 O O . GLU A 1 705 ? 17.888 53.869 10.086 1.00 69.19 705 GLU A O 1
ATOM 5829 N N . PHE A 1 706 ? 18.314 52.645 11.915 1.00 72.50 706 PHE A N 1
ATOM 5830 C CA . PHE A 1 706 ? 19.772 52.663 11.773 1.00 72.50 706 PHE A CA 1
ATOM 5831 C C . PHE A 1 706 ? 20.239 52.105 10.424 1.00 72.50 706 PHE A C 1
ATOM 5833 O O . PHE A 1 706 ? 21.083 52.709 9.765 1.00 72.50 706 PHE A O 1
ATOM 5840 N N . LYS A 1 707 ? 19.684 50.974 9.965 1.00 72.31 707 LYS A N 1
ATOM 5841 C CA . LYS A 1 707 ? 20.034 50.402 8.652 1.00 72.31 707 LYS A CA 1
ATOM 5842 C C . LYS A 1 707 ? 19.645 51.312 7.487 1.00 72.31 707 LYS A C 1
ATOM 5844 O O . LYS A 1 707 ? 20.367 51.339 6.493 1.00 72.31 707 LYS A O 1
ATOM 5849 N N . ILE A 1 708 ? 18.526 52.029 7.597 1.00 73.75 708 ILE A N 1
ATOM 5850 C CA . ILE A 1 708 ? 18.079 52.991 6.582 1.00 73.75 708 ILE A CA 1
ATOM 5851 C C . ILE A 1 708 ? 19.017 54.203 6.572 1.00 73.75 708 ILE A C 1
ATOM 5853 O O . ILE A 1 708 ? 19.573 54.531 5.528 1.00 73.75 708 ILE A O 1
ATOM 5857 N N . ARG A 1 709 ? 19.281 54.809 7.734 1.00 71.56 709 ARG A N 1
ATOM 5858 C CA . ARG A 1 709 ? 20.148 55.994 7.848 1.00 71.56 709 ARG A CA 1
ATOM 5859 C C . ARG A 1 709 ? 21.606 55.702 7.495 1.00 71.56 709 ARG A C 1
ATOM 5861 O O . ARG A 1 709 ? 22.251 56.532 6.866 1.00 71.56 709 ARG A O 1
ATOM 5868 N N . LYS A 1 710 ? 22.099 54.498 7.794 1.00 71.56 710 LYS A N 1
ATOM 5869 C CA . LYS A 1 710 ? 23.425 54.033 7.364 1.00 71.56 710 LYS A CA 1
ATOM 5870 C C . LYS A 1 710 ? 23.538 53.882 5.844 1.00 71.56 710 LYS A C 1
ATOM 5872 O O . LYS A 1 710 ? 24.597 54.154 5.302 1.00 71.56 710 LYS A O 1
ATOM 5877 N N . LYS A 1 711 ? 22.469 53.469 5.149 1.00 72.50 711 LYS A N 1
ATOM 5878 C CA . LYS A 1 711 ? 22.462 53.429 3.674 1.00 72.50 711 LYS A CA 1
ATOM 5879 C C . LYS A 1 711 ? 22.500 54.824 3.044 1.00 72.50 711 LYS A C 1
ATOM 5881 O O . LYS A 1 711 ? 22.975 54.946 1.923 1.00 72.50 711 LYS A O 1
ATOM 5886 N N . ILE A 1 712 ? 21.978 55.833 3.741 1.00 71.44 712 ILE A N 1
ATOM 5887 C CA . ILE A 1 712 ? 21.901 57.219 3.262 1.00 71.44 712 ILE A CA 1
ATOM 5888 C C . ILE A 1 712 ? 23.207 57.975 3.567 1.00 71.44 712 ILE A C 1
ATOM 5890 O O . ILE A 1 712 ? 23.714 58.676 2.701 1.00 71.44 712 ILE A O 1
ATOM 5894 N N . ASN A 1 713 ? 23.798 57.778 4.752 1.00 62.88 713 ASN A N 1
ATOM 5895 C CA . ASN A 1 713 ? 25.026 58.448 5.192 1.00 62.88 713 ASN A CA 1
ATOM 5896 C C . ASN A 1 713 ? 26.147 57.435 5.488 1.00 62.88 713 ASN A C 1
ATOM 5898 O O . ASN A 1 713 ? 26.254 56.927 6.605 1.00 62.88 713 ASN A O 1
ATOM 5902 N N . ASN A 1 714 ? 27.021 57.183 4.507 1.00 59.41 714 ASN A N 1
ATOM 5903 C CA . ASN A 1 714 ? 28.146 56.243 4.647 1.00 59.41 714 ASN A CA 1
ATOM 5904 C C . ASN A 1 714 ? 29.348 56.794 5.451 1.00 59.41 714 ASN A C 1
ATOM 5906 O O . ASN A 1 714 ? 30.178 56.002 5.892 1.00 59.41 714 ASN A O 1
ATOM 5910 N N . ASN A 1 715 ? 29.442 58.113 5.673 1.00 54.81 715 ASN A N 1
ATOM 5911 C CA . ASN A 1 715 ? 30.635 58.766 6.247 1.00 54.81 715 ASN A CA 1
ATOM 5912 C C . ASN A 1 715 ? 30.599 58.989 7.775 1.00 54.81 715 ASN A C 1
ATOM 5914 O O . ASN A 1 715 ? 31.553 59.529 8.330 1.00 54.81 715 ASN A O 1
ATOM 5918 N N . VAL A 1 716 ? 29.535 58.583 8.479 1.00 63.78 716 VAL A N 1
ATOM 5919 C CA . VAL A 1 716 ? 29.409 58.770 9.940 1.00 63.78 716 VAL A CA 1
ATOM 5920 C C . VAL A 1 716 ? 29.747 57.471 10.679 1.00 63.78 716 VAL A C 1
ATOM 5922 O O . VAL A 1 716 ? 29.361 56.379 10.254 1.00 63.78 716 VAL A O 1
ATOM 5925 N N . LYS A 1 717 ? 30.462 57.562 11.811 1.00 65.56 717 LYS A N 1
ATOM 5926 C CA . LYS A 1 717 ? 30.825 56.393 12.631 1.00 65.56 717 LYS A CA 1
ATOM 5927 C C . LYS A 1 717 ? 29.568 55.644 13.093 1.00 65.56 717 LYS A C 1
ATOM 5929 O O . LYS A 1 717 ? 28.618 56.238 13.599 1.00 65.56 717 LYS A O 1
ATOM 5934 N N . ASN A 1 718 ? 29.589 54.311 12.977 1.00 63.31 718 ASN A N 1
ATOM 5935 C CA . ASN A 1 718 ? 28.439 53.444 13.283 1.00 63.31 718 ASN A CA 1
ATOM 5936 C C . ASN A 1 718 ? 27.853 53.672 14.689 1.00 63.31 718 ASN A C 1
ATOM 5938 O O . ASN A 1 718 ? 26.638 53.615 14.852 1.00 63.31 718 ASN A O 1
ATOM 5942 N N . ASN A 1 719 ? 28.697 53.939 15.688 1.00 55.19 719 ASN A N 1
ATOM 5943 C CA . ASN A 1 719 ? 28.244 54.133 17.067 1.00 55.19 719 ASN A CA 1
ATOM 5944 C C . ASN A 1 719 ? 27.464 55.444 17.227 1.00 55.19 719 ASN A C 1
ATOM 5946 O O . ASN A 1 719 ? 26.446 55.476 17.906 1.00 55.19 719 ASN A O 1
ATOM 5950 N N . GLU A 1 720 ? 27.891 56.499 16.540 1.00 67.12 720 GLU A N 1
ATOM 5951 C CA . GLU A 1 720 ? 27.281 57.829 16.597 1.00 67.12 720 GLU A CA 1
ATOM 5952 C C . GLU A 1 720 ? 25.922 57.850 15.880 1.00 67.12 720 GLU A C 1
ATOM 5954 O O . GLU A 1 720 ? 24.928 58.343 16.411 1.00 67.12 720 GLU A O 1
ATOM 5959 N N . LEU A 1 721 ? 25.832 57.179 14.726 1.00 66.69 721 LEU A N 1
ATOM 5960 C CA . LEU A 1 721 ? 24.569 56.939 14.019 1.00 66.69 721 LEU A CA 1
ATOM 5961 C C . LEU A 1 721 ? 23.573 56.128 14.857 1.00 66.69 721 LEU A C 1
ATOM 5963 O O . LEU A 1 721 ? 22.387 56.454 14.881 1.00 66.69 721 LEU A O 1
ATOM 5967 N N . LEU A 1 722 ? 24.036 55.073 15.535 1.00 58.44 722 LEU A N 1
ATOM 5968 C CA . LEU A 1 722 ? 23.182 54.239 16.380 1.00 58.44 722 LEU A CA 1
ATOM 5969 C C . LEU A 1 722 ? 22.657 55.037 17.580 1.00 58.44 722 LEU A C 1
ATOM 5971 O O . LEU A 1 722 ? 21.464 54.978 17.867 1.00 58.44 722 LEU A O 1
ATOM 5975 N N . ILE A 1 723 ? 23.520 55.822 18.233 1.00 62.75 723 ILE A N 1
ATOM 5976 C CA . ILE A 1 723 ? 23.151 56.706 19.347 1.00 62.75 723 ILE A CA 1
ATOM 5977 C C . ILE A 1 723 ? 22.110 57.739 18.902 1.00 62.75 723 ILE A C 1
ATOM 5979 O O . ILE A 1 723 ? 21.131 57.958 19.613 1.00 62.75 723 ILE A O 1
ATOM 5983 N N . ASN A 1 724 ? 22.255 58.315 17.708 1.00 65.81 724 ASN A N 1
ATOM 5984 C CA . ASN A 1 724 ? 21.277 59.260 17.170 1.00 65.81 724 ASN A CA 1
ATOM 5985 C C . ASN A 1 724 ? 19.929 58.592 16.859 1.00 65.81 724 ASN A C 1
ATOM 5987 O O . ASN A 1 724 ? 18.894 59.130 17.234 1.00 65.81 724 ASN A O 1
ATOM 5991 N N . CYS A 1 725 ? 19.919 57.386 16.276 1.00 65.69 725 CYS A N 1
ATOM 5992 C CA . CYS A 1 725 ? 18.678 56.626 16.049 1.00 65.69 725 CYS A CA 1
ATOM 5993 C C . CYS A 1 725 ? 17.982 56.259 17.368 1.00 65.69 725 CYS A C 1
ATOM 5995 O O . CYS A 1 725 ? 16.763 56.346 17.479 1.00 65.69 725 CYS A O 1
ATOM 5997 N N . ILE A 1 726 ? 18.761 55.876 18.386 1.00 58.09 726 ILE A N 1
ATOM 5998 C CA . ILE A 1 726 ? 18.264 55.630 19.743 1.00 58.09 726 ILE A CA 1
ATOM 5999 C C . ILE A 1 726 ? 17.622 56.915 20.288 1.00 58.09 726 ILE A C 1
ATOM 6001 O O . ILE A 1 726 ? 16.470 56.896 20.716 1.00 58.09 726 ILE A O 1
ATOM 6005 N N . ASN A 1 727 ? 18.336 58.039 20.245 1.00 58.69 727 ASN A N 1
ATOM 6006 C CA . ASN A 1 727 ? 17.860 59.308 20.788 1.00 58.69 727 ASN A CA 1
ATOM 6007 C C . ASN A 1 727 ? 16.610 59.832 20.068 1.00 58.69 727 ASN A C 1
ATOM 6009 O O . ASN A 1 727 ? 15.701 60.307 20.744 1.00 58.69 727 ASN A O 1
ATOM 6013 N N . ASP A 1 728 ? 16.525 59.703 18.744 1.00 65.12 728 ASP A N 1
ATOM 6014 C CA . ASP A 1 728 ? 15.372 60.135 17.942 1.00 65.12 728 ASP A CA 1
ATOM 6015 C C . ASP A 1 728 ? 14.133 59.256 18.186 1.00 65.12 728 ASP A C 1
ATOM 6017 O O . ASP A 1 728 ? 13.031 59.775 18.397 1.00 65.12 728 ASP A O 1
ATOM 6021 N N . TYR A 1 729 ? 14.307 57.929 18.249 1.00 63.91 729 TYR A N 1
ATOM 6022 C CA . TYR A 1 729 ? 13.224 56.991 18.569 1.00 63.91 729 TYR A CA 1
ATOM 6023 C C . TYR A 1 729 ? 12.637 57.252 19.965 1.00 63.91 729 TYR A C 1
ATOM 6025 O O . TYR A 1 729 ? 11.427 57.149 20.175 1.00 63.91 729 TYR A O 1
ATOM 6033 N N . TYR A 1 730 ? 13.477 57.616 20.938 1.00 55.22 730 TYR A N 1
ATOM 6034 C CA . TYR A 1 730 ? 13.012 57.923 22.292 1.00 55.22 730 TYR A CA 1
ATOM 6035 C C . TYR A 1 730 ? 12.514 59.374 22.451 1.00 55.22 730 TYR A C 1
ATOM 6037 O O . TYR A 1 730 ? 11.561 59.576 23.199 1.00 55.22 730 TYR A O 1
ATOM 6045 N N . LYS A 1 731 ? 13.058 60.368 21.728 1.00 59.31 731 LYS A N 1
ATOM 6046 C CA . LYS A 1 731 ? 12.555 61.763 21.716 1.00 59.31 731 LYS A CA 1
ATOM 6047 C C . LYS A 1 731 ? 11.172 61.890 21.083 1.00 59.31 731 LYS A C 1
ATOM 6049 O O . LYS A 1 731 ? 10.338 62.632 21.589 1.00 59.31 731 LYS A O 1
ATOM 6054 N N . SER A 1 732 ? 10.926 61.174 19.988 1.00 58.38 732 SER A N 1
ATOM 6055 C CA . SER A 1 732 ? 9.621 61.179 19.309 1.00 58.38 732 SER A CA 1
ATOM 6056 C C . SER A 1 732 ? 8.508 60.571 20.171 1.00 58.38 732 SER A C 1
ATOM 6058 O O . SER A 1 732 ? 7.360 61.000 20.085 1.00 58.38 732 SER A O 1
ATOM 6060 N N . ASN A 1 733 ? 8.851 59.619 21.045 1.00 55.41 733 ASN A N 1
ATOM 6061 C CA . ASN A 1 733 ? 7.893 58.895 21.883 1.00 55.41 733 ASN A CA 1
ATOM 6062 C C . ASN A 1 733 ? 7.768 59.427 23.325 1.00 55.41 733 ASN A C 1
ATOM 6064 O O . ASN A 1 733 ? 6.772 59.136 23.989 1.00 55.41 733 ASN A O 1
ATOM 6068 N N . PHE A 1 734 ? 8.733 60.207 23.828 1.00 54.47 734 PHE A N 1
ATOM 6069 C CA . PHE A 1 734 ? 8.732 60.731 25.200 1.00 54.47 734 PHE A CA 1
ATOM 6070 C C . PHE A 1 734 ? 9.126 62.216 25.224 1.00 54.47 734 PHE A C 1
ATOM 6072 O O . PHE A 1 734 ? 10.251 62.576 24.886 1.00 54.47 734 PHE A O 1
ATOM 6079 N N . LYS A 1 735 ? 8.200 63.086 25.654 1.00 50.50 735 LYS A N 1
ATOM 6080 C CA . LYS A 1 735 ? 8.330 64.552 25.537 1.00 50.50 735 LYS A CA 1
ATOM 6081 C C . LYS A 1 735 ? 9.446 65.187 26.386 1.00 50.50 735 LYS A C 1
ATOM 6083 O O . LYS A 1 735 ? 9.903 66.255 26.007 1.00 50.50 735 LYS A O 1
ATOM 6088 N N . ASN A 1 736 ? 9.918 64.564 27.476 1.00 49.66 736 ASN A N 1
ATOM 6089 C CA . ASN A 1 736 ? 10.916 65.159 28.381 1.00 49.66 736 ASN A CA 1
ATOM 6090 C C . ASN A 1 736 ? 12.039 64.177 28.785 1.00 49.66 736 ASN A C 1
ATOM 6092 O O . ASN A 1 736 ? 11.803 63.114 29.359 1.00 49.66 736 ASN A O 1
ATOM 6096 N N . TYR A 1 737 ? 13.298 64.564 28.549 1.00 43.38 737 TYR A N 1
ATOM 6097 C CA . TYR A 1 737 ? 14.503 63.755 28.823 1.00 43.38 737 TYR A CA 1
ATOM 6098 C C . TYR A 1 737 ? 14.750 63.488 30.328 1.00 43.38 737 TYR A C 1
ATOM 6100 O O . TYR A 1 737 ? 15.376 62.494 30.707 1.00 43.38 737 TYR A O 1
ATOM 6108 N N . SER A 1 738 ? 14.222 64.342 31.210 1.00 45.84 738 SER A N 1
ATOM 6109 C CA . SER A 1 738 ? 14.294 64.193 32.672 1.00 45.84 738 SER A CA 1
ATOM 6110 C C . SER A 1 738 ? 13.410 63.051 33.195 1.00 45.84 738 SER A C 1
ATOM 6112 O O . SER A 1 738 ? 13.850 62.270 34.044 1.00 45.84 738 SER A O 1
ATOM 6114 N N . GLU A 1 739 ? 12.211 62.877 32.633 1.00 49.50 739 GLU A N 1
ATOM 6115 C CA . GLU A 1 739 ? 11.304 61.767 32.960 1.00 49.50 739 GLU A CA 1
ATOM 6116 C C . GLU A 1 739 ? 11.888 60.416 32.526 1.00 49.50 739 GLU A C 1
ATOM 6118 O O . GLU A 1 739 ? 11.774 59.423 33.249 1.00 49.50 739 GLU A O 1
ATOM 6123 N N . TYR A 1 740 ? 12.609 60.390 31.401 1.00 48.72 740 TYR A N 1
ATOM 6124 C CA . TYR A 1 740 ? 13.302 59.204 30.895 1.00 48.72 740 TYR A CA 1
ATOM 6125 C C . TYR A 1 740 ? 14.364 58.669 31.869 1.00 48.72 740 TYR A C 1
ATOM 6127 O O . TYR A 1 740 ? 14.393 57.466 32.147 1.00 48.72 740 TYR A O 1
ATOM 6135 N N . LYS A 1 741 ? 15.220 59.533 32.435 1.00 45.16 741 LYS A N 1
ATOM 6136 C CA . LYS A 1 741 ? 16.280 59.102 33.371 1.00 45.16 741 LYS A CA 1
ATOM 6137 C C . LYS A 1 741 ? 15.679 58.485 34.638 1.00 45.16 741 LYS A C 1
ATOM 6139 O O . LYS A 1 741 ? 16.159 57.453 35.112 1.00 45.16 741 LYS A O 1
ATOM 6144 N N . ILE A 1 742 ? 14.589 59.069 35.137 1.00 52.19 742 ILE A N 1
ATOM 6145 C CA . ILE A 1 742 ? 13.852 58.582 36.310 1.00 52.19 742 ILE A CA 1
ATOM 6146 C C . ILE A 1 742 ? 13.144 57.257 35.995 1.00 52.19 742 ILE A C 1
ATOM 6148 O O . ILE A 1 742 ? 13.238 56.313 36.783 1.00 52.19 742 ILE A O 1
ATOM 6152 N N . TYR A 1 743 ? 12.494 57.141 34.834 1.00 49.53 743 TYR A N 1
ATOM 6153 C CA . TYR A 1 743 ? 11.814 55.916 34.410 1.00 49.53 743 TYR A CA 1
ATOM 6154 C C . TYR A 1 743 ? 12.803 54.761 34.187 1.00 49.53 743 TYR A C 1
ATOM 6156 O O . TYR A 1 743 ? 12.605 53.669 34.721 1.00 49.53 743 TYR A O 1
ATOM 6164 N N . LYS A 1 744 ? 13.932 55.009 33.509 1.00 46.34 744 LYS A N 1
ATOM 6165 C CA . LYS A 1 744 ? 15.016 54.033 33.297 1.00 46.34 744 LYS A CA 1
ATOM 6166 C C . LYS A 1 744 ? 15.585 53.508 34.617 1.00 46.34 744 LYS A C 1
ATOM 6168 O O . LYS A 1 744 ? 15.731 52.296 34.788 1.00 46.34 744 LYS A O 1
ATOM 6173 N N . LEU A 1 745 ? 15.873 54.396 35.572 1.00 52.78 745 LEU A N 1
ATOM 6174 C CA . LEU A 1 745 ? 16.372 54.009 36.897 1.00 52.78 745 LEU A CA 1
ATOM 6175 C C . LEU A 1 745 ? 15.327 53.216 37.694 1.00 52.78 745 LEU A C 1
ATOM 6177 O O . LEU A 1 745 ? 15.676 52.244 38.367 1.00 52.78 745 LEU A O 1
ATOM 6181 N N . ARG A 1 746 ? 14.044 53.579 37.577 1.00 52.91 746 ARG A N 1
ATOM 6182 C CA . ARG A 1 746 ? 12.932 52.879 38.233 1.00 52.91 746 ARG A CA 1
ATOM 6183 C C . ARG A 1 746 ? 12.734 51.471 37.669 1.00 52.91 746 ARG A C 1
ATOM 6185 O O . ARG A 1 746 ? 12.624 50.523 38.442 1.00 52.91 746 ARG A O 1
ATOM 6192 N N . VAL A 1 747 ? 12.781 51.310 36.347 1.00 48.59 747 VAL A N 1
ATOM 6193 C CA . VAL A 1 747 ? 12.689 50.001 35.682 1.00 48.59 747 VAL A CA 1
ATOM 6194 C C . VAL A 1 747 ? 13.876 49.110 36.060 1.00 48.59 747 VAL A C 1
ATOM 6196 O O . VAL A 1 747 ? 13.674 47.960 36.444 1.00 48.59 747 VAL A O 1
ATOM 6199 N N . LEU A 1 748 ? 15.106 49.636 36.060 1.00 50.56 748 LEU A N 1
ATOM 6200 C CA . LEU A 1 748 ? 16.292 48.876 36.480 1.00 50.56 748 LEU A CA 1
ATOM 6201 C C . LEU A 1 748 ? 16.230 48.450 37.954 1.00 50.56 748 LEU A C 1
ATOM 6203 O O . LEU A 1 748 ? 16.612 47.325 38.292 1.00 50.56 748 LEU A O 1
ATOM 6207 N N . LYS A 1 749 ? 15.724 49.323 38.834 1.00 56.62 749 LYS A N 1
ATOM 6208 C CA . LYS A 1 749 ? 15.514 49.013 40.254 1.00 56.62 749 LYS A CA 1
ATOM 6209 C C . LYS A 1 749 ? 14.449 47.927 40.433 1.00 56.62 749 LYS A C 1
ATOM 6211 O O . LYS A 1 749 ? 14.682 46.974 41.175 1.00 56.62 749 LYS A O 1
ATOM 6216 N N . ASN A 1 750 ? 13.344 48.003 39.691 1.00 51.22 750 ASN A N 1
ATOM 6217 C CA . ASN A 1 750 ? 12.284 46.994 39.727 1.00 51.22 750 ASN A CA 1
ATOM 6218 C C . ASN A 1 750 ? 12.759 45.634 39.200 1.00 51.22 750 ASN A C 1
ATOM 6220 O O . ASN A 1 750 ? 12.469 44.615 39.819 1.00 51.22 750 ASN A O 1
ATOM 6224 N N . ILE A 1 751 ? 13.561 45.595 38.130 1.00 49.94 751 ILE A N 1
ATOM 6225 C CA . ILE A 1 751 ? 14.157 44.348 37.617 1.00 49.94 751 ILE A CA 1
ATOM 6226 C C . ILE A 1 751 ? 15.080 43.708 38.666 1.00 49.94 751 ILE A C 1
ATOM 6228 O O . ILE A 1 751 ? 15.024 42.496 38.886 1.00 49.94 751 ILE A O 1
ATOM 6232 N N . LYS A 1 752 ? 15.910 44.507 39.355 1.00 53.78 752 LYS A N 1
ATOM 6233 C CA . LYS A 1 752 ? 16.777 44.008 40.438 1.00 53.78 752 LYS A CA 1
ATOM 6234 C C . LYS A 1 752 ? 15.972 43.459 41.620 1.00 53.78 752 LYS A C 1
ATOM 6236 O O . LYS A 1 752 ? 16.326 42.397 42.132 1.00 53.78 752 LYS A O 1
ATOM 6241 N N . ASN A 1 753 ? 14.905 44.147 42.026 1.00 61.53 753 ASN A N 1
ATOM 6242 C CA . ASN A 1 753 ? 14.049 43.711 43.131 1.00 61.53 753 ASN A CA 1
ATOM 6243 C C . ASN A 1 753 ? 13.290 42.426 42.778 1.00 61.53 753 ASN A C 1
ATOM 6245 O O . ASN A 1 753 ? 13.429 41.434 43.488 1.00 61.53 753 ASN A O 1
ATOM 6249 N N . HIS A 1 754 ? 12.636 42.370 41.614 1.00 58.25 754 HIS A N 1
ATOM 6250 C CA . HIS A 1 754 ? 11.934 41.165 41.166 1.00 58.25 754 HIS A CA 1
ATOM 6251 C C . HIS A 1 754 ? 12.863 39.957 40.980 1.00 58.25 754 HIS A C 1
ATOM 6253 O O . HIS A 1 754 ? 12.466 38.835 41.282 1.00 58.25 754 HIS A O 1
ATOM 6259 N N . ARG A 1 755 ? 14.126 40.150 40.560 1.00 55.56 755 ARG A N 1
ATOM 6260 C CA . ARG A 1 755 ? 15.135 39.070 40.561 1.00 55.56 755 ARG A CA 1
ATOM 6261 C C . ARG A 1 755 ? 15.356 38.521 41.967 1.00 55.56 755 ARG A C 1
ATOM 6263 O O . ARG A 1 755 ? 15.482 37.308 42.134 1.00 55.56 755 ARG A O 1
ATOM 6270 N N . LYS A 1 756 ? 15.501 39.410 42.952 1.00 63.62 756 LYS A N 1
ATOM 6271 C CA . LYS A 1 756 ? 15.764 39.025 44.339 1.00 63.62 756 LYS A CA 1
ATOM 6272 C C . LYS A 1 756 ? 14.592 38.208 44.876 1.00 63.62 756 LYS A C 1
ATOM 6274 O O . LYS A 1 756 ? 14.841 37.129 45.405 1.00 63.62 756 LYS A O 1
ATOM 6279 N N . ASP A 1 757 ? 13.370 38.664 44.624 1.00 67.06 757 ASP A N 1
ATOM 6280 C CA . ASP A 1 757 ? 12.134 38.006 45.057 1.00 67.06 757 ASP A CA 1
ATOM 6281 C C . ASP A 1 757 ? 11.916 36.656 44.357 1.00 67.06 757 ASP A C 1
ATOM 6283 O O . ASP A 1 757 ? 11.586 35.656 44.988 1.00 67.06 757 ASP A O 1
ATOM 6287 N N . TYR A 1 758 ? 12.208 36.566 43.060 1.00 58.59 758 TYR A N 1
ATOM 6288 C CA . TYR A 1 758 ? 12.079 35.309 42.323 1.00 58.59 758 TYR A CA 1
ATOM 6289 C C . TYR A 1 758 ? 13.148 34.277 42.727 1.00 58.59 758 TYR A C 1
ATOM 6291 O O . TYR A 1 758 ? 12.876 33.082 42.856 1.00 58.59 758 TYR A O 1
ATOM 6299 N N . LEU A 1 759 ? 14.387 34.717 42.984 1.00 61.38 759 LEU A N 1
ATOM 6300 C CA . LEU A 1 759 ? 15.446 33.836 43.486 1.00 61.38 759 LEU A CA 1
ATOM 6301 C C . LEU A 1 759 ? 15.167 33.360 44.914 1.00 61.38 759 LEU A C 1
ATOM 6303 O O . LEU A 1 759 ? 15.501 32.215 45.242 1.00 61.38 759 LEU A O 1
ATOM 6307 N N . THR A 1 760 ? 14.583 34.205 45.769 1.00 69.31 760 THR A N 1
ATOM 6308 C CA . THR A 1 760 ? 14.158 33.791 47.110 1.00 69.31 760 THR A CA 1
ATOM 6309 C C . THR A 1 760 ? 12.999 32.806 47.021 1.00 69.31 760 THR A C 1
ATOM 6311 O O . THR A 1 760 ? 13.084 31.767 47.672 1.00 69.31 760 THR A O 1
ATOM 6314 N N . GLU A 1 761 ? 12.011 33.036 46.156 1.00 69.62 761 GLU A N 1
ATOM 6315 C CA . GLU A 1 761 ? 10.881 32.129 45.920 1.00 69.62 761 GLU A CA 1
ATOM 6316 C C . GLU A 1 761 ? 11.325 30.758 45.382 1.00 69.62 761 GLU A C 1
ATOM 6318 O O . GLU A 1 761 ? 10.943 29.711 45.908 1.00 69.62 761 GLU A O 1
ATOM 6323 N N . ILE A 1 762 ? 12.222 30.708 44.394 1.00 60.91 762 ILE A N 1
ATOM 6324 C CA . ILE A 1 762 ? 12.776 29.431 43.914 1.00 60.91 762 ILE A CA 1
ATOM 6325 C C . ILE A 1 762 ? 13.541 28.720 45.037 1.00 60.91 762 ILE A C 1
ATOM 6327 O O . ILE A 1 762 ? 13.440 27.499 45.195 1.00 60.91 762 ILE A O 1
ATOM 6331 N N . LYS A 1 763 ? 14.316 29.463 45.839 1.00 66.69 763 LYS A N 1
ATOM 6332 C CA . LYS A 1 763 ? 15.102 28.900 46.945 1.00 66.69 763 LYS A CA 1
ATOM 6333 C C . LYS A 1 763 ? 14.204 28.351 48.056 1.00 66.69 763 LYS A C 1
ATOM 6335 O O . LYS A 1 763 ? 14.510 27.279 48.586 1.00 66.69 763 LYS A O 1
ATOM 6340 N N . THR A 1 764 ? 13.117 29.038 48.407 1.00 70.38 764 THR A N 1
ATOM 6341 C CA . THR A 1 764 ? 12.134 28.560 49.393 1.00 70.38 764 THR A CA 1
ATOM 6342 C C . THR A 1 764 ? 11.390 27.343 48.858 1.00 70.38 764 THR A C 1
ATOM 6344 O O . THR A 1 764 ? 11.327 26.324 49.546 1.00 70.38 764 THR A O 1
ATOM 6347 N N . THR A 1 765 ? 10.951 27.374 47.599 1.00 67.94 765 THR A N 1
ATOM 6348 C CA . THR A 1 765 ? 10.278 26.245 46.939 1.00 67.94 765 THR A CA 1
ATOM 6349 C C . THR A 1 765 ? 11.174 25.005 46.893 1.00 67.94 765 THR A C 1
ATOM 6351 O O . THR A 1 765 ? 10.744 23.906 47.244 1.00 67.94 765 THR A O 1
ATOM 6354 N N . TYR A 1 766 ? 12.455 25.169 46.547 1.00 67.19 766 TYR A N 1
ATOM 6355 C CA . TYR A 1 766 ? 13.443 24.088 46.557 1.00 67.19 766 TYR A CA 1
ATOM 6356 C C . TYR A 1 766 ? 13.671 23.515 47.965 1.00 67.19 766 TYR A C 1
ATOM 6358 O O . TYR A 1 766 ? 13.661 22.294 48.142 1.00 67.19 766 TYR A O 1
ATOM 6366 N N . LYS A 1 767 ? 13.826 24.374 48.985 1.00 70.81 767 LYS A N 1
ATOM 6367 C CA . LYS A 1 767 ? 13.964 23.942 50.388 1.00 70.81 767 LYS A CA 1
ATOM 6368 C C . LYS A 1 767 ? 12.732 23.171 50.871 1.00 70.81 767 LYS A C 1
ATOM 6370 O O . LYS A 1 767 ? 12.886 22.120 51.494 1.00 70.81 767 LYS A O 1
ATOM 6375 N N . ASN A 1 768 ? 11.532 23.643 50.544 1.00 72.44 768 ASN A N 1
ATOM 63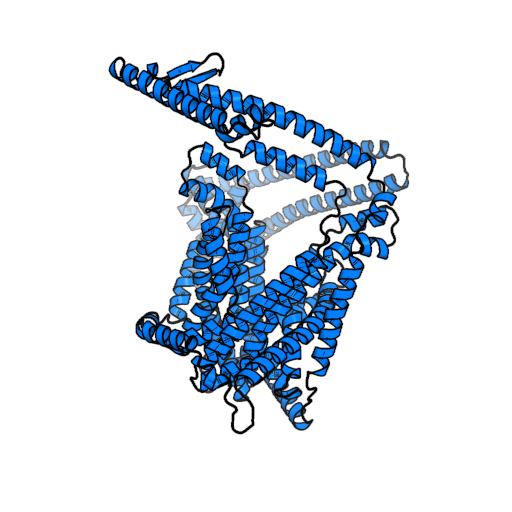76 C CA . ASN A 1 768 ? 10.278 22.982 50.909 1.00 72.44 768 ASN A CA 1
ATOM 6377 C C . ASN A 1 768 ? 10.150 21.618 50.225 1.00 72.44 768 ASN A C 1
ATOM 6379 O O . ASN A 1 768 ? 9.817 20.627 50.874 1.00 72.44 768 ASN A O 1
ATOM 6383 N N . LYS A 1 769 ? 10.513 21.527 48.941 1.00 66.12 769 LYS A N 1
ATOM 6384 C CA . LYS A 1 769 ? 10.511 20.265 48.190 1.00 66.12 769 LYS A CA 1
ATOM 6385 C C . LYS A 1 769 ? 11.509 19.253 48.765 1.00 66.12 769 LYS A C 1
ATOM 6387 O O . LYS A 1 769 ? 11.167 18.084 48.916 1.00 66.12 769 LYS A O 1
ATOM 6392 N N . LEU A 1 770 ? 12.701 19.697 49.175 1.00 66.44 770 LEU A N 1
ATOM 6393 C CA . LEU A 1 770 ? 13.673 18.855 49.887 1.00 66.44 770 LEU A CA 1
ATOM 6394 C C . LEU A 1 770 ? 13.142 18.359 51.237 1.00 66.44 770 LEU A C 1
ATOM 6396 O O . LEU A 1 770 ? 13.319 17.187 51.568 1.00 66.44 770 LEU A O 1
ATOM 6400 N N . LYS A 1 771 ? 12.485 19.229 52.014 1.00 71.62 771 LYS A N 1
ATOM 6401 C CA . LYS A 1 771 ? 11.909 18.871 53.319 1.00 71.62 771 LYS A CA 1
ATOM 6402 C C . LYS A 1 771 ? 10.776 17.847 53.165 1.00 71.62 771 LYS A C 1
ATOM 6404 O O . LYS A 1 771 ? 10.758 16.856 53.894 1.00 71.62 771 LYS A O 1
ATOM 6409 N N . ASN A 1 772 ? 9.909 18.023 52.166 1.00 70.88 772 ASN A N 1
ATOM 6410 C CA . ASN A 1 772 ? 8.841 17.075 51.827 1.00 70.88 772 ASN A CA 1
ATOM 6411 C C . ASN A 1 772 ? 9.373 15.740 51.293 1.00 70.88 772 ASN A C 1
ATOM 6413 O O . ASN A 1 772 ? 8.866 14.682 51.652 1.00 70.88 772 ASN A O 1
ATOM 6417 N N . ASN A 1 773 ? 10.422 15.756 50.473 1.00 66.25 773 ASN A N 1
ATOM 6418 C CA . ASN A 1 773 ? 11.017 14.514 49.985 1.00 66.25 773 ASN A CA 1
ATOM 6419 C C . ASN A 1 773 ? 11.733 13.753 51.112 1.00 66.25 773 ASN A C 1
ATOM 6421 O O . ASN A 1 773 ? 11.618 12.535 51.188 1.00 66.25 773 ASN A O 1
ATOM 6425 N N . LYS A 1 774 ? 12.399 14.454 52.042 1.00 69.25 774 LYS A N 1
ATOM 6426 C CA . LYS A 1 774 ? 13.056 13.836 53.207 1.00 69.25 774 LYS A CA 1
ATOM 6427 C C . LYS A 1 774 ? 12.053 13.209 54.181 1.00 69.25 774 LYS A C 1
ATOM 6429 O O . LYS A 1 774 ? 12.341 12.158 54.749 1.00 69.25 774 LYS A O 1
ATOM 6434 N N . THR A 1 775 ? 10.893 13.835 54.387 1.00 72.56 775 THR A N 1
ATOM 6435 C CA . THR A 1 775 ? 9.818 13.280 55.230 1.00 72.56 775 THR A CA 1
ATOM 6436 C C . THR A 1 775 ? 9.162 12.069 54.574 1.00 72.56 775 THR A C 1
ATOM 6438 O O . THR A 1 775 ? 9.092 11.024 55.215 1.00 72.56 775 THR A O 1
ATOM 6441 N N . LYS A 1 776 ? 8.804 12.146 53.283 1.00 68.88 776 LYS A N 1
ATOM 6442 C CA . LYS A 1 776 ? 8.301 10.990 52.514 1.00 68.88 776 LYS A CA 1
ATOM 6443 C C . LYS A 1 776 ? 9.275 9.811 52.523 1.00 68.88 776 LYS A C 1
ATOM 6445 O O . LYS A 1 776 ? 8.867 8.685 52.779 1.00 68.88 776 LYS A O 1
ATOM 6450 N N . PHE A 1 777 ? 10.566 10.080 52.335 1.00 67.69 777 PHE A N 1
ATOM 6451 C CA . PHE A 1 777 ? 11.617 9.065 52.376 1.00 67.69 777 PHE A CA 1
ATOM 6452 C C . PHE A 1 777 ? 11.724 8.374 53.745 1.00 67.69 777 PHE A C 1
ATOM 6454 O O . PHE A 1 777 ? 11.831 7.153 53.810 1.00 67.69 777 PHE A O 1
ATOM 6461 N N . LYS A 1 778 ? 11.646 9.132 54.852 1.00 72.38 778 LYS A N 1
ATOM 6462 C CA . LYS A 1 778 ? 11.647 8.560 56.212 1.00 72.38 778 LYS A CA 1
ATOM 6463 C C . LYS A 1 778 ? 10.430 7.670 56.480 1.00 72.38 778 LYS A C 1
ATOM 6465 O O . LYS A 1 778 ? 10.577 6.668 57.172 1.00 72.38 778 LYS A O 1
ATOM 6470 N N . ILE A 1 779 ? 9.258 8.041 55.962 1.00 74.94 779 ILE A N 1
ATOM 6471 C CA . ILE A 1 779 ? 8.024 7.255 56.104 1.00 74.94 779 ILE A CA 1
ATOM 6472 C C . ILE A 1 779 ? 8.150 5.946 55.316 1.00 74.94 779 ILE A C 1
ATOM 6474 O O . ILE A 1 779 ? 7.999 4.876 55.891 1.00 74.94 779 ILE A O 1
ATOM 6478 N N . GLN A 1 780 ? 8.555 6.011 54.046 1.00 64.75 780 GLN A N 1
ATOM 6479 C CA . GLN A 1 780 ? 8.661 4.824 53.189 1.00 64.75 780 GLN A CA 1
ATOM 6480 C C . GLN A 1 780 ? 9.778 3.854 53.598 1.00 64.75 780 GLN A C 1
ATOM 6482 O O . GLN A 1 780 ? 9.643 2.654 53.390 1.00 64.75 780 GLN A O 1
ATOM 6487 N N . ILE A 1 781 ? 10.870 4.327 54.211 1.00 68.31 781 ILE A N 1
ATOM 6488 C CA . ILE A 1 781 ? 11.891 3.426 54.775 1.00 68.31 781 ILE A CA 1
ATOM 6489 C C . ILE A 1 781 ? 11.343 2.626 55.960 1.00 68.31 781 ILE A C 1
ATOM 6491 O O . ILE A 1 781 ? 11.684 1.454 56.088 1.00 68.31 781 ILE A O 1
ATOM 6495 N N . LYS A 1 782 ? 10.492 3.225 56.805 1.00 70.00 782 LYS A N 1
ATOM 6496 C CA . LYS A 1 782 ? 9.870 2.514 57.934 1.00 70.00 782 LYS A CA 1
ATOM 6497 C C . LYS A 1 782 ? 8.912 1.403 57.482 1.00 70.00 782 LYS A C 1
ATOM 6499 O O . LYS A 1 782 ? 8.682 0.478 58.245 1.00 70.00 782 LYS A O 1
ATOM 6504 N N . GLU A 1 783 ? 8.388 1.480 56.260 1.00 68.25 783 GLU A N 1
ATOM 6505 C CA . GLU A 1 783 ? 7.455 0.500 55.682 1.00 68.25 783 GLU A CA 1
ATOM 6506 C C . GLU A 1 783 ? 8.158 -0.682 54.976 1.00 68.25 783 GLU A C 1
ATOM 6508 O O . GLU A 1 783 ? 7.502 -1.631 54.545 1.00 68.25 783 GLU A O 1
ATOM 6513 N N . LEU A 1 784 ? 9.490 -0.656 54.832 1.00 69.12 784 LEU A N 1
ATOM 6514 C CA . LEU A 1 784 ? 10.251 -1.656 54.073 1.00 69.12 784 LEU A CA 1
ATOM 6515 C C . LEU A 1 784 ? 11.023 -2.620 54.994 1.00 69.12 784 LEU A C 1
ATOM 6517 O O . LEU A 1 784 ? 12.060 -2.268 55.545 1.00 69.12 784 LEU A O 1
ATOM 6521 N N . ASN A 1 785 ? 10.588 -3.885 55.063 1.00 61.16 785 ASN A N 1
ATOM 6522 C CA . ASN A 1 785 ? 11.177 -4.913 55.945 1.00 61.16 785 ASN A CA 1
ATOM 6523 C C . ASN A 1 785 ? 12.428 -5.637 55.389 1.00 61.16 785 ASN A C 1
ATOM 6525 O O . ASN A 1 785 ? 12.971 -6.511 56.058 1.00 61.16 785 ASN A O 1
ATOM 6529 N N . ASN A 1 786 ? 12.892 -5.334 54.167 1.00 69.94 786 ASN A N 1
ATOM 6530 C CA . ASN A 1 786 ? 13.965 -6.092 53.500 1.00 69.94 786 ASN A CA 1
ATOM 6531 C C . ASN A 1 786 ? 15.172 -5.204 53.122 1.00 69.94 786 ASN A C 1
ATOM 6533 O O . ASN A 1 786 ? 15.019 -4.233 52.374 1.00 69.94 786 ASN A O 1
ATOM 6537 N N . LYS A 1 787 ? 16.377 -5.563 53.599 1.00 67.25 787 LYS A N 1
ATOM 6538 C CA . LYS A 1 787 ? 17.624 -4.774 53.480 1.00 67.25 787 LYS A CA 1
ATOM 6539 C C . LYS A 1 787 ? 18.014 -4.438 52.032 1.00 67.25 787 LYS A C 1
ATOM 6541 O O . LYS A 1 787 ? 18.455 -3.320 51.770 1.00 67.25 787 LYS A O 1
ATOM 6546 N N . GLU A 1 788 ? 17.801 -5.337 51.069 1.00 63.22 788 GLU A N 1
ATOM 6547 C CA . GLU A 1 788 ? 18.131 -5.063 49.656 1.00 63.22 788 GLU A CA 1
ATOM 6548 C C . GLU A 1 788 ? 17.213 -4.012 49.016 1.00 63.22 788 GLU A C 1
ATOM 6550 O O . GLU A 1 788 ? 17.665 -3.157 48.250 1.00 63.22 788 GLU A O 1
ATOM 6555 N N . LYS A 1 789 ? 15.920 -4.017 49.367 1.00 60.88 789 LYS A N 1
ATOM 6556 C CA . LYS A 1 789 ? 14.957 -3.019 48.874 1.00 60.88 789 LYS A CA 1
ATOM 6557 C C . LYS A 1 789 ? 15.258 -1.633 49.443 1.00 60.88 789 LYS A C 1
ATOM 6559 O O . LYS A 1 789 ? 15.162 -0.646 48.716 1.00 60.88 789 LYS A O 1
ATOM 6564 N N . VAL A 1 790 ? 15.703 -1.566 50.700 1.00 67.31 790 VAL A N 1
ATOM 6565 C CA . VAL A 1 790 ? 16.163 -0.323 51.340 1.00 67.31 790 VAL A CA 1
ATOM 6566 C C . VAL A 1 790 ? 17.412 0.233 50.635 1.00 67.31 790 VAL A C 1
ATOM 6568 O O . VAL A 1 790 ? 17.485 1.435 50.363 1.00 67.31 790 VAL A O 1
ATOM 6571 N N . ASN A 1 791 ? 18.364 -0.621 50.246 1.00 68.12 791 ASN A N 1
ATOM 6572 C CA . ASN A 1 791 ? 19.572 -0.201 49.521 1.00 68.12 791 ASN A CA 1
ATOM 6573 C C . ASN A 1 791 ? 19.291 0.297 48.091 1.00 68.12 791 ASN A C 1
ATOM 6575 O O . ASN A 1 791 ? 19.864 1.298 47.655 1.00 68.12 791 ASN A O 1
ATOM 6579 N N . ASN A 1 792 ? 18.371 -0.332 47.357 1.00 67.56 792 ASN A N 1
ATOM 6580 C CA . ASN A 1 792 ? 17.984 0.167 46.032 1.00 67.56 792 ASN A CA 1
ATOM 6581 C C . ASN A 1 792 ? 17.233 1.503 46.116 1.00 67.56 792 ASN A C 1
ATOM 6583 O O . ASN A 1 792 ? 17.549 2.437 45.376 1.00 67.56 792 ASN A O 1
ATOM 6587 N N . PHE A 1 793 ? 16.310 1.636 47.069 1.00 69.81 793 PHE A N 1
ATOM 6588 C CA . PHE A 1 793 ? 15.530 2.860 47.248 1.00 69.81 793 PHE A CA 1
ATOM 6589 C C . PHE A 1 793 ? 16.389 4.046 47.725 1.00 69.81 793 PHE A C 1
ATOM 6591 O O . PHE A 1 793 ? 16.247 5.173 47.245 1.00 69.81 793 PHE A O 1
ATOM 6598 N N . THR A 1 794 ? 17.358 3.803 48.615 1.00 69.25 794 THR A N 1
ATOM 6599 C CA . THR A 1 794 ? 18.336 4.825 49.038 1.00 69.25 794 THR A CA 1
ATOM 6600 C C . THR A 1 794 ? 19.219 5.299 47.875 1.00 69.25 794 THR A C 1
ATOM 6602 O O . THR A 1 794 ? 19.536 6.491 47.792 1.00 69.25 794 THR A O 1
ATOM 6605 N N . ASN A 1 795 ? 19.577 4.414 46.940 1.00 71.50 795 ASN A N 1
ATOM 6606 C CA . ASN A 1 795 ? 20.337 4.769 45.739 1.00 71.50 795 ASN A CA 1
ATOM 6607 C C . ASN A 1 795 ? 19.515 5.578 44.720 1.00 71.50 795 ASN A C 1
ATOM 6609 O O . ASN A 1 795 ? 20.040 6.536 44.141 1.00 71.50 795 ASN A O 1
ATOM 6613 N N . GLU A 1 796 ? 18.233 5.256 44.528 1.00 68.56 796 GLU A N 1
ATOM 6614 C CA . GLU A 1 796 ? 17.318 6.067 43.710 1.00 68.56 796 GLU A CA 1
ATOM 6615 C C . GLU A 1 796 ? 17.125 7.468 44.298 1.00 68.56 796 GLU A C 1
ATOM 6617 O O . GLU A 1 796 ? 17.297 8.460 43.588 1.00 68.56 796 GLU A O 1
ATOM 6622 N N . TYR A 1 797 ? 16.910 7.571 45.611 1.00 70.62 797 TYR A N 1
ATOM 6623 C CA . TYR A 1 797 ? 16.799 8.855 46.304 1.00 70.62 797 TYR A CA 1
ATOM 6624 C C . TYR A 1 797 ? 18.078 9.707 46.178 1.00 70.62 797 TYR A C 1
ATOM 6626 O O . TYR A 1 797 ? 18.012 10.914 45.923 1.00 70.62 797 TYR A O 1
ATOM 6634 N N . LYS A 1 798 ? 19.271 9.094 46.267 1.00 71.94 798 LYS A N 1
ATOM 6635 C CA . LYS A 1 798 ? 20.555 9.784 46.014 1.00 71.94 798 LYS A CA 1
ATOM 6636 C C . LYS A 1 798 ? 20.671 10.291 44.569 1.00 71.94 798 LYS A C 1
ATOM 6638 O O . LYS A 1 798 ? 21.186 11.394 44.357 1.00 71.94 798 LYS A O 1
ATOM 6643 N N . LYS A 1 799 ? 20.200 9.525 43.575 1.00 70.44 799 LYS A N 1
ATOM 6644 C CA . LYS A 1 799 ? 20.152 9.965 42.166 1.00 70.44 799 LYS A CA 1
ATOM 6645 C C . LYS A 1 799 ? 19.185 11.133 41.977 1.00 70.44 799 LYS A C 1
ATOM 6647 O O . LYS A 1 799 ? 19.534 12.110 41.317 1.00 70.44 799 LYS A O 1
ATOM 6652 N N . GLU A 1 800 ? 18.013 11.075 42.595 1.00 68.06 800 GLU A N 1
ATOM 6653 C CA . GLU A 1 800 ? 17.002 12.128 42.502 1.00 68.06 800 GLU A CA 1
ATOM 6654 C C . GLU A 1 800 ? 17.470 13.437 43.166 1.00 68.06 800 GLU A C 1
ATOM 6656 O O . GLU A 1 800 ? 17.305 14.522 42.604 1.00 68.06 800 GLU A O 1
ATOM 6661 N N . LEU A 1 801 ? 18.165 13.350 44.307 1.00 67.19 801 LEU A N 1
ATOM 6662 C CA . LEU A 1 801 ? 18.836 14.491 44.943 1.00 67.19 801 LEU A CA 1
ATOM 6663 C C . LEU A 1 801 ? 19.914 15.116 44.044 1.00 67.19 801 LEU A C 1
ATOM 6665 O O . LEU A 1 801 ? 19.987 16.344 43.947 1.00 67.19 801 LEU A O 1
ATOM 6669 N N . LYS A 1 802 ? 20.731 14.299 43.360 1.00 68.62 802 LYS A N 1
ATOM 6670 C CA . LYS A 1 802 ? 21.725 14.793 42.388 1.00 68.62 802 LYS A CA 1
ATOM 6671 C C . LYS A 1 802 ? 21.054 15.515 41.215 1.00 68.62 802 LYS A C 1
ATOM 6673 O O . LYS A 1 802 ? 21.486 16.616 40.876 1.00 68.62 802 LYS A O 1
ATOM 6678 N N . ASN A 1 803 ? 19.981 14.957 40.654 1.00 66.44 803 ASN A N 1
ATOM 6679 C CA . ASN A 1 803 ? 19.238 15.572 39.549 1.00 66.44 803 ASN A CA 1
ATOM 6680 C C . ASN A 1 803 ? 18.585 16.901 39.955 1.00 66.44 803 ASN A C 1
ATOM 6682 O O . ASN A 1 803 ? 18.697 17.889 39.231 1.00 66.44 803 ASN A O 1
ATOM 6686 N N . ASN A 1 804 ? 17.973 16.966 41.139 1.00 64.31 804 ASN A N 1
ATOM 6687 C CA . ASN A 1 804 ? 17.368 18.196 41.652 1.00 64.31 804 ASN A CA 1
ATOM 6688 C C . ASN A 1 804 ? 18.419 19.289 41.927 1.00 64.31 804 ASN A C 1
ATOM 6690 O O . ASN A 1 804 ? 18.197 20.455 41.592 1.00 64.31 804 ASN A O 1
ATOM 6694 N N . LYS A 1 805 ? 19.595 18.921 42.459 1.00 66.88 805 LYS A N 1
ATOM 6695 C CA . LYS A 1 805 ? 20.728 19.845 42.653 1.00 66.88 805 LYS A CA 1
ATOM 6696 C C . LYS A 1 805 ? 21.275 20.359 41.317 1.00 66.88 805 LYS A C 1
ATOM 6698 O O . LYS A 1 805 ? 21.588 21.544 41.206 1.00 66.88 805 LYS A O 1
ATOM 6703 N N . TYR A 1 806 ? 21.360 19.494 40.305 1.00 64.50 806 TYR A N 1
ATOM 6704 C CA . TYR A 1 806 ? 21.792 19.862 38.955 1.00 64.50 806 TYR A CA 1
ATOM 6705 C C . TYR A 1 806 ? 20.784 20.795 38.267 1.00 64.50 806 TYR A C 1
ATOM 6707 O O . TYR A 1 806 ? 21.181 21.820 37.725 1.00 64.50 806 TYR A O 1
ATOM 6715 N N . SER A 1 807 ? 19.480 20.517 38.377 1.00 59.47 807 SER A N 1
ATOM 6716 C CA . SER A 1 807 ? 18.418 21.384 37.845 1.00 59.47 807 SER A CA 1
ATOM 6717 C C . SER A 1 807 ? 18.433 22.777 38.481 1.00 59.47 807 SER A C 1
ATOM 6719 O O . SER A 1 807 ? 18.321 23.770 37.767 1.00 59.47 807 SER A O 1
ATOM 6721 N N . TYR A 1 808 ? 18.610 22.873 39.805 1.00 64.31 808 TYR A N 1
ATOM 6722 C CA . TYR A 1 808 ? 18.745 24.162 40.494 1.00 64.31 808 TYR A CA 1
ATOM 6723 C C . TYR A 1 808 ? 20.000 24.922 40.043 1.00 64.31 808 TYR A C 1
ATOM 6725 O O . TYR A 1 808 ? 19.926 26.116 39.756 1.00 64.31 808 TYR A O 1
ATOM 6733 N N . LYS A 1 809 ? 21.144 24.229 39.928 1.00 65.00 809 LYS A N 1
ATOM 6734 C CA . LYS A 1 809 ? 22.405 24.826 39.463 1.00 65.00 809 LYS A CA 1
ATOM 6735 C C . LYS A 1 809 ? 22.299 25.311 38.014 1.00 65.00 809 LYS A C 1
ATOM 6737 O O . LYS A 1 809 ? 22.755 26.408 37.731 1.00 65.00 809 LYS A O 1
ATOM 6742 N N . ASN A 1 810 ? 21.635 24.563 37.131 1.00 61.00 810 ASN A N 1
ATOM 6743 C CA . ASN A 1 810 ? 21.399 24.985 35.748 1.00 61.00 810 ASN A CA 1
ATOM 6744 C C . ASN A 1 810 ? 20.493 26.214 35.658 1.00 61.00 810 ASN A C 1
ATOM 6746 O O . ASN A 1 810 ? 20.821 27.127 34.915 1.00 61.00 810 ASN A O 1
ATOM 6750 N N . ILE A 1 811 ? 19.397 26.274 36.420 1.00 57.34 811 ILE A N 1
ATOM 6751 C CA . ILE A 1 811 ? 18.507 27.448 36.430 1.00 57.34 811 ILE A CA 1
ATOM 6752 C C . ILE A 1 811 ? 19.241 28.675 36.987 1.00 57.34 811 ILE A C 1
ATOM 6754 O O . ILE A 1 811 ? 19.168 29.751 36.401 1.00 57.34 811 ILE A O 1
ATOM 6758 N N . LYS A 1 812 ? 20.008 28.507 38.075 1.00 59.66 812 LYS A N 1
ATOM 6759 C CA . LYS A 1 812 ? 20.848 29.572 38.640 1.00 59.66 812 LYS A CA 1
ATOM 6760 C C . LYS A 1 812 ? 21.898 30.059 37.632 1.00 59.66 812 LYS A C 1
ATOM 6762 O O . LYS A 1 812 ? 22.030 31.262 37.442 1.00 59.66 812 LYS A O 1
ATOM 6767 N N . ASN A 1 813 ? 22.587 29.138 36.958 1.00 55.66 813 ASN A N 1
ATOM 6768 C CA . ASN A 1 813 ? 23.612 29.457 35.966 1.00 55.66 813 ASN A CA 1
ATOM 6769 C C . ASN A 1 813 ? 23.024 30.090 34.695 1.00 55.66 813 ASN A C 1
ATOM 6771 O O . ASN A 1 813 ? 23.648 30.983 34.145 1.00 55.66 813 ASN A O 1
ATOM 6775 N N . LEU A 1 814 ? 21.838 29.672 34.235 1.00 51.62 814 LEU A N 1
ATOM 6776 C CA . LEU A 1 814 ? 21.117 30.314 33.124 1.00 51.62 814 LEU A CA 1
ATOM 6777 C C . LEU A 1 814 ? 20.770 31.769 33.462 1.00 51.62 814 LEU A C 1
ATOM 6779 O O . LEU A 1 814 ? 21.000 32.658 32.648 1.00 51.62 814 LEU A O 1
ATOM 6783 N N . LEU A 1 815 ? 20.293 32.015 34.685 1.00 53.03 815 LEU A N 1
ATOM 6784 C CA . LEU A 1 815 ? 19.981 33.360 35.173 1.00 53.03 815 LEU A CA 1
ATOM 6785 C C . LEU A 1 815 ? 21.239 34.229 35.363 1.00 53.03 815 LEU A C 1
ATOM 6787 O O . LEU A 1 815 ? 21.182 35.434 35.133 1.00 53.03 815 LEU A O 1
ATOM 6791 N N . GLU A 1 816 ? 22.375 33.648 35.766 1.00 50.94 816 GLU A N 1
ATOM 6792 C CA . GLU A 1 816 ? 23.671 34.349 35.841 1.00 50.94 816 GLU A CA 1
ATOM 6793 C C . GLU A 1 816 ? 24.281 34.605 34.448 1.00 50.94 816 GLU A C 1
ATOM 6795 O O . GLU A 1 816 ? 24.814 35.688 34.204 1.00 50.94 816 GLU A O 1
ATOM 6800 N N . TRP A 1 817 ? 24.156 33.654 33.514 1.00 45.28 817 TRP A N 1
ATOM 6801 C CA . TRP A 1 817 ? 24.663 33.759 32.141 1.00 45.28 817 TRP A CA 1
ATOM 6802 C C . TRP A 1 817 ? 23.912 34.810 31.321 1.00 45.28 817 TRP A C 1
ATOM 6804 O O . TRP A 1 817 ? 24.551 35.628 30.657 1.00 45.28 817 TRP A O 1
ATOM 6814 N N . ASP A 1 818 ? 22.578 34.850 31.424 1.00 48.97 818 ASP A N 1
ATOM 6815 C CA . ASP A 1 818 ? 21.771 35.881 30.769 1.00 48.97 818 ASP A CA 1
ATOM 6816 C C . ASP A 1 818 ? 22.202 37.279 31.249 1.00 48.97 818 ASP A C 1
ATOM 6818 O O . ASP A 1 818 ? 22.414 38.168 30.428 1.00 48.97 818 ASP A O 1
ATOM 6822 N N . ILE A 1 819 ? 22.449 37.473 32.552 1.00 44.41 819 ILE A N 1
ATOM 6823 C CA . ILE A 1 819 ? 22.859 38.774 33.112 1.00 44.41 819 ILE A CA 1
ATOM 6824 C C . ILE A 1 819 ? 24.274 39.176 32.702 1.00 44.41 819 ILE A C 1
ATOM 6826 O O . ILE A 1 819 ? 24.472 40.341 32.376 1.00 44.41 819 ILE A O 1
ATOM 6830 N N . ASN A 1 820 ? 25.247 38.261 32.672 1.00 41.25 820 ASN A N 1
ATOM 6831 C CA . ASN A 1 820 ? 26.590 38.604 32.193 1.00 41.25 820 ASN A CA 1
ATOM 6832 C C . ASN A 1 820 ? 26.554 39.045 30.726 1.00 41.25 820 ASN A C 1
ATOM 6834 O O . A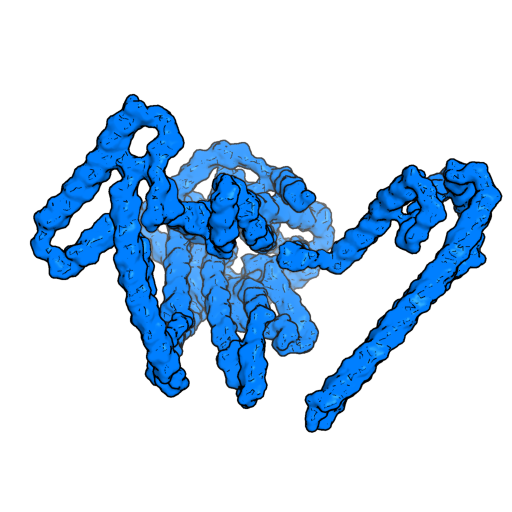SN A 1 820 ? 27.232 39.998 30.361 1.00 41.25 820 ASN A O 1
ATOM 6838 N N . LYS A 1 821 ? 25.678 38.452 29.910 1.00 41.00 821 LYS A N 1
ATOM 6839 C CA . LYS A 1 821 ? 25.444 38.902 28.535 1.00 41.00 821 LYS A CA 1
ATOM 6840 C C . LYS A 1 821 ? 24.742 40.268 28.468 1.00 41.00 821 LYS A C 1
ATOM 6842 O O . LYS A 1 821 ? 25.073 41.074 27.604 1.00 41.00 821 LYS A O 1
ATOM 6847 N N . TYR A 1 822 ? 23.830 40.560 29.402 1.00 39.12 822 TYR A N 1
ATOM 6848 C CA . TYR A 1 822 ? 23.209 41.884 29.552 1.00 39.12 822 TYR A CA 1
ATOM 6849 C C . TYR A 1 822 ? 24.178 42.953 30.091 1.00 39.12 822 TYR A C 1
ATOM 6851 O O . TYR A 1 822 ? 24.041 44.108 29.714 1.00 39.12 822 TYR A O 1
ATOM 6859 N N . TYR A 1 823 ? 25.144 42.607 30.947 1.00 37.28 823 TYR A N 1
ATOM 6860 C CA . TYR A 1 823 ? 26.082 43.557 31.564 1.00 37.28 823 TYR A CA 1
ATOM 6861 C C . TYR A 1 823 ? 27.291 43.848 30.666 1.00 37.28 823 TYR A C 1
ATOM 6863 O O . TYR A 1 823 ? 27.736 44.989 30.598 1.00 37.28 823 TYR A O 1
ATOM 6871 N N . ILE A 1 824 ? 27.794 42.837 29.945 1.00 33.78 824 ILE A N 1
ATOM 6872 C CA . ILE A 1 824 ? 28.907 42.986 28.992 1.00 33.78 824 ILE A CA 1
ATOM 6873 C C . ILE A 1 824 ? 28.477 43.878 27.820 1.00 33.78 824 ILE A C 1
ATOM 6875 O O . ILE A 1 824 ? 29.166 44.846 27.517 1.00 33.78 824 ILE A O 1
ATOM 6879 N N . ASN A 1 825 ? 27.267 43.678 27.284 1.00 36.53 825 ASN A N 1
ATOM 6880 C CA . ASN A 1 825 ? 26.714 44.547 26.237 1.00 36.53 825 ASN A CA 1
ATOM 6881 C C . ASN A 1 825 ? 26.405 45.985 26.705 1.00 36.53 825 ASN A C 1
ATOM 6883 O O . ASN A 1 825 ? 26.122 46.827 25.867 1.00 36.53 825 ASN A O 1
ATOM 6887 N N . PHE A 1 826 ? 26.424 46.277 28.011 1.00 38.75 826 PHE A N 1
ATOM 6888 C CA . PHE A 1 826 ? 26.153 47.613 28.569 1.00 38.75 826 PHE A CA 1
ATOM 6889 C C . PHE A 1 826 ? 27.413 48.354 29.030 1.00 38.75 826 PHE A C 1
ATOM 6891 O O . PHE A 1 826 ? 27.307 49.502 29.442 1.00 38.75 826 PHE A O 1
ATOM 6898 N N . LYS A 1 827 ? 28.579 47.696 29.038 1.00 30.11 827 LYS A N 1
ATOM 6899 C CA . LYS A 1 827 ? 29.870 48.340 29.324 1.00 30.11 827 LYS A CA 1
ATOM 6900 C C . LYS A 1 827 ? 30.600 48.743 28.034 1.00 30.11 827 LYS A C 1
ATOM 6902 O O . LYS A 1 827 ? 31.485 49.585 28.087 1.00 30.11 827 LYS A O 1
ATOM 6907 N N . GLU A 1 828 ? 30.222 48.135 26.905 1.00 33.66 828 GLU A N 1
ATOM 6908 C CA . GLU A 1 828 ? 30.675 48.485 25.547 1.00 33.66 828 GLU A CA 1
ATOM 6909 C C . GLU A 1 828 ? 29.754 49.498 24.825 1.00 33.66 828 GLU A C 1
ATOM 6911 O O . GLU A 1 828 ? 30.129 50.012 23.772 1.00 33.66 828 GLU A O 1
ATOM 6916 N N . LEU A 1 829 ? 28.574 49.795 25.388 1.00 32.06 829 LEU A N 1
ATOM 6917 C CA . LEU A 1 829 ? 27.634 50.860 24.991 1.00 32.06 829 LEU A CA 1
ATOM 6918 C C . LEU A 1 829 ? 27.689 51.991 26.016 1.00 32.06 829 LEU A C 1
ATOM 6920 O O . LEU A 1 829 ? 27.548 53.161 25.598 1.00 32.06 829 LEU A O 1
#

Radius of gyration: 38.06 Å; chains: 1; bounding box: 99×98×95 Å

Sequence (829 aa):
MIVIFTMNAVIVSFIIVDGNWGQLFNNFNNLVLRLKQMFKWDFKNFFEKNRFGESFMNRALMSLLSTFLISISGTIIGTIISLIIAICSSYRVVKNKFINSICISILAILRTIPSFVFSLILIGYFGQSSLTLMISICLFTISITGRLYLEKIEHLNYKVYDSLRATGSTKTNAYIAGVMPEFTWNIFSVMFYAFETNIRYIAIIGGITKVGIGELINNNISLQRWDRVGFLLFLLVLFIVILESLIYLAKNYLLMDKDFIIGKNKEKNIIKKINKIKNMNNLKYYINIKYKFIKKNKQEIKKFKKTHKNNIRVNKLSFNSFIKNEPNIKKWFIYDQYFSIWVRLDKTYVTYFNKEVEILKNIEIESLKEMLVKLKENNKKLITPRYVNSKRPKNWVKRLIFFGIIFILFIYSLTNIKFVIMDKEIINSTNQSIKRIFNIDWKSLFMQTNKVSHSVISLIIETLATAVLGTFIGSLLAYFLGLLSSDTIVNFYVAKIFKFITIIIRAVPTYIYAIIFVSVIGLGPFNGSLAIAMGTMSMLTKYNREVFESINTKLISQLQATGFNFLQKFKYGVIPQTNSNVIAYIIYRFDINFKEVATLGLVGAGTLGYLLNAYFSLRWFEQFGALSFGIILFTFLMEWIAKMMREKIKYNKNPKLIDFIINKIRSLKYINYKFEELMFFKKSTLLFEESRAFYYYSNNEIFKEFKIRKKINNNVKNNELLINCINDYYKSNFKNYSEYKIYKLRVLKNIKNHRKDYLTEIKTTYKNKLKNNKTKFKIQIKELNNKEKVNNFTNEYKKELKNNKYSYKNIKNLLEWDINKYYINFKEL

Organism: NCBI:txid216942

Secondary structure (DSSP, 8-state):
-HHHHHHHHHHHHHHHTT--HHHHHHTHHHHHHHHHHHT---HHHHHSB-TTS-BHHHHHHHHHHHHHHHHHHHHHHHHHHHHHHHHHH-TTT---HHHHHHHHHHHHHHHHS-HHHHHHHHHHHH-SSHHHHHHHHHHHHHHHHHHHHHHHHHT--THHHHHHHHTT--HHHHHHHHTHHHHHHHHHHHHHHHHHHHHHHHHHHHHHHT-SHHHHHHHHHHTT-HHHHHHHHHHHHHHHHHHHHHHHHHIIIII------TTHHHHHHHHHHHHHHHHS-HHHHHHHHHTTT-SS-HHHHHHHHHHHHHHHHHHHHHHHHHHHH---GGGGEEEETTTTEEEEGGGHHHHHHHHHHHHHHHHHHHHHHHHHHHHHHHHHHH--HHHHHHH---HHHHHHHHHHHHHHHHHHHHHTS------HHHHHHHHHHHHHHHS--HHHHHS-BTTBSS-HHHHHHHHHHHHHHHHHHHHHHHHHHHHHT-TTTS-HHHHHHHHHHHHHHHHS-HHHHHHHHHHHH-SSHHHHHHHHHHHHHHHHHHHHHHHHHTS-HHHHHHHHHTT--HHHHIIIIIHHHHHHHHHHHHHHHHHHHHHHHHHHGGGTS-HHHHHHHHHHHTT-HHHHHHHHHHHHHHHHHHHHHHHHHHHHHHH-PPPHHHHHHHHHHHHHHHHHHHHHHHHHTT-S---HHHHHHHHHHHHHHHHHHHHHHHHH-TTS-HHHHHHHHHHHHHHHH-S-HHHHHHHHHHHHHHHHHHHHHHHHHHHHHHHHHHHHHHHHHHHHHHT---HHHHHHHHHHHHHHHHHHHHHHHHHHHHHHHHHHHHHHTTT--